Protein AF-A0A9W6WNA7-F1 (afdb_monomer)

Secondary structure (DSSP, 8-state):
--------------------------------------------------------------------------------------------------SPPPPBP-EEEE------S--------HHHHHHHTTSEEEEEEESS--S--EEEEESSSS---EEEE-SSPPB--EETTEEPPEEEEEEEPGGGS-TTB--EEE-S--S--TT-THHHHHHHHHHHHHHTTS-EEE---SGGG---SSTTSPTTHHHHHH------TT-TT--GGGSEEEEETTEEEEE--TTS--STTSHHHHHHHHHHTT--TTT--EEEEE-SS-SS--BSTT-SS-HHHHHHHHHHHHHHHTT--EEEE-SSSSEEEE-SEETTEE-TTSPEEEEE--S--TT-----B-SSPPTTEEEEE-S-EEEEEEE-SSSEEEEEEEE--TTSSPEEEEEEEEE----SS-HHHHTTTEEEEEEEETTEEEEEEEEESSS-HHHHHHHHHHHH---TTT-EEEESSSSSBPPTT--STT-TT--TTEEEEEE---------SS----TTTS-HHHHHHTS-S----B---SS-HHHHHHHHHHTT-HHHHHHHHTSPPS--SSHHHHHHHHHHHHHHHHHT-SSPB--HHHHHHHHHH-GGGG-B-TTTSSBPP--HHHHHHHHHHHHHHH--S--TT---SS--SSHHHHHH-EEEEEEEEESS-TTSPPEEEEEEES-------TT--SHHHHHHHHHEEEETTEEEEEEE---

Sequence (763 aa):
MKPLVAPVALATYGATIRPRANSIHNAHTRATNTARKTSKAPLLEAQASSTPPTRTKMAIVGVSVLLFASVFVLVNMMRVPVYDESITISAALSAPATGPAAPTQMHVAFAGEVAVKGYTAIRTSTAAAAELRLGMTVSWATAAKTATSTVRYGLSKDDLSTLQQATEPCEQYDFCSYTSPWLHHVTIPGDKLTPDTTAIVCAGDLSYADSEQYRWDRWGNLVEPLIARMPWMIAPGNHELERPCQPDVSKFVAYQTRFRMPYDPENQLQRRNLYYGFRVGLVHFIILTPYVDSTTTSLQHEWLQQEFQRVDRSVTPWLVVIMHGPWYNSNTAHQGMEPHMIMKKNMEDILYWNKVDVVVAGHVHAYERSHPVYKEKVVEDGPVYVVLGDAGNREGLAPTYFDPQPEWSAFRQADYGFSMLNVVNRTHASMQWFEDQAEGDAILRDTVVLTTSNESAGEELIDSMTANVSVKWGKQVFKDVLVDKAAPVAVLKAQLYALTNVPVERQKLMSKAWKGMLKDDADLAALDKLVDGTGVMLMGSAEVVHKPTEPVVFIEDMTTKDIAATGTVYPAGLVNLGNTCYMNATLQCLRPVKELREALMAQGGGVSADLANNFTTALKDMYGQLDGSVDSITPSMFVSVLRRAYPQFAQQSPRSGGYMQQDSEEFLSTLFSTLQQTLTQPAGGFKSLGPTSNVVDALFGLEMDEKLECTESDMEPVVTKKEKALKLVCNITIETNHLSDGIKIVSTGDIGSSKLVFELVSD

InterPro domains:
  IPR000626 Ubiquitin-like domain [SM00213] (467-541)
  IPR001394 Peptidase C19, ubiquitin carboxyl-terminal hydrolase [PF00443] (572-716)
  IPR004843 Calcineurin-like, phosphoesterase domain [PF00149] (196-367)
  IPR008963 Purple acid phosphatase-like, N-terminal [SSF49363] (133-198)
  IPR018200 Ubiquitin specific protease, conserved site [PS00972] (573-588)
  IPR025733 Purple acid phosphatase, C-terminal domain [PF14008] (382-437)
  IPR028889 Ubiquitin specific protease UPS, catalytic domain [PS50235] (572-763)
  IPR029052 Metallo-dependent phosphatase-like [G3DSA:3.60.21.10] (183-461)
  IPR029052 Metallo-dependent phosphatase-like [SSF56300] (196-434)
  IPR029071 Ubiquitin-like domain superfamily [SSF54236] (467-557)
  IPR038765 Papain-like cysteine peptidase superfamily [SSF54001] (570-740)
  IPR039331 Purple acid phosphatase-like [PTHR22953] (198-451)
  IPR041792 Purple acid phosphatase, metallophosphatase domain [cd00839] (177-437)

Mean predicted aligned error: 21.2 Å

Structure (mmCIF, N/CA/C/O backbone):
data_AF-A0A9W6WNA7-F1
#
_entry.id   AF-A0A9W6WNA7-F1
#
loop_
_atom_site.group_PDB
_atom_site.id
_atom_site.type_symbol
_atom_site.label_atom_id
_atom_site.label_alt_id
_atom_site.label_comp_id
_atom_site.label_asym_id
_atom_site.label_entity_id
_atom_site.label_seq_id
_atom_site.pdbx_PDB_ins_code
_atom_site.Cartn_x
_atom_site.Cartn_y
_atom_site.Cartn_z
_atom_site.occupancy
_atom_site.B_iso_or_equiv
_atom_site.auth_seq_id
_atom_site.auth_comp_id
_atom_site.auth_asym_id
_atom_site.auth_atom_id
_atom_site.pdbx_PDB_model_num
ATOM 1 N N . MET A 1 1 ? 22.061 41.258 28.907 1.00 28.77 1 MET A N 1
ATOM 2 C CA . MET A 1 1 ? 23.153 41.035 27.929 1.00 28.77 1 MET A CA 1
ATOM 3 C C . MET A 1 1 ? 23.699 39.618 28.115 1.00 28.77 1 MET A C 1
ATOM 5 O O . MET A 1 1 ? 23.618 39.109 29.223 1.00 28.77 1 MET A O 1
ATOM 9 N N . LYS A 1 2 ? 24.210 38.992 27.047 1.00 25.78 2 LYS A N 1
ATOM 10 C CA . LYS A 1 2 ? 25.122 37.816 27.049 1.00 25.78 2 LYS A CA 1
ATOM 11 C C . LYS A 1 2 ? 26.593 38.326 27.114 1.00 25.78 2 LYS A C 1
ATOM 13 O O . LYS A 1 2 ? 26.733 39.549 27.047 1.00 25.78 2 LYS A O 1
ATOM 18 N N . PRO A 1 3 ? 27.672 37.498 27.107 1.00 47.75 3 PRO A N 1
ATOM 19 C CA . PRO A 1 3 ? 27.821 36.032 27.283 1.00 47.75 3 PRO A CA 1
ATOM 20 C C . PRO A 1 3 ? 28.949 35.623 28.288 1.00 47.75 3 PRO A C 1
ATOM 22 O O . PRO A 1 3 ? 29.560 36.495 28.892 1.00 47.75 3 PRO A O 1
ATOM 25 N N . LEU A 1 4 ? 29.238 34.306 28.405 1.00 23.28 4 LEU A N 1
ATOM 26 C CA . LEU A 1 4 ? 30.560 33.596 28.461 1.00 23.28 4 LEU A CA 1
ATOM 27 C C . LEU A 1 4 ? 30.380 32.236 29.210 1.00 23.28 4 LEU A C 1
ATOM 29 O O . LEU A 1 4 ? 29.754 32.254 30.262 1.00 23.28 4 LEU A O 1
ATOM 33 N N . VAL A 1 5 ? 30.736 31.007 28.769 1.00 25.48 5 VAL A N 1
ATOM 34 C CA . VAL A 1 5 ? 31.651 30.427 27.733 1.00 25.48 5 VAL A CA 1
ATOM 35 C C . VAL A 1 5 ? 33.131 30.476 28.174 1.00 25.48 5 VAL A C 1
ATOM 37 O O . VAL A 1 5 ? 33.590 31.567 28.483 1.00 25.48 5 VAL A O 1
ATOM 40 N N . ALA A 1 6 ? 33.954 29.407 28.258 1.00 24.05 6 ALA A N 1
ATOM 41 C CA . ALA A 1 6 ? 33.918 27.960 27.882 1.00 24.05 6 ALA A CA 1
ATOM 42 C C . ALA A 1 6 ? 34.771 27.132 28.919 1.00 24.05 6 ALA A C 1
ATOM 44 O O . ALA A 1 6 ? 34.886 27.637 30.037 1.00 24.05 6 ALA A O 1
ATOM 45 N N . PRO A 1 7 ? 35.465 25.981 28.648 1.00 31.36 7 PRO A N 1
ATOM 46 C CA . PRO A 1 7 ? 35.414 24.969 27.566 1.00 31.36 7 PRO A CA 1
ATOM 47 C C . PRO A 1 7 ? 35.437 23.479 28.047 1.00 31.36 7 PRO A C 1
ATOM 49 O O . PRO A 1 7 ? 35.407 23.185 29.238 1.00 31.36 7 PRO A O 1
ATOM 52 N N . VAL A 1 8 ? 35.560 22.534 27.099 1.00 22.44 8 VAL A N 1
ATOM 53 C CA . VAL A 1 8 ? 35.897 21.098 27.294 1.00 22.44 8 VAL A CA 1
ATOM 54 C C . VAL A 1 8 ? 37.211 20.780 26.551 1.00 22.44 8 VAL A C 1
ATOM 56 O O . VAL A 1 8 ? 37.525 21.461 25.576 1.00 22.44 8 VAL A O 1
ATOM 59 N N . ALA A 1 9 ? 37.972 19.759 26.973 1.00 21.69 9 ALA A N 1
ATOM 60 C CA . ALA A 1 9 ? 39.203 19.305 26.303 1.00 21.69 9 ALA A CA 1
ATOM 61 C C . ALA A 1 9 ? 39.295 17.765 26.184 1.00 21.69 9 ALA A C 1
ATOM 63 O O . ALA A 1 9 ? 38.783 17.042 27.037 1.00 21.69 9 ALA A O 1
ATOM 64 N N . LEU A 1 10 ? 39.958 17.278 25.126 1.00 21.06 10 LEU A N 1
ATOM 65 C CA . LEU A 1 10 ? 40.202 15.854 24.834 1.00 21.06 10 LEU A CA 1
ATOM 66 C C . LEU A 1 10 ? 41.558 15.364 25.378 1.00 21.06 10 LEU A C 1
ATOM 68 O O . LEU A 1 10 ? 42.502 16.141 25.503 1.00 21.06 10 LEU A O 1
ATOM 72 N N . ALA A 1 11 ? 41.690 14.042 25.539 1.00 21.75 11 ALA A N 1
ATOM 73 C CA . ALA A 1 11 ? 42.965 13.315 25.503 1.00 21.75 11 ALA A CA 1
ATOM 74 C C . ALA A 1 11 ? 42.771 11.948 24.807 1.00 21.75 11 ALA A C 1
ATOM 76 O O . ALA A 1 11 ? 41.672 11.397 24.832 1.00 21.75 11 ALA A O 1
ATOM 77 N N . THR A 1 12 ? 43.806 11.419 24.142 1.00 21.31 12 THR A N 1
ATOM 78 C CA . THR A 1 12 ? 43.730 10.235 23.251 1.00 21.31 12 THR A CA 1
ATOM 79 C C . THR A 1 12 ? 45.017 9.381 23.279 1.00 21.31 12 THR A C 1
ATOM 81 O O . THR A 1 12 ? 46.010 9.792 23.874 1.00 21.31 12 THR A O 1
ATOM 84 N N . TYR A 1 13 ? 44.988 8.238 22.568 1.00 20.48 13 TYR A N 1
ATOM 85 C CA . TYR A 1 13 ? 46.084 7.308 22.198 1.00 20.48 13 TYR A CA 1
ATOM 86 C C . TYR A 1 13 ? 46.538 6.194 23.166 1.00 20.48 13 TYR A C 1
ATOM 88 O O . TYR A 1 13 ? 46.684 6.384 24.368 1.00 20.48 13 TYR A O 1
ATOM 96 N N . GLY A 1 14 ? 46.869 5.035 22.565 1.00 20.59 14 GLY A N 1
ATOM 97 C CA . GLY A 1 14 ? 47.692 3.961 23.150 1.00 20.59 14 GLY A CA 1
ATOM 98 C C . GLY A 1 14 ? 47.155 2.537 22.918 1.00 20.59 14 GLY A C 1
ATOM 99 O O . GLY A 1 14 ? 46.075 2.206 23.393 1.00 20.59 14 GLY A O 1
ATOM 100 N N . ALA A 1 15 ? 47.909 1.664 22.233 1.00 21.42 15 ALA A N 1
ATOM 101 C CA . ALA A 1 15 ? 47.562 0.242 22.063 1.00 21.42 15 ALA A CA 1
ATOM 102 C C . ALA A 1 15 ? 48.806 -0.652 21.879 1.00 21.42 15 ALA A C 1
ATOM 104 O O . ALA A 1 15 ? 49.713 -0.243 21.158 1.00 21.42 15 ALA A O 1
ATOM 105 N N . THR A 1 16 ? 48.832 -1.868 22.464 1.00 20.55 16 THR A N 1
ATOM 106 C CA . THR A 1 16 ? 49.399 -3.128 21.887 1.00 20.55 16 THR A CA 1
ATOM 107 C C . THR A 1 16 ? 49.348 -4.357 22.841 1.00 20.55 16 THR A C 1
ATOM 109 O O . THR A 1 16 ? 49.746 -4.280 23.992 1.00 20.55 16 THR A O 1
ATOM 112 N N . ILE A 1 17 ? 48.908 -5.512 22.301 1.00 21.52 17 ILE A N 1
ATOM 113 C CA . ILE A 1 17 ? 49.434 -6.903 22.469 1.00 21.52 17 ILE A CA 1
ATOM 114 C C . ILE A 1 17 ? 49.533 -7.575 23.883 1.00 21.52 17 ILE A C 1
ATOM 116 O O . ILE A 1 17 ? 50.456 -7.313 24.637 1.00 21.52 17 ILE A O 1
ATOM 120 N N . ARG A 1 18 ? 48.629 -8.561 24.134 1.00 19.77 18 ARG A N 1
ATOM 121 C CA . ARG A 1 18 ? 48.790 -10.018 24.520 1.00 19.77 18 ARG A CA 1
ATOM 122 C C . ARG A 1 18 ? 50.024 -10.534 25.338 1.00 19.77 18 ARG A C 1
ATOM 124 O O . ARG A 1 18 ? 51.096 -9.964 25.212 1.00 19.77 18 ARG A O 1
ATOM 131 N N . PRO A 1 19 ? 50.020 -11.790 25.889 1.00 33.75 19 PRO A N 1
ATOM 132 C CA . PRO A 1 19 ? 48.941 -12.644 26.467 1.00 33.75 19 PRO A CA 1
ATOM 133 C C . PRO A 1 19 ? 49.353 -13.494 27.724 1.00 33.75 19 PRO A C 1
ATOM 135 O O . PRO A 1 19 ? 50.540 -13.717 27.948 1.00 33.75 19 PRO A O 1
ATOM 138 N N . ARG A 1 20 ? 48.400 -14.138 28.441 1.00 21.69 20 ARG A N 1
ATOM 139 C CA . ARG A 1 20 ? 48.515 -15.533 28.987 1.00 21.69 20 ARG A CA 1
ATOM 140 C C . ARG A 1 20 ? 47.211 -16.046 29.640 1.00 21.69 20 ARG A C 1
ATOM 142 O O . ARG A 1 20 ? 46.235 -15.309 29.696 1.00 21.69 20 ARG A O 1
ATOM 149 N N . ALA A 1 21 ? 47.187 -17.317 30.066 1.00 23.80 21 ALA A N 1
ATOM 150 C CA . ALA A 1 21 ? 46.014 -18.039 30.588 1.00 23.80 21 ALA A CA 1
ATOM 151 C C . ALA A 1 21 ? 46.352 -18.935 31.802 1.00 23.80 21 ALA A C 1
ATOM 153 O O . ALA A 1 21 ? 47.525 -19.260 31.982 1.00 23.80 21 ALA A O 1
ATOM 154 N N . ASN A 1 22 ? 45.320 -19.312 32.581 1.00 24.34 22 ASN A N 1
ATOM 155 C CA . ASN A 1 22 ? 45.146 -20.496 33.466 1.00 24.34 22 ASN A CA 1
ATOM 156 C C . ASN A 1 22 ? 43.915 -20.213 34.375 1.00 24.34 22 ASN A C 1
ATOM 158 O O . ASN A 1 22 ? 43.812 -19.092 34.853 1.00 24.34 22 ASN A O 1
ATOM 162 N N . SER A 1 23 ? 42.877 -21.030 34.625 1.00 23.66 23 SER A N 1
ATOM 163 C CA . SER A 1 23 ? 42.638 -22.486 34.780 1.00 23.66 23 SER A CA 1
ATOM 164 C C . SER A 1 23 ? 42.055 -22.759 36.186 1.00 23.66 23 SER A C 1
ATOM 166 O O . SER A 1 23 ? 42.627 -22.230 37.135 1.00 23.66 23 SER A O 1
ATOM 168 N N . ILE A 1 24 ? 41.023 -23.625 36.289 1.00 24.14 24 ILE A N 1
ATOM 169 C CA . ILE A 1 24 ? 40.601 -24.567 37.384 1.00 24.14 24 ILE A CA 1
ATOM 170 C C . ILE A 1 24 ? 39.047 -24.676 37.353 1.00 24.14 24 ILE A C 1
ATOM 172 O O . ILE A 1 24 ? 38.379 -23.660 37.477 1.00 24.14 24 ILE A O 1
ATOM 176 N N . HIS A 1 25 ? 38.437 -25.777 36.862 1.00 26.20 25 HIS A N 1
ATOM 177 C CA . HIS A 1 25 ? 38.003 -27.013 37.584 1.00 26.20 25 HIS A CA 1
ATOM 178 C C . HIS A 1 25 ? 36.855 -26.777 38.603 1.00 26.20 25 HIS A C 1
ATOM 180 O O . HIS A 1 25 ? 36.900 -25.784 39.313 1.00 26.20 25 HIS A O 1
ATOM 186 N N . ASN A 1 26 ? 35.795 -27.596 38.763 1.00 24.02 26 ASN A N 1
ATOM 187 C CA . ASN A 1 26 ? 35.401 -28.959 38.305 1.00 24.02 26 ASN A CA 1
ATOM 188 C C . ASN A 1 26 ? 33.923 -28.947 37.797 1.00 24.02 26 ASN A C 1
ATOM 190 O O . ASN A 1 26 ? 33.220 -27.995 38.108 1.00 24.02 26 ASN A O 1
ATOM 194 N N . ALA A 1 27 ? 33.329 -29.860 37.003 1.00 25.84 27 ALA A N 1
ATOM 195 C CA . ALA A 1 27 ? 33.547 -31.268 36.597 1.00 25.84 27 ALA A CA 1
ATOM 196 C C . ALA A 1 27 ? 32.754 -32.353 37.386 1.00 25.84 27 ALA A C 1
ATOM 198 O O . ALA A 1 27 ? 33.172 -32.727 38.472 1.00 25.84 27 ALA A O 1
ATOM 199 N N . HIS A 1 28 ? 31.661 -32.879 36.790 1.00 26.17 28 HIS A N 1
ATOM 200 C CA . HIS A 1 28 ? 30.924 -34.152 37.046 1.00 26.17 28 HIS A CA 1
ATOM 201 C C . HIS A 1 28 ? 29.705 -34.215 36.071 1.00 26.17 28 HIS A C 1
ATOM 203 O O . HIS A 1 28 ? 29.170 -33.157 35.758 1.00 26.17 28 HIS A O 1
ATOM 209 N N . THR A 1 29 ? 29.206 -35.330 35.503 1.00 25.62 29 THR A N 1
ATOM 210 C CA . THR A 1 29 ? 29.629 -36.755 35.493 1.00 25.62 29 THR A CA 1
ATOM 211 C C . THR A 1 29 ? 29.380 -37.399 34.097 1.00 25.62 29 THR A C 1
ATOM 213 O O . THR A 1 29 ? 29.179 -36.692 33.116 1.00 25.62 29 THR A O 1
ATOM 216 N N . ARG A 1 30 ? 29.466 -38.736 33.963 1.00 23.83 30 ARG A N 1
ATOM 217 C CA . ARG A 1 30 ? 29.771 -39.468 32.712 1.00 23.83 30 ARG A CA 1
ATOM 218 C C . ARG A 1 30 ? 28.813 -40.642 32.448 1.00 23.83 30 ARG A C 1
ATOM 220 O O . ARG A 1 30 ? 28.579 -41.430 33.357 1.00 23.83 30 ARG A O 1
ATOM 227 N N . ALA A 1 31 ? 28.408 -40.841 31.191 1.00 25.47 31 ALA A N 1
ATOM 228 C CA . ALA A 1 31 ? 27.848 -42.095 30.659 1.00 25.47 31 ALA A CA 1
ATOM 229 C C . ALA A 1 31 ? 28.354 -42.332 29.216 1.00 25.47 31 ALA A C 1
ATOM 231 O O . ALA A 1 31 ? 28.803 -41.387 28.567 1.00 25.47 31 ALA A O 1
ATOM 232 N N . THR A 1 32 ? 28.375 -43.580 28.728 1.00 26.28 32 THR A N 1
ATOM 233 C CA . THR A 1 32 ? 29.142 -43.967 27.518 1.00 26.28 32 THR A CA 1
ATOM 234 C C . THR A 1 32 ? 28.553 -45.152 26.748 1.00 26.28 32 THR A C 1
ATOM 236 O O . THR A 1 32 ? 28.167 -46.121 27.391 1.00 26.28 32 THR A O 1
ATOM 239 N N . ASN A 1 33 ? 28.639 -45.132 25.407 1.00 24.66 33 ASN A N 1
ATOM 240 C CA . ASN A 1 33 ? 29.009 -46.256 24.509 1.00 24.66 33 ASN A CA 1
ATOM 241 C C . ASN A 1 33 ? 29.166 -45.700 23.065 1.00 24.66 33 ASN A C 1
ATOM 243 O O . ASN A 1 33 ? 28.300 -44.942 22.651 1.00 24.66 33 ASN A O 1
ATOM 247 N N . THR A 1 34 ? 30.248 -45.810 22.271 1.00 27.14 34 THR A N 1
ATOM 248 C CA . THR A 1 34 ? 31.254 -46.852 21.911 1.00 27.14 34 THR A CA 1
ATOM 249 C C . THR A 1 34 ? 30.937 -47.663 20.634 1.00 27.14 34 THR A C 1
ATOM 251 O O . THR A 1 34 ? 30.301 -48.704 20.714 1.00 27.14 34 THR A O 1
ATOM 254 N N . ALA A 1 35 ? 31.465 -47.228 19.467 1.00 25.59 35 ALA A N 1
ATOM 255 C CA . ALA A 1 35 ? 32.007 -48.033 18.333 1.00 25.59 35 ALA A CA 1
ATOM 256 C C . ALA A 1 35 ? 31.976 -47.261 16.982 1.00 25.59 35 ALA A C 1
ATOM 258 O O . ALA A 1 35 ? 31.069 -46.470 16.778 1.00 25.59 35 ALA A O 1
ATOM 259 N N . ARG A 1 36 ? 32.852 -47.479 15.976 1.00 27.14 36 ARG A N 1
ATOM 260 C CA . ARG A 1 36 ? 34.277 -47.911 15.921 1.00 27.14 36 ARG A CA 1
ATOM 261 C C . ARG A 1 36 ? 34.820 -47.703 14.478 1.00 27.14 36 ARG A C 1
ATOM 263 O O . ARG A 1 36 ? 34.062 -47.885 13.537 1.00 27.14 36 ARG A O 1
ATOM 270 N N . LYS A 1 37 ? 36.148 -47.518 14.327 1.00 25.03 37 LYS A N 1
ATOM 271 C CA . LYS A 1 37 ? 36.960 -47.426 13.072 1.00 25.03 37 LYS A CA 1
ATOM 272 C C . LYS A 1 37 ? 36.829 -46.078 12.320 1.00 25.03 37 LYS A C 1
ATOM 274 O O . LYS A 1 37 ? 35.711 -45.674 12.061 1.00 25.03 37 LYS A O 1
ATOM 279 N N . THR A 1 38 ? 37.839 -45.250 11.993 1.00 26.64 38 THR A N 1
ATOM 280 C CA . THR A 1 38 ? 39.311 -45.300 11.725 1.00 26.64 38 THR A CA 1
ATOM 281 C C . THR A 1 38 ? 39.735 -45.490 10.258 1.00 26.64 38 THR A C 1
ATOM 283 O O . THR A 1 38 ? 39.650 -46.615 9.773 1.00 26.64 38 THR A O 1
ATOM 286 N N . SER A 1 39 ? 40.418 -44.489 9.668 1.00 25.05 39 SER A N 1
ATOM 287 C CA . SER A 1 39 ? 41.876 -44.581 9.392 1.00 25.05 39 SER A CA 1
ATOM 288 C C . SER A 1 39 ? 42.545 -43.298 8.836 1.00 25.05 39 SER A C 1
ATOM 290 O O . SER A 1 39 ? 42.165 -42.828 7.775 1.00 25.05 39 SER A O 1
ATOM 292 N N . LYS A 1 40 ? 43.636 -42.876 9.502 1.00 24.56 40 LYS A N 1
ATOM 293 C CA . LYS A 1 40 ? 44.907 -42.309 8.970 1.00 24.56 40 LYS A CA 1
ATOM 294 C C . LYS A 1 40 ? 44.930 -41.064 8.046 1.00 24.56 40 LYS A C 1
ATOM 296 O O . LYS A 1 40 ? 44.560 -41.131 6.882 1.00 24.56 40 LYS A O 1
ATOM 301 N N . ALA A 1 41 ? 45.617 -40.020 8.528 1.00 24.89 41 ALA A N 1
ATOM 302 C CA . ALA A 1 41 ? 46.485 -39.140 7.721 1.00 24.89 41 ALA A CA 1
ATOM 303 C C . ALA A 1 41 ? 47.917 -39.741 7.605 1.00 24.89 41 ALA A C 1
ATOM 305 O O . ALA A 1 41 ? 48.155 -40.817 8.174 1.00 24.89 41 ALA A O 1
ATOM 306 N N . PRO A 1 42 ? 48.870 -39.095 6.896 1.00 31.12 42 PRO A N 1
ATOM 307 C CA . PRO A 1 42 ? 49.755 -38.134 7.588 1.00 31.12 42 PRO A CA 1
ATOM 308 C C . PRO A 1 42 ? 50.134 -36.871 6.771 1.00 31.12 42 PRO A C 1
ATOM 310 O O . PRO A 1 42 ? 49.837 -36.772 5.585 1.00 31.12 42 PRO A O 1
ATOM 313 N N . LEU A 1 43 ? 50.817 -35.917 7.424 1.00 23.19 43 LEU A N 1
ATOM 314 C CA . LEU A 1 43 ? 51.445 -34.733 6.806 1.00 23.19 43 LEU A CA 1
ATOM 315 C C . LEU A 1 43 ? 52.900 -35.003 6.368 1.00 23.19 43 LEU A C 1
ATOM 317 O O . LEU A 1 43 ? 53.525 -35.947 6.850 1.00 23.19 43 LEU A O 1
ATOM 321 N N . LEU A 1 44 ? 53.453 -34.093 5.556 1.00 24.50 44 LEU A N 1
ATOM 322 C CA . LEU A 1 44 ? 54.888 -33.783 5.456 1.00 24.50 44 LEU A CA 1
ATOM 323 C C . LEU A 1 44 ? 55.078 -32.283 5.122 1.00 24.50 44 LEU A C 1
ATOM 325 O O . LEU A 1 44 ? 54.165 -31.653 4.591 1.00 24.50 44 LEU A O 1
ATOM 329 N N . GLU A 1 45 ? 56.233 -31.709 5.471 1.00 23.02 45 GLU A N 1
ATOM 330 C CA . GLU A 1 45 ? 56.500 -30.255 5.512 1.00 23.02 45 GLU A CA 1
ATOM 331 C C . GLU A 1 45 ? 57.618 -29.824 4.535 1.00 23.02 45 GLU A C 1
ATOM 333 O O . GLU A 1 45 ? 58.538 -30.607 4.313 1.00 23.02 45 GLU A O 1
ATOM 338 N N . ALA A 1 46 ? 57.608 -28.569 4.043 1.00 24.34 46 ALA A N 1
ATOM 339 C CA . ALA A 1 46 ? 58.819 -27.776 3.719 1.00 24.34 46 ALA A CA 1
ATOM 340 C C . ALA A 1 46 ? 58.512 -26.284 3.407 1.00 24.34 46 ALA A C 1
ATOM 342 O O . ALA A 1 46 ? 57.473 -25.948 2.854 1.00 24.34 46 ALA A O 1
ATOM 343 N N . GLN A 1 47 ? 59.434 -25.393 3.779 1.00 22.75 47 GLN A N 1
ATOM 344 C CA . GLN A 1 47 ? 59.292 -23.939 3.986 1.00 22.75 47 GLN A CA 1
ATOM 345 C C . GLN A 1 47 ? 59.479 -23.007 2.754 1.00 22.75 47 GLN A C 1
ATOM 347 O O . GLN A 1 47 ? 60.306 -23.293 1.900 1.00 22.75 47 GLN A O 1
ATOM 352 N N . ALA A 1 48 ? 58.855 -21.810 2.831 1.00 23.28 48 ALA A N 1
ATOM 353 C CA . ALA A 1 48 ? 59.299 -20.469 2.349 1.00 23.28 48 ALA A CA 1
ATOM 354 C C . ALA A 1 48 ? 59.510 -20.209 0.820 1.00 23.28 48 ALA A C 1
ATOM 356 O O . ALA A 1 48 ? 59.950 -21.075 0.084 1.00 23.28 48 ALA A O 1
ATOM 357 N N . SER A 1 49 ? 59.260 -19.015 0.244 1.00 21.84 49 SER A N 1
ATOM 358 C CA . SER A 1 49 ? 59.294 -17.635 0.788 1.00 21.84 49 SER A CA 1
ATOM 359 C C . SER A 1 49 ? 58.536 -16.582 -0.079 1.00 21.84 49 SER A C 1
ATOM 361 O O . SER A 1 49 ? 58.113 -16.886 -1.191 1.00 21.84 49 SER A O 1
ATOM 363 N N . SER A 1 50 ? 58.472 -15.321 0.395 1.00 23.27 50 SER A N 1
ATOM 364 C CA . SER A 1 50 ? 57.964 -14.084 -0.270 1.00 23.27 50 SER A CA 1
ATOM 365 C C . SER A 1 50 ? 56.428 -13.889 -0.384 1.00 23.27 50 SER A C 1
ATOM 367 O O . SER A 1 50 ? 55.657 -14.777 -0.030 1.00 23.27 50 SER A O 1
ATOM 369 N N . THR A 1 51 ? 55.984 -12.657 -0.696 1.00 25.55 51 THR A N 1
ATOM 370 C CA . THR A 1 51 ? 54.656 -12.085 -0.334 1.00 25.55 51 THR A CA 1
ATOM 371 C C . THR A 1 51 ? 53.922 -11.403 -1.536 1.00 25.55 51 THR A C 1
ATOM 373 O O . THR A 1 51 ? 54.260 -11.721 -2.671 1.00 25.55 51 THR A O 1
ATOM 376 N N . PRO A 1 52 ? 52.858 -10.575 -1.360 1.00 33.28 52 PRO A N 1
ATOM 377 C CA . PRO A 1 52 ? 51.422 -10.909 -1.510 1.00 33.28 52 PRO A CA 1
ATOM 378 C C . PRO A 1 52 ? 50.767 -10.115 -2.703 1.00 33.28 52 PRO A C 1
ATOM 380 O O . PRO A 1 52 ? 51.536 -9.695 -3.565 1.00 33.28 52 PRO A O 1
ATOM 383 N N . PRO A 1 53 ? 49.436 -9.813 -2.821 1.00 32.31 53 PRO A N 1
ATOM 384 C CA . PRO A 1 53 ? 48.248 -10.197 -2.032 1.00 32.31 53 PRO A CA 1
ATOM 385 C C . PRO A 1 53 ? 46.951 -10.603 -2.816 1.00 32.31 53 PRO A C 1
ATOM 387 O O . PRO A 1 53 ? 46.779 -10.342 -3.999 1.00 32.31 53 PRO A O 1
ATOM 390 N N . THR A 1 54 ? 45.992 -11.180 -2.074 1.00 25.16 54 THR A N 1
ATOM 391 C CA . THR A 1 54 ? 44.504 -11.111 -2.204 1.00 25.16 54 THR A CA 1
ATOM 392 C C . THR A 1 54 ? 43.775 -10.989 -3.566 1.00 25.16 54 THR A C 1
ATOM 394 O O . THR A 1 54 ? 43.763 -9.922 -4.176 1.00 25.16 54 THR A O 1
ATOM 397 N N . ARG A 1 55 ? 42.873 -11.953 -3.845 1.00 23.11 55 ARG A N 1
ATOM 398 C CA . ARG A 1 55 ? 41.430 -11.699 -4.123 1.00 23.11 55 ARG A CA 1
ATOM 399 C C . ARG A 1 55 ? 40.591 -12.988 -4.002 1.00 23.11 55 ARG A C 1
ATOM 401 O O . ARG A 1 55 ? 41.065 -14.058 -4.369 1.00 23.11 5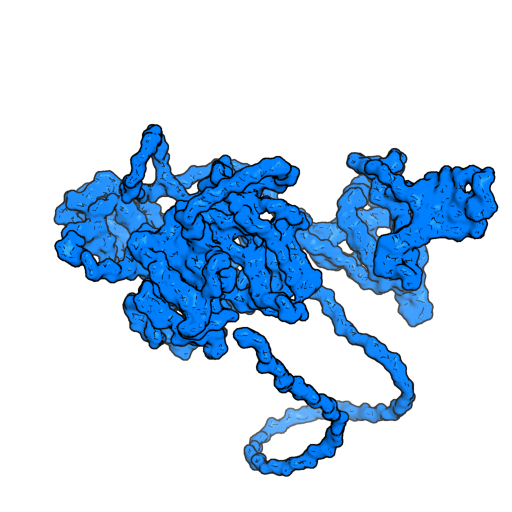5 ARG A O 1
ATOM 408 N N . THR A 1 56 ? 39.345 -12.876 -3.529 1.00 21.88 56 THR A N 1
ATOM 409 C CA . THR A 1 56 ? 38.391 -14.000 -3.366 1.00 21.88 56 THR A CA 1
ATOM 410 C C . THR A 1 56 ? 37.082 -13.714 -4.116 1.00 21.88 56 THR A C 1
ATOM 412 O O . THR A 1 56 ? 36.764 -12.562 -4.396 1.00 21.88 56 THR A O 1
ATOM 415 N N . LYS A 1 57 ? 36.361 -14.776 -4.497 1.00 24.44 57 LYS A N 1
ATOM 416 C CA . LYS A 1 57 ? 35.186 -14.775 -5.387 1.00 24.44 57 LYS A CA 1
ATOM 417 C C . LYS A 1 57 ? 33.879 -14.409 -4.669 1.00 24.44 57 LYS A C 1
ATOM 419 O O . LYS A 1 57 ? 33.674 -14.891 -3.562 1.00 24.44 57 LYS A O 1
ATOM 424 N N . MET A 1 58 ? 32.969 -13.741 -5.381 1.00 21.59 58 MET A N 1
ATOM 425 C CA . MET A 1 58 ? 31.571 -14.138 -5.688 1.00 21.59 58 MET A CA 1
ATOM 426 C C . MET A 1 58 ? 31.008 -13.054 -6.641 1.00 21.59 58 MET A C 1
ATOM 428 O O . MET A 1 58 ? 31.382 -11.897 -6.503 1.00 21.59 58 MET A O 1
ATOM 432 N N . ALA A 1 59 ? 30.320 -13.325 -7.755 1.00 21.92 59 ALA A N 1
ATOM 433 C CA . ALA A 1 59 ? 29.242 -14.274 -8.069 1.00 21.92 59 ALA A CA 1
ATOM 434 C C . ALA A 1 59 ? 27.873 -13.800 -7.545 1.00 21.92 59 ALA A C 1
ATOM 436 O O . ALA A 1 59 ? 27.518 -14.047 -6.399 1.00 21.92 59 ALA A O 1
ATOM 437 N N . ILE A 1 60 ? 27.130 -13.135 -8.434 1.00 21.67 60 ILE A N 1
ATOM 438 C CA . ILE A 1 60 ? 25.710 -12.787 -8.310 1.00 21.67 60 ILE A CA 1
ATOM 439 C C . ILE A 1 60 ? 24.976 -13.562 -9.405 1.00 21.67 60 ILE A C 1
ATOM 441 O O . ILE A 1 60 ? 25.436 -13.569 -10.547 1.00 21.67 60 ILE A O 1
ATOM 445 N N . VAL A 1 61 ? 23.829 -14.154 -9.077 1.00 22.16 61 VAL A N 1
ATOM 446 C CA . VAL A 1 61 ? 22.763 -14.444 -10.043 1.00 22.16 61 VAL A CA 1
ATOM 447 C C . VAL A 1 61 ? 21.455 -14.028 -9.384 1.00 22.16 61 VAL A C 1
ATOM 449 O O . VAL A 1 61 ? 21.097 -14.559 -8.337 1.00 22.16 61 VAL A O 1
ATOM 452 N N . GLY A 1 62 ? 20.768 -13.068 -9.993 1.00 23.30 62 GLY A N 1
ATOM 453 C CA . GLY A 1 62 ? 19.334 -12.874 -9.811 1.00 23.30 62 GLY A CA 1
ATOM 454 C C . GLY A 1 62 ? 18.614 -13.320 -11.083 1.00 23.30 62 GLY A C 1
ATOM 455 O O . GLY A 1 62 ? 19.231 -13.396 -12.146 1.00 23.30 62 GLY A O 1
ATOM 456 N N . VAL A 1 63 ? 17.315 -13.578 -10.976 1.00 22.31 63 VAL A N 1
ATOM 457 C CA . VAL A 1 63 ? 16.394 -13.764 -12.112 1.00 22.31 63 VAL A CA 1
ATOM 458 C C . VAL A 1 63 ? 15.206 -12.809 -11.900 1.00 22.31 63 VAL A C 1
ATOM 460 O O . VAL A 1 63 ? 15.082 -12.194 -10.838 1.00 22.31 63 VAL A O 1
ATOM 463 N N . SER A 1 64 ? 14.371 -12.569 -12.908 1.00 23.62 64 SER A N 1
ATOM 464 C CA . SER A 1 64 ? 13.199 -11.688 -12.801 1.00 23.62 64 SER A CA 1
ATOM 465 C C . SER A 1 64 ? 12.055 -12.166 -13.707 1.00 23.62 64 SER A C 1
ATOM 467 O O . SER A 1 64 ? 12.343 -12.453 -14.858 1.00 23.62 64 SER A O 1
ATOM 469 N N . VAL A 1 65 ? 10.828 -12.192 -13.149 1.00 31.97 65 VAL A N 1
ATOM 470 C CA . VAL A 1 65 ? 9.447 -11.896 -13.657 1.00 31.97 65 VAL A CA 1
ATOM 471 C C . VAL A 1 65 ? 9.144 -12.110 -15.185 1.00 31.97 65 VAL A C 1
ATOM 473 O O . VAL A 1 65 ? 9.683 -13.067 -15.720 1.00 31.97 65 VAL A O 1
ATOM 476 N N . LEU A 1 66 ? 8.339 -11.386 -16.003 1.00 25.81 66 LEU A N 1
ATOM 477 C CA . LEU A 1 66 ? 7.447 -10.201 -15.893 1.00 25.81 66 LEU A CA 1
ATOM 478 C C . LEU A 1 66 ? 6.167 -10.357 -16.793 1.00 25.81 66 LEU A C 1
ATOM 480 O O . LEU A 1 66 ? 5.517 -11.388 -16.708 1.00 25.81 66 LEU A O 1
ATOM 484 N N . LEU A 1 67 ? 5.710 -9.349 -17.559 1.00 28.12 67 LEU A N 1
ATOM 485 C CA . LEU A 1 67 ? 4.277 -9.126 -17.906 1.00 28.12 67 LEU A CA 1
ATOM 486 C C . LEU A 1 67 ? 3.923 -9.153 -19.414 1.00 28.12 67 LEU A C 1
ATOM 488 O O . LEU A 1 67 ? 4.757 -8.687 -20.193 1.00 28.12 67 LEU A O 1
ATOM 492 N N . PHE A 1 68 ? 2.683 -9.587 -19.772 1.00 28.31 68 PHE A N 1
ATOM 493 C CA . PHE A 1 68 ? 1.690 -8.979 -20.732 1.00 28.31 68 PHE A CA 1
ATOM 494 C C . PHE A 1 68 ? 0.909 -9.840 -21.780 1.00 28.31 68 PHE A C 1
ATOM 496 O O . PHE A 1 68 ? 1.480 -10.667 -22.481 1.00 28.31 68 PHE A O 1
ATOM 503 N N . ALA A 1 69 ? -0.355 -9.403 -22.016 1.00 30.14 69 ALA A N 1
ATOM 504 C CA . ALA A 1 69 ? -1.060 -9.160 -23.312 1.00 30.14 69 ALA A CA 1
ATOM 505 C C . ALA A 1 69 ? -2.279 -10.049 -23.718 1.00 30.14 69 ALA A C 1
ATOM 507 O O . ALA A 1 69 ? -2.242 -11.251 -23.503 1.00 30.14 69 ALA A O 1
ATOM 508 N N . SER A 1 70 ? -3.318 -9.598 -24.470 1.00 31.75 70 SER A N 1
ATOM 509 C CA . SER A 1 70 ? -4.146 -8.343 -24.486 1.00 31.75 70 SER A CA 1
ATOM 510 C C . SER A 1 70 ? -5.074 -8.242 -25.738 1.00 31.75 70 SER A C 1
ATOM 512 O O . SER A 1 70 ? -4.545 -8.016 -26.825 1.00 31.75 70 SER A O 1
ATOM 514 N N . VAL A 1 71 ? -6.425 -8.264 -25.626 1.00 24.00 71 VAL A N 1
ATOM 515 C CA . VAL A 1 71 ? -7.400 -7.834 -26.689 1.00 24.00 71 VAL A CA 1
ATOM 516 C C . VAL A 1 71 ? -8.723 -7.263 -26.086 1.00 24.00 71 VAL A C 1
ATOM 518 O O . VAL A 1 71 ? -9.083 -7.594 -24.963 1.00 24.00 71 VAL A O 1
ATOM 521 N N . PHE A 1 72 ? -9.429 -6.383 -26.823 1.00 22.09 72 PHE A N 1
ATOM 522 C CA . PHE A 1 72 ? -10.744 -5.743 -26.525 1.00 22.09 72 PHE A CA 1
ATOM 523 C C . PHE A 1 72 ? -11.957 -6.712 -26.773 1.00 22.09 72 PHE A C 1
ATOM 525 O O . PHE A 1 72 ? -11.731 -7.822 -27.240 1.00 22.09 72 PHE A O 1
ATOM 532 N N . VAL A 1 73 ? -13.266 -6.434 -26.555 1.00 20.56 73 VAL A N 1
ATOM 533 C CA . VAL A 1 73 ? -14.089 -5.189 -26.575 1.00 20.56 73 VAL A CA 1
ATOM 534 C C . VAL A 1 73 ? -15.397 -5.330 -25.741 1.00 20.56 73 VAL A C 1
ATOM 536 O O . VAL A 1 73 ? -15.936 -6.425 -25.628 1.00 20.56 73 VAL A O 1
ATOM 539 N N . LEU A 1 74 ? -15.991 -4.178 -25.376 1.00 19.30 74 LEU A N 1
ATOM 540 C CA . LEU A 1 74 ? -17.432 -3.888 -25.144 1.00 19.30 74 LEU A CA 1
ATOM 541 C C . LEU A 1 74 ? -18.040 -4.043 -23.728 1.00 19.30 74 LEU A C 1
ATOM 543 O O . LEU A 1 74 ? -17.629 -4.845 -22.901 1.00 19.30 74 LEU A O 1
ATOM 547 N N . VAL A 1 75 ? -19.029 -3.178 -23.470 1.00 29.72 75 VAL A N 1
ATOM 548 C CA . VAL A 1 75 ? -19.628 -2.835 -22.167 1.00 29.72 75 VAL A CA 1
ATOM 549 C C . VAL A 1 75 ? -20.886 -3.658 -21.883 1.00 29.72 75 VAL A C 1
ATOM 551 O O . VAL A 1 75 ? -21.729 -3.808 -22.763 1.00 29.72 75 VAL A O 1
ATOM 554 N N . ASN A 1 76 ? -21.084 -4.050 -20.621 1.00 19.33 76 ASN A N 1
ATOM 555 C CA . ASN A 1 76 ? -22.413 -4.240 -20.031 1.00 19.33 76 ASN A CA 1
ATOM 556 C C . ASN A 1 76 ? -22.428 -3.710 -18.588 1.00 19.33 76 ASN A C 1
ATOM 558 O O . ASN A 1 76 ? -21.614 -4.122 -17.768 1.00 19.33 76 ASN A O 1
ATOM 562 N N . MET A 1 77 ? -23.360 -2.803 -18.281 1.00 28.56 77 MET A N 1
ATOM 563 C CA . MET A 1 77 ? -23.620 -2.298 -16.924 1.00 28.56 77 MET A CA 1
ATOM 564 C C . MET A 1 77 ? -24.826 -3.029 -16.323 1.00 28.56 77 MET A C 1
ATOM 566 O O . MET A 1 77 ? -25.817 -3.218 -17.028 1.00 28.56 77 MET A O 1
ATOM 570 N N . MET A 1 78 ? -24.819 -3.327 -15.019 1.00 20.78 78 MET A N 1
ATOM 571 C CA . MET A 1 78 ? -26.044 -3.618 -14.254 1.00 20.78 78 MET A CA 1
ATOM 572 C C . MET A 1 78 ? -26.023 -2.957 -12.862 1.00 20.78 78 MET A C 1
ATOM 574 O O . MET A 1 78 ? -24.972 -2.549 -12.378 1.00 20.78 78 MET A O 1
ATOM 578 N N . ARG A 1 79 ? -27.219 -2.763 -12.281 1.00 22.92 79 ARG A N 1
ATOM 579 C CA . ARG A 1 79 ? -27.523 -1.918 -11.102 1.00 22.92 79 ARG A CA 1
ATOM 580 C C . ARG A 1 79 ? -27.853 -2.742 -9.848 1.00 22.92 79 ARG A C 1
ATOM 582 O O . ARG A 1 79 ? -28.400 -3.831 -9.994 1.00 22.92 79 ARG A O 1
ATOM 589 N N . VAL A 1 80 ? -27.727 -2.133 -8.659 1.00 20.64 80 VAL A N 1
ATOM 590 C CA . VAL A 1 80 ? -28.367 -2.552 -7.381 1.00 20.64 80 VAL A CA 1
ATOM 591 C C . VAL A 1 80 ? -28.872 -1.296 -6.596 1.00 20.64 80 VAL A C 1
ATOM 593 O O . VAL A 1 80 ? -28.358 -0.214 -6.879 1.00 20.64 80 VAL A O 1
ATOM 596 N N . PRO A 1 81 ? -29.894 -1.362 -5.693 1.00 24.77 81 PRO A N 1
ATOM 597 C CA . PRO A 1 81 ? -30.537 -0.187 -5.043 1.00 24.77 81 PRO A CA 1
ATOM 598 C C . PRO A 1 81 ? -30.502 -0.204 -3.465 1.00 24.77 81 PRO A C 1
ATOM 600 O O . PRO A 1 81 ? -30.067 -1.211 -2.920 1.00 24.77 81 PRO A O 1
ATOM 603 N N . VAL A 1 82 ? -30.946 0.777 -2.632 1.00 28.19 82 VAL A N 1
ATOM 604 C CA . VAL A 1 82 ? -31.714 2.051 -2.794 1.00 28.19 82 VAL A CA 1
ATOM 605 C C . VAL A 1 82 ? -31.568 3.047 -1.593 1.00 28.19 82 VAL A C 1
ATOM 607 O O . VAL A 1 82 ? -31.546 2.565 -0.469 1.00 28.19 82 VAL A O 1
ATOM 610 N N . TYR A 1 83 ? -31.593 4.383 -1.844 1.00 24.86 83 TYR A N 1
ATOM 611 C CA . TYR A 1 83 ? -31.894 5.543 -0.929 1.00 24.86 83 TYR A CA 1
ATOM 612 C C . TYR A 1 83 ? -31.101 5.685 0.416 1.00 24.86 83 TYR A C 1
ATOM 614 O O . TYR A 1 83 ? -30.396 4.769 0.810 1.00 24.86 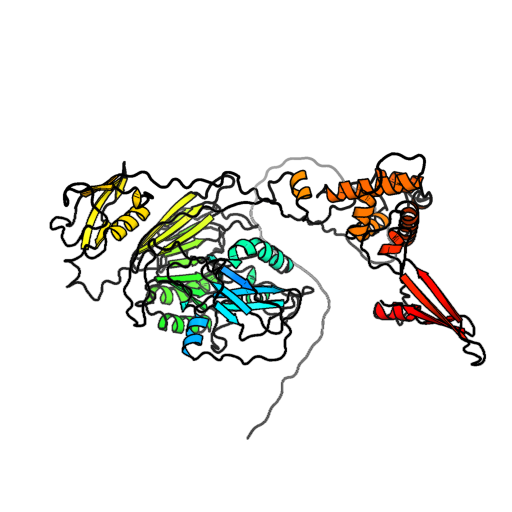83 TYR A O 1
ATOM 622 N N . ASP A 1 84 ? -31.010 6.840 1.108 1.00 25.36 84 ASP A N 1
ATOM 623 C CA . ASP A 1 84 ? -32.053 7.833 1.470 1.00 25.36 84 ASP A CA 1
ATOM 624 C C . ASP A 1 84 ? -31.585 9.311 1.619 1.00 25.36 84 ASP A C 1
ATOM 626 O O . ASP A 1 84 ? -30.391 9.608 1.672 1.00 25.36 84 ASP A O 1
ATOM 630 N N . GLU A 1 85 ? -32.544 10.248 1.656 1.00 32.44 85 GLU A N 1
ATOM 631 C CA . GLU A 1 85 ? -32.367 11.712 1.603 1.00 32.44 85 GLU A CA 1
ATOM 632 C C . GLU A 1 85 ? -32.638 12.409 2.959 1.00 32.44 85 GLU A C 1
ATOM 634 O O . GLU A 1 85 ? -33.792 12.564 3.357 1.00 32.44 85 GLU A O 1
ATOM 639 N N . SER A 1 86 ? -31.618 12.941 3.658 1.00 28.80 86 SER A N 1
ATOM 640 C CA . SER A 1 86 ? -31.876 13.723 4.893 1.00 28.80 86 SER A CA 1
ATOM 641 C C . SER A 1 86 ? -30.868 14.834 5.263 1.00 28.80 86 SER A C 1
ATOM 643 O O . SER A 1 86 ? -30.595 15.044 6.447 1.00 28.80 86 SER A O 1
ATOM 645 N N . ILE A 1 87 ? -30.324 15.594 4.299 1.00 28.00 87 ILE A N 1
ATOM 646 C CA . ILE A 1 87 ? -29.575 16.841 4.595 1.00 28.00 87 ILE A CA 1
ATOM 647 C C . ILE A 1 87 ? -30.098 18.004 3.741 1.00 28.00 87 ILE A C 1
ATOM 649 O O . ILE A 1 87 ? -29.883 18.071 2.533 1.00 28.00 87 ILE A O 1
ATOM 653 N N . THR A 1 88 ? -30.779 18.957 4.381 1.00 29.11 88 THR A N 1
ATOM 654 C CA . THR A 1 88 ? -31.411 20.107 3.718 1.00 29.11 88 THR A CA 1
ATOM 655 C C . THR A 1 88 ? -30.448 21.280 3.500 1.00 29.11 88 THR A C 1
ATOM 657 O O . THR A 1 88 ? -30.180 22.036 4.435 1.00 29.11 88 THR A O 1
ATOM 660 N N . ILE A 1 89 ? -30.028 21.522 2.253 1.00 28.00 89 ILE A N 1
ATOM 661 C CA . ILE A 1 89 ? -29.531 22.833 1.791 1.00 28.00 89 ILE A CA 1
ATOM 662 C C . ILE A 1 89 ? -30.207 23.177 0.453 1.00 28.00 89 ILE A C 1
ATOM 664 O O . ILE A 1 89 ? -30.351 22.333 -0.425 1.00 28.00 89 ILE A O 1
ATOM 668 N N . SER A 1 90 ? -30.669 24.421 0.305 1.00 28.45 90 SER A N 1
ATOM 669 C CA . SER A 1 90 ? -31.545 24.855 -0.795 1.00 28.45 90 SER A CA 1
ATOM 670 C C . SER A 1 90 ? -30.790 25.505 -1.965 1.00 28.45 90 SER A C 1
ATOM 672 O O . SER A 1 90 ? -30.315 26.630 -1.801 1.00 28.45 90 SER A O 1
ATOM 674 N N . ALA A 1 91 ? -30.837 24.903 -3.166 1.00 26.31 91 ALA A N 1
ATOM 675 C CA . ALA A 1 91 ? -30.850 25.636 -4.448 1.00 26.31 91 ALA A CA 1
ATOM 676 C C . ALA A 1 91 ? -31.292 24.787 -5.675 1.00 26.31 91 ALA A C 1
ATOM 678 O O . ALA A 1 91 ? -30.644 23.816 -6.035 1.00 26.31 91 ALA A O 1
ATOM 679 N N . ALA A 1 92 ? -32.340 25.247 -6.372 1.00 25.81 92 ALA A N 1
ATOM 680 C CA . ALA A 1 92 ? -32.555 25.151 -7.832 1.00 25.81 92 ALA A CA 1
ATOM 681 C C . ALA A 1 92 ? -32.432 23.794 -8.594 1.00 25.81 92 ALA A C 1
ATOM 683 O O . ALA A 1 92 ? -31.533 23.600 -9.405 1.00 25.81 92 ALA A O 1
ATOM 684 N N . LEU A 1 93 ? -33.470 22.955 -8.475 1.00 26.22 93 LEU A N 1
ATOM 685 C CA . LEU A 1 93 ? -34.191 22.279 -9.582 1.00 26.22 93 LEU A CA 1
ATOM 686 C C . LEU A 1 93 ? -33.437 21.859 -10.877 1.00 26.22 93 LEU A C 1
ATOM 688 O O . LEU A 1 93 ? -33.345 22.634 -11.828 1.00 26.22 93 LEU A O 1
ATOM 692 N N . SER A 1 94 ? -33.199 20.551 -11.034 1.00 24.38 94 SER A N 1
ATOM 693 C CA . SER A 1 94 ? -33.776 19.767 -12.152 1.00 24.38 94 SER A CA 1
ATOM 694 C C . SER A 1 94 ? -33.829 18.271 -11.790 1.00 24.38 94 SER A C 1
ATOM 696 O O . SER A 1 94 ? -33.056 17.824 -10.948 1.00 24.38 94 SER A 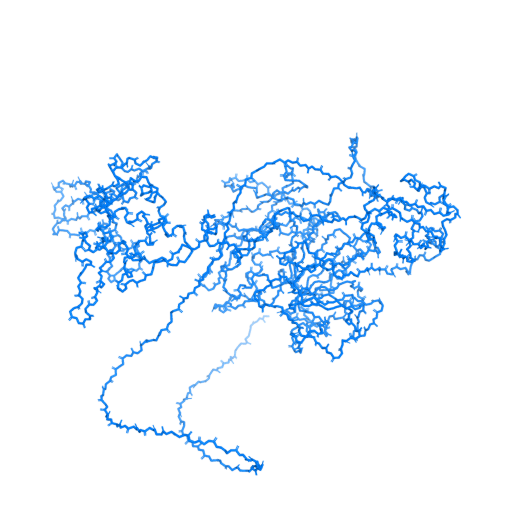O 1
ATOM 698 N N . ALA A 1 95 ? -34.775 17.509 -12.353 1.00 25.94 95 ALA A N 1
ATOM 699 C CA . ALA A 1 95 ? -35.030 16.106 -11.993 1.00 25.94 95 ALA A CA 1
ATOM 700 C C . ALA A 1 95 ? -35.876 15.388 -13.074 1.00 25.94 95 ALA A C 1
ATOM 702 O O . ALA A 1 95 ? -36.502 16.084 -13.879 1.00 25.94 95 ALA A O 1
ATOM 703 N N . PRO A 1 96 ? -36.020 14.042 -13.056 1.00 37.12 96 PRO A N 1
ATOM 704 C CA . PRO A 1 96 ? -35.245 13.030 -12.323 1.00 37.12 96 PRO A CA 1
ATOM 705 C C . PRO A 1 96 ? -34.580 11.986 -13.255 1.00 37.12 96 PRO A C 1
ATOM 707 O O . PRO A 1 96 ? -34.972 11.823 -14.410 1.00 37.12 96 PRO A O 1
ATOM 710 N N . ALA A 1 97 ? -33.652 11.184 -12.722 1.00 26.34 97 ALA A N 1
ATOM 711 C CA . ALA A 1 97 ? -33.193 9.943 -13.356 1.00 26.34 97 ALA A CA 1
ATOM 712 C C . ALA A 1 97 ? -33.345 8.766 -12.378 1.00 26.34 97 ALA A C 1
ATOM 714 O O . ALA A 1 97 ? -32.865 8.813 -11.251 1.00 26.34 97 ALA A O 1
ATOM 715 N N . THR A 1 98 ? -34.054 7.714 -12.793 1.00 30.48 98 THR A N 1
ATOM 716 C CA . THR A 1 98 ? -34.364 6.553 -11.942 1.00 30.48 98 THR A CA 1
ATOM 717 C C . THR A 1 98 ? -33.196 5.572 -11.847 1.00 30.48 98 THR A C 1
ATOM 719 O O . THR A 1 98 ? -32.613 5.218 -12.876 1.00 30.48 98 THR A O 1
ATOM 722 N N . GLY A 1 99 ? -32.970 5.003 -10.663 1.00 28.50 99 GLY A N 1
ATOM 723 C CA . GLY A 1 99 ? -31.973 3.952 -10.435 1.00 28.50 99 GLY A CA 1
ATOM 724 C C . GLY A 1 99 ? -30.825 4.445 -9.546 1.00 28.50 99 GLY A C 1
ATOM 725 O O . GLY A 1 99 ? -30.198 5.432 -9.917 1.00 28.50 99 GLY A O 1
ATOM 726 N N . PRO A 1 100 ? -30.542 3.791 -8.407 1.00 37.97 100 PRO A N 1
ATOM 727 C CA . PRO A 1 100 ? -29.488 4.224 -7.487 1.00 37.97 100 PRO A CA 1
ATOM 728 C C . PRO A 1 100 ? -28.081 3.870 -7.979 1.00 37.97 100 PRO A C 1
ATOM 730 O O . PRO A 1 100 ? -27.913 3.050 -8.887 1.00 37.97 100 PRO A O 1
ATOM 733 N N . ALA A 1 101 ? -27.084 4.514 -7.374 1.00 38.84 101 ALA A N 1
ATOM 734 C CA . ALA A 1 101 ? -25.678 4.352 -7.716 1.00 38.84 101 ALA A CA 1
ATOM 735 C C . ALA A 1 101 ? -25.088 3.037 -7.177 1.00 38.84 101 ALA A C 1
ATOM 737 O O . ALA A 1 101 ? -25.471 2.551 -6.114 1.00 38.84 101 ALA A O 1
ATOM 738 N N . ALA A 1 102 ? -24.120 2.491 -7.916 1.00 36.56 102 ALA A N 1
ATOM 739 C CA . ALA A 1 102 ? -23.159 1.534 -7.375 1.00 36.56 102 ALA A CA 1
ATOM 740 C C . ALA A 1 102 ? -22.116 2.276 -6.506 1.00 36.56 102 ALA A C 1
ATOM 742 O O . ALA A 1 102 ? -21.982 3.490 -6.674 1.00 36.56 102 ALA A O 1
ATOM 743 N N . PRO A 1 103 ? -21.359 1.584 -5.630 1.00 44.81 103 PRO A N 1
ATOM 744 C CA . PRO A 1 103 ? -20.264 2.192 -4.874 1.00 44.81 103 PRO A CA 1
ATOM 745 C C . PRO A 1 103 ? -19.288 2.930 -5.795 1.00 44.81 103 PRO A C 1
ATOM 747 O O . PRO A 1 103 ? -18.814 2.367 -6.789 1.00 44.81 103 PRO A O 1
ATOM 750 N N . THR A 1 104 ? -19.009 4.195 -5.492 1.00 52.19 104 THR A N 1
ATOM 751 C CA . THR A 1 104 ? -18.273 5.063 -6.408 1.00 52.19 104 THR A CA 1
ATOM 752 C C . THR A 1 104 ? -16.770 4.803 -6.343 1.00 52.19 104 THR A C 1
ATOM 754 O O . THR A 1 104 ? -16.133 4.911 -5.293 1.00 52.19 104 THR A O 1
ATOM 757 N N . GLN A 1 105 ? -16.181 4.510 -7.505 1.00 59.66 105 GLN A N 1
ATOM 758 C CA . GLN A 1 105 ? -14.733 4.512 -7.695 1.00 59.66 105 GLN A CA 1
ATOM 759 C C . GLN A 1 105 ? -14.263 5.930 -8.021 1.00 59.66 105 GLN A C 1
ATOM 761 O O . GLN A 1 105 ? -14.772 6.574 -8.941 1.00 59.66 105 GLN A O 1
ATOM 766 N N . MET A 1 106 ? -13.270 6.418 -7.277 1.00 64.75 106 MET A N 1
ATOM 767 C CA . MET A 1 106 ? -12.663 7.718 -7.540 1.00 64.75 106 MET A CA 1
ATOM 768 C C . MET A 1 106 ? -11.617 7.568 -8.644 1.00 64.75 106 MET A C 1
ATOM 770 O O . MET A 1 106 ? -10.446 7.282 -8.396 1.00 64.75 106 MET A O 1
ATOM 774 N N . HIS A 1 107 ? -12.056 7.748 -9.886 1.00 65.19 107 HIS A N 1
ATOM 775 C CA . HIS A 1 107 ? -11.167 7.727 -11.037 1.00 65.19 107 HIS A CA 1
ATOM 776 C C . HIS A 1 107 ? -10.278 8.969 -11.042 1.00 65.19 107 HIS A C 1
ATOM 778 O O . HIS A 1 107 ? -10.750 10.079 -10.794 1.00 65.19 107 HIS A O 1
ATOM 784 N N . VAL A 1 108 ? -8.996 8.781 -11.363 1.00 64.12 108 VAL A N 1
ATOM 785 C CA . VAL A 1 108 ? -8.005 9.858 -11.426 1.00 64.12 108 VAL A CA 1
ATOM 786 C C . VAL A 1 108 ? -7.271 9.831 -12.769 1.00 64.12 108 VAL A C 1
ATOM 788 O O . VAL A 1 108 ? -6.970 8.765 -13.304 1.00 64.12 108 VAL A O 1
ATOM 791 N N . ALA A 1 109 ? -6.954 11.009 -13.311 1.00 59.47 109 ALA A N 1
ATOM 792 C CA . ALA A 1 109 ? -6.018 11.170 -14.422 1.00 59.47 109 ALA A CA 1
ATOM 793 C C . ALA A 1 109 ? -5.067 12.352 -14.182 1.00 59.47 109 ALA A C 1
ATOM 795 O O . ALA A 1 109 ? -5.477 13.424 -13.727 1.00 59.47 109 ALA A O 1
ATOM 796 N N . PHE A 1 110 ? -3.793 12.177 -14.530 1.00 69.19 110 PHE A N 1
ATOM 797 C CA . PHE A 1 110 ? -2.773 13.221 -14.415 1.00 69.19 110 PHE A CA 1
ATOM 798 C C . PHE A 1 110 ? -2.996 14.297 -15.485 1.00 69.19 110 PHE A C 1
ATOM 800 O O . PHE A 1 110 ? -3.054 14.004 -16.681 1.00 69.19 110 PHE A O 1
ATOM 807 N N . ALA A 1 111 ? -3.149 15.556 -15.071 1.00 48.19 111 ALA A N 1
ATOM 808 C CA . ALA A 1 111 ? -3.612 16.615 -15.962 1.00 48.19 111 ALA A CA 1
ATOM 809 C C . ALA A 1 111 ? -2.466 17.482 -16.509 1.00 48.19 111 ALA A C 1
ATOM 811 O O . ALA A 1 111 ? -2.307 18.637 -16.131 1.00 48.19 111 ALA A O 1
ATOM 812 N N . GLY A 1 112 ? -1.732 16.916 -17.473 1.00 45.81 112 GLY A N 1
ATOM 813 C CA . GLY A 1 112 ? -0.902 17.645 -18.439 1.00 45.81 112 GLY A CA 1
ATOM 814 C C . GLY A 1 112 ? 0.418 18.226 -17.918 1.00 45.81 112 GLY A C 1
ATOM 815 O O . GLY A 1 112 ? 0.446 19.221 -17.197 1.00 45.81 112 GLY A O 1
ATOM 816 N N . GLU A 1 113 ? 1.535 17.695 -18.416 1.00 38.81 113 GLU A N 1
ATOM 817 C CA . GLU A 1 113 ? 2.856 18.326 -18.301 1.00 38.81 113 GLU A CA 1
ATOM 818 C C . GLU A 1 113 ? 2.927 19.592 -19.178 1.00 38.81 113 GLU A C 1
ATOM 820 O O . GLU A 1 113 ? 3.326 19.553 -20.340 1.00 38.81 113 GLU A O 1
ATOM 825 N N . VAL A 1 114 ? 2.495 20.738 -18.640 1.00 33.25 114 VAL A N 1
ATOM 826 C CA . VAL A 1 114 ? 2.381 21.995 -19.401 1.00 33.25 114 VAL A CA 1
ATOM 827 C C . VAL A 1 114 ? 3.318 23.073 -18.850 1.00 33.25 114 VAL A C 1
ATOM 829 O O . VAL A 1 114 ? 3.019 23.763 -17.876 1.00 33.25 114 VAL A O 1
ATOM 832 N N . ALA A 1 115 ? 4.449 23.276 -19.527 1.00 38.41 115 ALA A N 1
ATOM 833 C CA . ALA A 1 115 ? 5.389 24.361 -19.246 1.00 38.41 115 ALA A CA 1
ATOM 834 C C . ALA A 1 115 ? 4.909 25.703 -19.849 1.00 38.41 115 ALA A C 1
ATOM 836 O O . ALA A 1 115 ? 5.417 26.155 -20.875 1.00 38.41 115 ALA A O 1
ATOM 837 N N . VAL A 1 116 ? 3.920 26.353 -19.221 1.00 30.88 116 VAL A N 1
ATOM 838 C CA . VAL A 1 116 ? 3.353 27.640 -19.683 1.00 30.88 116 VAL A CA 1
ATOM 839 C C . VAL A 1 116 ? 3.508 28.757 -18.647 1.00 30.88 116 VAL A C 1
ATOM 841 O O . VAL A 1 116 ? 3.417 28.558 -17.438 1.00 30.88 116 VAL A O 1
ATOM 844 N N . LYS A 1 117 ? 3.757 29.974 -19.146 1.00 29.50 117 LYS A N 1
ATOM 845 C CA . LYS A 1 117 ? 3.951 31.185 -18.342 1.00 29.50 117 LYS A CA 1
ATOM 846 C C . LYS A 1 117 ? 2.629 31.707 -17.770 1.00 29.50 117 LYS A C 1
ATOM 848 O O . LYS A 1 117 ? 1.854 32.321 -18.495 1.00 29.50 117 LYS A O 1
ATOM 853 N N . GLY A 1 118 ? 2.479 31.596 -16.452 1.00 32.75 118 GLY A N 1
ATOM 854 C CA . GLY A 1 118 ? 1.583 32.432 -15.651 1.00 32.75 118 GLY A CA 1
ATOM 855 C C . GLY A 1 118 ? 0.155 31.908 -15.493 1.00 32.75 118 GLY A C 1
ATOM 856 O O . GLY A 1 118 ? -0.640 31.931 -16.426 1.00 32.75 118 GLY A O 1
ATOM 857 N N . TYR A 1 119 ? -0.196 31.553 -14.257 1.00 30.38 119 TYR A N 1
ATOM 858 C CA . TYR A 1 119 ? -1.583 31.480 -13.802 1.00 30.38 119 TYR A CA 1
ATOM 859 C C . TYR A 1 119 ? -1.684 31.929 -12.339 1.00 30.38 119 TYR A C 1
ATOM 861 O O . TYR A 1 119 ? -0.698 31.893 -11.600 1.00 30.38 119 TYR A O 1
ATOM 869 N N . THR A 1 120 ? -2.856 32.405 -11.920 1.00 27.39 120 THR A N 1
ATOM 870 C CA . THR A 1 120 ? -3.074 32.950 -10.573 1.00 27.39 120 THR A CA 1
ATOM 871 C C . THR A 1 120 ? -3.537 31.848 -9.621 1.00 27.39 120 THR A C 1
ATOM 873 O O . THR A 1 120 ? -4.531 31.179 -9.888 1.00 27.39 120 THR A O 1
ATOM 876 N N . ALA A 1 121 ? -2.835 31.657 -8.501 1.00 28.59 121 ALA A N 1
ATOM 877 C CA . ALA A 1 121 ? -3.180 30.620 -7.530 1.00 28.59 121 ALA A CA 1
ATOM 878 C C . ALA A 1 121 ? -4.529 30.904 -6.843 1.00 28.59 121 ALA A C 1
ATOM 880 O O . ALA A 1 121 ? -4.688 31.928 -6.172 1.00 28.59 121 ALA A O 1
ATOM 881 N N . ILE A 1 122 ? -5.477 29.971 -6.960 1.00 30.28 122 ILE A N 1
ATOM 882 C CA . ILE A 1 122 ? -6.727 29.993 -6.194 1.00 30.28 122 ILE A CA 1
ATOM 883 C C . ILE A 1 122 ? -6.398 29.598 -4.750 1.00 30.28 122 ILE A C 1
ATOM 885 O O . ILE A 1 122 ? -6.089 28.444 -4.467 1.00 30.28 122 ILE A O 1
ATOM 889 N N . ARG A 1 123 ? -6.454 30.562 -3.826 1.00 31.73 123 ARG A N 1
ATOM 890 C CA . ARG A 1 123 ? -6.350 30.298 -2.384 1.00 31.73 123 ARG A CA 1
ATOM 891 C C . ARG A 1 123 ? -7.729 29.950 -1.828 1.00 31.73 123 ARG A C 1
ATOM 893 O O . ARG A 1 123 ? -8.569 30.837 -1.690 1.00 31.73 123 ARG A O 1
ATOM 900 N N . THR A 1 124 ? -7.954 28.686 -1.489 1.00 31.92 124 THR A N 1
ATOM 901 C CA . THR A 1 124 ? -9.142 28.253 -0.739 1.00 31.92 124 THR A CA 1
ATOM 902 C C . THR A 1 124 ? -9.034 28.619 0.745 1.00 31.92 124 THR A C 1
ATOM 904 O O . THR A 1 124 ? -7.941 28.720 1.301 1.00 31.92 124 THR A O 1
ATOM 907 N N . SER A 1 125 ? -10.180 28.869 1.378 1.00 33.78 125 SER A N 1
ATOM 908 C CA . SER A 1 125 ? -10.294 29.343 2.762 1.00 33.78 125 SER A CA 1
ATOM 909 C C . SER A 1 125 ? -10.057 28.241 3.807 1.00 33.78 125 SER A C 1
ATOM 911 O O . SER A 1 125 ? -10.007 27.054 3.489 1.00 33.78 125 SER A O 1
ATOM 913 N N . THR A 1 126 ? -9.929 28.644 5.075 1.00 42.41 126 THR A N 1
ATOM 914 C CA . THR A 1 126 ? -9.535 27.803 6.226 1.00 42.41 126 THR A CA 1
ATOM 915 C C . THR A 1 126 ? -10.300 26.486 6.379 1.00 42.41 126 THR A C 1
ATOM 917 O O . THR A 1 126 ? -9.694 25.498 6.778 1.00 42.41 126 THR A O 1
ATOM 920 N N . ALA A 1 127 ? -11.587 26.426 6.023 1.00 42.00 127 ALA A N 1
ATOM 921 C CA . ALA A 1 127 ? -12.365 25.184 6.071 1.00 42.00 127 ALA A CA 1
ATOM 922 C C . ALA A 1 127 ? -11.798 24.088 5.143 1.00 42.00 127 ALA A C 1
ATOM 924 O O . ALA A 1 127 ? -11.733 22.926 5.531 1.00 42.00 127 ALA A O 1
ATOM 925 N N . ALA A 1 128 ? -11.299 24.456 3.957 1.00 52.06 128 ALA A N 1
ATOM 926 C CA . ALA A 1 128 ? -10.705 23.499 3.022 1.00 52.06 128 ALA A CA 1
ATOM 927 C C . ALA A 1 128 ? -9.397 22.884 3.556 1.00 52.06 128 ALA A C 1
ATOM 929 O O . ALA A 1 128 ? -9.058 21.762 3.194 1.00 52.06 128 ALA A O 1
ATOM 930 N N . ALA A 1 129 ? -8.673 23.586 4.436 1.00 53.28 129 ALA A N 1
ATOM 931 C CA . ALA A 1 129 ? -7.461 23.054 5.057 1.00 53.28 129 ALA A CA 1
ATOM 932 C C . ALA A 1 129 ? -7.761 21.936 6.073 1.00 53.28 129 ALA A C 1
ATOM 934 O O . ALA A 1 129 ? -6.929 21.051 6.245 1.00 53.28 129 ALA A O 1
ATOM 935 N N . ALA A 1 130 ? -8.938 21.942 6.712 1.00 58.09 130 ALA A N 1
ATOM 936 C CA . ALA A 1 130 ? -9.367 20.850 7.586 1.00 58.09 130 ALA A CA 1
ATOM 937 C C . ALA A 1 130 ? -9.690 19.586 6.772 1.00 58.09 130 ALA A C 1
ATOM 939 O O . ALA A 1 130 ? -9.138 18.525 7.047 1.00 58.09 130 ALA A O 1
ATOM 940 N N . GLU A 1 131 ? -10.489 19.714 5.710 1.00 67.00 131 GLU A N 1
ATOM 941 C CA . GLU A 1 131 ? -10.867 18.571 4.866 1.00 67.00 131 GLU A CA 1
ATOM 942 C C . GLU A 1 131 ? -9.687 18.000 4.066 1.00 67.00 131 GLU A C 1
ATOM 944 O O . GLU A 1 131 ? -9.597 16.789 3.880 1.00 67.00 131 GLU A O 1
ATOM 949 N N . LEU A 1 132 ? -8.718 18.826 3.651 1.00 63.56 132 LEU A N 1
ATOM 950 C CA . LEU A 1 132 ? -7.465 18.335 3.058 1.00 63.56 132 LEU A CA 1
ATOM 951 C C . LEU A 1 132 ? -6.640 17.479 4.036 1.00 63.56 132 LEU A C 1
ATOM 953 O O . LEU A 1 132 ? -5.986 16.535 3.605 1.00 63.56 132 LEU A O 1
ATOM 957 N N . ARG A 1 133 ? -6.691 17.759 5.346 1.00 66.25 133 ARG A N 1
ATOM 958 C CA . ARG A 1 133 ? -6.004 16.965 6.384 1.00 66.25 133 ARG A CA 1
ATOM 959 C C . ARG A 1 133 ? -6.717 15.646 6.712 1.00 66.25 133 ARG A C 1
ATOM 961 O O . ARG A 1 133 ? -6.153 14.854 7.454 1.00 66.25 133 ARG A O 1
ATOM 968 N N . LEU A 1 134 ? -7.916 15.412 6.171 1.00 70.00 134 LEU A N 1
ATOM 969 C CA . LEU A 1 134 ? -8.721 14.201 6.390 1.00 70.00 134 LEU A CA 1
ATOM 970 C C . LEU A 1 134 ? -9.009 13.413 5.097 1.00 70.00 134 LEU A C 1
ATOM 972 O O . LEU A 1 134 ? -9.736 12.421 5.142 1.00 70.00 134 LEU A O 1
ATOM 976 N N . GLY A 1 135 ? -8.466 13.868 3.962 1.00 74.25 135 GLY A N 1
ATOM 977 C CA . GLY A 1 135 ? -8.678 13.299 2.630 1.00 74.25 135 GLY A CA 1
ATOM 978 C C . GLY A 1 135 ? -7.608 12.301 2.177 1.00 74.25 135 GLY A C 1
ATOM 979 O O . GLY A 1 135 ? -6.868 11.748 2.983 1.00 74.25 135 GLY A O 1
ATOM 980 N N . MET A 1 136 ? -7.508 12.072 0.866 1.00 79.81 136 MET A N 1
ATOM 981 C CA . MET A 1 136 ? -6.603 11.076 0.271 1.00 79.81 136 MET A CA 1
ATOM 982 C C . MET A 1 136 ? -5.593 11.725 -0.676 1.00 79.81 136 MET A C 1
ATOM 984 O O . MET A 1 136 ? -5.961 12.524 -1.537 1.00 79.81 136 MET A O 1
ATOM 988 N N . THR A 1 137 ? -4.312 11.374 -0.537 1.00 82.50 137 THR A N 1
ATOM 989 C CA . THR A 1 137 ? -3.244 11.880 -1.411 1.00 82.50 137 THR A CA 1
ATOM 990 C C . THR A 1 137 ? -2.924 10.910 -2.537 1.00 82.50 137 THR A C 1
ATOM 992 O O . THR A 1 137 ? -2.209 9.926 -2.342 1.00 82.50 137 THR A O 1
ATOM 995 N N . VAL A 1 138 ? -3.347 11.265 -3.750 1.00 83.75 138 VAL A N 1
ATOM 996 C CA . VAL A 1 138 ? -2.867 10.618 -4.974 1.00 83.75 138 VAL A CA 1
ATOM 997 C C . VAL A 1 138 ? -1.369 10.877 -5.089 1.00 83.75 138 VAL A C 1
ATOM 999 O O . VAL A 1 138 ? -0.939 12.033 -5.052 1.00 83.75 138 VAL A O 1
ATOM 1002 N N . SER A 1 139 ? -0.580 9.812 -5.236 1.00 86.06 139 SER A N 1
ATOM 1003 C CA . SER A 1 139 ? 0.872 9.898 -5.407 1.00 86.06 139 SER A CA 1
ATOM 1004 C C . SER A 1 139 ? 1.325 9.151 -6.662 1.00 86.06 139 SER A C 1
ATOM 1006 O O . SER A 1 139 ? 0.855 8.043 -6.908 1.00 86.06 139 SER A O 1
ATOM 1008 N N . TRP A 1 140 ? 2.216 9.745 -7.460 1.00 86.94 140 TRP A N 1
ATOM 1009 C CA . TRP A 1 140 ? 2.755 9.126 -8.683 1.00 86.94 140 TRP A CA 1
ATOM 1010 C C . TRP A 1 140 ? 4.209 9.530 -8.954 1.00 86.94 140 TRP A C 1
ATOM 1012 O O . TRP A 1 140 ? 4.739 10.445 -8.323 1.00 86.94 140 TRP A O 1
ATOM 1022 N N . ALA A 1 141 ? 4.853 8.838 -9.896 1.00 87.62 141 ALA A N 1
ATOM 1023 C CA . ALA A 1 141 ? 6.255 9.021 -10.262 1.00 87.62 141 ALA A CA 1
ATOM 1024 C C . ALA A 1 141 ? 6.411 9.518 -11.711 1.00 87.62 141 ALA A C 1
ATOM 1026 O O . ALA A 1 141 ? 5.661 9.099 -12.591 1.00 87.62 141 ALA A O 1
ATOM 1027 N N . THR A 1 142 ? 7.412 10.361 -11.982 1.00 83.50 142 THR A N 1
ATOM 1028 C CA . THR A 1 142 ? 7.835 10.731 -13.347 1.00 83.50 142 THR A CA 1
ATOM 1029 C C . THR A 1 142 ? 9.361 10.795 -13.474 1.00 83.50 142 THR A C 1
ATOM 1031 O O . THR A 1 142 ? 10.094 10.895 -12.488 1.00 83.50 142 THR A O 1
ATOM 1034 N N . ALA A 1 143 ? 9.870 10.753 -14.708 1.00 79.50 143 ALA A N 1
ATOM 1035 C CA . ALA A 1 143 ? 11.306 10.850 -14.980 1.00 79.50 143 ALA A CA 1
ATOM 1036 C C . ALA A 1 143 ? 11.858 12.292 -14.923 1.00 79.50 143 ALA A C 1
ATOM 1038 O O . ALA A 1 143 ? 13.074 12.473 -14.851 1.00 79.50 143 ALA A O 1
ATOM 1039 N N . ALA A 1 144 ? 11.002 13.322 -14.960 1.00 77.94 144 ALA A N 1
ATOM 1040 C CA . ALA A 1 144 ? 11.410 14.715 -15.141 1.00 77.94 144 ALA A CA 1
ATOM 1041 C C . ALA A 1 144 ? 10.687 15.670 -14.181 1.00 77.94 144 ALA A C 1
ATOM 1043 O O . ALA A 1 144 ? 9.495 15.547 -13.919 1.00 77.94 144 ALA A O 1
ATOM 1044 N N . LYS A 1 145 ? 11.405 16.676 -13.669 1.00 81.00 145 LYS A N 1
ATOM 1045 C CA . LYS A 1 145 ? 10.858 17.591 -12.664 1.00 81.00 145 LYS A CA 1
ATOM 1046 C C . LYS A 1 145 ? 9.781 18.514 -13.246 1.00 81.00 145 LYS A C 1
ATOM 1048 O O . LYS A 1 145 ? 10.098 19.452 -13.976 1.00 81.00 145 LYS A O 1
ATOM 1053 N N . THR A 1 146 ? 8.522 18.326 -12.851 1.00 72.56 146 THR A N 1
ATOM 1054 C CA . THR A 1 146 ? 7.438 19.266 -13.189 1.00 72.56 146 THR A CA 1
ATOM 1055 C C . THR A 1 146 ? 7.453 20.500 -12.284 1.00 72.56 146 THR A C 1
ATOM 1057 O O . THR A 1 146 ? 7.762 20.402 -11.097 1.00 72.56 146 THR A O 1
ATOM 1060 N N . ALA A 1 147 ? 7.017 21.652 -12.799 1.00 69.38 147 ALA A N 1
ATOM 1061 C CA . ALA A 1 147 ? 6.824 22.856 -11.985 1.00 69.38 147 ALA A CA 1
ATOM 1062 C C . ALA A 1 147 ? 5.573 22.803 -11.082 1.00 69.38 147 ALA A C 1
ATOM 1064 O O . ALA A 1 147 ? 5.465 23.576 -10.132 1.00 69.38 147 ALA A O 1
ATOM 1065 N N . THR A 1 148 ? 4.593 21.948 -11.392 1.00 75.81 148 THR A N 1
ATOM 1066 C CA . THR A 1 148 ? 3.316 21.848 -10.669 1.00 75.81 148 THR A CA 1
ATOM 1067 C C . THR A 1 148 ? 2.690 20.478 -10.915 1.00 75.81 148 THR A C 1
ATOM 1069 O O . THR A 1 148 ? 2.522 20.080 -12.064 1.00 75.81 148 THR A O 1
ATOM 1072 N N . SER A 1 149 ? 2.301 19.789 -9.844 1.00 82.50 149 SER A N 1
ATOM 1073 C CA . SER A 1 149 ? 1.575 18.516 -9.906 1.00 82.50 149 SER A CA 1
ATOM 1074 C C . SER A 1 149 ? 0.065 18.781 -9.880 1.00 82.50 149 SER A C 1
ATOM 1076 O O . SER A 1 149 ? -0.414 19.479 -8.984 1.00 82.50 149 SER A O 1
ATOM 1078 N N . THR A 1 150 ? -0.701 18.236 -10.832 1.00 80.94 150 THR A N 1
ATOM 1079 C CA . THR A 1 150 ? -2.175 18.334 -10.832 1.00 80.94 150 THR A CA 1
ATOM 1080 C C . THR A 1 150 ? -2.834 17.015 -11.228 1.00 80.94 150 THR A C 1
ATOM 1082 O O . THR A 1 150 ? -2.316 16.273 -12.067 1.00 80.94 150 THR A O 1
ATOM 1085 N N . VAL A 1 151 ? -3.994 16.736 -10.634 1.00 79.44 151 VAL A N 1
ATOM 1086 C CA . VAL A 1 151 ? -4.843 15.592 -10.982 1.00 79.44 151 VAL A CA 1
ATOM 1087 C C . VAL A 1 151 ? -6.249 16.070 -11.299 1.00 79.44 151 VAL A C 1
ATOM 1089 O O . VAL A 1 151 ? -6.778 16.963 -10.634 1.00 79.44 151 VAL A O 1
ATOM 1092 N N . ARG A 1 152 ? -6.877 15.456 -12.298 1.00 75.94 152 ARG A N 1
ATOM 1093 C CA . ARG A 1 152 ? -8.331 15.486 -12.441 1.00 75.94 152 ARG A CA 1
ATOM 1094 C C . ARG A 1 152 ? -8.916 14.234 -11.821 1.00 75.94 152 ARG A C 1
ATOM 1096 O O . ARG A 1 152 ? -8.346 13.157 -11.981 1.00 75.94 152 ARG A O 1
ATOM 1103 N N . TYR A 1 153 ? -10.040 14.386 -11.143 1.00 75.56 153 TYR A N 1
ATOM 1104 C CA . TYR A 1 153 ? -10.753 13.298 -10.498 1.00 75.56 153 TYR A CA 1
ATOM 1105 C C . TYR A 1 153 ? -12.262 13.434 -10.691 1.00 75.56 153 TYR A C 1
ATOM 1107 O O . TYR A 1 153 ? -12.783 14.522 -10.965 1.00 75.56 153 TYR A O 1
ATOM 1115 N N . GLY A 1 154 ? -12.953 12.308 -10.568 1.00 69.00 154 GLY A N 1
ATOM 1116 C CA . GLY A 1 154 ? -14.397 12.233 -10.716 1.00 69.00 154 GLY A CA 1
ATOM 1117 C C . GLY A 1 154 ? -14.934 10.829 -10.471 1.00 69.00 154 GLY A C 1
ATOM 1118 O O . GLY A 1 154 ? -14.184 9.888 -10.207 1.00 69.00 154 GLY A O 1
ATOM 1119 N N . LEU A 1 155 ? -16.258 10.712 -10.541 1.00 71.62 155 LEU A N 1
ATOM 1120 C CA . LEU A 1 155 ? -17.004 9.506 -10.162 1.00 71.62 155 LEU A CA 1
ATOM 1121 C C . LEU A 1 155 ? -17.105 8.483 -11.312 1.00 71.62 155 LEU A C 1
ATOM 1123 O O . LEU A 1 155 ? -17.678 7.409 -11.157 1.00 71.62 155 LEU A O 1
ATOM 1127 N N . SER A 1 156 ? -16.565 8.817 -12.488 1.00 67.44 156 SER A N 1
ATOM 1128 C CA . SER A 1 156 ? -16.425 7.908 -13.625 1.00 67.44 156 SER A CA 1
ATOM 1129 C C . SER A 1 156 ? -15.154 8.232 -14.410 1.00 67.44 156 SER A C 1
ATOM 1131 O O . SER A 1 156 ? -14.648 9.352 -14.361 1.00 67.44 156 SER A O 1
ATOM 1133 N N . LYS A 1 157 ? -14.648 7.263 -15.176 1.00 66.69 157 LYS A N 1
ATOM 1134 C CA . LYS A 1 157 ? -13.474 7.446 -16.044 1.00 66.69 157 LYS A CA 1
ATOM 1135 C C . LYS A 1 157 ? -13.671 8.542 -17.108 1.00 66.69 157 LYS A C 1
ATOM 1137 O O . LYS A 1 157 ? -12.696 9.170 -17.515 1.00 66.69 157 LYS A O 1
ATOM 1142 N N . ASP A 1 158 ? -14.910 8.744 -17.553 1.00 69.62 158 ASP A N 1
ATOM 1143 C CA . ASP A 1 158 ? -15.250 9.627 -18.674 1.00 69.62 158 ASP A CA 1
ATOM 1144 C C . ASP A 1 158 ? -15.692 11.037 -18.217 1.00 69.62 158 ASP A C 1
ATOM 1146 O O . ASP A 1 158 ? -15.680 11.973 -19.016 1.00 69.62 158 ASP A O 1
ATOM 1150 N N . ASP A 1 159 ? -16.006 11.215 -16.926 1.00 67.25 159 ASP A N 1
ATOM 1151 C CA . ASP A 1 159 ? -16.274 12.508 -16.277 1.00 67.25 159 ASP A CA 1
ATOM 1152 C C . ASP A 1 159 ? -15.267 12.770 -15.146 1.00 67.25 159 ASP A C 1
ATOM 1154 O O . ASP A 1 159 ? -15.498 12.464 -13.976 1.00 67.25 159 ASP A O 1
ATOM 1158 N N . LEU A 1 160 ? -14.135 13.369 -15.527 1.00 72.44 160 LEU A N 1
ATOM 1159 C CA . LEU A 1 160 ? -13.089 13.863 -14.626 1.00 72.44 160 LEU A CA 1
ATOM 1160 C C . LEU A 1 160 ? -13.153 15.398 -14.534 1.00 72.44 160 LEU A C 1
ATOM 1162 O O . LEU A 1 160 ? -12.184 16.107 -14.826 1.00 72.44 160 LEU A O 1
ATOM 1166 N N . SER A 1 161 ? -14.340 15.912 -14.207 1.00 71.81 161 SER A N 1
ATOM 1167 C CA . SER A 1 161 ? -14.668 17.344 -14.167 1.00 71.81 161 SER A CA 1
ATOM 1168 C C . SER A 1 161 ? -13.958 18.140 -13.068 1.00 71.81 161 SER A C 1
ATOM 1170 O O . SER A 1 161 ? -13.788 19.352 -13.223 1.00 71.81 161 SER A O 1
ATOM 1172 N N . THR A 1 162 ? -13.506 17.502 -11.984 1.00 74.81 162 THR A N 1
ATOM 1173 C CA . THR A 1 162 ? -12.885 18.208 -10.852 1.00 74.81 162 THR A CA 1
ATOM 1174 C C . THR A 1 162 ? -11.362 18.199 -10.968 1.00 74.81 162 THR A C 1
ATOM 1176 O O . THR A 1 162 ? -10.758 17.150 -11.165 1.00 74.81 162 THR A O 1
ATOM 1179 N N . LEU A 1 163 ? -10.717 19.363 -10.837 1.00 76.12 163 LEU A N 1
ATOM 1180 C CA . LEU A 1 163 ? -9.257 19.520 -10.875 1.00 76.12 163 LEU A CA 1
ATOM 1181 C C . LEU A 1 163 ? -8.725 19.861 -9.477 1.00 76.12 163 LEU A C 1
ATOM 1183 O O . LEU A 1 163 ? -9.173 20.836 -8.878 1.00 76.12 163 LEU A O 1
ATOM 1187 N N . GLN A 1 164 ? -7.726 19.116 -9.004 1.00 78.75 164 GLN A N 1
ATOM 1188 C CA . GLN A 1 164 ? -6.954 19.433 -7.802 1.00 78.75 164 GLN A CA 1
ATOM 1189 C C . GLN A 1 164 ? -5.482 19.672 -8.167 1.00 78.75 164 GLN A C 1
ATOM 1191 O O . GLN A 1 164 ? -4.916 19.008 -9.038 1.00 78.75 164 GLN A O 1
ATOM 1196 N N . GLN A 1 165 ? -4.848 20.619 -7.480 1.00 79.88 165 GLN A N 1
ATOM 1197 C CA . GLN A 1 165 ? -3.450 21.002 -7.674 1.00 79.88 165 GLN A CA 1
ATOM 1198 C C . GLN A 1 165 ? -2.678 20.856 -6.357 1.00 79.88 165 GLN A C 1
ATOM 1200 O O . GLN A 1 165 ? -3.205 21.158 -5.287 1.00 79.88 165 GLN A O 1
ATOM 1205 N N . ALA A 1 166 ? -1.417 20.430 -6.438 1.00 78.12 166 ALA A N 1
ATOM 1206 C CA . ALA A 1 166 ? -0.509 20.435 -5.299 1.00 78.12 166 ALA A CA 1
ATOM 1207 C C . ALA A 1 166 ? -0.178 21.868 -4.858 1.00 78.12 166 ALA A C 1
ATOM 1209 O O . ALA A 1 166 ? 0.186 22.720 -5.672 1.00 78.12 166 ALA A O 1
ATOM 1210 N N . THR A 1 167 ? -0.216 22.112 -3.549 1.00 70.75 167 THR A N 1
ATOM 1211 C CA . THR A 1 167 ? 0.365 23.313 -2.924 1.00 70.75 167 THR A CA 1
ATOM 1212 C C . THR A 1 167 ? 1.894 23.251 -2.832 1.00 70.75 167 THR A C 1
ATOM 1214 O O . THR A 1 167 ? 2.523 24.230 -2.443 1.00 70.75 167 THR A O 1
ATOM 1217 N N . GLU A 1 168 ? 2.477 22.100 -3.164 1.00 74.56 168 GLU A N 1
ATOM 1218 C CA . GLU A 1 168 ? 3.853 21.694 -2.876 1.00 74.56 168 GLU A CA 1
ATOM 1219 C C . GLU A 1 168 ? 4.535 21.187 -4.161 1.00 74.56 168 GLU A C 1
ATOM 1221 O O . GLU A 1 168 ? 3.859 20.630 -5.035 1.00 74.56 168 GLU A O 1
ATOM 1226 N N . PRO A 1 169 ? 5.858 21.367 -4.319 1.00 79.31 169 PRO A N 1
ATOM 1227 C CA . PRO A 1 169 ? 6.592 20.848 -5.471 1.00 79.31 169 PRO A CA 1
ATOM 1228 C C . PRO A 1 169 ? 6.716 19.318 -5.419 1.00 79.31 169 PRO A C 1
ATOM 1230 O O . PRO A 1 169 ? 6.605 18.709 -4.357 1.00 79.31 169 PRO A O 1
ATOM 1233 N N . CYS A 1 170 ? 7.018 18.694 -6.560 1.00 85.25 170 CYS A N 1
ATOM 1234 C CA . CYS A 1 170 ? 7.405 17.284 -6.584 1.00 85.25 170 CYS A CA 1
ATOM 1235 C C . CYS A 1 170 ? 8.739 17.057 -5.847 1.00 85.25 170 CYS A C 1
ATOM 1237 O O . CYS A 1 170 ? 9.708 17.811 -6.023 1.00 85.25 170 CYS A O 1
ATOM 1239 N N . GLU A 1 171 ? 8.769 16.011 -5.027 1.00 90.00 171 GLU A N 1
ATOM 1240 C CA . GLU A 1 171 ? 9.890 15.613 -4.180 1.00 90.00 171 GLU A CA 1
ATOM 1241 C C . GLU A 1 171 ? 10.792 14.597 -4.902 1.00 90.00 171 GLU A C 1
ATOM 1243 O O . GLU A 1 171 ? 10.433 14.032 -5.934 1.00 90.00 171 GLU A O 1
ATOM 1248 N N . GLN A 1 172 ? 11.992 14.384 -4.369 1.00 91.69 172 GLN A N 1
ATOM 1249 C CA . GLN A 1 172 ? 12.928 13.342 -4.788 1.00 91.69 172 GLN A CA 1
ATOM 1250 C C . GLN A 1 172 ? 13.803 13.005 -3.578 1.00 91.69 172 GLN A C 1
ATOM 1252 O O . GLN A 1 172 ? 14.141 13.895 -2.795 1.00 91.69 172 GLN A O 1
ATOM 1257 N N . TYR A 1 173 ? 14.157 11.733 -3.417 1.00 91.38 173 TYR A N 1
ATOM 1258 C CA . TYR A 1 173 ? 15.078 11.258 -2.386 1.00 91.38 173 TYR A CA 1
ATOM 1259 C C . TYR A 1 173 ? 16.232 10.440 -2.976 1.00 91.38 173 TYR A C 1
ATOM 1261 O O . TYR A 1 173 ? 16.039 9.639 -3.900 1.00 91.38 173 TYR A O 1
ATOM 1269 N N . ASP A 1 174 ? 17.413 10.620 -2.388 1.00 90.00 174 ASP A N 1
ATOM 1270 C CA . ASP A 1 174 ? 18.585 9.772 -2.587 1.00 90.00 174 ASP A CA 1
ATOM 1271 C C . ASP A 1 174 ? 18.673 8.721 -1.477 1.00 90.00 174 ASP A C 1
ATOM 1273 O O . ASP A 1 174 ? 18.362 8.980 -0.311 1.00 90.00 174 ASP A O 1
ATOM 1277 N N . PHE A 1 175 ? 19.134 7.528 -1.835 1.00 89.25 175 PHE A N 1
ATOM 1278 C CA . PHE A 1 175 ? 19.328 6.411 -0.922 1.00 89.25 175 PHE A CA 1
ATOM 1279 C C . PHE A 1 175 ? 20.484 5.544 -1.433 1.00 89.25 175 PHE A C 1
ATOM 1281 O O . PHE A 1 175 ? 20.374 4.855 -2.447 1.00 89.25 175 PHE A O 1
ATOM 1288 N N . CYS A 1 176 ? 21.623 5.560 -0.742 1.00 87.12 176 CYS A N 1
ATOM 1289 C CA . CYS A 1 176 ? 22.871 4.975 -1.238 1.00 87.12 176 CYS A CA 1
ATOM 1290 C C . CYS A 1 176 ? 23.224 5.477 -2.651 1.00 87.12 176 CYS A C 1
ATOM 1292 O O . CYS A 1 176 ? 23.360 6.682 -2.834 1.00 87.12 176 CYS A O 1
ATOM 1294 N N . SER A 1 177 ? 23.398 4.579 -3.625 1.00 88.12 177 SER A N 1
ATOM 1295 C CA . SER A 1 177 ? 23.666 4.896 -5.036 1.00 88.12 177 SER A CA 1
ATOM 1296 C C . SER A 1 177 ? 22.398 4.935 -5.901 1.00 88.12 177 SER A C 1
ATOM 1298 O O . SER A 1 177 ? 22.496 4.868 -7.124 1.00 88.12 177 SER A O 1
ATOM 1300 N N . TYR A 1 178 ? 21.219 4.948 -5.279 1.00 90.75 178 TYR A N 1
ATOM 1301 C CA . TYR A 1 178 ? 19.929 5.062 -5.943 1.00 90.75 178 TYR A CA 1
ATOM 1302 C C . TYR A 1 178 ? 19.365 6.469 -5.721 1.00 90.75 178 TYR A C 1
ATOM 1304 O O . TYR A 1 178 ? 19.315 6.951 -4.590 1.00 90.75 178 TYR A O 1
ATOM 1312 N N . THR A 1 179 ? 18.890 7.082 -6.799 1.00 91.69 179 THR A N 1
ATOM 1313 C CA . THR A 1 179 ? 18.107 8.319 -6.788 1.00 91.69 179 THR A CA 1
ATOM 1314 C C . THR A 1 179 ? 16.724 7.978 -7.323 1.00 91.69 179 THR A C 1
ATOM 1316 O O . THR A 1 179 ? 16.605 7.317 -8.355 1.00 91.69 179 THR A O 1
ATOM 1319 N N . SER A 1 180 ? 15.678 8.401 -6.620 1.00 92.56 180 SER A N 1
ATOM 1320 C CA . SER A 1 180 ? 14.294 8.123 -7.021 1.00 92.56 180 SER A CA 1
ATOM 1321 C C . SER A 1 180 ? 13.843 8.905 -8.263 1.00 92.56 180 SER A C 1
ATOM 1323 O O . SER A 1 180 ? 14.423 9.946 -8.586 1.00 92.56 180 SER A O 1
ATOM 1325 N N . PRO A 1 181 ? 12.775 8.454 -8.950 1.00 90.19 181 PRO A N 1
ATOM 1326 C CA . PRO A 1 181 ? 11.980 9.314 -9.825 1.00 90.19 181 PRO A CA 1
ATOM 1327 C C . PRO A 1 181 ? 11.506 10.587 -9.104 1.00 90.19 181 PRO A C 1
ATOM 1329 O O . PRO A 1 181 ? 11.514 10.661 -7.874 1.00 90.19 181 PRO A O 1
ATOM 1332 N N . TRP A 1 182 ? 11.026 11.574 -9.859 1.00 88.38 182 TRP A N 1
ATOM 1333 C CA . TRP A 1 182 ? 10.304 12.701 -9.269 1.00 88.38 182 TRP A CA 1
ATOM 1334 C C . TRP A 1 182 ? 8.948 12.217 -8.766 1.00 88.38 182 TRP A C 1
ATOM 1336 O O . TRP A 1 182 ? 8.196 11.589 -9.510 1.00 88.38 182 TRP A O 1
ATOM 1346 N N . LEU A 1 183 ? 8.661 12.476 -7.493 1.00 90.44 183 LEU A N 1
ATOM 1347 C CA . LEU A 1 183 ? 7.487 11.982 -6.784 1.00 90.44 183 LEU A CA 1
ATOM 1348 C C . LEU A 1 183 ? 6.505 13.134 -6.560 1.00 90.44 183 LEU A C 1
ATOM 1350 O O . LEU A 1 183 ? 6.848 14.205 -6.057 1.00 90.44 183 LEU A O 1
ATOM 1354 N N . HIS A 1 184 ? 5.280 12.931 -7.022 1.00 88.44 184 HIS A N 1
ATOM 1355 C CA . HIS A 1 184 ? 4.232 13.938 -7.112 1.00 88.44 184 HIS A CA 1
ATOM 1356 C C . HIS A 1 184 ? 3.105 13.565 -6.165 1.00 88.44 184 HIS A C 1
ATOM 1358 O O . HIS A 1 184 ? 2.737 12.397 -6.093 1.00 88.44 184 HIS A O 1
ATOM 1364 N N . HIS A 1 185 ? 2.529 14.556 -5.485 1.00 86.38 185 HIS A N 1
ATOM 1365 C CA . HIS A 1 185 ? 1.492 14.345 -4.479 1.00 86.38 185 HIS A CA 1
ATOM 1366 C C . HIS A 1 185 ? 0.379 15.374 -4.654 1.00 86.38 185 HIS A C 1
ATOM 1368 O O . HIS A 1 185 ? 0.659 16.573 -4.687 1.00 86.38 185 HIS A O 1
ATOM 1374 N N . VAL A 1 186 ? -0.875 14.932 -4.746 1.00 82.56 186 VAL A N 1
ATOM 1375 C CA . VAL A 1 186 ? -2.045 15.821 -4.757 1.00 82.56 186 VAL A CA 1
ATOM 1376 C C . VAL A 1 186 ? -3.134 15.254 -3.850 1.00 82.56 186 VAL A C 1
ATOM 1378 O O . VAL A 1 186 ? -3.657 14.170 -4.095 1.00 82.56 186 VAL A O 1
ATOM 1381 N N . THR A 1 187 ? -3.479 15.999 -2.800 1.00 82.31 187 THR A N 1
ATOM 1382 C CA . THR A 1 187 ? -4.492 15.598 -1.816 1.00 82.31 187 THR A CA 1
ATOM 1383 C C . THR A 1 187 ? -5.885 16.042 -2.243 1.00 82.31 187 THR A C 1
ATOM 1385 O O . THR A 1 187 ? -6.142 17.236 -2.399 1.00 82.31 187 THR A O 1
ATOM 1388 N N . ILE A 1 188 ? -6.777 15.071 -2.427 1.00 78.81 188 ILE A N 1
ATOM 1389 C CA . ILE A 1 188 ? -8.211 15.261 -2.646 1.00 78.81 188 ILE A CA 1
ATOM 1390 C C . ILE A 1 188 ? -8.885 15.386 -1.264 1.00 78.81 188 ILE A C 1
ATOM 1392 O O . ILE A 1 188 ? -8.622 14.537 -0.410 1.00 78.81 188 ILE A O 1
ATOM 1396 N N . PRO A 1 189 ? -9.713 16.420 -1.006 1.00 75.38 189 PRO A N 1
ATOM 1397 C CA . PRO A 1 189 ? -10.346 16.640 0.300 1.00 75.38 189 PRO A CA 1
ATOM 1398 C C . PRO A 1 189 ? -11.235 15.488 0.801 1.00 75.38 189 PRO A C 1
ATOM 1400 O O . PRO A 1 189 ? -11.894 14.809 0.014 1.00 75.38 189 PRO A O 1
ATOM 1403 N N . GLY A 1 190 ? -11.300 15.317 2.127 1.00 67.38 190 GLY A N 1
ATOM 1404 C CA . GLY A 1 190 ? -12.101 14.291 2.807 1.00 67.38 190 GLY A CA 1
ATOM 1405 C C . GLY A 1 190 ? -13.608 14.406 2.566 1.00 67.38 190 GLY A C 1
ATOM 1406 O O . GLY A 1 190 ? -14.279 13.387 2.439 1.00 67.38 190 GLY A O 1
ATOM 1407 N N . ASP A 1 191 ? -14.131 15.618 2.358 1.00 68.12 191 ASP A N 1
ATOM 1408 C CA . ASP A 1 191 ? -15.536 15.850 1.987 1.00 68.12 191 ASP A CA 1
ATOM 1409 C C . ASP A 1 191 ? -15.929 15.297 0.597 1.00 68.12 191 ASP A C 1
ATOM 1411 O O . ASP A 1 191 ? -17.096 15.369 0.210 1.00 68.12 191 ASP A O 1
ATOM 1415 N N . LYS A 1 192 ? -14.970 14.734 -0.157 1.00 69.62 192 LYS A N 1
ATOM 1416 C CA . LYS A 1 192 ? -15.189 13.993 -1.414 1.00 69.62 192 LYS A CA 1
ATOM 1417 C C . LYS A 1 192 ? -15.110 12.471 -1.256 1.00 69.62 192 LYS A C 1
ATOM 1419 O O . LYS A 1 192 ? -15.347 11.764 -2.229 1.00 69.62 192 LYS A O 1
ATOM 1424 N N . LEU A 1 193 ? -14.795 11.967 -0.060 1.00 67.25 193 LEU A N 1
ATOM 1425 C CA . LEU A 1 193 ? -14.762 10.540 0.285 1.00 67.25 193 LEU A CA 1
ATOM 1426 C C . LEU A 1 193 ? -16.105 10.137 0.923 1.00 67.25 193 LEU A C 1
ATOM 1428 O O . LEU A 1 193 ? -16.202 9.817 2.112 1.00 67.25 193 LEU A O 1
ATOM 1432 N N . THR A 1 194 ? -17.165 10.232 0.116 1.00 65.75 194 THR A N 1
ATOM 1433 C CA . THR A 1 194 ? -18.563 9.971 0.496 1.00 65.75 194 THR A CA 1
ATOM 1434 C C . THR A 1 194 ? -18.786 8.519 0.957 1.00 65.75 194 THR A C 1
ATOM 1436 O O . THR A 1 194 ? -17.955 7.660 0.663 1.00 65.75 194 THR A O 1
ATOM 1439 N N . PRO A 1 195 ? -19.882 8.198 1.681 1.00 55.88 195 PRO A N 1
ATOM 1440 C CA . PRO A 1 195 ? -20.090 6.869 2.281 1.00 55.88 195 PRO A CA 1
ATOM 1441 C C . PRO A 1 195 ? -20.110 5.672 1.318 1.00 55.88 195 PRO A C 1
ATOM 1443 O O . PRO A 1 195 ? -19.946 4.541 1.757 1.00 55.88 195 PRO A O 1
ATOM 1446 N N . ASP A 1 196 ? -20.294 5.915 0.025 1.00 62.41 196 ASP A N 1
ATOM 1447 C CA . ASP A 1 196 ? -20.239 4.942 -1.065 1.00 62.41 196 ASP A CA 1
ATOM 1448 C C . ASP A 1 196 ? -18.826 4.755 -1.667 1.00 62.41 196 ASP A C 1
ATOM 1450 O O . ASP A 1 196 ? -18.641 3.933 -2.564 1.00 62.41 196 ASP A O 1
ATOM 1454 N N . THR A 1 197 ? -17.821 5.493 -1.181 1.00 67.69 197 THR A N 1
ATOM 1455 C CA . THR A 1 197 ? -16.424 5.405 -1.633 1.00 67.69 197 THR A CA 1
ATOM 1456 C C . THR A 1 197 ? -15.767 4.117 -1.137 1.00 67.69 197 THR A C 1
ATOM 1458 O O . THR A 1 197 ? -15.579 3.921 0.063 1.00 67.69 197 THR A O 1
ATOM 1461 N N . THR A 1 198 ? -15.330 3.262 -2.063 1.00 76.81 198 THR A N 1
ATOM 1462 C CA . THR A 1 198 ? -14.504 2.086 -1.730 1.00 76.81 198 THR A CA 1
ATOM 1463 C C . THR A 1 198 ? -13.037 2.497 -1.590 1.00 76.81 198 THR A C 1
ATOM 1465 O O . THR A 1 198 ? -12.479 3.081 -2.516 1.00 76.81 198 THR A O 1
ATOM 1468 N N . ALA A 1 199 ? -12.401 2.175 -0.461 1.00 82.81 199 ALA A N 1
ATOM 1469 C CA . ALA A 1 199 ? -11.004 2.502 -0.164 1.00 82.81 199 ALA A CA 1
ATOM 1470 C C . ALA A 1 199 ? -10.226 1.267 0.317 1.00 82.81 199 ALA A C 1
ATOM 1472 O O . ALA A 1 199 ? -10.782 0.405 0.997 1.00 82.81 199 ALA A O 1
ATOM 1473 N N . ILE A 1 200 ? -8.928 1.206 0.010 1.00 87.94 200 ILE A N 1
ATOM 1474 C CA . ILE A 1 200 ? -7.999 0.211 0.558 1.00 87.94 200 ILE A CA 1
ATOM 1475 C C . ILE A 1 200 ? -7.234 0.848 1.719 1.00 87.94 200 ILE A C 1
ATOM 1477 O O . ILE A 1 200 ? -6.738 1.971 1.607 1.00 87.94 200 ILE A O 1
AT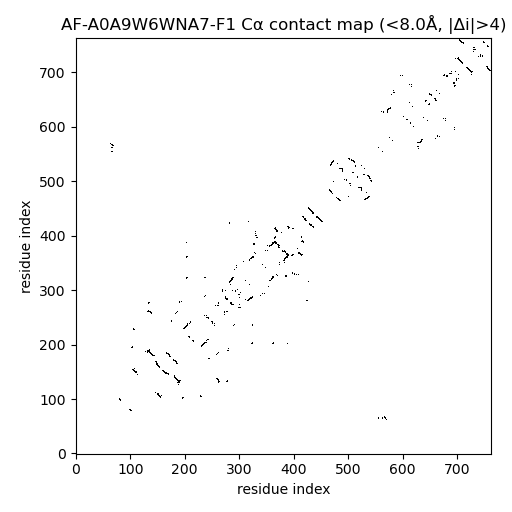OM 1481 N N . VAL A 1 201 ? -7.075 0.106 2.815 1.00 90.69 201 VAL A N 1
ATOM 1482 C CA . VAL A 1 201 ? -6.235 0.506 3.948 1.00 90.69 201 VAL A CA 1
ATOM 1483 C C . VAL A 1 201 ? -5.214 -0.597 4.226 1.00 90.69 201 VAL A C 1
ATOM 1485 O O . VAL A 1 201 ? -5.593 -1.746 4.429 1.00 90.69 201 VAL A O 1
ATOM 1488 N N . CYS A 1 202 ? -3.922 -0.266 4.196 1.00 93.19 202 CYS A N 1
ATOM 1489 C CA . CYS A 1 202 ? -2.819 -1.220 4.328 1.00 93.19 202 CYS A CA 1
ATOM 1490 C C . CYS A 1 202 ? -2.069 -1.031 5.652 1.00 93.19 202 CYS A C 1
ATOM 1492 O O . CYS A 1 202 ? -1.688 0.089 6.000 1.00 93.19 202 CYS A O 1
ATOM 1494 N N . ALA A 1 203 ? -1.803 -2.126 6.367 1.00 95.44 203 ALA A N 1
ATOM 1495 C CA . ALA A 1 203 ? -1.170 -2.116 7.689 1.00 95.44 203 ALA A CA 1
ATOM 1496 C C . ALA A 1 203 ? 0.376 -2.010 7.666 1.00 95.44 203 ALA A C 1
ATOM 1498 O O . ALA A 1 203 ? 1.015 -2.154 8.705 1.00 95.44 203 ALA A O 1
ATOM 1499 N N . GLY A 1 204 ? 0.989 -1.732 6.513 1.00 94.44 204 GLY A N 1
ATOM 1500 C CA . GLY A 1 204 ? 2.448 -1.645 6.333 1.00 94.44 204 GLY A CA 1
ATOM 1501 C C . GLY A 1 204 ? 3.125 -2.974 5.997 1.00 94.44 204 GLY A C 1
ATOM 1502 O O . GLY A 1 204 ? 2.455 -3.995 5.901 1.00 94.44 204 GLY A O 1
ATOM 1503 N N . ASP A 1 205 ? 4.447 -2.924 5.825 1.00 96.94 205 ASP A N 1
ATOM 1504 C CA . ASP A 1 205 ? 5.277 -3.903 5.108 1.00 96.94 205 ASP A CA 1
ATOM 1505 C C . ASP A 1 205 ? 4.797 -4.075 3.661 1.00 96.94 205 ASP A C 1
ATOM 1507 O O . ASP A 1 205 ? 4.171 -5.053 3.267 1.00 96.94 205 ASP A O 1
ATOM 1511 N N . LEU A 1 206 ? 5.057 -3.041 2.860 1.00 94.00 206 LEU A N 1
ATOM 1512 C CA . LEU A 1 206 ? 4.498 -2.875 1.523 1.00 94.00 206 LEU A CA 1
ATOM 1513 C C . LEU A 1 206 ? 5.233 -3.699 0.462 1.00 94.00 206 LEU A C 1
ATOM 1515 O O . LEU A 1 206 ? 4.688 -4.619 -0.140 1.00 94.00 206 LEU A O 1
ATOM 1519 N N . SER A 1 207 ? 6.476 -3.306 0.185 1.00 94.25 207 SER A N 1
ATOM 1520 C CA . SER A 1 207 ? 7.226 -3.730 -1.003 1.00 94.25 207 SER A CA 1
ATOM 1521 C C . SER A 1 207 ? 8.325 -4.744 -0.699 1.00 94.25 207 SER A C 1
ATOM 1523 O O . SER A 1 207 ? 8.961 -5.249 -1.626 1.00 94.25 207 SER A O 1
ATOM 1525 N N . TYR A 1 208 ? 8.587 -4.996 0.592 1.00 94.69 208 TYR A N 1
ATOM 1526 C CA . TYR A 1 208 ? 9.738 -5.755 1.091 1.00 94.69 208 TYR A CA 1
ATOM 1527 C C . TYR A 1 208 ? 11.035 -5.326 0.375 1.00 94.69 208 TYR A C 1
ATOM 1529 O O . TYR A 1 208 ? 11.819 -6.143 -0.126 1.00 94.69 208 TYR A O 1
ATOM 1537 N N . ALA A 1 209 ? 11.212 -4.002 0.250 1.00 92.06 209 ALA A N 1
ATOM 1538 C CA . ALA A 1 209 ? 12.356 -3.391 -0.412 1.00 92.06 209 ALA A CA 1
ATOM 1539 C C . ALA A 1 209 ? 13.659 -3.651 0.345 1.00 92.06 209 ALA A C 1
ATOM 1541 O O . ALA A 1 209 ? 14.655 -4.003 -0.274 1.00 92.06 209 ALA A O 1
ATOM 1542 N N . ASP A 1 210 ? 13.654 -3.538 1.673 1.00 88.75 210 ASP A N 1
ATOM 1543 C CA . ASP A 1 210 ? 14.779 -3.898 2.546 1.00 88.75 210 ASP A CA 1
ATOM 1544 C C . ASP A 1 210 ? 16.086 -3.177 2.173 1.00 88.75 210 ASP A C 1
ATOM 1546 O O . ASP A 1 210 ? 17.158 -3.780 2.111 1.00 88.75 210 ASP A O 1
ATOM 1550 N N . SER A 1 211 ? 15.983 -1.871 1.895 1.00 91.19 211 SER A N 1
ATOM 1551 C CA . SER A 1 211 ? 17.027 -1.022 1.294 1.00 91.19 211 SER A CA 1
ATOM 1552 C C . SER A 1 211 ? 17.331 -1.273 -0.201 1.00 91.19 211 SER A C 1
ATOM 1554 O O . SER A 1 211 ? 18.023 -0.453 -0.808 1.00 91.19 211 SER A O 1
ATOM 1556 N N . GLU A 1 212 ? 16.807 -2.322 -0.848 1.00 90.56 212 GLU A N 1
ATOM 1557 C CA . GLU A 1 212 ? 16.882 -2.536 -2.307 1.00 90.56 212 GLU A CA 1
ATOM 1558 C C . GLU A 1 212 ? 15.824 -1.705 -3.060 1.00 90.56 212 GLU A C 1
ATOM 1560 O O . GLU A 1 212 ? 14.828 -2.209 -3.580 1.00 90.56 212 GLU A O 1
ATOM 1565 N N . GLN A 1 213 ? 16.071 -0.397 -3.138 1.00 91.12 213 GLN A N 1
ATOM 1566 C CA . GLN A 1 213 ? 15.110 0.628 -3.571 1.00 91.12 213 GLN A CA 1
ATOM 1567 C C . GLN A 1 213 ? 14.348 0.363 -4.879 1.00 91.12 213 GLN A C 1
ATOM 1569 O O . GLN A 1 213 ? 13.178 0.722 -4.968 1.00 91.12 213 GLN A O 1
ATOM 1574 N N . TYR A 1 214 ? 14.961 -0.297 -5.869 1.00 89.50 214 TYR A N 1
ATOM 1575 C CA . TYR A 1 214 ? 14.314 -0.606 -7.154 1.00 89.50 214 TYR A CA 1
ATOM 1576 C C . TYR A 1 214 ? 13.065 -1.502 -7.007 1.00 89.50 214 TYR A C 1
ATOM 1578 O O . TYR A 1 214 ? 12.237 -1.579 -7.919 1.00 89.50 214 TYR A O 1
ATOM 1586 N N . ARG A 1 215 ? 12.915 -2.206 -5.873 1.00 90.00 215 ARG A N 1
ATOM 1587 C CA . ARG A 1 215 ? 11.713 -2.989 -5.559 1.00 90.00 215 ARG A CA 1
ATOM 1588 C C . ARG A 1 215 ? 10.498 -2.097 -5.320 1.00 90.00 215 ARG A C 1
ATOM 1590 O O . ARG A 1 215 ? 9.413 -2.478 -5.740 1.00 90.00 215 ARG A O 1
ATOM 1597 N N . TRP A 1 216 ? 10.673 -0.897 -4.757 1.00 92.19 216 TRP A N 1
ATOM 1598 C CA . TRP A 1 216 ? 9.586 0.077 -4.619 1.00 92.19 216 TRP A CA 1
ATOM 1599 C C . TRP A 1 216 ? 8.997 0.488 -5.971 1.00 92.19 216 TRP A C 1
ATOM 1601 O O . TRP A 1 216 ? 7.784 0.640 -6.081 1.00 92.19 216 TRP A O 1
ATOM 1611 N N . ASP A 1 217 ? 9.832 0.651 -7.002 1.00 88.06 217 ASP A N 1
ATOM 1612 C CA . ASP A 1 217 ? 9.368 1.029 -8.343 1.00 88.06 217 ASP A CA 1
ATOM 1613 C C . ASP A 1 217 ? 8.633 -0.133 -9.021 1.00 88.06 217 ASP A C 1
ATOM 1615 O O . ASP A 1 217 ? 7.551 0.049 -9.574 1.00 88.06 217 ASP A O 1
ATOM 1619 N N . ARG A 1 218 ? 9.172 -1.359 -8.913 1.00 87.06 218 ARG A N 1
ATOM 1620 C CA . ARG A 1 218 ? 8.491 -2.571 -9.403 1.00 87.06 218 ARG A CA 1
ATOM 1621 C C . ARG A 1 218 ? 7.143 -2.789 -8.713 1.00 87.06 218 ARG A C 1
ATOM 1623 O O . ARG A 1 218 ? 6.172 -3.120 -9.383 1.00 87.06 218 ARG A O 1
ATOM 1630 N N . TRP A 1 219 ? 7.092 -2.602 -7.396 1.00 89.81 219 TRP A N 1
ATOM 1631 C CA . TRP A 1 219 ? 5.880 -2.750 -6.597 1.00 89.81 219 TRP A CA 1
ATOM 1632 C C . TRP A 1 219 ? 4.852 -1.663 -6.927 1.00 89.81 219 TRP A C 1
ATOM 1634 O O . TRP A 1 219 ? 3.689 -1.984 -7.136 1.00 89.81 219 TRP A O 1
ATOM 1644 N N . GLY A 1 220 ? 5.282 -0.407 -7.100 1.00 86.25 220 GLY A N 1
ATOM 1645 C CA . GLY A 1 220 ? 4.427 0.680 -7.589 1.00 86.25 220 GLY A CA 1
ATOM 1646 C C . GLY A 1 220 ? 3.772 0.358 -8.937 1.00 86.25 220 GLY A C 1
ATOM 1647 O O . GLY A 1 220 ? 2.560 0.499 -9.076 1.00 86.25 220 GLY A O 1
ATOM 1648 N N . ASN A 1 221 ? 4.544 -0.166 -9.894 1.00 84.44 221 ASN A N 1
ATOM 1649 C CA . ASN A 1 221 ? 4.026 -0.586 -11.202 1.00 84.44 221 ASN A CA 1
ATOM 1650 C C . ASN A 1 221 ? 3.076 -1.800 -11.114 1.00 84.44 221 ASN A C 1
ATOM 1652 O O . ASN A 1 221 ? 2.158 -1.917 -11.921 1.00 84.44 221 ASN A O 1
ATOM 1656 N N . LEU A 1 222 ? 3.288 -2.709 -10.154 1.00 86.19 222 LEU A N 1
ATOM 1657 C CA . LEU A 1 222 ? 2.418 -3.869 -9.923 1.00 86.19 222 LEU A CA 1
ATOM 1658 C C . LEU A 1 222 ? 1.034 -3.448 -9.403 1.00 86.19 222 LEU A C 1
ATOM 1660 O O . LEU A 1 222 ? 0.021 -3.994 -9.835 1.00 86.19 222 LEU A O 1
ATOM 1664 N N . VAL A 1 223 ? 0.987 -2.473 -8.489 1.00 84.06 223 VAL A N 1
ATOM 1665 C CA . VAL A 1 223 ? -0.254 -2.038 -7.820 1.00 84.06 223 VAL A CA 1
ATOM 1666 C C . VAL A 1 223 ? -0.983 -0.896 -8.540 1.00 84.06 223 VAL A C 1
ATOM 1668 O O . VAL A 1 223 ? -2.172 -0.688 -8.286 1.00 84.06 223 VAL A O 1
ATOM 1671 N N . GLU A 1 224 ? -0.324 -0.185 -9.469 1.00 82.31 224 GLU A N 1
ATOM 1672 C CA . GLU A 1 224 ? -0.889 0.926 -10.263 1.00 82.31 224 GLU A CA 1
ATOM 1673 C C . GLU A 1 224 ? -2.327 0.682 -10.778 1.00 82.31 224 GLU A C 1
ATOM 1675 O O . GLU A 1 224 ? -3.173 1.563 -10.577 1.00 82.31 224 GLU A O 1
ATOM 1680 N N . PRO A 1 225 ? -2.680 -0.483 -11.374 1.00 81.81 225 PRO A N 1
ATOM 1681 C CA . PRO A 1 225 ? -4.018 -0.705 -11.935 1.00 81.81 225 PRO A CA 1
ATOM 1682 C C . PRO A 1 225 ? -5.157 -0.632 -10.906 1.00 81.81 225 PRO A C 1
ATOM 1684 O O . PRO A 1 225 ? -6.316 -0.427 -11.283 1.00 81.81 225 PRO A O 1
ATOM 1687 N N . LEU A 1 226 ? -4.833 -0.814 -9.626 1.00 76.81 226 LEU A N 1
ATOM 1688 C CA . LEU A 1 226 ? -5.750 -0.761 -8.493 1.00 76.81 226 LEU A CA 1
ATOM 1689 C C . LEU A 1 226 ? -5.763 0.648 -7.876 1.00 76.81 226 LEU A C 1
ATOM 1691 O O . LEU A 1 226 ? -6.820 1.259 -7.709 1.00 76.81 226 LEU A O 1
ATOM 1695 N N . ILE A 1 227 ? -4.576 1.196 -7.604 1.00 78.44 227 ILE A N 1
ATOM 1696 C CA . ILE A 1 227 ? -4.399 2.412 -6.792 1.00 78.44 227 ILE A CA 1
ATOM 1697 C C . ILE A 1 227 ? -4.658 3.710 -7.568 1.00 78.44 227 ILE A C 1
ATOM 1699 O O . ILE A 1 227 ? -4.923 4.748 -6.970 1.00 78.44 227 ILE A O 1
ATOM 1703 N N . ALA A 1 228 ? -4.664 3.658 -8.904 1.00 73.44 228 ALA A N 1
ATOM 1704 C CA . ALA A 1 228 ? -5.086 4.772 -9.758 1.00 73.44 228 ALA A CA 1
ATOM 1705 C C . ALA A 1 228 ? -6.624 4.963 -9.815 1.00 73.44 228 ALA A C 1
ATOM 1707 O O . ALA A 1 228 ? -7.118 5.794 -10.582 1.00 73.44 228 ALA A O 1
ATOM 1708 N N . ARG A 1 229 ? -7.398 4.146 -9.077 1.00 72.06 229 ARG A N 1
ATOM 1709 C CA . ARG A 1 229 ? -8.874 4.071 -9.163 1.00 72.06 229 ARG A CA 1
ATOM 1710 C C . ARG A 1 229 ? -9.596 3.991 -7.817 1.00 72.06 229 ARG A C 1
ATOM 1712 O O . ARG A 1 229 ? -10.810 4.181 -7.775 1.00 72.06 229 ARG A O 1
ATOM 1719 N N . MET A 1 230 ? -8.882 3.679 -6.737 1.00 76.12 230 MET A N 1
ATOM 1720 C CA . MET A 1 230 ? -9.434 3.593 -5.386 1.00 76.12 230 MET A CA 1
ATOM 1721 C C . MET A 1 230 ? -8.479 4.270 -4.393 1.00 76.12 230 MET A C 1
ATOM 1723 O O . MET A 1 230 ? -7.274 4.019 -4.466 1.00 76.12 230 MET A O 1
ATOM 1727 N N . PRO A 1 231 ? -8.988 5.107 -3.466 1.00 77.88 231 PRO A N 1
ATOM 1728 C CA . PRO A 1 231 ? -8.220 5.663 -2.355 1.00 77.88 231 PRO A CA 1
ATOM 1729 C C . PRO A 1 231 ? -7.379 4.600 -1.637 1.00 77.88 231 PRO A C 1
ATOM 1731 O O . PRO A 1 231 ? -7.912 3.563 -1.238 1.00 77.88 231 PRO A O 1
ATOM 1734 N N . TRP A 1 232 ? -6.084 4.868 -1.446 1.00 84.62 232 TRP A N 1
ATOM 1735 C CA . TRP A 1 232 ? -5.176 3.969 -0.732 1.00 84.62 232 TRP A CA 1
ATOM 1736 C C . TRP A 1 232 ? -4.522 4.674 0.449 1.00 84.62 232 TRP A C 1
ATOM 1738 O O . TRP A 1 232 ? -3.812 5.663 0.269 1.00 84.62 232 TRP A O 1
ATOM 1748 N N . MET A 1 233 ? -4.764 4.150 1.648 1.00 87.50 233 MET A N 1
ATOM 1749 C CA . MET A 1 233 ? -4.277 4.705 2.911 1.00 87.50 233 MET A CA 1
ATOM 1750 C C . MET A 1 233 ? -3.362 3.684 3.593 1.00 87.50 233 MET A C 1
ATOM 1752 O O . MET A 1 233 ? -3.618 2.483 3.535 1.00 87.50 233 MET A O 1
ATOM 1756 N N . ILE A 1 234 ? -2.258 4.131 4.190 1.00 90.69 234 ILE A N 1
ATOM 1757 C CA . ILE A 1 234 ? -1.130 3.250 4.533 1.00 90.69 234 ILE A CA 1
ATOM 1758 C C . ILE A 1 234 ? -0.545 3.566 5.917 1.00 90.69 234 ILE A C 1
ATOM 1760 O O . ILE A 1 234 ? -0.219 4.719 6.204 1.00 90.69 234 ILE A O 1
ATOM 1764 N N . ALA A 1 235 ? -0.339 2.535 6.740 1.00 94.12 235 ALA A N 1
ATOM 1765 C CA . ALA A 1 235 ? 0.522 2.572 7.924 1.00 94.12 235 ALA A CA 1
ATOM 1766 C C . ALA A 1 235 ? 1.964 2.121 7.582 1.00 94.12 235 ALA A C 1
ATOM 1768 O O . ALA A 1 235 ? 2.129 1.255 6.727 1.00 94.12 235 ALA A O 1
ATOM 1769 N N . PRO A 1 236 ? 3.017 2.653 8.232 1.00 95.06 236 PRO A N 1
ATOM 1770 C CA . PRO A 1 236 ? 4.393 2.201 8.009 1.00 95.06 236 PRO A CA 1
ATOM 1771 C C . PRO A 1 236 ? 4.767 0.982 8.874 1.00 95.06 236 PRO A C 1
ATOM 1773 O O . PRO A 1 236 ? 4.638 1.028 10.105 1.00 95.06 236 PRO A O 1
ATOM 1776 N N . GLY A 1 237 ? 5.282 -0.069 8.229 1.00 96.06 237 GLY A N 1
ATOM 1777 C CA . GLY A 1 237 ? 5.773 -1.309 8.838 1.00 96.06 237 GLY A CA 1
ATOM 1778 C C . GLY A 1 237 ? 7.266 -1.314 9.188 1.00 96.06 237 GLY A C 1
ATOM 1779 O O . GLY A 1 237 ? 7.927 -0.270 9.182 1.00 96.06 237 GLY A O 1
ATOM 1780 N N . ASN A 1 238 ? 7.818 -2.487 9.523 1.00 95.44 238 ASN A N 1
ATOM 1781 C CA . ASN A 1 238 ? 9.252 -2.627 9.814 1.00 95.44 238 ASN A CA 1
ATOM 1782 C C . ASN A 1 238 ? 10.131 -2.618 8.562 1.00 95.44 238 ASN A C 1
ATOM 1784 O O . ASN A 1 238 ? 11.251 -2.103 8.625 1.00 95.44 238 ASN A O 1
ATOM 1788 N N . HIS A 1 239 ? 9.647 -3.145 7.440 1.00 96.25 239 HIS A N 1
ATOM 1789 C CA . HIS A 1 239 ? 10.385 -3.146 6.177 1.00 96.25 239 HIS A CA 1
ATOM 1790 C C . HIS A 1 239 ? 10.500 -1.714 5.621 1.00 96.25 239 HIS A C 1
ATOM 1792 O O . HIS A 1 239 ? 11.522 -1.365 5.030 1.00 96.25 239 HIS A O 1
ATOM 1798 N N . GLU A 1 240 ? 9.554 -0.825 5.957 1.00 95.38 240 GLU A N 1
ATOM 1799 C CA . GLU A 1 240 ? 9.641 0.612 5.664 1.00 95.38 240 GLU A CA 1
ATOM 1800 C C . GLU A 1 240 ? 10.661 1.398 6.511 1.00 95.38 240 GLU A C 1
ATOM 1802 O O . GLU A 1 240 ? 10.977 2.527 6.130 1.00 95.38 240 GLU A O 1
ATOM 1807 N N . LEU A 1 241 ? 11.214 0.876 7.625 1.00 91.69 241 LEU A N 1
ATOM 1808 C CA . LEU A 1 241 ? 12.277 1.607 8.351 1.00 91.69 241 LEU A CA 1
ATOM 1809 C C . LEU A 1 241 ? 13.456 1.897 7.420 1.00 91.69 241 LEU A C 1
ATOM 1811 O O . LEU A 1 241 ? 13.996 3.006 7.429 1.00 91.69 241 LEU A O 1
ATOM 1815 N N . GLU A 1 242 ? 13.852 0.848 6.696 1.00 91.81 242 GLU A N 1
ATOM 1816 C CA . GLU A 1 242 ? 15.067 0.718 5.899 1.00 91.81 242 GLU A CA 1
ATOM 1817 C C . GLU A 1 242 ? 16.364 1.089 6.654 1.00 91.81 242 GLU A C 1
ATOM 1819 O O . GLU A 1 242 ? 16.387 1.497 7.824 1.00 91.81 242 GLU A O 1
ATOM 1824 N N . ARG A 1 243 ? 17.508 0.859 6.005 1.00 86.44 243 ARG A N 1
ATOM 1825 C CA . ARG A 1 243 ? 18.830 1.260 6.507 1.00 86.44 243 ARG A CA 1
ATOM 1826 C C . ARG A 1 243 ? 19.619 1.911 5.371 1.00 86.44 243 ARG A C 1
ATOM 1828 O O . ARG A 1 243 ? 20.244 1.177 4.599 1.00 86.44 243 ARG A O 1
ATOM 1835 N N . PRO A 1 244 ? 19.575 3.248 5.230 1.00 79.19 244 PRO A N 1
ATOM 1836 C CA . PRO A 1 244 ? 20.447 3.950 4.298 1.00 79.19 244 PRO A CA 1
ATOM 1837 C C . PRO A 1 244 ? 21.908 3.817 4.741 1.00 79.19 244 PRO A C 1
ATOM 1839 O O . PRO A 1 244 ? 22.209 3.666 5.926 1.00 79.19 244 PRO A O 1
ATOM 1842 N N . CYS A 1 245 ? 22.828 3.866 3.779 1.00 80.31 245 CYS A N 1
ATOM 1843 C CA . CYS A 1 245 ? 24.265 3.820 4.045 1.00 80.31 245 CYS A CA 1
ATOM 1844 C C . CYS A 1 245 ? 24.878 5.212 4.285 1.00 80.31 245 CYS A C 1
ATOM 1846 O O . CYS A 1 245 ? 25.970 5.303 4.844 1.00 80.31 245 CYS A O 1
ATOM 1848 N N . GLN A 1 246 ? 24.181 6.293 3.914 1.00 78.69 246 GLN A N 1
ATOM 1849 C CA . GLN A 1 246 ? 24.474 7.645 4.388 1.00 78.69 246 GLN A CA 1
ATOM 1850 C C . GLN A 1 246 ? 23.945 7.827 5.826 1.00 78.69 246 GLN A C 1
ATOM 1852 O O . GLN A 1 246 ? 22.786 7.493 6.076 1.00 78.69 246 GLN A O 1
ATOM 1857 N N . PRO A 1 247 ? 24.729 8.398 6.762 1.00 74.06 247 PRO A N 1
ATOM 1858 C CA . PRO A 1 247 ? 24.286 8.615 8.142 1.00 74.06 247 PRO A CA 1
ATOM 1859 C C . PRO A 1 247 ? 23.236 9.730 8.282 1.00 74.06 247 PRO A C 1
ATOM 1861 O O . PRO A 1 247 ? 22.489 9.736 9.256 1.00 74.06 247 PRO A O 1
ATOM 1864 N N . ASP A 1 248 ? 23.177 10.657 7.320 1.00 76.12 248 ASP A N 1
ATOM 1865 C CA . ASP A 1 248 ? 22.297 11.834 7.352 1.00 76.12 248 ASP A CA 1
ATOM 1866 C C . ASP A 1 248 ? 20.904 11.576 6.743 1.00 76.12 248 ASP A C 1
ATOM 1868 O O . ASP A 1 248 ? 20.003 12.409 6.860 1.00 76.12 248 ASP A O 1
ATOM 1872 N N . VAL A 1 249 ? 20.701 10.422 6.095 1.00 77.88 249 VAL A N 1
ATOM 1873 C CA . VAL A 1 249 ? 19.407 10.036 5.515 1.00 77.88 249 VAL A CA 1
ATOM 1874 C C . VAL A 1 249 ? 18.538 9.396 6.598 1.00 77.88 249 VAL A C 1
ATOM 1876 O O . VAL A 1 249 ? 18.952 8.476 7.303 1.00 77.88 249 VAL A O 1
ATOM 1879 N N . SER A 1 250 ? 17.308 9.890 6.737 1.00 84.06 250 SER A N 1
ATOM 1880 C CA . SER A 1 250 ? 16.369 9.393 7.745 1.00 84.06 250 SER A CA 1
ATOM 1881 C C . SER A 1 250 ? 15.802 8.015 7.393 1.00 84.06 250 SER A C 1
ATOM 1883 O O . SER A 1 250 ? 15.602 7.679 6.226 1.00 84.06 250 SER A O 1
ATOM 1885 N N . LYS A 1 251 ? 15.459 7.241 8.430 1.00 89.88 251 LYS A N 1
ATOM 1886 C CA . LYS A 1 251 ? 14.564 6.080 8.301 1.00 89.88 251 LYS A CA 1
ATOM 1887 C C . LYS A 1 251 ? 13.229 6.499 7.683 1.00 89.88 251 LYS A C 1
ATOM 1889 O O . LYS A 1 251 ? 12.818 7.647 7.857 1.00 89.88 251 LYS A O 1
ATOM 1894 N N . PHE A 1 252 ? 12.536 5.562 7.041 1.00 92.88 252 PHE A N 1
ATOM 1895 C CA . PHE A 1 252 ? 11.257 5.793 6.358 1.00 92.88 252 PHE A CA 1
ATOM 1896 C C . PHE A 1 252 ? 11.306 6.765 5.171 1.00 92.88 252 PHE A C 1
ATOM 1898 O O . PHE A 1 252 ? 10.246 7.170 4.702 1.00 92.88 252 PHE A O 1
ATOM 1905 N N . VAL A 1 253 ? 12.482 7.144 4.650 1.00 91.94 253 VAL A N 1
ATOM 1906 C CA . VAL A 1 253 ? 12.564 8.115 3.541 1.00 91.94 253 VAL A CA 1
ATOM 1907 C C . VAL A 1 253 ? 11.814 7.640 2.288 1.00 91.94 253 VAL A C 1
ATOM 1909 O O . VAL A 1 253 ? 11.032 8.406 1.733 1.00 91.94 253 VAL A O 1
ATOM 1912 N N . ALA A 1 254 ? 11.943 6.365 1.900 1.00 93.00 254 ALA A N 1
ATOM 1913 C CA . ALA A 1 254 ? 11.223 5.823 0.748 1.00 93.00 254 ALA A CA 1
ATOM 1914 C C . ALA A 1 254 ? 9.699 5.859 0.955 1.00 93.00 254 ALA A C 1
ATOM 1916 O O . ALA A 1 254 ? 8.973 6.355 0.097 1.00 93.00 254 ALA A O 1
ATOM 1917 N N . TYR A 1 255 ? 9.220 5.418 2.123 1.00 93.75 255 TYR A N 1
ATOM 1918 C CA . TYR A 1 255 ? 7.805 5.482 2.501 1.00 93.75 255 TYR A CA 1
ATOM 1919 C C . TYR A 1 255 ? 7.263 6.924 2.517 1.00 93.75 255 TYR A C 1
ATOM 1921 O O . TYR A 1 255 ? 6.258 7.216 1.870 1.00 93.75 255 TYR A O 1
ATOM 1929 N N . GLN A 1 256 ? 7.938 7.848 3.211 1.00 91.50 256 GLN A N 1
ATOM 1930 C CA . GLN A 1 256 ? 7.474 9.230 3.384 1.00 91.50 256 GLN A CA 1
ATOM 1931 C C . GLN A 1 256 ? 7.483 10.041 2.086 1.00 91.50 256 GLN A C 1
ATOM 1933 O O . GLN A 1 256 ? 6.624 10.903 1.912 1.00 91.50 256 GLN A O 1
ATOM 1938 N N . THR A 1 257 ? 8.427 9.775 1.180 1.00 91.00 257 THR A N 1
ATOM 1939 C CA . THR A 1 257 ? 8.526 10.493 -0.098 1.00 91.00 257 THR A CA 1
ATOM 1940 C C . THR A 1 257 ? 7.712 9.831 -1.214 1.00 91.00 257 THR A C 1
ATOM 1942 O O . THR A 1 257 ? 7.337 10.513 -2.158 1.00 91.00 257 THR A O 1
ATOM 1945 N N . ARG A 1 258 ? 7.381 8.533 -1.140 1.00 91.94 258 ARG A N 1
ATOM 1946 C CA . ARG A 1 258 ? 6.493 7.885 -2.131 1.00 91.94 258 ARG A CA 1
ATOM 1947 C C . ARG A 1 258 ? 5.013 8.015 -1.789 1.00 91.94 258 ARG A C 1
ATOM 1949 O O . ARG A 1 258 ? 4.207 8.224 -2.690 1.00 91.94 258 ARG A O 1
ATOM 1956 N N . PHE A 1 259 ? 4.655 7.924 -0.510 1.00 87.81 259 PHE A N 1
ATOM 1957 C CA . PHE A 1 259 ? 3.269 7.801 -0.054 1.00 87.81 259 PHE A CA 1
ATOM 1958 C C . PHE A 1 259 ? 2.911 8.929 0.913 1.00 87.81 259 PHE A C 1
ATOM 1960 O O . PHE A 1 259 ? 2.781 8.715 2.116 1.00 87.81 259 PHE A O 1
ATOM 1967 N N . ARG A 1 260 ? 2.752 10.154 0.392 1.00 84.12 260 ARG A N 1
ATOM 1968 C CA . ARG A 1 260 ? 2.494 11.367 1.192 1.00 84.12 260 ARG A CA 1
ATOM 1969 C C . ARG A 1 260 ? 1.044 11.435 1.707 1.00 84.12 260 ARG A C 1
ATOM 1971 O O . ARG A 1 260 ? 0.282 12.324 1.334 1.00 84.12 260 ARG A O 1
ATOM 1978 N N . MET A 1 261 ? 0.660 10.485 2.560 1.00 86.94 261 MET A N 1
ATOM 1979 C CA . MET A 1 261 ? -0.640 10.434 3.254 1.00 86.94 261 MET A CA 1
ATOM 1980 C C . MET A 1 261 ? -0.949 11.768 3.963 1.00 86.94 261 MET A C 1
ATOM 1982 O O . MET A 1 261 ? -0.003 12.494 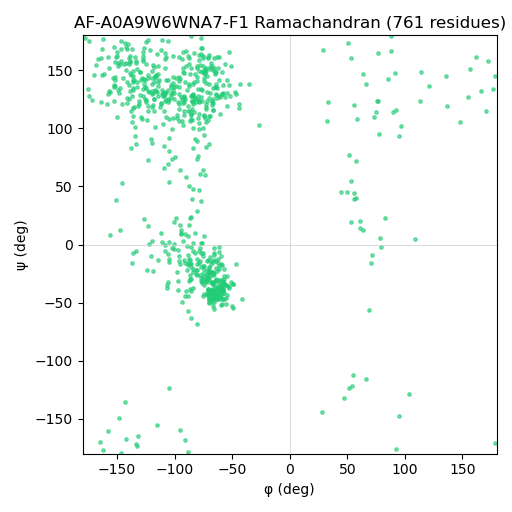4.290 1.00 86.94 261 MET A O 1
ATOM 1986 N N . PRO A 1 262 ? -2.228 12.129 4.188 1.00 79.25 262 PRO A N 1
ATOM 1987 C CA . PRO A 1 262 ? -2.590 13.414 4.786 1.00 79.25 262 PRO A CA 1
ATOM 1988 C C . PRO A 1 262 ? -1.875 13.638 6.126 1.00 79.25 262 PRO A C 1
ATOM 1990 O O . PRO A 1 262 ? -1.882 12.788 7.010 1.00 79.25 262 PRO A O 1
ATOM 1993 N N . TYR A 1 263 ? -1.260 14.805 6.285 1.00 82.19 263 TYR A N 1
ATOM 1994 C CA . TYR A 1 263 ? -0.735 15.285 7.560 1.00 82.19 263 TYR A CA 1
ATOM 1995 C C . TYR A 1 263 ? -0.819 16.809 7.599 1.00 82.19 263 TYR A C 1
ATOM 1997 O O . TYR A 1 263 ? -0.842 17.462 6.553 1.00 82.19 263 TYR A O 1
ATOM 2005 N N . ASP A 1 264 ? -0.849 17.389 8.795 1.00 80.81 264 ASP A N 1
ATOM 2006 C CA . ASP A 1 264 ? -0.754 18.833 8.955 1.00 80.81 264 ASP A CA 1
ATOM 2007 C C . ASP A 1 264 ? 0.724 19.276 8.993 1.00 80.81 264 ASP A C 1
ATOM 2009 O O . ASP A 1 264 ? 1.415 18.976 9.970 1.00 80.81 264 ASP A O 1
ATOM 2013 N N . PRO A 1 265 ? 1.242 19.998 7.977 1.00 75.88 265 PRO A N 1
ATOM 2014 C CA . PRO A 1 265 ? 2.617 20.498 7.988 1.00 75.88 265 PRO A CA 1
ATOM 2015 C C . PRO A 1 265 ? 2.860 21.602 9.031 1.00 75.88 265 PRO A C 1
ATOM 2017 O O . PRO A 1 265 ? 4.014 21.913 9.319 1.00 75.88 265 PRO A O 1
ATOM 2020 N N . GLU A 1 266 ? 1.807 22.192 9.604 1.00 81.62 266 GLU A N 1
ATOM 2021 C CA . GLU A 1 266 ? 1.900 23.176 10.689 1.00 81.62 266 GLU A CA 1
ATOM 2022 C C . GLU A 1 266 ? 1.910 22.507 12.078 1.00 81.62 266 GLU A C 1
ATOM 2024 O O . GLU A 1 266 ? 2.332 23.123 13.063 1.00 81.62 266 GLU A O 1
ATOM 2029 N N . ASN A 1 267 ? 1.492 21.237 12.179 1.00 81.62 267 ASN A N 1
ATOM 2030 C CA . ASN A 1 267 ? 1.407 20.516 13.445 1.00 81.62 267 ASN A CA 1
ATOM 2031 C C . ASN A 1 267 ? 2.756 19.901 13.834 1.00 81.62 267 ASN A C 1
ATOM 2033 O O . ASN A 1 267 ? 3.125 18.813 13.396 1.00 81.62 267 ASN A O 1
ATOM 2037 N N . GLN A 1 268 ? 3.459 20.571 14.747 1.00 85.50 268 GLN A N 1
ATOM 2038 C CA . GLN A 1 268 ? 4.769 20.150 15.259 1.00 85.50 268 GLN A CA 1
ATOM 2039 C C . GLN A 1 268 ? 4.757 18.797 16.001 1.00 85.50 268 GLN A C 1
ATOM 2041 O O . GLN A 1 268 ? 5.825 18.234 16.246 1.00 85.50 268 GLN A O 1
ATOM 2046 N N . LEU A 1 269 ? 3.580 18.255 16.343 1.00 84.19 269 LEU A N 1
ATOM 2047 C CA . LEU A 1 269 ? 3.452 16.909 16.904 1.00 84.19 269 LEU A CA 1
ATOM 2048 C C . LEU A 1 269 ? 3.482 15.806 15.831 1.00 84.19 269 LEU A C 1
ATOM 2050 O O . LEU A 1 269 ? 3.814 14.666 16.158 1.00 84.19 269 LEU A O 1
ATOM 2054 N N . GLN A 1 270 ? 3.171 16.099 14.562 1.00 82.06 270 GLN A N 1
ATOM 2055 C CA . GLN A 1 270 ? 3.191 15.104 13.482 1.00 82.06 270 GLN A CA 1
ATOM 2056 C C . GLN A 1 270 ? 4.571 14.982 12.826 1.00 82.06 270 GLN A C 1
ATOM 2058 O O . GLN A 1 270 ? 5.233 15.964 12.494 1.00 82.06 270 GLN A O 1
ATOM 2063 N N . ARG A 1 271 ? 5.003 13.741 12.577 1.00 84.31 271 ARG A N 1
ATOM 2064 C CA . ARG A 1 271 ? 6.237 13.430 11.836 1.00 84.31 271 ARG A CA 1
ATOM 2065 C C . ARG A 1 271 ? 5.895 13.017 10.408 1.00 84.31 271 ARG A C 1
ATOM 2067 O O . ARG A 1 271 ? 5.940 11.834 10.073 1.00 84.31 271 ARG A O 1
ATOM 2074 N N . ARG A 1 272 ? 5.513 14.010 9.594 1.00 85.31 272 ARG A N 1
ATOM 2075 C CA . ARG A 1 272 ? 4.889 13.810 8.272 1.00 85.31 272 ARG A CA 1
ATOM 2076 C C . ARG A 1 272 ? 3.762 12.763 8.385 1.00 85.31 272 ARG A C 1
ATOM 2078 O O . ARG A 1 272 ? 2.971 12.803 9.322 1.00 85.31 272 ARG A O 1
ATOM 2085 N N . ASN A 1 273 ? 3.744 11.799 7.476 1.00 88.44 273 ASN A N 1
ATOM 2086 C CA . ASN A 1 273 ? 2.788 10.707 7.337 1.00 88.44 273 ASN A CA 1
ATOM 2087 C C . ASN A 1 273 ? 3.105 9.437 8.167 1.00 88.44 273 ASN A C 1
ATOM 2089 O O . ASN A 1 273 ? 2.665 8.348 7.802 1.00 88.44 273 ASN A O 1
ATOM 2093 N N . LEU A 1 274 ? 3.879 9.520 9.259 1.00 92.31 274 LEU A N 1
ATOM 2094 C CA . LEU A 1 274 ? 4.120 8.352 10.131 1.00 92.31 274 LEU A CA 1
ATOM 2095 C C . LEU A 1 274 ? 2.922 7.986 11.025 1.00 92.31 274 LEU A C 1
ATOM 2097 O O . LEU A 1 274 ? 2.790 6.827 11.409 1.00 92.31 274 LEU A O 1
ATOM 2101 N N . TYR A 1 275 ? 2.080 8.964 11.364 1.00 94.06 275 TYR A N 1
ATOM 2102 C CA . TYR A 1 275 ? 0.828 8.795 12.108 1.00 94.06 275 TYR A CA 1
ATOM 2103 C C . TYR A 1 275 ? -0.103 9.975 11.805 1.00 94.06 275 TYR A C 1
ATOM 2105 O O . TYR A 1 275 ? 0.334 11.133 11.778 1.00 94.06 275 TYR A O 1
ATOM 2113 N N . TYR A 1 276 ? -1.363 9.677 11.495 1.00 93.06 276 TYR A N 1
ATOM 2114 C CA . TYR A 1 276 ? -2.327 10.637 10.951 1.00 93.06 276 TYR A CA 1
ATOM 2115 C C . TYR A 1 276 ? -3.770 10.126 11.064 1.00 93.06 276 TYR A C 1
ATOM 2117 O O . TYR A 1 276 ? -3.998 8.931 11.236 1.00 93.06 276 TYR A O 1
ATOM 2125 N N . GLY A 1 277 ? -4.741 11.037 10.978 1.00 89.25 277 GLY A N 1
ATOM 2126 C CA . GLY A 1 277 ? -6.170 10.723 10.934 1.00 89.25 277 GLY A CA 1
ATOM 2127 C C . GLY A 1 277 ? -6.747 10.983 9.543 1.00 89.25 277 GLY A C 1
ATOM 2128 O O . GLY A 1 277 ? -6.239 11.836 8.817 1.00 89.25 277 GLY A O 1
ATOM 2129 N N . PHE A 1 278 ? -7.794 10.256 9.157 1.00 87.19 278 PHE A N 1
ATOM 2130 C CA . PHE A 1 278 ? -8.573 10.526 7.943 1.00 87.19 278 PHE A CA 1
ATOM 2131 C C . PHE A 1 278 ? -10.013 10.021 8.087 1.00 87.19 278 PHE A C 1
ATOM 2133 O O . PHE A 1 278 ? -10.349 9.331 9.054 1.00 87.19 278 PHE A O 1
ATOM 2140 N N . ARG A 1 279 ? -10.890 10.376 7.141 1.00 81.62 279 ARG A N 1
ATOM 2141 C CA . ARG A 1 279 ? -12.300 9.954 7.154 1.00 81.62 279 ARG A CA 1
ATOM 2142 C C . ARG A 1 279 ? -12.714 9.347 5.819 1.00 81.62 279 ARG A C 1
ATOM 2144 O O . ARG A 1 279 ? -12.323 9.841 4.767 1.00 81.62 279 ARG A O 1
ATOM 2151 N N . VAL A 1 280 ? -13.532 8.298 5.876 1.00 78.56 280 VAL A N 1
ATOM 2152 C CA . VAL A 1 280 ? -14.254 7.744 4.720 1.00 78.56 280 VAL A CA 1
ATOM 2153 C C . VAL A 1 280 ? -15.669 7.424 5.188 1.00 78.56 280 VAL A C 1
ATOM 2155 O O . VAL A 1 280 ? -15.860 6.590 6.077 1.00 78.56 280 VAL A O 1
ATOM 2158 N N . GLY A 1 281 ? -16.665 8.121 4.640 1.00 77.62 281 GLY A N 1
ATOM 2159 C CA . GLY A 1 281 ? -18.057 7.964 5.058 1.00 77.62 281 GLY A CA 1
ATOM 2160 C C . GLY A 1 281 ? -18.278 8.138 6.567 1.00 77.62 281 GLY A C 1
ATOM 2161 O O . GLY A 1 281 ? -17.980 9.182 7.142 1.00 77.62 281 GLY A O 1
ATOM 2162 N N . LEU A 1 282 ? -18.819 7.096 7.207 1.00 80.06 282 LEU A N 1
ATOM 2163 C CA . LEU A 1 282 ? -19.131 7.062 8.644 1.00 80.06 282 LEU A CA 1
ATOM 2164 C C . LEU A 1 282 ? -17.933 6.689 9.543 1.00 80.06 282 LEU A C 1
ATOM 2166 O O . LEU A 1 282 ? -18.103 6.592 10.761 1.00 80.06 282 LEU A O 1
ATOM 2170 N N . VAL A 1 283 ? -16.744 6.465 8.972 1.00 84.62 283 VAL A N 1
ATOM 2171 C CA . VAL A 1 283 ? -15.562 5.977 9.697 1.00 84.62 283 VAL A CA 1
ATOM 2172 C C . VAL A 1 283 ? -14.504 7.064 9.835 1.00 84.62 283 VAL A C 1
ATOM 2174 O O . VAL A 1 283 ? -14.066 7.656 8.847 1.00 84.62 283 VAL A O 1
ATOM 2177 N N . HIS A 1 284 ? -14.049 7.279 11.068 1.00 88.81 284 HIS A N 1
ATOM 2178 C CA . HIS A 1 284 ? -12.790 7.950 11.361 1.00 88.81 284 HIS A CA 1
ATOM 2179 C C . HIS A 1 284 ? -11.694 6.889 11.500 1.00 88.81 284 HIS A C 1
ATOM 2181 O O . HIS A 1 284 ? -11.786 5.998 12.345 1.00 88.81 284 HIS A O 1
ATOM 2187 N N . PHE A 1 285 ? -10.650 6.995 10.686 1.00 93.75 285 PHE A N 1
ATOM 2188 C CA . PHE A 1 285 ? -9.474 6.135 10.757 1.00 93.75 285 PHE A CA 1
ATOM 2189 C C . PHE A 1 285 ? -8.316 6.871 11.427 1.00 93.75 285 PHE A C 1
ATOM 2191 O O . PHE A 1 285 ? -8.034 8.018 11.085 1.00 93.75 285 PHE A O 1
ATOM 2198 N N . ILE A 1 286 ? -7.620 6.200 12.343 1.00 96.19 286 ILE A N 1
ATOM 2199 C CA . ILE A 1 286 ? -6.397 6.698 12.981 1.00 96.19 286 ILE A CA 1
ATOM 2200 C C . ILE A 1 286 ? -5.255 5.733 12.662 1.00 96.19 286 ILE A C 1
ATOM 2202 O O . ILE A 1 286 ? -5.284 4.566 13.050 1.00 96.19 286 ILE A O 1
ATOM 2206 N N . ILE A 1 287 ? -4.230 6.233 11.979 1.00 96.94 287 ILE A N 1
ATOM 2207 C CA . ILE A 1 287 ? -3.000 5.508 11.668 1.00 96.94 287 ILE A CA 1
ATOM 2208 C C . ILE A 1 287 ? -1.951 5.808 12.736 1.00 96.94 287 ILE A C 1
ATOM 2210 O O . ILE A 1 287 ? -1.632 6.971 12.990 1.00 96.94 287 ILE A O 1
ATOM 2214 N N . LEU A 1 288 ? -1.387 4.757 13.329 1.00 97.44 288 LEU A N 1
ATOM 2215 C CA . LEU A 1 288 ? -0.319 4.823 14.327 1.00 97.44 288 LEU A CA 1
ATOM 2216 C C . LEU A 1 288 ? 0.857 3.921 13.935 1.00 97.44 288 LEU A C 1
ATOM 2218 O O . LEU A 1 288 ? 0.704 2.965 13.175 1.00 97.44 288 LEU A O 1
ATOM 2222 N N . THR A 1 289 ? 2.040 4.179 14.497 1.00 95.94 289 THR A N 1
ATOM 2223 C CA . THR A 1 289 ? 3.225 3.346 14.263 1.00 95.94 289 THR A CA 1
ATOM 2224 C C . THR A 1 289 ? 4.025 3.054 15.541 1.00 95.94 289 THR A C 1
ATOM 2226 O O . THR A 1 289 ? 4.339 3.972 16.308 1.00 95.94 289 THR A O 1
ATOM 2229 N N . PRO A 1 290 ? 4.422 1.788 15.780 1.00 94.69 290 PRO A N 1
ATOM 2230 C CA . PRO A 1 290 ? 5.226 1.415 16.942 1.00 94.69 290 PRO A CA 1
ATOM 2231 C C . PRO A 1 290 ? 6.722 1.746 16.780 1.00 94.69 290 PRO A C 1
ATOM 2233 O O . PRO A 1 290 ? 7.491 1.563 17.720 1.00 94.69 290 PRO A O 1
ATOM 2236 N N . TYR A 1 291 ? 7.158 2.217 15.604 1.00 94.62 291 TYR A N 1
ATOM 2237 C CA . TYR A 1 291 ? 8.578 2.421 15.267 1.00 94.62 291 TYR A CA 1
ATOM 2238 C C . TYR A 1 291 ? 9.117 3.828 15.561 1.00 94.62 291 TYR A C 1
ATOM 2240 O O . TYR A 1 291 ? 10.285 4.126 15.287 1.00 94.62 291 TYR A O 1
ATOM 2248 N N . VAL A 1 292 ? 8.282 4.692 16.136 1.00 92.69 292 VAL A N 1
ATOM 2249 C CA . VAL A 1 292 ? 8.690 5.947 16.779 1.00 92.69 292 VAL A CA 1
ATOM 2250 C C . VAL A 1 292 ? 8.473 5.844 18.289 1.00 92.69 292 VAL A C 1
ATOM 2252 O O . VAL A 1 292 ? 7.949 4.852 18.789 1.00 92.69 292 VAL A O 1
ATOM 2255 N N . ASP A 1 293 ? 8.879 6.873 19.032 1.00 89.69 293 ASP A N 1
ATOM 2256 C CA . ASP A 1 293 ? 8.553 6.966 20.454 1.00 89.69 293 ASP A CA 1
ATOM 2257 C C . ASP A 1 293 ? 7.027 6.901 20.663 1.00 89.69 293 ASP A C 1
ATOM 2259 O O . ASP A 1 293 ? 6.265 7.640 20.038 1.00 89.69 293 ASP A O 1
ATOM 2263 N N . SER A 1 294 ? 6.611 5.982 21.531 1.00 90.44 294 SER A N 1
ATOM 2264 C CA . SER A 1 294 ? 5.227 5.693 21.905 1.00 90.44 294 SER A CA 1
ATOM 2265 C C . SER A 1 294 ? 4.999 5.825 23.415 1.00 90.44 294 SER A C 1
ATOM 2267 O O . SER A 1 294 ? 4.001 5.335 23.940 1.00 90.44 294 SER A O 1
ATOM 2269 N N . THR A 1 295 ? 5.917 6.468 24.148 1.00 85.38 295 THR A N 1
ATOM 2270 C CA . THR A 1 295 ? 5.720 6.823 25.563 1.00 85.38 295 THR A CA 1
ATOM 2271 C C . THR A 1 295 ? 4.555 7.797 25.750 1.00 85.38 295 THR A C 1
ATOM 2273 O O . THR A 1 295 ? 4.160 8.505 24.823 1.00 85.38 295 THR A O 1
ATOM 2276 N N . THR A 1 296 ? 4.026 7.897 26.971 1.00 80.50 296 THR A N 1
ATOM 2277 C CA . THR A 1 296 ? 2.939 8.835 27.322 1.00 80.50 296 THR A CA 1
ATOM 2278 C C . THR A 1 296 ? 3.336 10.316 27.222 1.00 80.50 296 THR A C 1
ATOM 2280 O O . THR A 1 296 ? 2.494 11.194 27.376 1.00 80.50 296 THR A O 1
ATOM 2283 N N . THR A 1 297 ? 4.620 10.598 26.982 1.00 83.12 297 THR A N 1
ATOM 2284 C CA . THR A 1 297 ? 5.206 11.926 26.729 1.00 83.12 297 THR A CA 1
ATOM 2285 C C . THR A 1 297 ? 5.705 12.087 25.287 1.00 83.12 297 THR A C 1
ATOM 2287 O O . THR A 1 297 ? 6.421 13.039 24.985 1.00 83.12 297 THR A O 1
ATOM 2290 N N . SER A 1 298 ? 5.389 11.139 24.402 1.00 90.81 298 SER A N 1
ATOM 2291 C CA . SER A 1 298 ? 5.796 11.174 22.997 1.00 90.81 298 SER A CA 1
ATOM 2292 C C . SER A 1 298 ? 4.896 12.086 22.162 1.00 90.81 298 SER A C 1
ATOM 2294 O O . SER A 1 298 ? 3.699 12.209 22.422 1.00 90.81 298 SER A O 1
ATOM 2296 N N . LEU A 1 299 ? 5.457 12.654 21.089 1.00 92.12 299 LEU A N 1
ATOM 2297 C CA . LEU A 1 299 ? 4.707 13.482 20.134 1.00 92.12 299 LEU A CA 1
ATOM 2298 C C . LEU A 1 299 ? 3.520 12.725 19.510 1.00 92.12 299 LEU A C 1
ATOM 2300 O O . LEU A 1 299 ? 2.471 13.317 19.283 1.00 92.12 299 LEU A O 1
ATOM 2304 N N . GLN A 1 300 ? 3.662 11.414 19.275 1.00 93.81 300 GLN A N 1
ATOM 2305 C CA . GLN A 1 300 ? 2.581 10.563 18.769 1.00 93.81 300 GLN A CA 1
ATOM 2306 C C . GLN A 1 300 ? 1.451 10.398 19.798 1.00 93.81 300 GLN A C 1
ATOM 2308 O O . GLN A 1 300 ? 0.284 10.434 19.425 1.00 93.81 300 GLN A O 1
ATOM 2313 N N . HIS A 1 301 ? 1.776 10.246 21.086 1.00 90.25 301 HIS A N 1
ATOM 2314 C CA . HIS A 1 301 ? 0.775 10.133 22.150 1.00 90.25 301 HIS A CA 1
ATOM 2315 C C . HIS A 1 301 ? 0.030 11.457 22.387 1.00 90.25 301 HIS A C 1
ATOM 2317 O O . HIS A 1 301 ? -1.193 11.455 22.513 1.00 90.25 301 HIS A O 1
ATOM 2323 N N . GLU A 1 302 ? 0.740 12.589 22.399 1.00 87.44 302 GLU A N 1
ATOM 2324 C CA . GLU A 1 302 ? 0.115 13.915 22.507 1.00 87.44 302 GLU A CA 1
ATOM 2325 C C . GLU A 1 302 ? -0.748 14.231 21.272 1.00 87.44 302 GLU A C 1
ATOM 2327 O O . GLU A 1 302 ? -1.875 14.709 21.405 1.00 87.44 302 GLU A O 1
ATOM 2332 N N . TRP A 1 303 ? -0.270 13.894 20.067 1.00 93.44 303 TRP A N 1
ATOM 2333 C CA . TRP A 1 303 ? -1.059 14.016 18.840 1.00 93.44 303 TRP A CA 1
ATOM 2334 C C . TRP A 1 303 ? -2.340 13.171 18.899 1.00 93.44 303 TRP A C 1
ATOM 2336 O O . TRP A 1 303 ? -3.419 13.688 18.618 1.00 93.44 303 TRP A O 1
ATOM 2346 N N . LEU A 1 304 ? -2.242 11.909 19.328 1.00 92.00 304 LEU A N 1
ATOM 2347 C CA . LEU A 1 304 ? -3.380 10.995 19.456 1.00 92.00 304 LEU A CA 1
ATOM 2348 C C . LEU A 1 304 ? -4.425 11.507 20.463 1.00 92.00 304 LEU A C 1
ATOM 2350 O O . LEU A 1 304 ? -5.625 11.431 20.202 1.00 92.00 304 LEU A O 1
ATOM 2354 N N . GLN A 1 305 ? -3.985 12.097 21.580 1.00 84.25 305 GLN A N 1
ATOM 2355 C CA . GLN A 1 305 ? -4.875 12.769 22.535 1.00 84.25 305 GLN A CA 1
ATOM 2356 C C . GLN A 1 305 ? -5.640 13.941 21.905 1.00 84.25 305 GLN A C 1
ATOM 2358 O O . GLN A 1 305 ? -6.815 14.133 22.220 1.00 84.25 305 GLN A O 1
ATOM 2363 N N . GLN A 1 306 ? -5.007 14.710 21.015 1.00 84.81 306 GLN A N 1
ATOM 2364 C CA . GLN A 1 306 ? -5.691 15.772 20.276 1.00 84.81 306 GLN A CA 1
ATOM 2365 C C . GLN A 1 306 ? -6.606 15.233 19.172 1.00 84.81 306 GLN A C 1
ATOM 2367 O O . GLN A 1 306 ? -7.647 15.832 18.920 1.00 84.81 306 GLN A O 1
ATOM 2372 N N . GLU A 1 307 ? -6.247 14.134 18.504 1.00 87.56 307 GLU A N 1
ATOM 2373 C CA . GLU A 1 307 ? -7.065 13.593 17.415 1.00 87.56 307 GLU A CA 1
ATOM 2374 C C . GLU A 1 307 ? -8.357 12.962 17.940 1.00 87.56 307 GLU A C 1
ATOM 2376 O O . GLU A 1 307 ? -9.419 13.237 17.392 1.00 87.56 307 GLU A O 1
ATOM 2381 N N . PHE A 1 308 ? -8.326 12.256 19.078 1.00 84.75 308 PHE A N 1
ATOM 2382 C CA . PHE A 1 308 ? -9.561 11.804 19.734 1.00 84.75 308 PHE A CA 1
ATOM 2383 C C . PHE A 1 308 ? -10.506 12.965 20.097 1.00 84.75 308 PHE A C 1
ATOM 2385 O O . PHE A 1 308 ? -11.717 12.832 19.949 1.00 84.75 308 PHE A O 1
ATOM 2392 N N . GLN A 1 309 ? -9.978 14.140 20.464 1.00 81.38 309 GLN A N 1
ATOM 2393 C CA . GLN A 1 309 ? -10.790 15.349 20.695 1.00 81.38 309 GLN A CA 1
ATOM 2394 C C . GLN A 1 309 ? -11.408 15.936 19.406 1.00 81.38 309 GLN A C 1
ATOM 2396 O O . GLN A 1 309 ? -12.273 16.806 19.490 1.00 81.38 309 GLN A O 1
ATOM 2401 N N . ARG A 1 310 ? -10.992 15.467 18.218 1.00 79.25 310 ARG A N 1
ATOM 2402 C CA . ARG A 1 310 ? -11.563 15.799 16.896 1.00 79.25 310 ARG A CA 1
ATOM 2403 C C . ARG A 1 310 ? -12.509 14.712 16.359 1.00 79.25 310 ARG A C 1
ATOM 2405 O O . ARG A 1 310 ? -13.111 14.908 15.297 1.00 79.25 310 ARG A O 1
ATOM 2412 N N . VAL A 1 311 ? -12.661 13.578 17.053 1.00 78.62 311 VAL A N 1
ATOM 2413 C CA . VAL A 1 311 ? -13.605 12.512 16.675 1.00 78.62 311 VAL A CA 1
ATOM 2414 C C . VAL A 1 311 ? -15.011 12.885 17.142 1.00 78.62 311 VAL A C 1
ATOM 2416 O O . VAL A 1 311 ? -15.460 12.522 18.228 1.00 78.62 311 VAL A O 1
ATOM 2419 N N . ASP A 1 312 ? -15.741 13.593 16.286 1.00 76.56 312 ASP A N 1
ATOM 2420 C CA . ASP A 1 312 ? -17.175 13.783 16.474 1.00 76.56 312 ASP A CA 1
ATOM 2421 C C . ASP A 1 312 ? -17.923 12.490 16.104 1.00 76.56 312 ASP A C 1
ATOM 2423 O O . ASP A 1 312 ? -18.172 12.213 14.928 1.00 76.56 312 ASP A O 1
ATOM 2427 N N . ARG A 1 313 ? -18.301 11.696 17.115 1.00 78.00 313 ARG A N 1
ATOM 2428 C CA . ARG A 1 313 ? -19.089 10.459 16.948 1.00 78.00 313 ARG A CA 1
ATOM 2429 C C . ARG A 1 313 ? -20.501 10.718 16.385 1.00 78.00 313 ARG A C 1
ATOM 2431 O O . ARG A 1 313 ? -21.144 9.784 15.901 1.00 78.00 313 ARG A O 1
ATOM 2438 N N . SER A 1 314 ? -20.997 11.962 16.375 1.00 73.81 314 SER A N 1
ATOM 2439 C CA . SER A 1 314 ? -22.224 12.316 15.646 1.00 73.81 314 SER A CA 1
ATOM 2440 C C . SER A 1 314 ? -22.006 12.321 14.127 1.00 73.81 314 SER A C 1
ATOM 2442 O O . SER A 1 314 ? -22.890 11.881 13.395 1.00 73.81 314 SER A O 1
ATOM 2444 N N . VAL A 1 315 ? -20.808 12.674 13.646 1.00 74.75 315 VAL A N 1
ATOM 2445 C CA . VAL A 1 315 ? -20.440 12.620 12.219 1.00 74.75 315 VAL A CA 1
ATOM 2446 C C . VAL A 1 315 ? -19.881 11.248 11.841 1.00 74.75 315 VAL A C 1
ATOM 2448 O O . VAL A 1 315 ? -20.438 10.574 10.978 1.00 74.75 315 VAL A O 1
ATOM 2451 N N . THR A 1 316 ? -18.822 10.808 12.521 1.00 80.31 316 THR A N 1
ATOM 2452 C CA . THR A 1 316 ? -18.152 9.516 12.309 1.00 80.31 316 THR A CA 1
ATOM 2453 C C . THR A 1 316 ? -18.430 8.581 13.489 1.00 80.31 316 THR A C 1
ATOM 2455 O O . THR A 1 316 ? -17.641 8.548 14.439 1.00 80.31 316 THR A O 1
ATOM 2458 N N . PRO A 1 317 ? -19.561 7.847 13.491 1.00 81.19 317 PRO A N 1
ATOM 2459 C CA . PRO A 1 317 ? -19.911 6.931 14.574 1.00 81.19 317 PRO A CA 1
ATOM 2460 C C . PRO A 1 317 ? -18.976 5.728 14.688 1.00 81.19 317 PRO A C 1
ATOM 2462 O O . PRO A 1 317 ? -18.995 5.104 15.739 1.00 81.19 317 PRO A O 1
ATOM 2465 N N . TRP A 1 318 ? -18.149 5.431 13.679 1.00 85.06 318 TRP A N 1
ATOM 2466 C CA . TRP A 1 318 ? -17.124 4.384 13.723 1.00 85.06 318 TRP A CA 1
ATOM 2467 C C . TRP A 1 318 ? -15.720 4.975 13.851 1.00 85.06 318 TRP A C 1
ATOM 2469 O O . TRP A 1 318 ? -15.405 5.996 13.237 1.00 85.06 318 TRP A O 1
ATOM 2479 N N . LEU A 1 319 ? -14.877 4.313 14.637 1.00 93.38 319 LEU A N 1
ATOM 2480 C CA . LEU A 1 319 ? -13.526 4.723 14.989 1.00 93.38 319 LEU A CA 1
ATOM 2481 C C . LEU A 1 319 ? -12.603 3.505 14.905 1.00 93.38 319 LEU A C 1
ATOM 2483 O O . LEU A 1 319 ? -12.635 2.620 15.762 1.00 93.38 319 LEU A O 1
ATOM 2487 N N . VAL A 1 320 ? -11.790 3.468 13.851 1.00 96.56 320 VAL A N 1
ATOM 2488 C CA . VAL A 1 320 ? -10.912 2.341 13.523 1.00 96.56 320 VAL A CA 1
ATOM 2489 C C . VAL A 1 320 ? -9.458 2.778 13.645 1.00 96.56 320 VAL A C 1
ATOM 2491 O O . VAL A 1 320 ? -9.046 3.776 13.055 1.00 96.56 320 VAL A O 1
ATOM 2494 N N . VAL A 1 321 ? -8.660 2.023 14.395 1.00 98.19 321 VAL A N 1
ATOM 2495 C CA . VAL A 1 321 ? -7.210 2.239 14.490 1.00 98.19 321 VAL A CA 1
ATOM 2496 C C . VAL A 1 321 ? -6.495 1.235 13.598 1.00 98.19 321 VAL A C 1
ATOM 2498 O O . VAL A 1 321 ? -6.805 0.048 13.633 1.00 98.19 321 VAL A O 1
ATOM 2501 N N . ILE A 1 322 ? -5.508 1.697 12.835 1.00 98.12 322 ILE A N 1
ATOM 2502 C CA . ILE A 1 322 ? -4.591 0.835 12.087 1.00 98.12 322 ILE A CA 1
ATOM 2503 C C . ILE A 1 322 ? -3.172 1.099 12.581 1.00 98.12 322 ILE A C 1
ATOM 2505 O O . ILE A 1 322 ? -2.757 2.245 12.766 1.00 98.12 322 ILE A O 1
ATOM 2509 N N . MET A 1 323 ? -2.405 0.035 12.752 1.00 96.75 323 MET A N 1
ATOM 2510 C CA . MET A 1 323 ? -0.964 0.088 12.979 1.00 96.75 323 MET A CA 1
ATOM 2511 C C . MET A 1 323 ? -0.313 -1.136 12.341 1.00 96.75 323 MET A C 1
ATOM 2513 O O . MET A 1 323 ? -1.002 -1.967 11.761 1.00 96.75 323 MET A O 1
ATOM 2517 N N . HIS A 1 324 ? 1.006 -1.268 12.450 1.00 97.94 324 HIS A N 1
ATOM 2518 C CA . HIS A 1 324 ? 1.674 -2.458 11.937 1.00 97.94 324 HIS A CA 1
ATOM 2519 C C . HIS A 1 324 ? 1.696 -3.617 12.945 1.00 97.94 324 HIS A C 1
ATOM 2521 O O . HIS A 1 324 ? 1.102 -4.658 12.699 1.00 97.94 324 HIS A O 1
ATOM 2527 N N . GLY A 1 325 ? 2.360 -3.452 14.092 1.00 96.31 325 GLY A N 1
ATOM 2528 C CA . GLY A 1 325 ? 2.546 -4.544 15.055 1.00 96.31 325 GLY A CA 1
ATOM 2529 C C . GLY A 1 325 ? 1.313 -4.816 15.943 1.00 96.31 325 GLY A C 1
ATOM 2530 O O . GLY A 1 325 ? 0.837 -3.879 16.590 1.00 96.31 325 GLY A O 1
ATOM 2531 N N . PRO A 1 326 ? 0.810 -6.063 16.032 1.00 97.19 326 PRO A N 1
ATOM 2532 C CA . PRO A 1 326 ? -0.393 -6.406 16.794 1.00 97.19 326 PRO A CA 1
ATOM 2533 C C . PRO A 1 326 ? -0.169 -6.422 18.311 1.00 97.19 326 PRO A C 1
ATOM 2535 O O . PRO A 1 326 ? 0.827 -6.926 18.812 1.00 97.19 326 PRO A O 1
ATOM 2538 N N . TRP A 1 327 ? -1.145 -5.928 19.076 1.00 97.19 327 TRP A N 1
ATOM 2539 C CA . TRP A 1 327 ? -1.129 -5.983 20.551 1.00 97.19 327 TRP A CA 1
ATOM 2540 C C . TRP A 1 327 ? -1.703 -7.281 21.136 1.00 97.19 327 TRP A C 1
ATOM 2542 O O . TRP A 1 327 ? -1.523 -7.571 22.324 1.00 97.19 327 TRP A O 1
ATOM 2552 N N . TYR A 1 328 ? -2.428 -8.024 20.305 1.00 97.19 328 TYR A N 1
ATOM 2553 C CA . TYR A 1 328 ? -3.116 -9.265 20.621 1.00 97.19 328 TYR A CA 1
ATOM 2554 C C . TYR A 1 328 ? -2.806 -10.248 19.495 1.00 97.19 328 TYR A C 1
ATOM 2556 O O . TYR A 1 328 ? -3.316 -10.120 18.389 1.00 97.19 328 TYR A O 1
ATOM 2564 N N . ASN A 1 329 ? -1.874 -11.152 19.781 1.00 95.25 329 ASN A N 1
ATOM 2565 C CA . ASN A 1 329 ? -1.268 -12.101 18.856 1.00 95.25 329 ASN A CA 1
ATOM 2566 C C . ASN A 1 329 ? -0.980 -13.386 19.645 1.00 95.25 329 ASN A C 1
ATOM 2568 O O . ASN A 1 329 ? -0.280 -13.334 20.660 1.00 95.25 329 ASN A O 1
ATOM 2572 N N . SER A 1 330 ? -1.553 -14.516 19.230 1.00 97.19 330 SER A N 1
ATOM 2573 C CA . SER A 1 330 ? -1.291 -15.840 19.805 1.00 97.19 330 SER A CA 1
ATOM 2574 C C . SER A 1 330 ? -0.408 -16.700 18.904 1.00 97.19 330 SER A C 1
ATOM 2576 O O . SER A 1 330 ? -0.108 -17.844 19.248 1.00 97.19 330 SER A O 1
ATOM 2578 N N . ASN A 1 331 ? 0.039 -16.164 17.768 1.00 97.38 331 ASN A N 1
ATOM 2579 C CA . ASN A 1 331 ? 1.091 -16.756 16.961 1.00 97.38 331 ASN A CA 1
ATOM 2580 C C . ASN A 1 331 ? 2.416 -16.747 17.734 1.00 97.38 331 ASN A C 1
ATOM 2582 O O . ASN A 1 331 ? 2.697 -15.834 18.507 1.00 97.38 331 ASN A O 1
ATOM 2586 N N . THR A 1 332 ? 3.257 -17.754 17.524 1.00 96.06 332 THR A N 1
ATOM 2587 C CA . THR A 1 332 ? 4.589 -17.826 18.145 1.00 96.06 332 THR A CA 1
ATOM 2588 C C . THR A 1 332 ? 5.597 -16.865 17.509 1.00 96.06 332 THR A C 1
ATOM 2590 O O . THR A 1 332 ? 6.607 -16.545 18.138 1.00 96.06 332 THR A O 1
ATOM 2593 N N . ALA A 1 333 ? 5.321 -16.372 16.299 1.00 93.19 333 ALA A N 1
ATOM 2594 C CA . ALA A 1 333 ? 6.077 -15.299 15.667 1.00 93.19 333 ALA A CA 1
ATOM 2595 C C . ALA A 1 333 ? 5.772 -13.929 16.313 1.00 93.19 333 ALA A C 1
ATOM 2597 O O . ALA A 1 333 ? 4.661 -13.683 16.785 1.00 93.19 333 ALA A O 1
ATOM 2598 N N . HIS A 1 334 ? 6.761 -13.027 16.305 1.00 92.69 334 HIS A N 1
ATOM 2599 C CA . HIS A 1 334 ? 6.654 -11.641 16.803 1.00 92.69 334 HIS A CA 1
ATOM 2600 C C . HIS A 1 334 ? 6.228 -11.531 18.281 1.00 92.69 334 HIS A C 1
ATOM 2602 O O . HIS A 1 334 ? 5.439 -10.672 18.666 1.00 92.69 334 HIS A O 1
ATOM 2608 N N . GLN A 1 335 ? 6.757 -12.429 19.118 1.00 90.12 335 GLN A N 1
ATOM 2609 C CA . GLN A 1 335 ? 6.476 -12.501 20.553 1.00 90.12 335 GLN A CA 1
ATOM 2610 C C . GLN A 1 335 ? 7.594 -11.887 21.407 1.00 90.12 335 GLN A C 1
ATOM 2612 O O . GLN A 1 335 ? 8.783 -12.065 21.140 1.00 90.12 335 GLN A O 1
ATOM 2617 N N . GLY A 1 336 ? 7.212 -11.239 22.512 1.00 84.38 336 GLY A N 1
ATOM 2618 C CA . GLY A 1 336 ? 8.139 -10.724 23.523 1.00 84.38 336 GLY A CA 1
ATOM 2619 C C . GLY A 1 336 ? 8.363 -9.210 23.457 1.00 84.38 336 GLY A C 1
ATOM 2620 O O . GLY A 1 336 ? 7.417 -8.430 23.525 1.00 84.38 336 GLY A O 1
ATOM 2621 N N . MET A 1 337 ? 9.628 -8.780 23.421 1.00 83.56 337 MET A N 1
ATOM 2622 C CA . MET A 1 337 ? 10.028 -7.372 23.595 1.00 83.56 337 MET A CA 1
ATOM 2623 C C . MET A 1 337 ? 10.023 -6.565 22.286 1.00 83.56 337 MET A C 1
ATOM 2625 O O . MET A 1 337 ? 10.992 -5.878 21.964 1.00 83.56 337 MET A O 1
ATOM 2629 N N . GLU A 1 338 ? 8.920 -6.637 21.544 1.00 92.69 338 GLU A N 1
ATOM 2630 C CA . GLU A 1 338 ? 8.720 -5.878 20.307 1.00 92.69 338 GLU A CA 1
ATOM 2631 C C . GLU A 1 338 ? 8.275 -4.419 20.566 1.00 92.69 338 GLU A C 1
ATOM 2633 O O . GLU A 1 338 ? 7.623 -4.137 21.582 1.00 92.69 338 GLU A O 1
ATOM 2638 N N . PRO A 1 339 ? 8.550 -3.462 19.651 1.00 92.81 339 PRO A N 1
ATOM 2639 C CA . PRO A 1 339 ? 8.156 -2.059 19.817 1.00 92.81 339 PRO A CA 1
ATOM 2640 C C . PRO A 1 339 ? 6.644 -1.861 20.000 1.00 92.81 339 PRO A C 1
ATOM 2642 O O . PRO A 1 339 ? 6.212 -0.983 20.751 1.00 92.81 339 PRO A O 1
ATOM 2645 N N . HIS A 1 340 ? 5.823 -2.714 19.378 1.00 94.88 340 HIS A N 1
ATOM 2646 C CA . HIS A 1 340 ? 4.368 -2.660 19.513 1.00 94.88 340 HIS A CA 1
ATOM 2647 C C . HIS A 1 340 ? 3.876 -3.063 20.914 1.00 94.88 340 HIS A C 1
ATOM 2649 O O . HIS A 1 340 ? 2.841 -2.568 21.351 1.00 94.88 340 HIS A O 1
ATOM 2655 N N . MET A 1 341 ? 4.640 -3.848 21.682 1.00 94.38 341 MET A N 1
ATOM 2656 C CA . MET A 1 341 ? 4.298 -4.171 23.075 1.00 94.38 341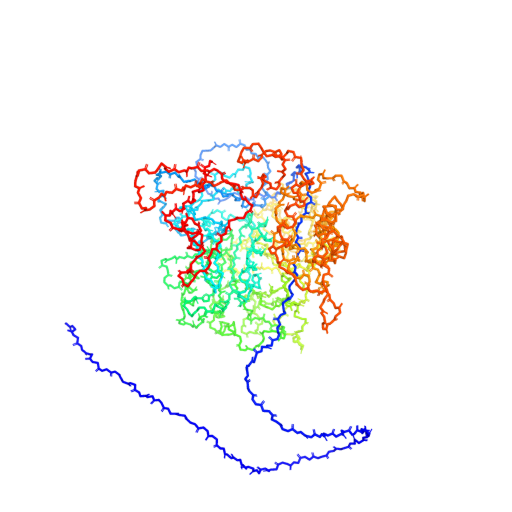 MET A CA 1
ATOM 2657 C C . MET A 1 341 ? 4.609 -3.016 24.039 1.00 94.38 341 MET A C 1
ATOM 2659 O O . MET A 1 341 ? 3.896 -2.819 25.026 1.00 94.38 341 MET A O 1
ATOM 2663 N N . ILE A 1 342 ? 5.613 -2.187 23.724 1.00 90.88 342 ILE A N 1
ATOM 2664 C CA . ILE A 1 342 ? 5.831 -0.900 24.410 1.00 90.88 342 ILE A CA 1
ATOM 2665 C C . ILE A 1 342 ? 4.653 0.039 24.119 1.00 90.88 342 ILE A C 1
ATOM 2667 O O . ILE A 1 342 ? 4.120 0.664 25.035 1.00 90.88 342 ILE A O 1
ATOM 2671 N N . MET A 1 343 ? 4.207 0.083 22.863 1.00 95.25 343 MET A N 1
ATOM 2672 C CA . MET A 1 343 ? 3.058 0.877 22.439 1.00 95.25 343 MET A CA 1
ATOM 2673 C C . MET A 1 343 ? 1.755 0.421 23.125 1.00 95.25 343 MET A C 1
ATOM 2675 O O . MET A 1 343 ? 1.084 1.265 23.715 1.00 95.25 343 MET A O 1
ATOM 2679 N N . LYS A 1 344 ? 1.452 -0.891 23.172 1.00 95.94 344 LYS A N 1
ATOM 2680 C CA . LYS A 1 344 ? 0.320 -1.474 23.931 1.00 95.94 344 LYS A CA 1
ATOM 2681 C C . LYS A 1 344 ? 0.296 -0.953 25.363 1.00 95.94 344 LYS A C 1
ATOM 2683 O O . LYS A 1 344 ? -0.689 -0.365 25.800 1.00 95.94 344 LYS A O 1
ATOM 2688 N N . LYS A 1 345 ? 1.417 -1.096 26.077 1.00 91.25 345 LYS A N 1
ATOM 2689 C CA . LYS A 1 345 ? 1.547 -0.678 27.480 1.00 91.25 345 LYS A CA 1
ATOM 2690 C C . LYS A 1 345 ? 1.186 0.796 27.712 1.00 91.25 345 LYS A C 1
ATOM 2692 O O . LYS A 1 345 ? 0.664 1.115 28.777 1.00 91.25 345 LYS A O 1
ATOM 2697 N N . ASN A 1 346 ? 1.479 1.673 26.753 1.00 89.69 346 ASN A N 1
ATOM 2698 C CA . ASN A 1 346 ? 1.308 3.119 26.900 1.00 89.69 346 ASN A CA 1
ATOM 2699 C C . ASN A 1 346 ? 0.004 3.651 26.279 1.00 89.69 346 ASN A C 1
ATOM 2701 O O . ASN A 1 346 ? -0.447 4.720 26.679 1.00 89.69 346 ASN A O 1
ATOM 2705 N N . MET A 1 347 ? -0.579 2.949 25.298 1.00 94.44 347 MET A N 1
ATOM 2706 C CA . MET A 1 347 ? -1.697 3.444 24.478 1.00 94.44 347 MET A CA 1
ATOM 2707 C C . MET A 1 347 ? -2.976 2.589 24.545 1.00 94.44 347 MET A C 1
ATOM 2709 O O . MET A 1 347 ? -4.021 3.041 24.086 1.00 94.44 347 MET A O 1
ATOM 2713 N N . GLU A 1 348 ? -2.955 1.393 25.138 1.00 95.44 348 GLU A N 1
ATOM 2714 C CA . GLU A 1 348 ? -4.159 0.549 25.250 1.00 95.44 348 GLU A CA 1
ATOM 2715 C C . GLU A 1 348 ? -5.296 1.232 26.016 1.00 95.44 348 GLU A C 1
ATOM 2717 O O . GLU A 1 348 ? -6.448 1.185 25.588 1.00 95.44 348 GLU A O 1
ATOM 2722 N N . ASP A 1 349 ? -4.968 1.938 27.099 1.00 88.69 349 ASP A N 1
ATOM 2723 C CA . ASP A 1 349 ? -5.964 2.631 27.918 1.00 88.69 349 ASP A CA 1
ATOM 2724 C C . ASP A 1 349 ? -6.647 3.755 27.132 1.00 88.69 349 ASP A C 1
ATOM 2726 O O . ASP A 1 349 ? -7.862 3.909 27.216 1.00 88.69 349 ASP A O 1
ATOM 2730 N N . ILE A 1 350 ? -5.901 4.523 26.327 1.00 88.19 350 ILE A N 1
ATOM 2731 C CA . ILE A 1 350 ? -6.494 5.624 25.559 1.00 88.19 350 ILE A CA 1
ATOM 2732 C C . ILE A 1 350 ? -7.353 5.117 24.389 1.00 88.19 350 ILE A C 1
ATOM 2734 O O . ILE A 1 350 ? -8.374 5.744 24.110 1.00 88.19 350 ILE A O 1
ATOM 2738 N N . LEU A 1 351 ? -7.034 3.973 23.762 1.00 93.62 351 LEU A N 1
ATOM 2739 C CA . LEU A 1 351 ? -7.937 3.376 22.762 1.00 93.62 351 LEU A CA 1
ATOM 2740 C C . LEU A 1 351 ? -9.243 2.889 23.414 1.00 93.62 351 LEU A C 1
ATOM 2742 O O . LEU A 1 351 ? -10.330 3.165 22.907 1.00 93.62 351 LEU A O 1
ATOM 2746 N N . TYR A 1 352 ? -9.141 2.205 24.558 1.00 90.56 352 TYR A N 1
ATOM 2747 C CA . TYR A 1 352 ? -10.294 1.679 25.291 1.00 90.56 352 TYR A CA 1
ATOM 2748 C C . TYR A 1 352 ? -11.215 2.795 25.813 1.00 90.56 352 TYR A C 1
ATOM 2750 O O . TYR A 1 352 ? -12.427 2.746 25.604 1.00 90.56 352 TYR A O 1
ATOM 2758 N N . TRP A 1 353 ? -10.664 3.839 26.444 1.00 85.31 353 TRP A N 1
ATOM 2759 C CA . TRP A 1 353 ? -11.472 4.928 27.008 1.00 85.31 353 TRP A CA 1
ATOM 2760 C C . TRP A 1 353 ? -12.103 5.846 25.952 1.00 85.31 353 TRP A C 1
ATOM 2762 O O . TRP A 1 353 ? -13.157 6.413 26.222 1.00 85.31 353 TRP A O 1
ATOM 2772 N N . ASN A 1 354 ? -11.526 5.952 24.748 1.00 87.00 354 ASN A N 1
ATOM 2773 C CA . ASN A 1 354 ? -12.157 6.653 23.617 1.00 87.00 354 ASN A CA 1
ATOM 2774 C C . ASN A 1 354 ? -13.067 5.745 22.769 1.00 87.00 354 ASN A C 1
ATOM 2776 O O . ASN A 1 354 ? -13.567 6.182 21.733 1.00 87.00 354 ASN A O 1
ATOM 2780 N N . LYS A 1 355 ? -13.304 4.499 23.210 1.00 88.88 355 LYS A N 1
ATOM 2781 C CA . LYS A 1 355 ? -14.160 3.518 22.531 1.00 88.88 355 LYS A CA 1
ATOM 2782 C C . LYS A 1 355 ? -13.775 3.320 21.066 1.00 88.88 355 LYS A C 1
ATOM 2784 O O . LYS A 1 355 ? -14.605 3.482 20.185 1.00 88.88 355 LYS A O 1
ATOM 2789 N N . VAL A 1 356 ? -12.514 2.990 20.801 1.00 94.75 356 VAL A N 1
ATOM 2790 C CA . VAL A 1 356 ? -12.109 2.464 19.486 1.00 94.75 356 VAL A CA 1
ATOM 2791 C C . VAL A 1 356 ? -12.854 1.150 19.235 1.00 94.75 356 VAL A C 1
ATOM 2793 O O . VAL A 1 356 ? -12.813 0.261 20.081 1.00 94.75 356 VAL A O 1
ATOM 2796 N N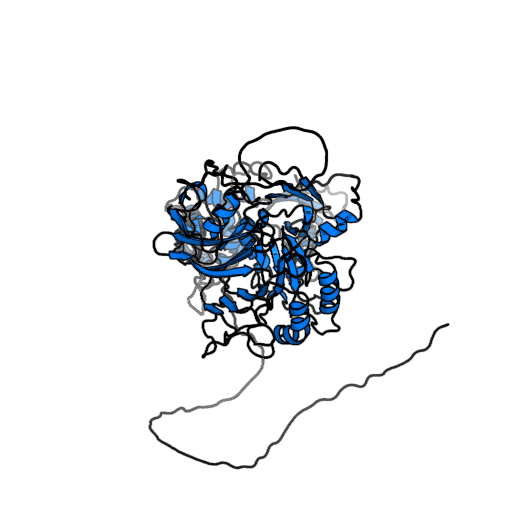 . ASP A 1 357 ? -13.531 1.026 18.094 1.00 93.12 357 ASP A N 1
ATOM 2797 C CA . ASP A 1 357 ? -14.409 -0.120 17.826 1.00 93.12 357 ASP A CA 1
ATOM 2798 C C . ASP A 1 357 ? -13.611 -1.309 17.251 1.00 93.12 357 ASP A C 1
ATOM 2800 O O . ASP A 1 357 ? -13.813 -2.461 17.640 1.00 93.12 357 ASP A O 1
ATOM 2804 N N . VAL A 1 358 ? -12.656 -1.023 16.354 1.00 96.25 358 VAL A N 1
ATOM 2805 C CA . VAL A 1 358 ? -11.776 -2.019 15.716 1.00 96.25 358 VAL A CA 1
ATOM 2806 C C . VAL A 1 358 ? -10.331 -1.527 15.689 1.00 96.25 358 VAL A C 1
ATOM 2808 O O . VAL A 1 358 ? -10.061 -0.355 15.420 1.00 96.25 358 VAL A O 1
ATOM 2811 N N . VAL A 1 359 ? -9.393 -2.445 15.915 1.00 98.31 359 VAL A N 1
ATOM 2812 C CA . VAL A 1 359 ? -7.953 -2.224 15.776 1.00 98.31 359 VAL A CA 1
ATOM 2813 C C . VAL A 1 359 ? -7.379 -3.245 14.792 1.00 98.31 359 VAL A C 1
ATOM 2815 O O . VAL A 1 359 ? -7.376 -4.437 15.087 1.00 98.31 359 VAL A O 1
ATOM 2818 N N . VAL A 1 360 ? -6.869 -2.795 13.645 1.00 98.25 360 VAL A N 1
ATOM 2819 C CA . VAL A 1 360 ? -6.238 -3.664 12.636 1.00 98.25 360 VAL A CA 1
ATOM 2820 C C . VAL A 1 360 ? -4.714 -3.536 12.696 1.00 98.25 360 VAL A C 1
ATOM 2822 O O . VAL A 1 360 ? -4.168 -2.436 12.814 1.00 98.25 360 VAL A O 1
ATOM 2825 N N . ALA A 1 361 ? -4.031 -4.671 12.608 1.00 97.75 361 ALA A N 1
ATOM 2826 C CA . ALA A 1 361 ? -2.583 -4.803 12.581 1.00 97.75 361 ALA A CA 1
ATOM 2827 C C . ALA A 1 361 ? -2.140 -5.762 11.464 1.00 97.75 361 ALA A C 1
ATOM 2829 O O . ALA A 1 361 ? -2.915 -6.614 11.047 1.00 97.75 361 ALA A O 1
ATOM 2830 N N . GLY A 1 362 ? -0.902 -5.631 10.991 1.00 96.00 362 GLY A N 1
ATOM 2831 C CA . GLY A 1 362 ? -0.251 -6.557 10.059 1.00 96.00 362 GLY A CA 1
ATOM 2832 C C . GLY A 1 362 ? 0.783 -7.419 10.787 1.00 96.00 362 GLY A C 1
ATOM 2833 O O . GLY A 1 362 ? 0.472 -8.051 11.798 1.00 96.00 362 GLY A O 1
ATOM 2834 N N . HIS A 1 363 ? 2.033 -7.369 10.314 1.00 97.44 363 HIS A N 1
ATOM 2835 C CA . HIS A 1 363 ? 3.249 -7.926 10.933 1.00 97.44 363 HIS A CA 1
ATOM 2836 C C . HIS A 1 363 ? 3.360 -9.448 10.991 1.00 97.44 363 HIS A C 1
ATOM 2838 O O . HIS A 1 363 ? 4.332 -10.021 10.516 1.00 97.44 363 HIS A O 1
ATOM 2844 N N . VAL A 1 364 ? 2.382 -10.114 11.592 1.00 97.75 364 VAL A N 1
ATOM 2845 C CA . VAL A 1 364 ? 2.350 -11.571 11.700 1.00 97.75 364 VAL A CA 1
ATOM 2846 C C . VAL A 1 364 ? 1.740 -12.105 10.415 1.00 97.75 364 VAL A C 1
ATOM 2848 O O . VAL A 1 364 ? 0.626 -11.728 10.064 1.00 97.75 364 VAL A O 1
ATOM 2851 N N . HIS A 1 365 ? 2.451 -12.987 9.715 1.00 97.56 365 HIS A N 1
ATOM 2852 C CA . HIS A 1 365 ? 2.014 -13.530 8.424 1.00 97.56 365 HIS A CA 1
ATOM 2853 C C . HIS A 1 365 ? 0.946 -14.626 8.595 1.00 97.56 365 HIS A C 1
ATOM 2855 O O . HIS A 1 365 ? 1.171 -15.793 8.277 1.00 97.56 365 HIS A O 1
ATOM 2861 N N . ALA A 1 366 ? -0.185 -14.258 9.191 1.00 96.88 366 ALA A N 1
ATOM 2862 C CA . ALA A 1 366 ? -1.362 -15.084 9.420 1.00 96.88 366 ALA A CA 1
ATOM 2863 C C . ALA A 1 366 ? -2.553 -14.194 9.819 1.00 96.88 366 ALA A C 1
ATOM 2865 O O . ALA A 1 366 ? -2.358 -13.093 10.342 1.00 96.88 366 ALA A O 1
ATOM 2866 N N . TYR A 1 367 ? -3.771 -14.708 9.660 1.00 98.19 367 TYR A N 1
ATOM 2867 C CA . TYR A 1 367 ? -4.977 -14.087 10.190 1.00 98.19 367 TYR A CA 1
ATOM 2868 C C . TYR A 1 367 ? -5.206 -14.472 11.661 1.00 98.19 367 TYR A C 1
ATOM 2870 O O . TYR A 1 367 ? -5.066 -15.636 12.062 1.00 98.19 367 TYR A O 1
ATOM 2878 N N . GLU A 1 368 ? -5.604 -13.503 12.484 1.00 98.38 368 GLU A N 1
ATOM 2879 C CA . GLU A 1 368 ? -6.134 -13.738 13.831 1.00 98.38 368 GLU A CA 1
ATOM 2880 C C . GLU A 1 368 ? -7.092 -12.615 14.240 1.00 98.38 368 GLU A C 1
ATOM 2882 O O . GLU A 1 368 ? -6.793 -11.439 14.078 1.00 98.38 368 GLU A O 1
ATOM 2887 N N . ARG A 1 369 ? -8.239 -12.962 14.822 1.00 97.56 369 ARG A N 1
ATOM 2888 C CA . ARG A 1 369 ? -9.220 -12.014 15.351 1.00 97.56 369 ARG A CA 1
ATOM 2889 C C . ARG A 1 369 ? -9.525 -12.319 16.810 1.00 97.56 369 ARG A C 1
ATOM 2891 O O . ARG A 1 369 ? -9.803 -13.461 17.181 1.00 97.56 369 ARG A O 1
ATOM 2898 N N . SER A 1 370 ? -9.547 -11.277 17.634 1.00 97.81 370 SER A N 1
ATOM 2899 C CA . SER A 1 370 ? -9.936 -11.371 19.036 1.00 97.81 370 SER A CA 1
ATOM 2900 C C . SER A 1 370 ? -11.460 -11.318 19.238 1.00 97.81 370 SER A C 1
ATOM 2902 O O . SER A 1 370 ? -12.235 -10.902 18.373 1.00 97.81 370 SER A O 1
ATOM 2904 N N . HIS A 1 371 ? -11.902 -11.702 20.431 1.00 96.06 371 HIS A N 1
ATOM 2905 C CA . HIS A 1 371 ? -13.111 -11.139 21.031 1.00 96.06 371 HIS A CA 1
ATOM 2906 C C . HIS A 1 371 ? -12.855 -9.670 21.439 1.00 96.06 371 HIS A C 1
ATOM 2908 O O . HIS A 1 371 ? -11.690 -9.279 21.549 1.00 96.06 371 HIS A O 1
ATOM 2914 N N . PRO A 1 372 ? -13.894 -8.853 21.697 1.00 95.19 372 PRO A N 1
ATOM 2915 C CA . PRO A 1 372 ? -13.755 -7.585 22.420 1.00 95.19 372 PRO A CA 1
ATOM 2916 C C . PRO A 1 372 ? -12.852 -7.750 23.655 1.00 95.19 372 PRO A C 1
ATOM 2918 O O . PRO A 1 372 ? -13.135 -8.590 24.513 1.00 95.19 372 PRO A O 1
ATOM 2921 N N . VAL A 1 373 ? -11.711 -7.050 23.711 1.00 95.94 373 VAL A N 1
ATOM 2922 C CA . VAL A 1 373 ? -10.627 -7.358 24.671 1.00 95.94 373 VAL A CA 1
ATOM 2923 C C . VAL A 1 373 ? -9.961 -6.106 25.243 1.00 95.94 373 VAL A C 1
ATOM 2925 O O . VAL A 1 373 ? -9.683 -5.136 24.540 1.00 95.94 373 VAL A O 1
ATOM 2928 N N . TYR A 1 374 ? -9.658 -6.149 26.542 1.00 96.06 374 TYR A N 1
ATOM 2929 C CA . TYR A 1 374 ? -8.879 -5.133 27.253 1.00 96.06 374 TYR A CA 1
ATOM 2930 C C . TYR A 1 374 ? -8.089 -5.781 28.401 1.00 96.06 374 TYR A C 1
ATOM 2932 O O . TYR A 1 374 ? -8.633 -6.590 29.156 1.00 96.06 374 TYR A O 1
ATOM 2940 N N . LYS A 1 375 ? -6.793 -5.458 28.539 1.00 94.81 375 LYS A N 1
ATOM 2941 C CA . LYS A 1 375 ? -5.880 -6.056 29.542 1.00 94.81 375 LYS A CA 1
ATOM 2942 C C . LYS A 1 375 ? -5.922 -7.590 29.572 1.00 94.81 375 LYS A C 1
ATOM 2944 O O . LYS A 1 375 ? -5.984 -8.196 30.642 1.00 94.81 375 LYS A O 1
ATOM 2949 N N . GLU A 1 376 ? -5.896 -8.203 28.388 1.00 93.69 376 GLU A N 1
ATOM 2950 C CA . GLU A 1 376 ? -5.879 -9.662 28.176 1.00 93.69 376 GLU A CA 1
ATOM 2951 C C . GLU A 1 376 ? -7.104 -10.408 28.729 1.00 93.69 376 GLU A C 1
ATOM 2953 O O . GLU A 1 376 ? -7.085 -11.630 28.872 1.00 93.69 376 GLU A O 1
ATOM 2958 N N . LYS A 1 377 ? -8.205 -9.682 28.957 1.00 94.50 377 LYS A N 1
ATOM 2959 C CA . LYS A 1 377 ? -9.522 -10.216 29.313 1.00 94.50 377 LYS A CA 1
ATOM 2960 C C . LYS A 1 377 ? -10.536 -9.871 28.237 1.00 94.50 377 LYS A C 1
ATOM 2962 O O . LYS A 1 377 ? -10.490 -8.773 27.686 1.00 94.50 377 LYS A O 1
ATOM 2967 N N . VAL A 1 378 ? -11.477 -10.778 27.992 1.00 95.50 378 VAL A N 1
ATOM 2968 C CA . VAL A 1 378 ? -12.662 -10.474 27.184 1.00 95.50 378 VAL A CA 1
ATOM 2969 C C . VAL A 1 378 ? -13.523 -9.463 27.946 1.00 95.50 378 VAL A C 1
ATOM 2971 O O . VAL A 1 378 ? -13.851 -9.688 29.112 1.00 95.50 378 VAL A O 1
ATOM 2974 N N . VAL A 1 379 ? -13.848 -8.339 27.307 1.00 91.00 379 VAL A N 1
ATOM 2975 C CA . VAL A 1 379 ? -14.682 -7.263 27.863 1.00 91.00 379 VAL A CA 1
ATOM 2976 C C . VAL A 1 379 ? -15.581 -6.734 26.750 1.00 91.00 379 VAL A C 1
ATOM 2978 O O . VAL A 1 379 ? -15.083 -6.287 25.722 1.00 91.00 379 VAL A O 1
ATOM 2981 N N . GLU A 1 380 ? -16.895 -6.799 26.961 1.00 85.19 380 GLU A N 1
ATOM 2982 C CA . GLU A 1 380 ? -17.943 -6.551 25.957 1.00 85.19 380 GLU A CA 1
ATOM 2983 C C . GLU A 1 380 ? -17.853 -5.177 25.269 1.00 85.19 380 GLU A C 1
ATOM 2985 O O . GLU A 1 380 ? -18.123 -5.073 24.077 1.00 85.19 380 GLU A O 1
ATOM 2990 N N . ASP A 1 381 ? -17.404 -4.144 25.988 1.00 82.12 381 ASP A N 1
ATOM 2991 C CA . ASP A 1 381 ? -17.252 -2.766 25.507 1.00 82.12 381 ASP A CA 1
ATOM 2992 C C . ASP A 1 381 ? -15.797 -2.391 25.135 1.00 82.12 381 ASP A C 1
ATOM 2994 O O . ASP A 1 381 ? -15.452 -1.201 25.093 1.00 82.12 381 ASP A O 1
ATOM 2998 N N . GLY A 1 382 ? -14.936 -3.391 24.902 1.00 88.62 382 GLY A N 1
ATOM 2999 C CA . GLY A 1 382 ? -13.552 -3.240 24.441 1.00 88.62 382 GLY A CA 1
ATOM 3000 C C . GLY A 1 382 ? -13.378 -3.390 22.916 1.00 88.62 382 GLY A C 1
ATOM 3001 O O . GLY A 1 382 ? -14.240 -3.967 22.254 1.00 88.62 382 GLY A O 1
ATOM 3002 N N . PRO A 1 383 ? -12.259 -2.915 22.331 1.00 95.06 383 PRO A N 1
ATOM 3003 C CA . PRO A 1 383 ? -12.028 -3.018 20.890 1.00 95.06 383 PRO A CA 1
ATOM 3004 C C . PRO A 1 383 ? -11.901 -4.471 20.411 1.00 95.06 383 PRO A C 1
ATOM 3006 O O . PRO A 1 383 ? -11.340 -5.323 21.109 1.00 95.06 383 PRO A O 1
ATOM 3009 N N . VAL A 1 384 ? -12.334 -4.739 19.176 1.00 96.44 384 VAL A N 1
ATOM 3010 C CA . VAL A 1 384 ? -11.977 -5.972 18.454 1.00 96.44 384 VAL A CA 1
ATOM 3011 C C . VAL A 1 384 ? -10.622 -5.772 17.777 1.00 96.44 384 VAL A C 1
ATOM 3013 O O . VAL A 1 384 ? -10.462 -4.866 16.960 1.00 96.44 384 VAL A O 1
ATOM 3016 N N . TYR A 1 385 ? -9.648 -6.624 18.089 1.00 98.25 385 TYR A N 1
ATOM 3017 C CA . TYR A 1 385 ? -8.333 -6.620 17.453 1.00 98.25 385 TYR A CA 1
ATOM 3018 C C . TYR A 1 385 ? -8.294 -7.645 16.319 1.00 98.25 385 TYR A C 1
ATOM 3020 O O . TYR A 1 385 ? -8.749 -8.779 16.480 1.00 98.25 385 TYR A O 1
ATOM 3028 N N . VAL A 1 386 ? -7.732 -7.248 15.179 1.00 98.12 386 VAL A N 1
ATOM 3029 C CA . VAL A 1 386 ? -7.549 -8.094 13.996 1.00 98.12 386 VAL A CA 1
ATOM 3030 C C . VAL A 1 386 ? -6.105 -8.002 13.520 1.00 98.12 386 VAL A C 1
ATOM 3032 O O . VAL A 1 386 ? -5.570 -6.914 13.323 1.00 98.12 386 VAL A O 1
ATOM 3035 N N . VAL A 1 387 ? -5.492 -9.160 13.328 1.00 98.25 387 VAL A N 1
ATOM 3036 C CA . VAL A 1 387 ? -4.184 -9.379 12.724 1.00 98.25 387 VAL A CA 1
ATOM 3037 C C . VAL A 1 387 ? -4.422 -9.830 11.286 1.00 98.25 387 VAL A C 1
ATOM 3039 O O . VAL A 1 387 ? -5.195 -10.756 11.051 1.00 98.25 387 VAL A O 1
ATOM 3042 N N . LEU A 1 388 ? -3.808 -9.117 10.347 1.00 96.62 388 LEU A N 1
ATOM 3043 C CA . LEU A 1 388 ? -4.037 -9.194 8.907 1.00 96.62 388 LEU A CA 1
ATOM 3044 C C . LEU A 1 388 ? -2.709 -8.945 8.155 1.00 96.62 388 LEU A C 1
ATOM 3046 O O . LEU A 1 388 ? -2.581 -8.009 7.362 1.00 96.62 388 LEU A O 1
ATOM 3050 N N . GLY A 1 389 ? -1.661 -9.702 8.503 1.00 95.94 389 GLY A N 1
ATOM 3051 C CA . GLY A 1 389 ? -0.343 -9.663 7.838 1.00 95.94 389 GLY A CA 1
ATOM 3052 C C . GLY A 1 389 ? -0.179 -10.723 6.738 1.00 95.94 389 GLY A C 1
ATOM 3053 O O . GLY A 1 389 ? 0.920 -10.953 6.236 1.00 95.94 389 GLY A O 1
ATOM 3054 N N . ASP A 1 390 ? -1.273 -11.383 6.376 1.00 95.50 390 ASP A N 1
ATOM 3055 C CA . ASP A 1 390 ? -1.430 -12.533 5.483 1.00 95.50 390 ASP A CA 1
ATOM 3056 C C . ASP A 1 390 ? -1.554 -12.169 3.986 1.00 95.50 390 ASP A C 1
ATOM 3058 O O . ASP A 1 390 ? -2.046 -12.953 3.181 1.00 95.50 390 ASP A O 1
ATOM 3062 N N . ALA A 1 391 ? -1.054 -11.006 3.567 1.00 90.88 391 ALA A N 1
ATOM 3063 C CA . ALA A 1 391 ? -1.226 -10.477 2.207 1.00 90.88 391 ALA A CA 1
ATOM 3064 C C . ALA A 1 391 ? -0.264 -11.056 1.131 1.00 90.88 391 ALA A C 1
ATOM 3066 O O . ALA A 1 391 ? 0.076 -10.363 0.174 1.00 90.88 391 ALA A O 1
ATOM 3067 N N . GLY A 1 392 ? 0.217 -12.299 1.276 1.00 90.50 392 GLY A N 1
ATOM 3068 C CA . GLY A 1 392 ? 0.995 -12.985 0.224 1.00 90.50 392 GLY A CA 1
ATOM 3069 C C . GLY A 1 392 ? 2.497 -12.662 0.137 1.00 90.50 392 GLY A C 1
ATOM 3070 O O . GLY A 1 392 ? 3.094 -12.822 -0.926 1.00 90.50 392 GLY A O 1
ATOM 3071 N N . ASN A 1 393 ? 3.143 -12.182 1.207 1.00 90.25 393 ASN A N 1
ATOM 3072 C CA . ASN A 1 393 ? 4.548 -11.758 1.124 1.00 90.25 393 ASN A CA 1
ATOM 3073 C C . ASN A 1 393 ? 5.579 -12.914 1.059 1.00 90.25 393 ASN A C 1
ATOM 3075 O O . ASN A 1 393 ? 5.336 -14.048 1.483 1.00 90.25 393 ASN A O 1
ATOM 3079 N N . ARG A 1 394 ? 6.782 -12.561 0.577 1.00 88.31 394 ARG A N 1
ATOM 3080 C CA . ARG A 1 394 ? 7.907 -13.458 0.243 1.00 88.31 394 ARG A CA 1
ATOM 3081 C C . ARG A 1 394 ? 8.556 -14.214 1.409 1.00 88.31 394 ARG A C 1
ATOM 3083 O O . ARG A 1 394 ? 9.382 -15.088 1.154 1.00 88.31 394 ARG A O 1
ATOM 3090 N N . GLU A 1 395 ? 8.275 -13.850 2.657 1.00 87.38 395 GLU A N 1
ATOM 3091 C CA . GLU A 1 395 ? 8.855 -14.514 3.834 1.00 87.38 395 GLU A CA 1
ATOM 3092 C C . GLU A 1 395 ? 8.035 -15.734 4.285 1.00 87.38 395 GLU A C 1
ATOM 3094 O O . GLU A 1 395 ? 8.538 -16.568 5.039 1.00 87.38 395 GLU A O 1
ATOM 3099 N N . GLY A 1 396 ? 6.815 -15.884 3.758 1.00 92.38 396 GLY A N 1
ATOM 3100 C CA . GLY A 1 396 ? 5.937 -17.021 4.018 1.00 92.38 396 GLY A CA 1
ATOM 3101 C C . GLY A 1 396 ? 5.039 -16.850 5.245 1.00 92.38 396 GLY A C 1
ATOM 3102 O O . GLY A 1 396 ? 5.228 -15.958 6.074 1.00 92.38 396 GLY A O 1
ATOM 3103 N N . LEU A 1 397 ? 4.043 -17.732 5.337 1.00 95.06 397 LEU A N 1
ATOM 3104 C CA . LEU A 1 397 ? 3.071 -17.789 6.430 1.00 95.06 397 LEU A CA 1
ATOM 3105 C C . LEU A 1 397 ? 3.709 -18.218 7.762 1.00 95.06 397 LEU A C 1
ATOM 3107 O O . LEU A 1 397 ? 4.685 -18.970 7.796 1.00 95.06 397 LEU A O 1
ATOM 3111 N N . ALA A 1 398 ? 3.099 -17.796 8.868 1.00 95.50 398 ALA A N 1
ATOM 3112 C CA . ALA A 1 398 ? 3.469 -18.163 10.232 1.00 95.50 398 ALA A CA 1
ATOM 3113 C C . ALA A 1 398 ? 2.457 -19.185 10.808 1.00 95.50 398 ALA A C 1
ATOM 3115 O O . ALA A 1 398 ? 1.458 -18.783 11.398 1.00 95.50 398 ALA A O 1
ATOM 3116 N N . PRO A 1 399 ? 2.668 -20.510 10.677 1.00 95.31 399 PRO A N 1
ATOM 3117 C CA . PRO A 1 399 ? 1.632 -21.515 10.966 1.00 95.31 399 PRO A CA 1
ATOM 3118 C C . PRO A 1 399 ? 1.462 -21.897 12.446 1.00 95.31 399 PRO A C 1
ATOM 3120 O O . PRO A 1 399 ? 0.568 -22.673 12.782 1.00 95.31 399 PRO A O 1
ATOM 3123 N N . THR A 1 400 ? 2.333 -21.423 13.340 1.00 97.12 400 THR A N 1
ATOM 3124 C CA . THR A 1 400 ? 2.466 -21.981 14.695 1.00 97.12 400 THR A CA 1
ATOM 3125 C C . THR A 1 400 ? 1.926 -21.025 15.751 1.00 97.12 400 THR A C 1
ATOM 3127 O O . THR A 1 400 ? 2.530 -19.985 16.007 1.00 97.12 400 THR A O 1
ATOM 3130 N N . TYR A 1 401 ? 0.853 -21.418 16.436 1.00 97.44 401 TYR A N 1
ATOM 3131 C CA . TYR A 1 401 ? 0.223 -20.646 17.512 1.00 97.44 401 TYR A CA 1
ATOM 3132 C C . TYR A 1 401 ? 0.391 -21.293 18.896 1.00 97.44 401 TYR A C 1
ATOM 3134 O O . TYR A 1 401 ? 0.759 -22.461 19.017 1.00 97.44 401 TYR A O 1
ATOM 3142 N N . PHE A 1 402 ? 0.085 -20.537 19.952 1.00 97.00 402 PHE A N 1
ATOM 3143 C CA . PHE A 1 402 ? -0.008 -21.034 21.323 1.00 97.00 402 PHE A CA 1
ATOM 3144 C C . PHE A 1 402 ? -1.141 -22.058 21.488 1.00 97.00 402 PHE A C 1
ATOM 3146 O O . PHE A 1 402 ? -2.255 -21.859 20.991 1.00 97.00 402 PHE A O 1
ATOM 3153 N N . ASP A 1 403 ? -0.853 -23.119 22.240 1.00 93.94 403 ASP A N 1
ATOM 3154 C CA . ASP A 1 403 ? -1.794 -24.154 22.667 1.00 93.94 403 ASP A CA 1
ATOM 3155 C C . ASP A 1 403 ? -1.739 -24.268 24.208 1.00 93.94 403 ASP A C 1
ATOM 3157 O O . ASP A 1 403 ? -0.640 -24.437 24.751 1.00 93.94 403 ASP A O 1
ATOM 3161 N N . PRO A 1 404 ? -2.864 -24.136 24.942 1.00 95.88 404 PRO A N 1
ATOM 3162 C CA . PRO A 1 404 ? -4.217 -23.846 24.455 1.00 95.88 404 PRO A CA 1
ATOM 3163 C C . PRO A 1 404 ? -4.359 -22.453 23.822 1.00 95.88 404 PRO A C 1
ATOM 3165 O O . PRO A 1 404 ? -3.563 -21.546 24.070 1.00 95.88 404 PRO A O 1
ATOM 3168 N N . GLN A 1 405 ? -5.415 -22.278 23.024 1.00 97.06 405 GLN A N 1
ATOM 3169 C CA . GLN A 1 405 ? -5.830 -20.972 22.506 1.00 97.06 405 GLN A CA 1
ATOM 3170 C C . GLN A 1 405 ? -6.139 -20.007 23.669 1.00 97.06 405 GLN A C 1
ATOM 3172 O O . GLN A 1 405 ? -6.901 -20.383 24.565 1.00 97.06 405 GLN A O 1
ATOM 3177 N N . PRO A 1 406 ? -5.579 -18.781 23.689 1.00 97.19 406 PRO A N 1
ATOM 3178 C CA . PRO A 1 406 ? -5.944 -17.774 24.684 1.00 97.19 406 PRO A CA 1
ATOM 3179 C C . PRO A 1 406 ? -7.429 -17.405 24.591 1.00 97.19 406 PRO A C 1
ATOM 3181 O O . PRO A 1 406 ? -7.949 -17.251 23.492 1.00 97.19 406 PRO A O 1
ATOM 3184 N N . GLU A 1 407 ? -8.094 -17.197 25.730 1.00 96.81 407 GLU A N 1
ATOM 3185 C CA . GLU A 1 407 ? -9.545 -16.923 25.811 1.00 96.81 407 GLU A CA 1
ATOM 3186 C C . GLU A 1 407 ? -9.993 -15.691 25.003 1.00 96.81 407 GLU A C 1
ATOM 3188 O O . GLU A 1 407 ? -11.108 -15.649 24.492 1.00 96.81 407 GLU A O 1
ATOM 3193 N N . TRP A 1 408 ? -9.117 -14.696 24.842 1.00 96.62 408 TRP A N 1
ATOM 3194 C CA . TRP A 1 408 ? -9.398 -13.514 24.026 1.00 96.62 408 TRP A CA 1
ATOM 3195 C C . TRP A 1 408 ? -9.263 -13.753 22.513 1.00 96.62 408 TRP A C 1
ATOM 3197 O O . TRP A 1 408 ? -9.719 -12.911 21.746 1.00 96.62 408 TRP A O 1
ATOM 3207 N N . SER A 1 409 ? -8.654 -14.853 22.060 1.00 97.81 409 SER A N 1
ATOM 3208 C CA . SER A 1 409 ? -8.498 -15.191 20.639 1.00 97.81 409 SER A CA 1
ATOM 3209 C C . SER A 1 409 ? -9.741 -15.940 20.153 1.00 97.81 409 SER A C 1
ATOM 3211 O O . SER A 1 409 ? -10.021 -17.046 20.618 1.00 97.81 409 SER A O 1
ATOM 3213 N N . ALA A 1 410 ? -10.505 -15.341 19.235 1.00 94.81 410 ALA A N 1
ATOM 3214 C CA . ALA A 1 410 ? -11.783 -15.879 18.764 1.00 94.81 410 ALA A CA 1
ATOM 3215 C C . ALA A 1 410 ? -11.619 -16.784 17.534 1.00 94.81 410 ALA A C 1
ATOM 3217 O O . ALA A 1 410 ? -12.213 -17.859 17.463 1.00 94.81 410 ALA A O 1
ATOM 3218 N N . PHE A 1 411 ? -10.808 -16.351 16.569 1.00 96.50 411 PHE A N 1
ATOM 3219 C CA . PHE A 1 411 ? -10.514 -17.075 15.334 1.00 96.50 411 PHE A CA 1
ATOM 3220 C C . PHE A 1 411 ? -9.059 -16.826 14.938 1.00 96.50 411 PHE A C 1
ATOM 3222 O O . PHE A 1 411 ? -8.552 -15.724 15.129 1.00 96.50 411 PHE A O 1
ATOM 3229 N N . ARG A 1 412 ? -8.376 -17.834 14.392 1.00 97.12 412 ARG A N 1
ATOM 3230 C CA . ARG A 1 412 ? -6.985 -17.723 13.935 1.00 97.12 412 ARG A CA 1
ATOM 3231 C C . ARG A 1 412 ? -6.691 -18.770 12.866 1.00 97.12 412 ARG A C 1
ATOM 3233 O O . ARG A 1 412 ? -7.020 -19.940 13.060 1.00 97.12 412 ARG A O 1
ATOM 3240 N N . GLN A 1 413 ? -6.103 -18.347 11.752 1.00 95.12 413 GLN A N 1
ATOM 3241 C CA . GLN A 1 413 ? -5.792 -19.204 10.612 1.00 95.12 413 GLN A CA 1
ATOM 3242 C C . GLN A 1 413 ? -4.569 -18.668 9.852 1.00 95.12 413 GLN A C 1
ATOM 3244 O O . GLN A 1 413 ? -4.446 -17.468 9.626 1.00 95.12 413 GLN A O 1
ATOM 3249 N N . ALA A 1 414 ? -3.653 -19.558 9.471 1.00 95.94 414 ALA A N 1
ATOM 3250 C CA . ALA A 1 414 ? -2.393 -19.206 8.823 1.00 95.94 414 ALA A CA 1
ATOM 3251 C C . ALA A 1 414 ? -2.404 -19.616 7.347 1.00 95.94 414 ALA A C 1
ATOM 3253 O O . ALA A 1 414 ? -1.637 -20.479 6.927 1.00 95.94 414 ALA A O 1
ATOM 3254 N N . ASP A 1 415 ? -3.283 -18.961 6.598 1.00 94.56 415 ASP A N 1
ATOM 3255 C CA . ASP A 1 415 ? -3.391 -18.992 5.141 1.00 94.56 415 ASP A CA 1
ATOM 3256 C C . ASP A 1 415 ? -3.384 -17.539 4.638 1.00 94.56 415 ASP A C 1
ATOM 3258 O O . ASP A 1 415 ? -3.585 -16.620 5.434 1.00 94.56 415 ASP A O 1
ATOM 3262 N N . TYR A 1 416 ? -3.109 -17.314 3.351 1.00 94.88 416 TYR A N 1
ATOM 3263 C CA . TYR A 1 416 ? -3.115 -15.961 2.782 1.00 94.88 416 TYR A CA 1
ATOM 3264 C C . TYR A 1 416 ? -4.548 -15.440 2.585 1.00 94.88 416 TYR A C 1
ATOM 3266 O O . TYR A 1 416 ? -5.474 -16.230 2.392 1.00 94.88 416 TYR A O 1
ATOM 3274 N N . GLY A 1 417 ? -4.746 -14.121 2.605 1.00 91.44 417 GLY A N 1
ATOM 3275 C CA . GLY A 1 417 ? -6.086 -13.545 2.518 1.00 91.44 417 GLY A CA 1
ATOM 3276 C C . GLY A 1 417 ? -6.164 -12.020 2.593 1.00 91.44 417 GLY A C 1
ATOM 3277 O O . GLY A 1 417 ? -5.170 -11.296 2.517 1.00 91.44 417 GLY A O 1
ATOM 3278 N N . PHE A 1 418 ? -7.398 -11.526 2.704 1.00 93.69 418 PHE A N 1
ATOM 3279 C CA . PHE A 1 418 ? -7.718 -10.109 2.901 1.00 93.69 418 PHE A CA 1
ATOM 3280 C C . PHE A 1 418 ? -9.016 -9.939 3.700 1.00 93.69 418 PHE A C 1
ATOM 3282 O O . PHE A 1 418 ? -9.829 -10.857 3.801 1.00 93.69 418 PHE A O 1
ATOM 3289 N N . SER A 1 419 ? -9.240 -8.746 4.261 1.00 91.12 419 SER A N 1
ATOM 3290 C CA . SER A 1 419 ? -10.495 -8.413 4.952 1.00 91.12 419 SER A CA 1
ATOM 3291 C C . SER A 1 419 ? -11.276 -7.292 4.273 1.00 91.12 419 SER A C 1
ATOM 3293 O O . SER A 1 419 ? -10.694 -6.324 3.790 1.00 91.12 419 SER A O 1
ATOM 3295 N N . MET A 1 420 ? -12.606 -7.379 4.330 1.00 88.94 420 MET A N 1
ATOM 3296 C CA . MET A 1 420 ? -13.530 -6.292 3.999 1.00 88.94 420 MET A CA 1
ATOM 3297 C C . MET A 1 420 ? -14.233 -5.795 5.265 1.00 88.94 420 MET A C 1
ATOM 3299 O O . MET A 1 420 ? -14.796 -6.593 6.016 1.00 88.94 420 MET A O 1
ATOM 3303 N N . LEU A 1 421 ? -14.227 -4.478 5.490 1.00 85.94 421 LEU A N 1
ATOM 3304 C CA . LEU A 1 421 ? -15.011 -3.817 6.536 1.00 85.94 421 LEU A CA 1
ATOM 3305 C C . LEU A 1 421 ? -16.240 -3.157 5.898 1.00 85.94 421 LEU A C 1
ATOM 3307 O O . LEU A 1 421 ? -16.156 -2.061 5.347 1.00 85.94 421 LEU A O 1
ATOM 3311 N N . ASN A 1 422 ? -17.386 -3.825 5.988 1.00 81.69 422 ASN A N 1
ATOM 3312 C CA . ASN A 1 422 ? -18.652 -3.341 5.447 1.00 81.69 422 ASN A CA 1
ATOM 3313 C C . ASN A 1 422 ? -19.403 -2.567 6.540 1.00 81.69 422 ASN A C 1
ATOM 3315 O O . ASN A 1 422 ? -19.985 -3.167 7.446 1.00 81.69 422 ASN A O 1
ATOM 3319 N N . VAL A 1 423 ? -19.388 -1.236 6.475 1.00 75.75 423 VAL A N 1
ATOM 3320 C CA . VAL A 1 423 ? -20.151 -0.376 7.393 1.00 75.75 423 VAL A CA 1
ATOM 3321 C C . VAL A 1 423 ? -21.546 -0.147 6.823 1.00 75.75 423 VAL A C 1
ATOM 3323 O O . VAL A 1 423 ? -21.691 0.464 5.770 1.00 75.75 423 VAL A O 1
ATOM 3326 N N . VAL A 1 424 ? -22.573 -0.653 7.510 1.00 74.56 424 VAL A N 1
ATOM 3327 C CA . VAL A 1 424 ? -23.961 -0.630 7.015 1.00 74.56 424 VAL A CA 1
ATOM 3328 C C . VAL A 1 424 ? -24.666 0.658 7.429 1.00 74.56 424 VAL A C 1
ATOM 3330 O O . VAL A 1 424 ? -25.367 1.270 6.630 1.00 74.56 424 VAL A O 1
ATOM 3333 N N . ASN A 1 425 ? -24.505 1.069 8.688 1.00 71.94 425 ASN A N 1
ATOM 3334 C CA . ASN A 1 425 ? -25.098 2.291 9.227 1.00 71.94 425 ASN A CA 1
ATOM 3335 C C . ASN A 1 425 ? -24.320 2.772 10.470 1.00 71.94 425 ASN A C 1
ATOM 3337 O O . ASN A 1 425 ? -23.161 2.414 10.678 1.00 71.94 425 ASN A O 1
ATOM 3341 N N . ARG A 1 426 ? -24.945 3.616 11.299 1.00 82.50 426 ARG A N 1
ATOM 3342 C CA . ARG A 1 426 ? -24.329 4.208 12.497 1.00 82.50 426 ARG A CA 1
ATOM 3343 C C . ARG A 1 426 ? -24.080 3.225 13.647 1.00 82.50 426 ARG A C 1
ATOM 3345 O O . ARG A 1 426 ? -23.251 3.526 14.498 1.00 82.50 426 ARG A O 1
ATOM 3352 N N . THR A 1 427 ? -24.804 2.107 13.693 1.00 71.25 427 THR A N 1
ATOM 3353 C CA . THR A 1 427 ? -24.739 1.124 14.788 1.00 71.25 427 THR A CA 1
ATOM 3354 C C . THR A 1 427 ? -24.282 -0.255 14.343 1.00 71.25 427 THR A C 1
ATOM 3356 O O . THR A 1 427 ? -23.758 -0.982 15.173 1.00 71.25 427 THR A O 1
ATOM 3359 N N . HIS A 1 428 ? -24.423 -0.609 13.060 1.00 78.12 428 HIS A N 1
ATOM 3360 C CA . HIS A 1 428 ? -24.070 -1.921 12.512 1.00 78.12 428 HIS A CA 1
ATOM 3361 C C . HIS A 1 428 ? -22.976 -1.847 11.436 1.00 78.12 428 HIS A C 1
ATOM 3363 O O . HIS A 1 428 ? -23.086 -1.106 10.452 1.00 78.12 428 HIS A O 1
ATOM 3369 N N . ALA A 1 429 ? -21.956 -2.687 11.595 1.00 80.00 429 ALA A N 1
ATOM 3370 C CA . ALA A 1 429 ? -20.939 -2.988 10.593 1.00 80.00 429 ALA A CA 1
ATOM 3371 C C . ALA A 1 429 ? -20.575 -4.482 10.646 1.00 80.00 429 ALA A C 1
ATOM 3373 O O . ALA A 1 429 ? -20.936 -5.189 11.587 1.00 80.00 429 ALA A O 1
ATOM 3374 N N . SER A 1 430 ? -19.841 -4.980 9.656 1.00 79.94 430 SER A N 1
ATOM 3375 C CA . SER A 1 430 ? -19.258 -6.324 9.693 1.00 79.94 430 SER A CA 1
ATOM 3376 C C . SER A 1 430 ? -17.848 -6.324 9.126 1.00 79.94 430 SER A C 1
ATOM 3378 O O . SER A 1 430 ? -17.633 -5.750 8.058 1.00 79.94 430 SER A O 1
ATOM 3380 N N . MET A 1 431 ? -16.922 -7.024 9.778 1.00 85.00 431 MET A N 1
ATOM 3381 C CA . MET A 1 431 ? -15.610 -7.324 9.208 1.00 85.00 431 MET A CA 1
ATOM 3382 C C . MET A 1 431 ? -15.562 -8.796 8.794 1.00 85.00 431 MET A C 1
ATOM 3384 O O . MET A 1 431 ? -15.870 -9.684 9.589 1.00 85.00 431 MET A O 1
ATOM 3388 N N . GLN A 1 432 ? -15.223 -9.033 7.531 1.00 87.50 432 GLN A N 1
ATOM 3389 C CA . GLN A 1 432 ? -15.229 -10.333 6.861 1.00 87.50 432 GLN A CA 1
ATOM 3390 C C . GLN A 1 432 ? -13.816 -10.653 6.378 1.00 87.50 432 GLN A C 1
ATOM 3392 O O . GLN A 1 432 ? -13.232 -9.804 5.708 1.00 87.50 432 GLN A O 1
ATOM 3397 N N . TRP A 1 433 ? -13.288 -11.844 6.677 1.00 91.56 433 TRP A N 1
ATOM 3398 C CA . TRP A 1 433 ? -11.986 -12.300 6.168 1.00 91.56 433 TRP A CA 1
ATOM 3399 C C . TRP A 1 433 ? -12.152 -13.411 5.131 1.00 91.56 433 TRP A C 1
ATOM 3401 O O . TRP A 1 433 ? -12.875 -14.394 5.344 1.00 91.56 433 TRP A O 1
ATOM 3411 N N . PHE A 1 434 ? -11.471 -13.220 4.005 1.00 91.12 434 PHE A N 1
ATOM 3412 C CA . PHE A 1 434 ? -11.489 -14.086 2.839 1.00 91.12 434 PHE A CA 1
ATOM 3413 C C . PHE A 1 434 ? -10.113 -14.736 2.675 1.00 91.12 434 PHE A C 1
ATOM 3415 O O . PHE A 1 434 ? -9.122 -14.042 2.455 1.00 91.12 434 PHE A O 1
ATOM 3422 N N . GLU A 1 435 ? -10.080 -16.064 2.760 1.00 90.00 435 GLU A N 1
ATOM 3423 C CA . GLU A 1 435 ? -8.914 -16.894 2.454 1.00 90.00 435 GLU A CA 1
ATOM 3424 C C . GLU A 1 435 ? -8.704 -16.911 0.936 1.00 90.00 435 GLU A C 1
ATOM 3426 O O . GLU A 1 435 ? -9.594 -17.327 0.186 1.00 90.00 435 GLU A O 1
ATOM 3431 N N . ASP A 1 436 ? -7.540 -16.463 0.477 1.00 87.56 436 ASP A N 1
ATOM 3432 C CA . ASP A 1 436 ? -7.163 -16.512 -0.933 1.00 87.56 436 ASP A CA 1
ATOM 3433 C C . ASP A 1 436 ? -6.915 -17.961 -1.387 1.00 87.56 436 ASP A C 1
ATOM 3435 O O . ASP A 1 436 ? -6.592 -18.836 -0.584 1.00 87.56 436 ASP A O 1
ATOM 3439 N N . GLN A 1 437 ? -7.108 -18.249 -2.673 1.00 77.69 437 GLN A N 1
ATOM 3440 C CA . GLN A 1 437 ? -7.051 -19.605 -3.225 1.00 77.69 437 GLN A CA 1
ATOM 3441 C C . GLN A 1 437 ? -6.158 -19.651 -4.463 1.00 77.69 437 GLN A C 1
ATOM 3443 O O . GLN A 1 437 ? -6.477 -19.026 -5.473 1.00 77.69 437 GLN A O 1
ATOM 3448 N N . ALA A 1 438 ? -5.136 -20.516 -4.440 1.00 69.31 438 ALA A N 1
ATOM 3449 C CA . ALA A 1 438 ? -4.268 -20.776 -5.596 1.00 69.31 438 ALA A CA 1
ATOM 3450 C C . ALA A 1 438 ? -5.055 -21.098 -6.888 1.00 69.31 438 ALA A C 1
ATOM 3452 O O . ALA A 1 438 ? -4.652 -20.712 -7.979 1.00 69.31 438 ALA A O 1
ATOM 3453 N N . GLU A 1 439 ? -6.224 -21.742 -6.763 1.00 61.88 439 GLU A N 1
ATOM 3454 C CA . GLU A 1 439 ? -7.204 -21.869 -7.845 1.00 61.88 439 GLU A CA 1
ATOM 3455 C C . GLU A 1 439 ? -8.644 -21.646 -7.340 1.00 61.88 439 GLU A C 1
ATOM 3457 O O . GLU A 1 439 ? -9.389 -22.597 -7.112 1.00 61.88 439 GLU A O 1
ATOM 3462 N N . GLY A 1 440 ? -9.112 -20.398 -7.220 1.00 58.06 440 GLY A N 1
ATOM 3463 C CA . GLY A 1 440 ? -10.495 -20.162 -6.767 1.00 58.06 440 GLY A CA 1
ATOM 3464 C C . GLY A 1 440 ? -11.050 -18.762 -7.008 1.00 58.06 440 GLY A C 1
ATOM 3465 O O . GLY A 1 440 ? -10.467 -17.983 -7.755 1.00 58.06 440 GLY A O 1
ATOM 3466 N N . ASP A 1 441 ? -12.208 -18.514 -6.401 1.00 75.12 441 ASP A N 1
ATOM 3467 C CA . ASP A 1 441 ? -12.549 -17.219 -5.808 1.00 75.12 441 ASP A CA 1
ATOM 3468 C C . ASP A 1 441 ? -12.138 -17.288 -4.325 1.00 75.12 441 ASP A C 1
ATOM 3470 O O . ASP A 1 441 ? -12.154 -18.379 -3.744 1.00 75.12 441 ASP A O 1
ATOM 3474 N N . ALA A 1 442 ? -11.801 -16.158 -3.698 1.00 78.88 442 ALA A N 1
ATOM 3475 C CA . ALA A 1 442 ? -11.433 -16.137 -2.281 1.00 78.88 442 ALA A CA 1
ATOM 3476 C C . ALA A 1 442 ? -12.617 -16.553 -1.381 1.00 78.88 442 ALA A C 1
ATOM 3478 O O . ALA A 1 442 ? -13.760 -16.124 -1.576 1.00 78.88 442 ALA A O 1
ATOM 3479 N N . ILE A 1 443 ? -12.355 -17.403 -0.387 1.00 81.69 443 ILE A N 1
ATOM 3480 C CA . ILE A 1 443 ? -13.386 -18.061 0.422 1.00 81.69 443 ILE A CA 1
ATOM 3481 C C . ILE A 1 443 ? -13.606 -17.284 1.717 1.00 81.69 443 ILE A C 1
ATOM 3483 O O . ILE A 1 443 ? -12.705 -17.183 2.544 1.00 81.69 443 ILE A O 1
ATOM 3487 N N . LEU A 1 444 ? -14.833 -16.813 1.952 1.00 85.62 444 LEU A N 1
ATOM 3488 C CA . LEU A 1 444 ? -15.231 -16.260 3.249 1.00 85.62 444 LEU A CA 1
ATOM 3489 C C . LEU A 1 444 ? -15.089 -17.333 4.344 1.00 85.62 444 LEU A C 1
ATOM 3491 O O . LEU A 1 444 ? -15.837 -18.316 4.349 1.00 85.62 444 LEU A O 1
ATOM 3495 N N . ARG A 1 445 ? -14.141 -17.147 5.269 1.00 87.81 445 ARG A N 1
ATOM 3496 C CA . ARG A 1 445 ? -13.890 -18.077 6.386 1.00 87.81 445 ARG A CA 1
ATOM 3497 C C . ARG A 1 445 ? -14.367 -17.549 7.725 1.00 87.81 445 ARG A C 1
ATOM 3499 O O . ARG A 1 445 ? -14.882 -18.329 8.522 1.00 87.81 445 ARG A O 1
ATOM 3506 N N . ASP A 1 446 ? -14.216 -16.248 7.954 1.00 86.88 446 ASP A N 1
ATOM 3507 C CA . ASP A 1 446 ? -14.580 -15.615 9.217 1.00 86.88 446 ASP A CA 1
ATOM 3508 C C . ASP A 1 446 ? -15.402 -14.340 9.002 1.00 86.88 446 ASP A C 1
ATOM 3510 O O . ASP A 1 446 ? -15.315 -13.660 7.976 1.00 86.88 446 ASP A O 1
ATOM 3514 N N . THR A 1 447 ? -16.261 -14.028 9.967 1.00 84.50 447 THR A N 1
ATOM 3515 C CA . THR A 1 447 ? -17.113 -12.838 9.970 1.00 84.50 447 THR A CA 1
ATOM 3516 C C . THR A 1 447 ? -17.430 -12.443 11.403 1.00 84.50 447 THR A C 1
ATOM 3518 O O . THR A 1 447 ? -18.034 -13.212 12.150 1.00 84.50 447 THR A O 1
ATOM 3521 N N . VAL A 1 448 ? -17.102 -11.204 11.762 1.00 81.81 448 VAL A N 1
ATOM 3522 C CA . VAL A 1 448 ? -17.602 -10.551 12.974 1.00 81.81 448 VAL A CA 1
ATOM 3523 C C . VAL A 1 448 ? -18.625 -9.488 12.588 1.00 81.81 448 VAL A C 1
ATOM 3525 O O . VAL A 1 448 ? -18.373 -8.657 11.716 1.00 81.81 448 VAL A O 1
ATOM 3528 N N . VAL A 1 449 ? -19.786 -9.511 13.242 1.00 80.50 449 VAL A N 1
ATOM 3529 C CA . VAL A 1 449 ? -20.728 -8.386 13.238 1.00 80.50 449 VAL A CA 1
ATOM 3530 C C . VAL A 1 449 ? -20.360 -7.480 14.407 1.00 80.50 449 VAL A C 1
ATOM 3532 O O . VAL A 1 449 ? -20.125 -7.956 15.515 1.00 80.50 449 VAL A O 1
ATOM 3535 N N . LEU A 1 450 ? -20.280 -6.185 14.136 1.00 78.06 450 LEU A N 1
ATOM 3536 C CA . LEU A 1 450 ? -19.903 -5.139 15.074 1.00 78.06 450 LEU A CA 1
ATOM 3537 C C . LEU A 1 450 ? -21.147 -4.296 15.363 1.00 78.06 450 LEU A C 1
ATOM 3539 O O . LEU A 1 450 ? -21.819 -3.848 14.430 1.00 78.06 450 LEU A O 1
ATOM 3543 N N . THR A 1 451 ? -21.434 -4.070 16.644 1.00 75.44 451 THR A N 1
ATOM 3544 C CA . THR A 1 451 ? -22.603 -3.312 17.112 1.00 75.44 451 THR A CA 1
ATOM 3545 C C . THR A 1 451 ? -22.191 -2.262 18.139 1.00 75.44 451 THR A C 1
ATOM 3547 O O . THR A 1 451 ? -21.642 -2.626 19.178 1.00 75.44 451 THR A O 1
ATOM 3550 N N . THR A 1 452 ? -22.458 -0.974 17.895 1.00 65.81 452 THR A N 1
ATOM 3551 C CA . THR A 1 452 ? -22.145 0.093 18.867 1.00 65.81 452 THR A CA 1
ATOM 3552 C C . THR A 1 452 ? -23.329 0.374 19.798 1.00 65.81 452 THR A C 1
ATOM 3554 O O . THR A 1 452 ? -24.374 0.873 19.386 1.00 65.81 452 THR A O 1
ATOM 3557 N N . SER A 1 453 ? -23.155 0.088 21.089 1.00 49.72 453 SER A N 1
ATOM 3558 C CA . SER A 1 453 ? -24.171 0.243 22.141 1.00 49.72 453 SER A CA 1
ATOM 3559 C C . SER A 1 453 ? -24.248 1.676 22.699 1.00 49.72 453 SER A C 1
ATOM 3561 O O . SER A 1 453 ? -24.236 1.885 23.913 1.00 49.72 453 SER A O 1
ATOM 3563 N N . ASN A 1 454 ? -24.294 2.690 21.827 1.00 41.94 454 ASN A N 1
ATOM 3564 C CA . ASN A 1 454 ? -24.375 4.110 22.217 1.00 41.94 454 ASN A CA 1
ATOM 3565 C C . ASN A 1 454 ? -25.803 4.537 22.635 1.00 41.94 454 ASN A C 1
ATOM 3567 O O . ASN A 1 454 ? -26.306 5.585 22.230 1.00 41.94 454 ASN A O 1
ATOM 3571 N N . GLU A 1 455 ? -26.447 3.732 23.481 1.00 39.34 455 GLU A N 1
ATOM 3572 C CA . GLU A 1 455 ? -27.786 3.958 24.034 1.00 39.34 455 GLU A CA 1
ATOM 3573 C C . GLU A 1 455 ? -27.702 4.379 25.510 1.00 39.34 455 GLU A C 1
ATOM 3575 O O . GLU A 1 455 ? -28.067 3.646 26.419 1.00 39.34 455 GLU A O 1
ATOM 3580 N N . SER A 1 456 ? -27.195 5.588 25.764 1.00 30.33 456 SER A N 1
ATOM 3581 C CA . SER A 1 456 ? -27.162 6.196 27.110 1.00 30.33 456 SER A CA 1
ATOM 3582 C C . SER A 1 456 ? -27.799 7.593 27.161 1.00 30.33 456 SER A C 1
ATOM 3584 O O . SER A 1 456 ? -27.515 8.392 28.054 1.00 30.33 456 SER A O 1
ATOM 3586 N N . ALA A 1 457 ? -28.667 7.899 26.185 1.00 33.56 457 ALA A N 1
ATOM 3587 C CA . ALA A 1 457 ? -29.278 9.221 26.014 1.00 33.56 457 ALA A CA 1
ATOM 3588 C C . ALA A 1 457 ? -30.717 9.226 25.437 1.00 33.56 457 ALA A C 1
ATOM 3590 O O . ALA A 1 457 ? -31.182 10.291 25.032 1.00 33.56 457 ALA A O 1
ATOM 3591 N N . GLY A 1 458 ? -31.427 8.085 25.358 1.00 32.66 458 GLY A N 1
ATOM 3592 C CA . GLY A 1 458 ? -32.696 8.015 24.601 1.00 32.66 458 GLY A CA 1
ATOM 3593 C C . GLY A 1 458 ? -33.734 6.938 24.961 1.00 32.66 458 GLY A C 1
ATOM 3594 O O . GLY A 1 458 ? -34.711 6.810 24.226 1.00 32.66 458 GLY A O 1
ATOM 3595 N N . GLU A 1 459 ? -33.572 6.181 26.053 1.00 33.66 459 GLU A N 1
ATOM 3596 C CA . GLU A 1 459 ? -34.395 4.982 26.336 1.00 33.66 459 GLU A CA 1
ATOM 3597 C C . GLU A 1 459 ? -35.921 5.227 26.411 1.00 33.66 459 GLU A C 1
ATOM 3599 O O . GLU A 1 459 ? -36.691 4.360 26.008 1.00 33.66 459 GLU A O 1
ATOM 3604 N N . GLU A 1 460 ? -36.399 6.402 26.845 1.00 36.25 460 GLU A N 1
ATOM 3605 C CA . GLU A 1 460 ? -37.847 6.659 27.025 1.00 36.25 460 GLU A CA 1
ATOM 3606 C C . GLU A 1 460 ? -38.650 6.921 25.725 1.00 36.25 460 GLU A C 1
ATOM 3608 O O . GLU A 1 460 ? -39.855 7.170 25.797 1.00 36.25 460 GLU A O 1
ATOM 3613 N N . LEU A 1 461 ? -38.033 6.879 24.533 1.00 40.09 461 LEU A N 1
ATOM 3614 C CA . LEU A 1 461 ? -38.725 7.154 23.255 1.00 40.09 461 LEU A CA 1
ATOM 3615 C C . LEU A 1 461 ? -38.643 6.035 22.199 1.00 40.09 461 LEU A C 1
ATOM 3617 O O . LEU A 1 461 ? -39.501 5.981 21.314 1.00 40.09 461 LEU A O 1
ATOM 3621 N N . ILE A 1 462 ? -37.650 5.143 22.271 1.00 43.72 462 ILE A N 1
ATOM 3622 C CA . ILE A 1 462 ? -37.309 4.231 21.159 1.00 43.72 462 ILE A CA 1
ATOM 3623 C C . ILE A 1 462 ? -38.132 2.927 21.179 1.00 43.72 462 ILE A C 1
ATOM 3625 O O . ILE A 1 462 ? -38.480 2.417 20.114 1.00 43.72 462 ILE A O 1
ATOM 3629 N N . ASP A 1 463 ? -38.546 2.448 22.359 1.00 44.62 463 ASP A N 1
ATOM 3630 C CA . ASP A 1 463 ? -39.253 1.164 22.591 1.00 44.62 463 ASP A CA 1
ATOM 3631 C C . ASP A 1 463 ? -40.606 1.017 21.846 1.00 44.62 463 ASP A C 1
ATOM 3633 O O . ASP A 1 463 ? -41.192 -0.059 21.751 1.00 44.62 463 ASP A O 1
ATOM 3637 N N . SER A 1 464 ? -41.114 2.098 21.243 1.00 50.72 464 SER A N 1
ATOM 3638 C CA . SER A 1 464 ? -42.294 2.053 20.368 1.00 50.72 464 SER A CA 1
ATOM 3639 C C . SER A 1 464 ? -41.974 1.720 18.897 1.00 50.72 464 SER A C 1
ATOM 3641 O O . SER A 1 464 ? -42.820 1.154 18.192 1.00 50.72 464 SER A O 1
ATOM 3643 N N . MET A 1 465 ? -40.760 2.018 18.418 1.00 57.25 465 MET A N 1
ATOM 3644 C CA . MET A 1 465 ? -40.417 2.054 16.987 1.00 57.25 465 MET A CA 1
ATOM 3645 C C . MET A 1 465 ? -39.586 0.870 16.478 1.00 57.25 465 MET A C 1
ATOM 3647 O O . MET A 1 465 ? -39.543 0.662 15.270 1.00 57.25 465 MET A O 1
ATOM 3651 N N . THR A 1 466 ? -39.008 0.034 17.341 1.00 62.88 466 THR A N 1
ATOM 3652 C CA . THR A 1 466 ? -38.269 -1.180 16.936 1.00 62.88 466 THR A CA 1
ATOM 3653 C C . THR A 1 466 ? -39.035 -2.472 17.264 1.00 62.88 466 THR A C 1
ATOM 3655 O O . THR A 1 466 ? -40.039 -2.451 17.982 1.00 62.88 466 THR A O 1
ATOM 3658 N N . ALA A 1 467 ? -38.635 -3.604 16.677 1.00 74.75 467 ALA A N 1
ATOM 3659 C CA . ALA A 1 467 ? -39.089 -4.944 17.067 1.00 74.75 467 ALA A CA 1
ATOM 3660 C C . ALA A 1 467 ? -38.048 -6.029 16.742 1.00 74.75 467 ALA A C 1
ATOM 3662 O O . ALA A 1 467 ? -37.506 -6.065 15.638 1.00 74.75 467 ALA A O 1
ATOM 3663 N N . ASN A 1 468 ? -37.824 -6.968 17.658 1.00 77.94 468 ASN A N 1
ATOM 3664 C CA . ASN A 1 468 ? -36.934 -8.115 17.465 1.00 77.94 468 ASN A CA 1
ATOM 3665 C C . ASN A 1 468 ? -37.654 -9.280 16.771 1.00 77.94 468 ASN A C 1
ATOM 3667 O O . ASN A 1 468 ? -38.586 -9.871 17.323 1.00 77.94 468 ASN A O 1
ATOM 3671 N N . VAL A 1 469 ? -37.211 -9.665 15.571 1.00 82.56 469 VAL A N 1
ATOM 3672 C CA . VAL A 1 469 ? -37.828 -10.751 14.790 1.00 82.56 469 VAL A CA 1
ATOM 3673 C C . VAL A 1 469 ? -36.901 -11.955 14.625 1.00 82.56 469 VAL A C 1
ATOM 3675 O O . VAL A 1 469 ? -35.678 -11.850 14.631 1.00 82.56 469 VAL A O 1
ATOM 3678 N N . SER A 1 470 ? -37.492 -13.133 14.436 1.00 80.06 470 SER A N 1
ATOM 3679 C CA . SER A 1 470 ? -36.765 -14.353 14.069 1.00 80.06 470 SER A CA 1
ATOM 3680 C C . SER A 1 470 ? -36.965 -14.644 12.586 1.00 80.06 470 SER A C 1
ATOM 3682 O O . SER A 1 470 ? -38.094 -14.659 12.094 1.00 80.06 470 SER A O 1
ATOM 3684 N N . VAL A 1 471 ? -35.875 -14.873 11.853 1.00 83.75 471 VAL A N 1
ATOM 3685 C CA . VAL A 1 471 ? -35.888 -14.998 10.393 1.00 83.75 471 VAL A CA 1
ATOM 3686 C C . VAL A 1 471 ? -35.403 -16.379 9.986 1.00 83.75 471 VAL A C 1
ATOM 3688 O O . VAL A 1 471 ? -34.276 -16.781 10.269 1.00 83.75 471 VAL A O 1
ATOM 3691 N N . LYS A 1 472 ? -36.259 -17.125 9.289 1.00 82.38 472 LYS A N 1
ATOM 3692 C CA . LYS A 1 472 ? -35.929 -18.448 8.759 1.00 82.38 472 LYS A CA 1
ATOM 3693 C C . LYS A 1 472 ? -35.651 -18.386 7.262 1.00 82.38 472 LYS A C 1
ATOM 3695 O O . LYS A 1 472 ? -36.522 -17.977 6.495 1.00 82.38 472 LYS A O 1
ATOM 3700 N N . TRP A 1 473 ? -34.494 -18.902 6.855 1.00 84.62 473 TRP A N 1
ATOM 3701 C CA . TRP A 1 473 ? -34.106 -19.083 5.457 1.00 84.62 473 TRP A CA 1
ATOM 3702 C C . TRP A 1 473 ? -33.569 -20.504 5.244 1.00 84.62 473 TRP A C 1
ATOM 3704 O O . TRP A 1 473 ? -32.617 -20.939 5.891 1.00 84.62 473 TRP A O 1
ATOM 3714 N N . GLY A 1 474 ? -34.223 -21.277 4.372 1.00 80.31 474 GLY A N 1
ATOM 3715 C CA . GLY A 1 474 ? -33.873 -22.680 4.125 1.00 80.31 474 GLY A CA 1
ATOM 3716 C C . GLY A 1 474 ? -33.850 -23.531 5.407 1.00 80.31 474 GLY A C 1
ATOM 3717 O O . GLY A 1 474 ? -34.893 -23.793 6.017 1.00 80.31 474 GLY A O 1
ATOM 3718 N N . LYS A 1 475 ? -32.650 -23.982 5.800 1.00 76.50 475 LYS A N 1
ATOM 3719 C CA . LYS A 1 475 ? -32.393 -24.722 7.053 1.00 76.50 475 LYS A CA 1
ATOM 3720 C C . LYS A 1 475 ? -31.919 -23.831 8.213 1.00 76.50 475 LYS A C 1
ATOM 3722 O O . LYS A 1 475 ? -31.966 -24.289 9.351 1.00 76.50 475 LYS A O 1
ATOM 3727 N N . GLN A 1 476 ? -31.468 -22.608 7.942 1.00 72.00 476 GLN A N 1
ATOM 3728 C CA . GLN A 1 476 ? -30.937 -21.676 8.938 1.00 72.00 476 GLN A CA 1
ATOM 3729 C C . GLN A 1 476 ? -32.062 -20.868 9.602 1.00 72.00 476 GLN A C 1
ATOM 3731 O O . GLN A 1 476 ? -33.123 -20.633 9.014 1.00 72.00 476 GLN A O 1
ATOM 3736 N N . VAL A 1 477 ? -31.827 -20.460 10.849 1.00 76.56 477 VAL A N 1
ATOM 3737 C CA . VAL A 1 477 ? -32.721 -19.594 11.626 1.00 76.56 477 VAL A CA 1
ATOM 3738 C C . VAL A 1 477 ? -31.866 -18.550 12.329 1.00 76.56 477 VAL A C 1
ATOM 3740 O O . VAL A 1 477 ? -31.131 -18.876 13.258 1.00 76.56 477 VAL A O 1
ATOM 3743 N N . PHE A 1 478 ? -31.997 -17.309 11.886 1.00 76.75 478 PHE A N 1
ATOM 3744 C CA . PHE A 1 478 ? -31.452 -16.132 12.543 1.00 76.75 478 PHE A CA 1
ATOM 3745 C C . PHE A 1 478 ? -32.453 -15.723 13.622 1.00 76.75 478 PHE A C 1
ATOM 3747 O O . PHE A 1 478 ? -33.660 -15.662 13.369 1.00 76.75 478 PHE A O 1
ATOM 3754 N N . LYS A 1 479 ? -31.976 -15.520 14.844 1.00 68.81 479 LYS A N 1
ATOM 3755 C CA . LYS A 1 479 ? -32.790 -14.999 15.943 1.00 68.81 479 LYS A CA 1
ATOM 3756 C C . LYS A 1 479 ? -32.471 -13.525 16.133 1.00 68.81 479 LYS A C 1
ATOM 3758 O O . LYS A 1 479 ? -31.425 -13.079 15.672 1.00 68.81 479 LYS A O 1
ATOM 3763 N N . ASP A 1 480 ? -33.372 -12.830 16.816 1.00 72.69 480 ASP A N 1
ATOM 3764 C CA . ASP A 1 480 ? -33.095 -11.529 17.426 1.00 72.69 480 ASP A CA 1
ATOM 3765 C C . ASP A 1 480 ? -32.574 -10.494 16.403 1.00 72.69 480 ASP A C 1
ATOM 3767 O O . ASP A 1 480 ? -31.672 -9.702 16.654 1.00 72.69 480 ASP A O 1
ATOM 3771 N N . VAL A 1 481 ? -33.163 -10.533 15.199 1.00 69.50 481 VAL A N 1
ATOM 3772 C CA . VAL A 1 481 ? -32.931 -9.559 14.129 1.00 69.50 481 VAL A CA 1
ATOM 3773 C C . VAL A 1 481 ? -33.754 -8.320 14.464 1.00 69.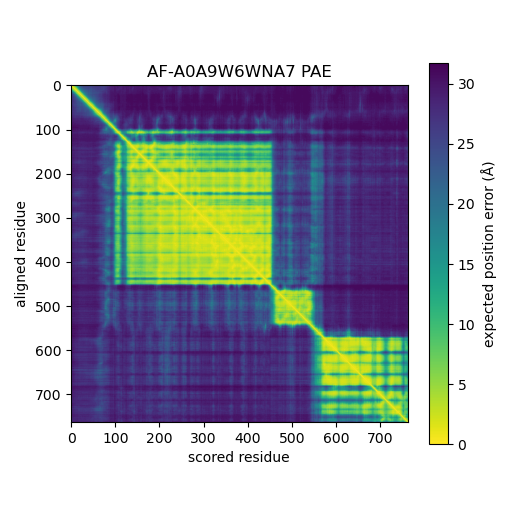50 481 VAL A C 1
ATOM 3775 O O . VAL A 1 481 ? -34.978 -8.331 14.321 1.00 69.50 481 VAL A O 1
ATOM 3778 N N . LEU A 1 482 ? -33.090 -7.266 14.933 1.00 69.94 482 LEU A N 1
ATOM 3779 C CA . LEU A 1 482 ? -33.730 -5.993 15.250 1.00 69.94 482 LEU A CA 1
ATOM 3780 C C . LEU A 1 482 ? -34.239 -5.317 13.968 1.00 69.94 482 LEU A C 1
ATOM 3782 O O . LEU A 1 482 ? -33.459 -5.050 13.053 1.00 69.94 482 LEU A O 1
ATOM 3786 N N . VAL A 1 483 ? -35.539 -5.029 13.911 1.00 72.31 483 VAL A N 1
ATOM 3787 C CA . VAL A 1 483 ? -36.207 -4.337 12.801 1.00 72.31 483 VAL A CA 1
ATOM 3788 C C . VAL A 1 483 ? -36.660 -2.963 13.269 1.00 72.31 483 VAL A C 1
ATOM 3790 O O . VAL A 1 483 ? -37.456 -2.851 14.199 1.00 72.31 483 VAL A O 1
ATOM 3793 N N . ASP A 1 484 ? -36.190 -1.922 12.594 1.00 72.81 484 ASP A N 1
ATOM 3794 C CA . ASP A 1 484 ? -36.748 -0.576 12.702 1.00 72.81 484 ASP A CA 1
ATOM 3795 C C . ASP A 1 484 ? -38.060 -0.501 11.896 1.00 72.81 484 ASP A C 1
ATOM 3797 O O . ASP A 1 484 ? -38.097 -0.878 10.722 1.00 72.81 484 ASP A O 1
ATOM 3801 N N . LYS A 1 485 ? -39.151 -0.055 12.532 1.00 71.44 485 LYS A N 1
ATOM 3802 C CA . LYS A 1 485 ? -40.471 0.116 11.902 1.00 71.44 485 LYS A CA 1
ATOM 3803 C C . LYS A 1 485 ? -40.621 1.472 11.207 1.00 71.44 485 LYS A C 1
ATOM 3805 O O . LYS A 1 485 ? -41.515 1.615 10.380 1.00 71.44 485 LYS A O 1
ATOM 3810 N N . ALA A 1 486 ? -39.795 2.462 11.544 1.00 62.44 486 ALA A N 1
ATOM 3811 C CA . ALA A 1 486 ? -39.748 3.747 10.850 1.00 62.44 486 ALA A CA 1
ATOM 3812 C C . ALA A 1 486 ? -38.922 3.666 9.550 1.00 62.44 486 ALA A C 1
ATOM 3814 O O . ALA A 1 486 ? -39.122 4.472 8.642 1.00 62.44 486 ALA A O 1
ATOM 3815 N N . ALA A 1 487 ? -38.027 2.679 9.439 1.00 60.38 487 ALA A N 1
ATOM 3816 C CA . ALA A 1 487 ? -37.219 2.445 8.248 1.00 60.38 487 ALA A CA 1
ATOM 3817 C C . ALA A 1 487 ? -38.020 1.826 7.074 1.00 60.38 487 ALA A C 1
ATOM 3819 O O . ALA A 1 487 ? -38.909 0.995 7.285 1.00 60.38 487 ALA A O 1
ATOM 3820 N N . PRO A 1 488 ? -37.672 2.137 5.808 1.00 67.88 488 PRO A N 1
ATOM 3821 C CA . PRO A 1 488 ? -38.245 1.467 4.639 1.00 67.88 488 PRO A CA 1
ATOM 3822 C C . PRO A 1 488 ? -37.943 -0.040 4.587 1.00 67.88 488 PRO A C 1
ATOM 3824 O O . PRO A 1 488 ? -36.865 -0.491 4.977 1.00 67.88 488 PRO A O 1
ATOM 3827 N N . VAL A 1 489 ? -38.830 -0.826 3.959 1.00 70.31 489 VAL A N 1
ATOM 3828 C CA . VAL A 1 489 ? -38.657 -2.285 3.742 1.00 70.31 489 VAL A CA 1
ATOM 3829 C C . VAL A 1 489 ? -37.340 -2.644 3.041 1.00 70.31 489 VAL A C 1
ATOM 3831 O O . VAL A 1 489 ? -36.801 -3.732 3.254 1.00 70.31 489 VAL A O 1
ATOM 3834 N N . ALA A 1 490 ? -36.784 -1.730 2.241 1.00 63.16 490 ALA A N 1
ATOM 3835 C CA . ALA A 1 490 ? -35.469 -1.891 1.630 1.00 63.16 490 ALA A CA 1
ATOM 3836 C C . ALA A 1 490 ? -34.341 -2.087 2.664 1.00 63.16 490 ALA A C 1
ATOM 3838 O O . ALA A 1 490 ? -33.455 -2.905 2.429 1.00 63.16 490 ALA A O 1
ATOM 3839 N N . VAL A 1 491 ? -34.402 -1.416 3.822 1.00 61.72 491 VAL A N 1
ATOM 3840 C CA . VAL A 1 491 ? -33.404 -1.533 4.902 1.00 61.72 491 VAL A CA 1
ATOM 3841 C C . VAL A 1 491 ? -33.459 -2.926 5.530 1.00 61.72 491 VAL A C 1
ATOM 3843 O O . VAL A 1 491 ? -32.433 -3.599 5.627 1.00 61.72 491 VAL A O 1
ATOM 3846 N N . LEU A 1 492 ? -34.665 -3.414 5.846 1.00 69.56 492 LEU A N 1
ATOM 3847 C CA . LEU A 1 492 ? -34.882 -4.786 6.318 1.00 69.56 492 LEU A CA 1
ATOM 3848 C C . LEU A 1 492 ? -34.375 -5.818 5.297 1.00 69.56 492 LEU A C 1
ATOM 3850 O O . LEU A 1 492 ? -33.728 -6.797 5.663 1.00 69.56 492 LEU A O 1
ATOM 3854 N N . LYS A 1 493 ? -34.611 -5.602 3.998 1.00 68.00 493 LYS A N 1
ATOM 3855 C CA . LYS A 1 493 ? -34.067 -6.486 2.957 1.00 68.00 493 LYS A CA 1
ATOM 3856 C C . LYS A 1 493 ? -32.540 -6.412 2.848 1.00 68.00 493 LYS A C 1
ATOM 3858 O O . LYS A 1 493 ? -31.909 -7.448 2.660 1.00 68.00 493 LYS A O 1
ATOM 3863 N N . ALA A 1 494 ? -31.922 -5.240 2.990 1.00 54.16 494 ALA A N 1
ATOM 3864 C CA . ALA A 1 494 ? -30.464 -5.098 2.974 1.00 54.16 494 ALA A CA 1
ATOM 3865 C C . ALA A 1 494 ? -29.804 -5.809 4.173 1.00 54.16 494 ALA A C 1
ATOM 3867 O O . ALA A 1 494 ? -28.850 -6.568 3.999 1.00 54.16 494 ALA A O 1
ATOM 3868 N N . GLN A 1 495 ? -30.380 -5.666 5.370 1.00 57.38 495 GLN A N 1
ATOM 3869 C CA . GLN A 1 495 ? -29.988 -6.402 6.577 1.00 57.38 495 GLN A CA 1
ATOM 3870 C C . GLN A 1 495 ? -30.076 -7.926 6.365 1.00 57.38 495 GLN A C 1
ATOM 3872 O O . GLN A 1 495 ? -29.173 -8.674 6.738 1.00 57.38 495 GLN A O 1
ATOM 3877 N N . LEU A 1 496 ? -31.129 -8.401 5.692 1.00 68.62 496 LEU A N 1
ATOM 3878 C CA . LEU A 1 496 ? -31.292 -9.817 5.356 1.00 68.62 496 LEU A CA 1
ATOM 3879 C C . LEU A 1 496 ? -30.402 -10.296 4.205 1.00 68.62 496 LEU A C 1
ATOM 3881 O O . LEU A 1 496 ? -30.063 -11.480 4.171 1.00 68.62 496 LEU A O 1
ATOM 3885 N N . TYR A 1 497 ? -29.970 -9.409 3.306 1.00 62.81 497 TYR A N 1
ATOM 3886 C CA . TYR A 1 497 ? -28.949 -9.729 2.308 1.00 62.81 497 TYR A CA 1
ATOM 3887 C C . TYR A 1 497 ? -27.615 -10.010 3.005 1.00 62.81 497 TYR A C 1
ATOM 3889 O O . TYR A 1 497 ? -27.058 -11.084 2.804 1.00 62.81 497 TYR A O 1
ATOM 3897 N N . ALA A 1 498 ? -27.179 -9.135 3.917 1.00 49.84 498 ALA A N 1
ATOM 3898 C CA . ALA A 1 498 ? -25.953 -9.332 4.696 1.00 49.84 498 ALA A CA 1
ATOM 3899 C C . ALA A 1 498 ? -25.951 -10.639 5.521 1.00 49.84 498 ALA A C 1
ATOM 3901 O O . ALA A 1 498 ? -24.906 -11.262 5.683 1.00 49.84 498 ALA A O 1
ATOM 3902 N N . LEU A 1 499 ? -27.118 -11.088 6.005 1.00 63.50 499 LEU A N 1
ATOM 3903 C CA . LEU A 1 499 ? -27.252 -12.330 6.782 1.00 63.50 499 LEU A CA 1
ATOM 3904 C C . LEU A 1 499 ? -27.392 -13.614 5.941 1.00 63.50 499 LEU A C 1
ATOM 3906 O O . LEU A 1 499 ? -27.169 -14.701 6.469 1.00 63.50 499 LEU A O 1
ATOM 3910 N N . THR A 1 500 ? -27.800 -13.536 4.667 1.00 67.56 500 THR A N 1
ATOM 3911 C CA . THR A 1 500 ? -28.180 -14.732 3.870 1.00 67.56 500 THR A CA 1
ATOM 3912 C C . THR A 1 500 ? -27.596 -14.795 2.459 1.00 67.56 500 THR A C 1
ATOM 3914 O O . THR A 1 500 ? -27.791 -15.781 1.750 1.00 67.56 500 THR A O 1
ATOM 3917 N N . ASN A 1 501 ? -26.911 -13.739 2.026 1.00 58.25 501 ASN A N 1
ATOM 3918 C CA . ASN A 1 501 ? -26.440 -13.516 0.662 1.00 58.25 501 ASN A CA 1
ATOM 3919 C C . ASN A 1 501 ? -27.538 -13.629 -0.421 1.00 58.25 501 ASN A C 1
ATOM 3921 O O . ASN A 1 501 ? -27.224 -13.832 -1.587 1.00 58.25 501 ASN A O 1
ATOM 3925 N N . VAL A 1 502 ? -28.831 -13.517 -0.074 1.00 69.56 502 VAL A N 1
ATOM 3926 C CA . VAL A 1 502 ? -29.962 -13.512 -1.027 1.00 69.56 502 VAL A CA 1
ATOM 3927 C C . VAL A 1 502 ? -30.200 -12.090 -1.553 1.00 69.56 502 VAL A C 1
ATOM 3929 O O . VAL A 1 502 ? -30.654 -11.251 -0.768 1.00 69.56 502 VAL A O 1
ATOM 3932 N N . PRO A 1 503 ? -29.957 -11.799 -2.848 1.00 60.69 503 PRO A N 1
ATOM 3933 C CA . PRO A 1 503 ? -30.129 -10.459 -3.412 1.00 60.69 503 PRO A CA 1
ATOM 3934 C C . PRO A 1 503 ? -31.524 -9.878 -3.163 1.00 60.69 503 PRO A C 1
ATOM 3936 O O . PRO A 1 503 ? -32.526 -10.598 -3.214 1.00 60.69 503 PRO A O 1
ATOM 3939 N N . VAL A 1 504 ? -31.592 -8.575 -2.882 1.00 65.62 504 VAL A N 1
ATOM 3940 C CA . VAL A 1 504 ? -32.786 -7.839 -2.411 1.00 65.62 504 VAL A CA 1
ATOM 3941 C C . VAL A 1 504 ? -34.016 -8.044 -3.312 1.00 65.62 504 VAL A C 1
ATOM 3943 O O . VAL A 1 504 ? -35.142 -8.175 -2.819 1.00 65.62 504 VAL A O 1
ATOM 3946 N N . GLU A 1 505 ? -33.818 -8.150 -4.626 1.00 64.88 505 GLU A N 1
ATOM 3947 C CA . GLU A 1 505 ? -34.860 -8.398 -5.628 1.00 64.88 505 GLU A CA 1
ATOM 3948 C C . GLU A 1 505 ? -35.332 -9.865 -5.686 1.00 64.88 505 GLU A C 1
ATOM 3950 O O . GLU A 1 505 ? -36.437 -10.154 -6.153 1.00 64.88 505 GLU A O 1
ATOM 3955 N N . ARG A 1 506 ? -34.535 -10.803 -5.155 1.00 73.19 506 ARG A N 1
ATOM 3956 C CA . ARG A 1 506 ? -34.878 -12.232 -5.006 1.00 73.19 506 ARG A CA 1
ATOM 3957 C C . ARG A 1 506 ? -35.513 -12.544 -3.654 1.00 73.19 506 ARG A C 1
ATOM 3959 O O . ARG A 1 506 ? -36.097 -13.619 -3.507 1.00 73.19 506 ARG A O 1
ATOM 3966 N N . GLN A 1 507 ? -35.438 -11.628 -2.687 1.00 75.38 507 GLN A N 1
ATOM 3967 C CA . GLN A 1 507 ? -36.014 -11.807 -1.356 1.00 75.38 507 GLN A CA 1
ATOM 3968 C C . GLN A 1 507 ? -37.544 -11.706 -1.354 1.00 75.38 507 GLN A C 1
ATOM 3970 O O . GLN A 1 507 ? -38.131 -10.644 -1.583 1.00 75.38 507 GLN A O 1
ATOM 3975 N N . LYS A 1 508 ? -38.201 -12.810 -0.988 1.00 82.62 508 LYS A N 1
ATOM 3976 C CA . LYS A 1 508 ? -39.643 -12.868 -0.724 1.00 82.62 508 LYS A CA 1
ATOM 3977 C C . LYS A 1 508 ? -39.874 -13.074 0.768 1.00 82.62 508 LYS A C 1
ATOM 3979 O O . LYS A 1 508 ? -39.685 -14.178 1.277 1.00 82.62 508 LYS A O 1
ATOM 3984 N N . LEU A 1 509 ? -40.263 -11.998 1.451 1.00 82.81 509 LEU A N 1
ATOM 3985 C CA . LEU A 1 509 ? -40.510 -11.974 2.893 1.00 82.81 509 LEU A CA 1
ATOM 3986 C C . LEU A 1 509 ? -41.983 -12.269 3.194 1.00 82.81 509 LEU A C 1
ATOM 3988 O O . LEU A 1 509 ? -42.882 -11.561 2.733 1.00 82.81 509 LEU A O 1
ATOM 3992 N N . MET A 1 510 ? -42.236 -13.305 3.991 1.00 81.06 510 MET A N 1
ATOM 3993 C CA . MET A 1 510 ? -43.572 -13.690 4.455 1.00 81.06 510 MET A CA 1
ATOM 3994 C C . MET A 1 510 ? -43.589 -13.794 5.980 1.00 81.06 510 MET A C 1
ATOM 3996 O O . MET A 1 510 ? -42.674 -14.356 6.571 1.00 81.06 510 MET A O 1
ATOM 4000 N N . SER A 1 511 ? -44.644 -13.307 6.624 1.00 84.06 511 SER A N 1
ATOM 4001 C CA . SER A 1 511 ? -44.842 -13.413 8.074 1.00 84.06 511 SER A CA 1
ATOM 4002 C C . SER A 1 511 ? -46.313 -13.698 8.382 1.00 84.06 511 SER A C 1
ATOM 4004 O O . SER A 1 511 ? -47.166 -13.654 7.497 1.00 84.06 511 SER A O 1
ATOM 4006 N N . LYS A 1 512 ? -46.628 -13.982 9.649 1.00 78.75 512 LYS A N 1
ATOM 4007 C CA . LYS A 1 512 ? -48.009 -13.934 10.163 1.00 78.75 512 LYS A CA 1
ATOM 4008 C C . LYS A 1 512 ? -48.465 -12.505 10.496 1.00 78.75 512 LYS A C 1
ATOM 4010 O O . LYS A 1 512 ? -49.658 -12.300 10.716 1.00 78.75 512 LYS A O 1
ATOM 4015 N N . ALA A 1 513 ? -47.539 -11.543 10.542 1.00 76.38 513 ALA A N 1
ATOM 4016 C CA . ALA A 1 513 ? -47.826 -10.143 10.840 1.00 76.38 513 ALA A CA 1
ATOM 4017 C C . ALA A 1 513 ? -48.568 -9.431 9.690 1.00 76.38 513 ALA A C 1
ATOM 4019 O O . ALA A 1 513 ? -49.548 -8.729 9.933 1.00 76.38 513 ALA A O 1
ATOM 4020 N N . TRP A 1 514 ? -48.162 -9.677 8.439 1.00 80.44 514 TRP A N 1
ATOM 4021 C CA . TRP A 1 514 ? -48.763 -9.115 7.222 1.00 80.44 514 TRP A CA 1
ATOM 4022 C C . TRP A 1 514 ? -49.408 -10.195 6.336 1.00 80.44 514 TRP A C 1
ATOM 4024 O O . TRP A 1 514 ? -49.164 -11.390 6.496 1.00 80.44 514 TRP A O 1
ATOM 4034 N N . LYS A 1 515 ? -50.264 -9.793 5.386 1.00 70.75 515 LYS A N 1
ATOM 4035 C CA . LYS A 1 515 ? -50.933 -10.723 4.456 1.00 70.75 515 LYS A CA 1
ATOM 4036 C C . LYS A 1 515 ? -50.151 -10.878 3.150 1.00 70.75 515 LYS A C 1
ATOM 4038 O O . LYS A 1 515 ? -50.232 -10.021 2.279 1.00 70.75 515 LYS A O 1
ATOM 4043 N N . GLY A 1 516 ? -49.494 -12.026 2.984 1.00 73.94 516 GLY A N 1
ATOM 4044 C CA . GLY A 1 516 ? -48.820 -12.415 1.740 1.00 73.94 516 GLY A CA 1
ATOM 4045 C C . GLY A 1 516 ? -47.332 -12.062 1.726 1.00 73.94 516 GLY A C 1
ATOM 4046 O O . GLY A 1 516 ? -46.670 -12.105 2.761 1.00 73.94 516 GLY A O 1
ATOM 4047 N N . MET A 1 517 ? -46.805 -11.746 0.543 1.00 76.38 517 MET A N 1
ATOM 4048 C CA . MET A 1 517 ? -45.446 -11.225 0.393 1.00 76.38 517 MET A CA 1
ATOM 4049 C C . MET A 1 517 ? -45.416 -9.750 0.807 1.00 76.38 517 MET A C 1
ATOM 4051 O O . MET A 1 517 ? -46.277 -8.980 0.382 1.00 76.38 517 MET A O 1
ATOM 4055 N N . LEU A 1 518 ? -44.430 -9.366 1.620 1.00 81.12 518 LEU A N 1
ATOM 4056 C CA . LEU A 1 518 ? -44.166 -7.962 1.928 1.00 81.12 518 LEU A CA 1
ATOM 4057 C C . LEU A 1 518 ? -43.758 -7.245 0.637 1.00 81.12 518 LEU A C 1
ATOM 4059 O O . LEU A 1 518 ? -42.890 -7.734 -0.091 1.00 81.12 518 LEU A O 1
ATOM 4063 N N . LYS A 1 519 ? -44.408 -6.120 0.345 1.00 78.19 519 LYS A N 1
ATOM 4064 C CA . LYS A 1 519 ? -44.040 -5.270 -0.785 1.00 78.19 519 LYS A CA 1
ATOM 4065 C C . LYS A 1 519 ? -42.962 -4.264 -0.378 1.00 78.19 519 LYS A C 1
ATOM 4067 O O . LYS A 1 519 ? -42.838 -3.941 0.798 1.00 78.19 519 LYS A O 1
ATOM 4072 N N . ASP A 1 520 ? -42.262 -3.716 -1.363 1.00 70.75 520 ASP A N 1
ATOM 4073 C CA . ASP A 1 520 ? -41.210 -2.716 -1.153 1.00 70.75 520 ASP A CA 1
ATOM 4074 C C . ASP A 1 520 ? -41.758 -1.310 -0.808 1.00 70.75 520 ASP A C 1
ATOM 4076 O O . ASP A 1 520 ? -41.037 -0.503 -0.234 1.00 70.75 520 ASP A O 1
ATOM 4080 N N . ASP A 1 521 ? -43.039 -1.040 -1.106 1.00 74.06 521 ASP A N 1
ATOM 4081 C CA . ASP A 1 521 ? -43.805 0.178 -0.766 1.00 74.06 521 ASP A CA 1
ATOM 4082 C C . ASP A 1 521 ? -44.614 0.052 0.545 1.00 74.06 521 ASP A C 1
ATOM 4084 O O . ASP A 1 521 ? -45.465 0.895 0.828 1.00 74.06 521 ASP A O 1
ATOM 4088 N N . ALA A 1 522 ? -44.421 -1.017 1.328 1.00 72.81 522 ALA A N 1
ATOM 4089 C CA . ALA A 1 522 ? -45.179 -1.236 2.558 1.00 72.81 522 ALA A CA 1
ATOM 4090 C C . ALA A 1 522 ? -44.589 -0.456 3.745 1.00 72.81 522 ALA A C 1
ATOM 4092 O O . ALA A 1 522 ? -43.424 -0.624 4.089 1.00 72.81 522 ALA A O 1
ATOM 4093 N N . ASP A 1 523 ? -45.422 0.341 4.411 1.00 73.62 523 ASP A N 1
ATOM 4094 C CA . ASP A 1 523 ? -45.103 0.975 5.693 1.00 73.62 523 ASP A CA 1
ATOM 4095 C C . ASP A 1 523 ? -44.980 -0.095 6.800 1.00 73.62 523 ASP A C 1
ATOM 4097 O O . ASP A 1 523 ? -45.910 -0.882 7.006 1.00 73.62 523 ASP A O 1
ATOM 4101 N N . LEU A 1 524 ? -43.831 -0.146 7.488 1.00 71.56 524 LEU A N 1
ATOM 4102 C CA . LEU A 1 524 ? -43.577 -1.075 8.595 1.00 71.56 524 LEU A CA 1
ATOM 4103 C C . LEU A 1 524 ? -44.187 -0.599 9.926 1.00 71.56 524 LEU A C 1
ATOM 4105 O O . LEU A 1 524 ? -44.533 -1.441 10.758 1.00 71.56 524 LEU A O 1
ATOM 4109 N N . ALA A 1 525 ? -44.387 0.708 10.121 1.00 71.81 525 ALA A N 1
ATOM 4110 C CA . ALA A 1 525 ? -45.043 1.273 11.300 1.00 71.81 525 ALA A CA 1
ATOM 4111 C C . ALA A 1 525 ? -46.556 0.997 11.292 1.00 71.81 525 ALA A C 1
ATOM 4113 O O . ALA A 1 525 ? -47.156 0.802 12.347 1.00 71.81 525 ALA A O 1
ATOM 4114 N N . ALA A 1 526 ? -47.162 0.876 10.107 1.00 72.88 526 ALA A N 1
ATOM 4115 C CA . ALA A 1 526 ? -48.561 0.477 9.924 1.00 72.88 526 ALA A CA 1
ATOM 4116 C C . ALA A 1 526 ? -48.841 -1.031 10.150 1.00 72.88 526 ALA A C 1
ATOM 4118 O O . ALA A 1 526 ? -49.941 -1.511 9.856 1.00 72.88 526 ALA A O 1
ATOM 4119 N N . LEU A 1 527 ? -47.867 -1.811 10.635 1.00 77.06 527 LEU A N 1
ATOM 4120 C CA . LEU A 1 527 ? -48.008 -3.249 10.880 1.00 77.06 527 LEU A CA 1
ATOM 4121 C C . LEU A 1 527 ? -48.153 -3.559 12.378 1.00 77.06 527 LEU A C 1
ATOM 4123 O O . LEU A 1 527 ? -47.223 -4.071 12.992 1.00 77.06 527 LEU A O 1
ATOM 4127 N N . ASP A 1 528 ? -49.362 -3.387 12.932 1.00 69.06 528 ASP A N 1
ATOM 4128 C CA . ASP A 1 528 ? -49.743 -3.650 14.346 1.00 69.06 528 ASP A CA 1
ATOM 4129 C C . ASP A 1 528 ? -49.271 -4.997 14.948 1.00 69.06 528 ASP A C 1
ATOM 4131 O O . ASP A 1 528 ? -49.356 -5.230 16.153 1.00 69.06 528 ASP A O 1
ATOM 4135 N N . LYS A 1 529 ? -48.873 -5.947 14.096 1.00 74.88 529 LYS A N 1
ATOM 4136 C CA . LYS A 1 529 ? -48.483 -7.321 14.445 1.00 74.88 529 LYS A CA 1
ATOM 4137 C C . LYS A 1 529 ? -46.993 -7.599 14.259 1.00 74.88 529 LYS A C 1
ATOM 4139 O O . LYS A 1 529 ? -46.578 -8.740 14.446 1.00 74.88 529 LYS A O 1
ATOM 4144 N N . LEU A 1 530 ? -46.210 -6.599 13.860 1.00 74.25 530 LEU A N 1
ATOM 4145 C CA . LEU A 1 530 ? -44.754 -6.643 13.830 1.00 74.25 530 LEU A CA 1
ATOM 4146 C C . LEU A 1 530 ? -44.236 -6.282 15.228 1.00 74.25 530 LEU A C 1
ATOM 4148 O O . LEU A 1 530 ? -43.941 -5.131 15.534 1.00 74.25 530 LEU A O 1
ATOM 4152 N N . VAL A 1 531 ? -44.210 -7.294 16.092 1.00 78.62 531 VAL A N 1
ATOM 4153 C CA . VAL A 1 531 ? -43.816 -7.200 17.507 1.00 78.62 531 VAL A CA 1
ATOM 4154 C C . VAL A 1 531 ? -42.728 -8.221 17.833 1.00 78.62 531 VAL A C 1
ATOM 4156 O O . VAL A 1 531 ? -42.470 -9.132 17.039 1.00 78.62 531 VAL A O 1
ATOM 4159 N N . ASP A 1 532 ? -42.117 -8.101 19.005 1.00 75.00 532 ASP A N 1
ATOM 4160 C CA . ASP A 1 532 ? -41.048 -8.993 19.450 1.00 75.00 532 ASP A CA 1
ATOM 4161 C C . ASP A 1 532 ? -41.420 -10.482 19.379 1.00 75.00 532 ASP A C 1
ATOM 4163 O O . ASP A 1 532 ? -42.537 -10.907 19.689 1.00 75.00 532 ASP A O 1
ATOM 4167 N N . GLY A 1 533 ? -40.470 -11.288 18.905 1.00 72.69 533 GLY A N 1
ATOM 4168 C CA . GLY A 1 533 ? -40.656 -12.713 18.636 1.00 72.69 533 GLY A CA 1
ATOM 4169 C C . GLY A 1 533 ? -41.401 -13.029 17.331 1.00 72.69 533 GLY A C 1
ATOM 4170 O O . GLY A 1 533 ? -41.676 -14.202 17.061 1.00 72.69 533 GLY A O 1
ATOM 4171 N N . THR A 1 534 ? -41.724 -12.036 16.489 1.00 80.94 534 THR A N 1
ATOM 4172 C CA . THR A 1 534 ? -42.368 -12.278 15.184 1.00 80.94 534 THR A CA 1
ATOM 4173 C C . THR A 1 534 ? -41.519 -13.202 14.308 1.00 80.94 534 THR A C 1
ATOM 4175 O O . THR A 1 534 ? -40.325 -12.990 14.121 1.00 80.94 534 THR A O 1
ATOM 4178 N N . GLY A 1 535 ? -42.142 -14.240 13.744 1.00 81.56 535 GLY A N 1
ATOM 4179 C CA . GLY A 1 535 ? -41.489 -15.179 12.829 1.00 81.56 535 GLY A CA 1
ATOM 4180 C C . GLY A 1 535 ? -41.641 -14.766 11.365 1.00 81.56 535 GLY A C 1
ATOM 4181 O O . GLY A 1 535 ? -42.738 -14.864 10.809 1.00 81.56 535 GLY A O 1
ATOM 4182 N N . VAL A 1 536 ? -40.537 -14.364 10.737 1.00 84.75 536 VAL A N 1
ATOM 4183 C CA . VAL A 1 536 ? -40.427 -14.044 9.309 1.00 84.75 536 VAL A CA 1
ATOM 4184 C C . VAL A 1 536 ? -39.786 -15.221 8.567 1.00 84.75 536 VAL A C 1
ATOM 4186 O O . VAL A 1 536 ? -38.834 -15.846 9.031 1.00 84.75 536 VAL A O 1
ATOM 4189 N N . MET A 1 537 ? -40.301 -15.539 7.385 1.00 84.94 537 MET A N 1
ATOM 4190 C CA . MET A 1 537 ? -39.720 -16.507 6.463 1.00 84.94 537 MET A CA 1
ATOM 4191 C C . MET A 1 537 ? -39.203 -15.775 5.229 1.00 84.94 537 MET A C 1
ATOM 4193 O O . MET A 1 537 ? -39.977 -15.133 4.516 1.00 84.94 537 MET A O 1
ATOM 4197 N N . LEU A 1 538 ? -37.904 -15.909 4.974 1.00 83.19 538 LEU A N 1
ATOM 4198 C CA . LEU A 1 538 ? -37.266 -15.467 3.745 1.00 83.19 538 LEU A CA 1
ATOM 4199 C C . LEU A 1 538 ? -37.227 -16.632 2.749 1.00 83.19 538 LEU A C 1
ATOM 4201 O O . LEU A 1 538 ? -36.712 -17.711 3.048 1.00 83.19 538 LEU A O 1
ATOM 4205 N N . MET A 1 539 ? -37.734 -16.396 1.541 1.00 76.69 539 MET A N 1
ATOM 4206 C CA . MET A 1 539 ? -37.556 -17.290 0.399 1.00 76.69 539 MET A CA 1
ATOM 4207 C C . MET A 1 539 ? -36.799 -16.572 -0.717 1.00 76.69 539 MET A C 1
ATOM 4209 O O . MET A 1 539 ? -37.227 -15.519 -1.181 1.00 76.69 539 MET A O 1
ATOM 4213 N N . GLY A 1 540 ? -35.704 -17.178 -1.165 1.00 77.25 540 GLY A N 1
ATOM 4214 C CA . GLY A 1 540 ? -34.863 -16.715 -2.266 1.00 77.25 540 GLY A CA 1
ATOM 4215 C C . GLY A 1 540 ? -33.594 -17.565 -2.346 1.00 77.25 540 GLY A C 1
ATOM 4216 O O . GLY A 1 540 ? -33.237 -18.231 -1.371 1.00 77.25 540 GLY A O 1
ATOM 4217 N N . SER A 1 541 ? -32.953 -17.595 -3.514 1.00 72.88 541 SER A N 1
ATOM 4218 C CA . SER A 1 541 ? -31.644 -18.242 -3.702 1.00 72.88 541 SER A CA 1
ATOM 4219 C C . SER A 1 541 ? -30.534 -17.227 -3.461 1.00 72.88 541 SER A C 1
ATOM 4221 O O . SER A 1 541 ? -30.671 -16.079 -3.883 1.00 72.88 541 SER A O 1
ATOM 4223 N N . ALA A 1 542 ? -29.463 -17.652 -2.795 1.00 62.00 542 ALA A N 1
ATOM 4224 C CA . ALA A 1 542 ? -28.295 -16.812 -2.586 1.00 62.00 542 ALA A CA 1
ATOM 4225 C C . ALA A 1 542 ? -27.558 -16.502 -3.902 1.00 62.00 542 ALA A C 1
ATOM 4227 O O . ALA A 1 542 ? -27.528 -17.320 -4.822 1.00 62.00 542 ALA A O 1
ATOM 4228 N N . GLU A 1 543 ? -26.939 -15.326 -3.912 1.00 46.41 543 GLU A N 1
ATOM 4229 C CA . GLU A 1 543 ? -25.637 -15.018 -4.498 1.00 46.41 543 GLU A CA 1
ATOM 4230 C C . GLU A 1 543 ? -24.649 -16.182 -4.596 1.00 46.41 543 GLU A C 1
ATOM 4232 O O . GLU A 1 543 ? -24.041 -16.482 -3.569 1.00 46.41 543 GLU A O 1
ATOM 4237 N N . VAL A 1 544 ? -24.430 -16.805 -5.757 1.00 43.97 544 VAL A N 1
ATOM 4238 C CA . VAL A 1 544 ? -23.157 -17.506 -6.001 1.00 43.97 544 VAL A CA 1
ATOM 4239 C C . VAL A 1 544 ? -22.300 -16.547 -6.808 1.00 43.97 544 VAL A C 1
ATOM 4241 O O . VAL A 1 544 ? -22.630 -16.250 -7.955 1.00 43.97 544 VAL A O 1
ATOM 4244 N N . VAL A 1 545 ? -21.228 -16.037 -6.198 1.00 34.53 545 VAL A N 1
ATOM 4245 C CA . VAL A 1 545 ? -20.206 -15.285 -6.933 1.00 34.53 545 VAL A CA 1
ATOM 4246 C C . VAL A 1 545 ? -19.625 -16.230 -7.982 1.00 34.53 545 VAL A C 1
ATOM 4248 O O . VAL A 1 545 ? -19.272 -17.366 -7.671 1.00 34.53 545 VAL A O 1
ATOM 4251 N N . HIS A 1 546 ? -19.611 -15.793 -9.237 1.00 33.75 546 HIS A N 1
ATOM 4252 C CA . HIS A 1 546 ? -19.090 -16.585 -10.341 1.00 33.75 546 HIS A CA 1
ATOM 4253 C C . HIS A 1 546 ? -17.723 -16.051 -10.757 1.00 33.75 546 HIS A C 1
ATOM 4255 O O . HIS A 1 546 ? -17.642 -14.990 -11.380 1.00 33.75 546 HIS A O 1
ATOM 4261 N N . LYS A 1 547 ? -16.684 -16.830 -10.432 1.00 29.84 547 LYS A N 1
ATOM 4262 C CA . LYS A 1 547 ? -15.302 -16.675 -10.889 1.00 29.84 547 LYS A CA 1
ATOM 4263 C C . LYS A 1 547 ? -15.196 -16.167 -12.331 1.00 29.84 547 LYS A C 1
ATOM 4265 O O . LYS A 1 547 ? -15.904 -16.686 -13.204 1.00 29.84 547 LYS A O 1
ATOM 4270 N N . PRO A 1 548 ? -14.269 -15.234 -12.626 1.00 28.94 548 PRO A N 1
ATOM 4271 C CA . PRO A 1 548 ? -13.844 -14.960 -13.994 1.00 28.94 548 PRO A CA 1
ATOM 4272 C C . PRO A 1 548 ? -13.530 -16.268 -14.734 1.00 28.94 548 PRO A C 1
ATOM 4274 O O . PRO A 1 548 ? -12.824 -17.132 -14.215 1.00 28.94 548 PRO A O 1
ATOM 4277 N N . THR A 1 549 ? -14.064 -16.440 -15.946 1.00 39.97 549 THR A N 1
ATOM 4278 C CA . THR A 1 549 ? -13.976 -17.716 -16.686 1.00 39.97 549 THR A CA 1
ATOM 4279 C C . THR A 1 549 ? -12.564 -18.122 -17.111 1.00 39.97 549 THR A C 1
ATOM 4281 O O . THR A 1 549 ? -12.377 -19.255 -17.545 1.00 39.97 549 THR A O 1
ATOM 4284 N N . GLU A 1 550 ? -11.580 -17.236 -16.959 1.00 33.59 550 GLU A N 1
ATOM 4285 C CA . GLU A 1 550 ? -10.155 -17.543 -17.078 1.00 33.59 550 GLU A CA 1
ATOM 4286 C C . GLU A 1 550 ? -9.460 -17.145 -15.761 1.00 33.59 550 GLU A C 1
ATOM 4288 O O . GLU A 1 550 ? -9.728 -16.056 -15.242 1.00 33.59 550 GLU A O 1
ATOM 4293 N N . PRO A 1 551 ? -8.621 -18.019 -15.170 1.00 34.03 551 PRO A N 1
ATOM 4294 C CA . PRO A 1 551 ? -7.963 -17.740 -13.899 1.00 34.03 551 PRO A CA 1
ATOM 4295 C C . PRO A 1 551 ? -6.852 -16.696 -14.057 1.00 34.03 551 PRO A C 1
ATOM 4297 O O . PRO A 1 551 ? -6.161 -16.653 -15.075 1.00 34.03 551 PRO A O 1
ATOM 4300 N N . VAL A 1 552 ? -6.618 -15.910 -13.004 1.00 37.31 552 VAL A N 1
ATOM 4301 C CA . VAL A 1 552 ? -5.363 -15.163 -12.863 1.00 37.31 552 VAL A CA 1
ATOM 4302 C C . VAL A 1 552 ? -4.257 -16.183 -12.603 1.00 37.31 552 VAL A C 1
ATOM 4304 O O . VAL A 1 552 ? -4.240 -16.821 -11.556 1.00 37.31 552 VAL A O 1
ATOM 4307 N N . VAL A 1 553 ? -3.364 -16.358 -13.574 1.00 36.94 553 VAL A N 1
ATOM 4308 C CA . VAL A 1 553 ? -2.151 -17.172 -13.436 1.00 36.94 553 VAL A CA 1
ATOM 4309 C C . VAL A 1 553 ? -1.009 -16.224 -13.094 1.00 36.94 553 VAL A C 1
ATOM 4311 O O . VAL A 1 553 ? -0.757 -15.268 -13.833 1.00 36.94 553 VAL A O 1
ATOM 4314 N N . PHE A 1 554 ? -0.337 -16.457 -11.968 1.00 35.16 554 PHE A N 1
ATOM 4315 C CA . PHE A 1 554 ? 0.820 -15.659 -11.578 1.00 35.16 554 PHE A CA 1
ATOM 4316 C C . PHE A 1 554 ? 1.992 -15.920 -12.532 1.00 35.16 554 PHE A C 1
ATOM 4318 O O . PHE A 1 554 ? 2.092 -16.967 -13.171 1.00 35.16 554 PHE A O 1
ATOM 4325 N N . ILE A 1 555 ? 2.911 -14.961 -12.629 1.00 35.47 555 ILE A N 1
ATOM 4326 C CA . ILE A 1 555 ? 4.059 -15.037 -13.553 1.00 35.47 555 ILE A CA 1
ATOM 4327 C C . ILE A 1 555 ? 4.994 -16.209 -13.184 1.00 35.47 555 ILE A C 1
ATOM 4329 O O . ILE A 1 555 ? 5.743 -16.707 -14.022 1.00 35.47 555 ILE A O 1
ATOM 4333 N N . GLU A 1 556 ? 4.900 -16.678 -11.941 1.00 37.00 556 GLU A N 1
ATOM 4334 C CA . GLU A 1 556 ? 5.566 -17.863 -11.396 1.00 37.00 556 GLU A CA 1
ATOM 4335 C C . GLU A 1 556 ? 5.020 -19.201 -11.942 1.00 37.00 556 GLU A C 1
ATOM 4337 O O . GLU A 1 556 ? 5.772 -20.174 -11.986 1.00 37.00 556 GLU A O 1
ATOM 4342 N N . ASP A 1 557 ? 3.770 -19.238 -12.426 1.00 41.31 557 ASP A N 1
ATOM 4343 C CA . ASP A 1 557 ? 3.063 -20.452 -12.879 1.00 41.31 557 ASP A CA 1
ATOM 4344 C C . ASP A 1 557 ? 2.871 -20.537 -14.411 1.00 41.31 557 ASP A C 1
ATOM 4346 O O . ASP A 1 557 ? 2.388 -21.542 -14.941 1.00 41.31 557 ASP A O 1
ATOM 4350 N N . MET A 1 558 ? 3.244 -19.492 -15.159 1.00 41.53 558 MET A N 1
ATOM 4351 C CA . MET A 1 558 ? 3.152 -19.472 -16.626 1.00 41.53 558 MET A CA 1
ATOM 4352 C C . MET A 1 558 ? 4.216 -20.363 -17.295 1.00 41.53 558 MET A C 1
ATOM 4354 O O . MET A 1 558 ? 5.323 -20.540 -16.786 1.00 41.53 558 MET A O 1
ATOM 4358 N N . THR A 1 559 ? 3.936 -20.893 -18.496 1.00 54.31 559 THR A N 1
ATOM 4359 C CA . THR A 1 559 ? 4.952 -21.685 -19.212 1.00 54.31 559 THR A CA 1
ATOM 4360 C C . THR A 1 559 ? 6.057 -20.795 -19.785 1.00 54.31 559 THR A C 1
ATOM 4362 O O . THR A 1 559 ? 5.820 -19.675 -20.243 1.00 54.31 559 THR A O 1
ATOM 4365 N N . THR A 1 560 ? 7.286 -21.320 -19.827 1.00 46.28 560 THR A N 1
ATOM 4366 C CA . THR A 1 560 ? 8.512 -20.586 -20.204 1.00 46.28 560 THR A CA 1
ATOM 4367 C C . THR A 1 560 ? 8.457 -19.939 -21.593 1.00 46.28 560 THR A C 1
ATOM 4369 O O . THR A 1 560 ? 9.229 -19.029 -21.885 1.00 46.28 560 THR A O 1
ATOM 4372 N N . LYS A 1 561 ? 7.567 -20.424 -22.467 1.00 46.38 561 LYS A N 1
ATOM 4373 C CA . LYS A 1 561 ? 7.388 -19.924 -23.832 1.00 46.38 561 LYS A CA 1
ATOM 4374 C C . LYS A 1 561 ? 6.405 -18.755 -23.906 1.00 46.38 561 LYS A C 1
ATOM 4376 O O . LYS A 1 561 ? 6.576 -17.879 -24.750 1.00 46.38 561 LYS A O 1
ATOM 4381 N N . ASP A 1 562 ? 5.412 -18.739 -23.022 1.00 46.47 562 ASP A N 1
ATOM 4382 C CA . ASP A 1 562 ? 4.403 -17.685 -22.966 1.00 46.47 562 ASP A CA 1
ATOM 4383 C C . ASP A 1 562 ? 5.013 -16.431 -22.330 1.00 46.47 562 ASP A C 1
ATOM 4385 O O . ASP A 1 562 ? 4.927 -15.358 -22.920 1.00 46.47 562 ASP A O 1
ATOM 4389 N N . ILE A 1 563 ? 5.765 -16.595 -21.229 1.00 44.62 563 ILE A N 1
ATOM 4390 C CA . ILE A 1 563 ? 6.526 -15.525 -20.546 1.00 44.62 563 ILE A CA 1
ATOM 4391 C C . ILE A 1 563 ? 7.444 -14.757 -21.519 1.00 44.62 563 ILE A C 1
ATOM 4393 O O . ILE A 1 563 ? 7.580 -13.542 -21.420 1.00 44.62 563 ILE A O 1
ATOM 4397 N N . ALA A 1 564 ? 8.065 -15.434 -22.491 1.00 41.12 564 ALA A N 1
ATOM 4398 C CA . ALA A 1 564 ? 8.936 -14.776 -23.469 1.00 41.12 564 ALA A CA 1
ATOM 4399 C C . ALA A 1 564 ? 8.163 -13.948 -24.518 1.00 41.12 564 ALA A C 1
ATOM 4401 O O . ALA A 1 564 ? 8.659 -12.925 -24.993 1.00 41.12 564 ALA A O 1
ATOM 4402 N N . ALA A 1 565 ? 6.943 -14.361 -24.881 1.00 46.06 565 ALA A N 1
ATOM 4403 C CA . ALA A 1 565 ? 6.130 -13.676 -25.888 1.00 46.06 565 ALA A CA 1
ATOM 4404 C C . ALA A 1 565 ? 5.602 -12.313 -25.412 1.00 46.06 565 ALA A C 1
ATOM 4406 O O . ALA A 1 565 ? 5.250 -11.467 -26.235 1.00 46.06 565 ALA A O 1
ATOM 4407 N N . THR A 1 566 ? 5.561 -12.087 -24.097 1.00 43.31 566 THR A N 1
ATOM 4408 C CA . THR A 1 566 ? 4.928 -10.909 -23.499 1.00 43.31 566 THR A CA 1
ATOM 4409 C C . THR A 1 566 ? 5.741 -9.614 -23.643 1.00 43.31 566 THR A C 1
ATOM 4411 O O . THR A 1 566 ? 5.242 -8.524 -23.371 1.00 43.31 566 THR A O 1
ATOM 4414 N N . GLY A 1 567 ? 6.996 -9.696 -24.098 1.00 43.34 567 GLY A N 1
ATOM 4415 C CA . GLY A 1 567 ? 7.817 -8.528 -24.447 1.00 43.34 567 GLY A CA 1
ATOM 4416 C C . GLY A 1 567 ? 8.461 -7.801 -23.262 1.00 43.34 567 GLY A C 1
ATOM 4417 O O . GLY A 1 567 ? 9.259 -6.887 -23.473 1.00 43.34 567 GLY A O 1
ATOM 4418 N N . THR A 1 568 ? 8.197 -8.244 -22.032 1.00 39.66 568 THR A N 1
ATOM 4419 C CA . THR A 1 568 ? 8.899 -7.781 -20.833 1.00 39.66 568 THR A CA 1
ATOM 4420 C C . THR A 1 568 ? 9.421 -8.974 -20.045 1.00 39.66 568 THR A C 1
ATOM 4422 O O . THR A 1 568 ? 8.642 -9.629 -19.367 1.00 39.66 568 THR A O 1
ATOM 4425 N N . VAL A 1 569 ? 10.742 -9.193 -20.063 1.00 44.94 569 VAL A N 1
ATOM 4426 C CA . VAL A 1 569 ? 11.571 -9.231 -18.844 1.00 44.94 569 VAL A CA 1
ATOM 4427 C C . VAL A 1 569 ? 13.063 -9.066 -19.184 1.00 44.94 569 VAL A C 1
ATOM 4429 O O . VAL A 1 569 ? 13.425 -8.798 -20.329 1.00 44.94 569 VAL A O 1
ATOM 4432 N N . TYR A 1 570 ? 13.921 -9.159 -18.165 1.00 51.41 570 TYR A N 1
ATOM 4433 C CA . TYR A 1 570 ? 15.377 -9.156 -18.238 1.00 51.41 570 TYR A CA 1
ATOM 4434 C C . TYR A 1 570 ? 15.861 -10.055 -19.387 1.00 51.41 570 TYR A C 1
ATOM 4436 O O . TYR A 1 570 ? 15.567 -11.250 -19.379 1.00 51.41 570 TYR A O 1
ATOM 4444 N N . PRO A 1 571 ? 16.605 -9.506 -20.363 1.00 54.97 571 PRO A N 1
ATOM 4445 C CA . PRO A 1 571 ? 17.030 -10.259 -21.532 1.00 54.97 571 PRO A CA 1
ATOM 4446 C C . PRO A 1 571 ? 17.870 -11.474 -21.123 1.00 54.97 571 PRO A C 1
ATOM 4448 O O . PRO A 1 571 ? 18.855 -11.316 -20.400 1.00 54.97 571 PRO A O 1
ATOM 4451 N N . ALA A 1 572 ? 17.514 -12.660 -21.636 1.00 66.06 572 ALA A N 1
ATOM 4452 C CA . ALA A 1 572 ? 18.312 -13.877 -21.485 1.00 66.06 572 ALA A CA 1
ATOM 4453 C C . ALA A 1 572 ? 19.810 -13.622 -21.706 1.00 66.06 572 ALA A C 1
ATOM 4455 O O . ALA A 1 572 ? 20.207 -12.913 -22.637 1.00 66.06 572 ALA A O 1
ATOM 4456 N N . GLY A 1 573 ? 20.635 -14.227 -20.852 1.00 79.38 573 GLY A N 1
ATOM 4457 C CA . GLY A 1 573 ? 22.088 -14.133 -20.940 1.00 79.38 573 GLY A CA 1
ATOM 4458 C C . GLY A 1 573 ? 22.684 -15.002 -22.049 1.00 79.38 573 GLY A C 1
ATOM 4459 O O . GLY A 1 573 ? 22.037 -15.888 -22.608 1.00 79.38 573 GLY A O 1
ATOM 4460 N N . LEU A 1 574 ? 23.971 -14.791 -22.328 1.00 86.75 574 LEU A N 1
ATOM 4461 C CA . LEU A 1 574 ? 24.776 -15.685 -23.163 1.00 86.75 574 LEU A CA 1
ATOM 4462 C C . LEU A 1 574 ? 25.743 -16.502 -22.298 1.00 86.75 574 LEU A C 1
ATOM 4464 O O . LEU A 1 574 ? 26.603 -15.936 -21.614 1.00 86.75 574 LEU A O 1
ATOM 4468 N N . VAL A 1 575 ? 25.661 -17.834 -22.377 1.00 88.00 575 VAL A N 1
ATOM 4469 C CA . VAL A 1 575 ? 26.592 -18.752 -21.697 1.00 88.00 575 VAL A CA 1
ATOM 4470 C C . VAL A 1 575 ? 28.016 -18.565 -22.238 1.00 88.00 575 VAL A C 1
ATOM 4472 O O . VAL A 1 575 ? 28.243 -18.462 -23.445 1.00 88.00 575 VAL A O 1
ATOM 4475 N N . ASN A 1 576 ? 29.001 -18.504 -21.338 1.00 86.44 576 ASN A N 1
ATOM 4476 C CA . ASN A 1 576 ? 30.416 -18.342 -21.684 1.00 86.44 576 ASN A CA 1
ATOM 4477 C C . ASN A 1 576 ? 31.019 -19.686 -22.126 1.00 86.44 576 ASN A C 1
ATOM 4479 O O . ASN A 1 576 ? 31.260 -20.563 -21.297 1.00 86.44 576 ASN A O 1
ATOM 4483 N N . LEU A 1 577 ? 31.318 -19.834 -23.419 1.00 85.94 577 LEU A N 1
ATOM 4484 C CA . LEU A 1 577 ? 31.834 -21.072 -24.025 1.00 85.94 577 LEU A CA 1
ATOM 4485 C C . LEU A 1 577 ? 33.363 -21.212 -23.909 1.00 85.94 577 LEU A C 1
ATOM 4487 O O . LEU A 1 577 ? 34.043 -21.656 -24.836 1.00 85.94 577 LEU A O 1
ATOM 4491 N N . GLY A 1 578 ? 33.898 -20.812 -22.754 1.00 78.62 578 GLY A N 1
ATOM 4492 C CA . GLY A 1 578 ? 35.329 -20.690 -22.504 1.00 78.62 578 GLY A CA 1
ATOM 4493 C C . GLY A 1 578 ? 35.911 -19.480 -23.231 1.00 78.62 578 GLY A C 1
ATOM 4494 O O . GLY A 1 578 ? 36.047 -19.476 -24.453 1.00 78.62 578 GLY A O 1
ATOM 4495 N N . ASN A 1 579 ? 36.292 -18.456 -22.463 1.00 86.88 579 ASN A N 1
ATOM 4496 C CA . ASN A 1 579 ? 36.918 -17.232 -22.967 1.00 86.88 579 ASN A CA 1
ATOM 4497 C C . ASN A 1 579 ? 36.073 -16.399 -23.960 1.00 86.88 579 ASN A C 1
ATOM 4499 O O . ASN A 1 579 ? 36.612 -15.473 -24.554 1.00 86.88 579 ASN A O 1
ATOM 4503 N N . THR A 1 580 ? 34.760 -16.634 -24.103 1.00 90.12 580 THR A N 1
ATOM 4504 C CA . THR A 1 580 ? 33.892 -15.870 -25.032 1.00 90.12 580 THR A CA 1
ATOM 4505 C C . THR A 1 580 ? 33.235 -14.635 -24.406 1.00 90.12 580 THR A C 1
ATOM 4507 O O . THR A 1 580 ? 32.373 -14.020 -25.022 1.00 90.12 580 THR A O 1
ATOM 4510 N N . CYS A 1 581 ? 33.616 -14.238 -23.189 1.00 88.38 581 CYS A N 1
ATOM 4511 C CA . CYS A 1 581 ? 32.972 -13.133 -22.468 1.00 88.38 581 CYS A CA 1
ATOM 4512 C C . CYS A 1 581 ? 33.036 -11.774 -23.195 1.00 88.38 581 CYS A C 1
ATOM 4514 O O . CYS A 1 581 ? 32.059 -11.034 -23.124 1.00 88.38 581 CYS A O 1
ATOM 4516 N N . TYR A 1 582 ? 34.113 -11.475 -23.934 1.00 90.38 582 TYR A N 1
ATOM 4517 C CA . TYR A 1 582 ? 34.234 -10.262 -24.764 1.00 90.38 582 TYR A CA 1
ATOM 4518 C C . TYR A 1 582 ? 33.125 -10.187 -25.833 1.00 90.38 582 TYR A C 1
ATOM 4520 O O . TYR A 1 582 ? 32.432 -9.177 -25.984 1.00 90.38 582 TYR A O 1
ATOM 4528 N N . MET A 1 583 ? 32.908 -11.311 -26.519 1.00 91.88 583 MET A N 1
ATOM 4529 C CA . MET A 1 583 ? 31.894 -11.497 -27.551 1.00 91.88 583 MET A CA 1
ATOM 4530 C C . MET A 1 583 ? 30.490 -11.437 -26.939 1.00 91.88 583 MET A C 1
ATOM 4532 O O . MET A 1 583 ? 29.644 -10.674 -27.400 1.00 91.88 583 MET A O 1
ATOM 4536 N N . ASN A 1 584 ? 30.259 -12.186 -25.852 1.00 91.38 584 ASN A N 1
ATOM 4537 C CA . ASN A 1 584 ? 28.979 -12.205 -25.144 1.00 91.38 584 ASN A CA 1
ATOM 4538 C C . ASN A 1 584 ? 28.583 -10.798 -24.654 1.00 91.38 584 ASN A C 1
ATOM 4540 O O . ASN A 1 584 ? 27.407 -10.449 -24.729 1.00 91.38 584 ASN A O 1
ATOM 4544 N N . ALA A 1 585 ? 29.531 -9.987 -24.169 1.00 87.88 585 ALA A N 1
ATOM 4545 C CA . ALA A 1 585 ? 29.271 -8.609 -23.749 1.00 87.88 585 ALA A CA 1
ATOM 4546 C C . ALA A 1 585 ? 28.870 -7.725 -24.940 1.00 87.88 585 ALA A C 1
ATOM 4548 O O . ALA A 1 585 ? 27.774 -7.172 -24.943 1.00 87.88 585 ALA A O 1
ATOM 4549 N N . THR A 1 586 ? 29.698 -7.675 -25.988 1.00 90.44 586 THR A N 1
ATOM 4550 C CA . THR A 1 586 ? 29.459 -6.855 -27.193 1.00 90.44 586 THR A CA 1
ATOM 4551 C C . THR A 1 586 ? 28.094 -7.148 -27.833 1.00 90.44 586 THR A C 1
ATOM 4553 O O . THR A 1 586 ? 27.341 -6.232 -28.159 1.00 90.44 586 THR A O 1
ATOM 4556 N N . LEU A 1 587 ? 27.726 -8.429 -27.947 1.00 91.56 587 LEU A N 1
ATOM 4557 C CA . LEU A 1 587 ? 26.437 -8.856 -28.503 1.00 91.56 587 LEU A CA 1
ATOM 4558 C C . LEU A 1 587 ? 25.237 -8.450 -27.636 1.00 91.56 587 LEU A C 1
ATOM 4560 O O . LEU A 1 587 ? 24.175 -8.140 -28.176 1.00 91.56 587 LEU A O 1
ATOM 4564 N N . GLN A 1 588 ? 25.388 -8.435 -26.309 1.00 87.56 588 GLN A N 1
ATOM 4565 C CA . GLN A 1 588 ? 24.338 -7.979 -25.393 1.00 87.56 588 GLN A CA 1
ATOM 4566 C C . GLN A 1 588 ? 24.239 -6.446 -25.352 1.00 87.56 588 GLN A C 1
ATOM 4568 O O . GLN A 1 588 ? 23.130 -5.936 -25.244 1.00 87.56 588 GLN A O 1
ATOM 4573 N N . CYS A 1 589 ? 25.340 -5.709 -25.538 1.00 89.00 589 CYS A N 1
ATOM 4574 C CA . CYS A 1 589 ? 25.317 -4.247 -25.689 1.00 89.00 589 CYS A CA 1
ATOM 4575 C C . CYS A 1 589 ? 24.576 -3.785 -26.956 1.00 89.00 589 CYS A C 1
ATOM 4577 O O . CYS A 1 589 ? 23.951 -2.730 -26.936 1.00 89.00 589 CYS A O 1
ATOM 4579 N N . LEU A 1 590 ? 24.610 -4.573 -28.037 1.00 87.69 590 LEU A N 1
ATOM 4580 C CA . LEU A 1 590 ? 23.888 -4.279 -29.284 1.00 87.69 590 LEU A CA 1
ATOM 4581 C C . LEU A 1 590 ? 22.428 -4.780 -29.293 1.00 87.69 590 LEU A C 1
ATOM 4583 O O . LEU A 1 590 ? 21.629 -4.309 -30.099 1.00 87.69 590 LEU A O 1
ATOM 4587 N N . ARG A 1 591 ? 22.045 -5.693 -28.385 1.00 84.94 591 ARG A N 1
ATOM 4588 C CA . ARG A 1 591 ? 20.684 -6.268 -28.312 1.00 84.94 591 ARG A CA 1
ATOM 4589 C C . ARG A 1 591 ? 19.550 -5.231 -28.127 1.00 84.94 591 ARG A C 1
ATOM 4591 O O . ARG A 1 591 ? 18.478 -5.464 -28.687 1.00 84.94 591 ARG A O 1
ATOM 4598 N N . PRO A 1 592 ? 19.714 -4.110 -27.393 1.00 82.62 592 PRO A N 1
ATOM 4599 C CA . PRO A 1 592 ? 18.659 -3.102 -27.256 1.00 82.62 592 PRO A CA 1
ATOM 4600 C C . PRO A 1 592 ? 18.339 -2.326 -28.541 1.00 82.62 592 PRO A C 1
ATOM 4602 O O . PRO A 1 592 ? 17.277 -1.714 -28.607 1.00 82.62 592 PRO A O 1
ATOM 4605 N N . VAL A 1 593 ? 19.217 -2.345 -29.554 1.00 84.81 593 VAL A N 1
ATOM 4606 C CA . VAL A 1 593 ? 19.021 -1.608 -30.814 1.00 84.81 593 VAL A CA 1
ATOM 4607 C C . VAL A 1 593 ? 17.965 -2.328 -31.660 1.00 84.81 593 VAL A C 1
ATOM 4609 O O . VAL A 1 593 ? 18.244 -3.298 -32.373 1.00 84.81 593 VAL A O 1
ATOM 4612 N N . LYS A 1 594 ? 16.715 -1.877 -31.531 1.00 81.19 594 LYS A N 1
ATOM 4613 C CA . LYS A 1 594 ? 15.521 -2.476 -32.146 1.00 81.19 594 LYS A CA 1
ATOM 4614 C C . LYS A 1 594 ? 15.606 -2.462 -33.670 1.00 81.19 594 LYS A C 1
ATOM 4616 O O . LYS A 1 594 ? 15.275 -3.449 -34.315 1.00 81.19 594 LYS A O 1
ATOM 4621 N N . GLU A 1 595 ? 16.142 -1.384 -34.215 1.00 83.31 595 GLU A N 1
ATOM 4622 C CA . GLU A 1 595 ? 16.336 -1.093 -35.633 1.00 83.31 595 GLU A CA 1
ATOM 4623 C C . GLU A 1 595 ? 17.294 -2.109 -36.278 1.00 83.31 595 GLU A C 1
ATOM 4625 O O . GLU A 1 595 ? 17.036 -2.651 -37.355 1.00 83.31 595 GLU A O 1
ATOM 4630 N N . LEU A 1 596 ? 18.381 -2.434 -35.568 1.00 85.38 596 LEU A N 1
ATOM 4631 C CA . LEU A 1 596 ? 19.360 -3.440 -35.975 1.00 85.38 596 LEU A CA 1
ATOM 4632 C C . LEU A 1 596 ? 18.759 -4.854 -35.925 1.00 85.38 596 LEU A C 1
ATOM 4634 O O . LEU A 1 596 ? 18.992 -5.658 -36.829 1.00 85.38 596 LEU A O 1
ATOM 4638 N N . ARG A 1 597 ? 17.951 -5.157 -34.898 1.00 84.81 597 ARG A N 1
ATOM 4639 C CA . ARG A 1 597 ? 17.221 -6.432 -34.789 1.00 84.81 597 ARG A CA 1
ATOM 4640 C C . ARG A 1 597 ? 16.158 -6.585 -35.876 1.00 84.81 597 ARG A C 1
ATOM 4642 O O . ARG A 1 597 ? 16.062 -7.660 -36.458 1.00 84.81 597 ARG A O 1
ATOM 4649 N N . GLU A 1 598 ? 15.420 -5.533 -36.214 1.00 84.00 598 GLU A N 1
ATOM 4650 C CA . GLU A 1 598 ? 14.444 -5.541 -37.311 1.00 84.00 598 GLU A CA 1
ATOM 4651 C C . GLU A 1 598 ? 15.121 -5.782 -38.666 1.00 84.00 598 GLU A C 1
ATOM 4653 O O . GLU A 1 598 ? 14.676 -6.646 -39.424 1.00 84.00 598 GLU A O 1
ATOM 4658 N N . ALA A 1 599 ? 16.258 -5.132 -38.933 1.00 84.06 599 ALA A N 1
ATOM 4659 C CA . ALA A 1 599 ? 17.056 -5.386 -40.132 1.00 84.06 599 ALA A CA 1
ATOM 4660 C C . ALA A 1 599 ? 17.603 -6.826 -40.209 1.00 84.06 599 ALA A C 1
ATOM 4662 O O . ALA A 1 599 ? 17.582 -7.436 -41.280 1.00 84.06 599 ALA A O 1
ATOM 4663 N N . LEU A 1 600 ? 18.049 -7.400 -39.085 1.00 86.81 600 LEU A N 1
ATOM 4664 C CA . LEU A 1 600 ? 18.453 -8.811 -39.007 1.00 86.81 600 LEU A CA 1
ATOM 4665 C C . LEU A 1 600 ? 17.263 -9.757 -39.243 1.00 86.81 600 LEU A C 1
ATOM 4667 O O . LEU A 1 600 ? 17.384 -10.749 -39.965 1.00 86.81 600 LEU A O 1
ATOM 4671 N N . MET A 1 601 ? 16.085 -9.447 -38.698 1.00 82.50 601 MET A N 1
ATOM 4672 C CA . MET A 1 601 ? 14.879 -10.254 -38.906 1.00 82.50 601 MET A CA 1
ATOM 4673 C C . MET A 1 601 ? 14.338 -10.157 -40.340 1.00 82.50 601 MET A C 1
ATOM 4675 O O . MET A 1 601 ? 13.837 -11.159 -40.850 1.00 82.50 601 MET A O 1
ATOM 4679 N N . ALA A 1 602 ? 14.531 -9.032 -41.031 1.00 80.88 602 ALA A N 1
ATOM 4680 C CA . ALA A 1 602 ? 14.164 -8.848 -42.438 1.00 80.88 602 ALA A CA 1
ATOM 4681 C C . ALA A 1 602 ? 15.050 -9.624 -43.442 1.00 80.88 602 ALA A C 1
ATOM 4683 O O . ALA A 1 602 ? 14.676 -9.754 -44.608 1.00 80.88 602 ALA A O 1
ATOM 4684 N N . GLN A 1 603 ? 16.205 -10.157 -43.022 1.00 76.94 603 GLN A N 1
ATOM 4685 C CA . GLN A 1 603 ? 17.068 -10.965 -43.895 1.00 76.94 603 GLN A CA 1
ATOM 4686 C C . GLN A 1 603 ? 16.494 -12.351 -44.211 1.00 76.94 603 GLN A C 1
ATOM 4688 O O . GLN A 1 603 ? 15.889 -13.007 -43.358 1.00 76.94 603 GLN A O 1
ATOM 4693 N N . GLY A 1 604 ? 16.748 -12.837 -45.428 1.00 68.12 604 GLY A N 1
ATOM 4694 C CA . GLY A 1 604 ? 16.405 -14.203 -45.827 1.00 68.12 604 GLY A CA 1
ATOM 4695 C C . GLY A 1 604 ? 17.191 -15.236 -45.013 1.00 68.12 604 GLY A C 1
ATOM 4696 O O . GLY A 1 604 ? 18.407 -15.131 -44.892 1.00 68.12 604 GLY A O 1
ATOM 4697 N N . GLY A 1 605 ? 16.503 -16.227 -44.442 1.00 63.81 605 GLY A N 1
ATOM 4698 C CA . GLY A 1 605 ? 17.143 -17.300 -43.676 1.00 63.81 605 GLY A CA 1
ATOM 4699 C C . GLY A 1 605 ? 17.586 -18.468 -44.560 1.00 63.81 605 GLY A C 1
ATOM 4700 O O . GLY A 1 605 ? 16.840 -18.903 -45.436 1.00 63.81 605 GLY A O 1
ATOM 4701 N N . GLY A 1 606 ? 18.777 -19.010 -44.303 1.00 64.62 606 GLY A N 1
ATOM 4702 C CA . GLY A 1 606 ? 19.280 -20.220 -44.955 1.00 64.62 606 GLY A CA 1
ATOM 4703 C C . GLY A 1 606 ? 20.794 -20.382 -44.819 1.00 64.62 606 GLY A C 1
ATOM 4704 O O . GLY A 1 606 ? 21.508 -19.421 -44.547 1.00 64.62 606 GLY A O 1
ATOM 4705 N N . VAL A 1 607 ? 21.298 -21.600 -45.034 1.00 65.44 607 VAL A N 1
ATOM 4706 C CA . VAL A 1 607 ? 22.747 -21.839 -45.119 1.00 65.44 607 VAL A CA 1
ATOM 4707 C C . VAL A 1 607 ? 23.231 -21.411 -46.503 1.00 65.44 607 VAL A C 1
ATOM 4709 O O . VAL A 1 607 ? 22.881 -22.030 -47.508 1.00 65.44 607 VAL A O 1
ATOM 4712 N N . SER A 1 608 ? 24.037 -20.354 -46.551 1.00 74.50 608 SER A N 1
ATOM 4713 C CA . SER A 1 608 ? 24.635 -19.839 -47.784 1.00 74.50 608 SER A CA 1
ATOM 4714 C C . SER A 1 608 ? 25.976 -20.518 -48.085 1.00 74.50 608 SER A C 1
ATOM 4716 O O . SER A 1 608 ? 26.620 -21.090 -47.202 1.00 74.50 608 SER A O 1
ATOM 4718 N N . ALA A 1 609 ? 26.438 -20.421 -49.332 1.00 74.25 609 ALA A N 1
ATOM 4719 C CA . ALA A 1 609 ? 27.844 -20.669 -49.658 1.00 74.25 609 ALA A CA 1
ATOM 4720 C C . ALA A 1 609 ? 28.753 -19.538 -49.135 1.00 74.25 609 ALA A C 1
ATOM 4722 O O . ALA A 1 609 ? 29.923 -19.777 -48.842 1.00 74.25 609 ALA A O 1
ATOM 4723 N N . ASP A 1 610 ? 28.207 -18.326 -48.990 1.00 81.94 610 ASP A N 1
ATOM 4724 C CA . ASP A 1 610 ? 28.906 -17.190 -48.398 1.00 81.94 610 ASP A CA 1
ATOM 4725 C C . ASP A 1 610 ? 28.911 -17.262 -46.863 1.00 81.94 610 ASP A C 1
ATOM 4727 O O . ASP A 1 610 ? 27.904 -17.512 -46.197 1.00 81.94 610 ASP A O 1
ATOM 4731 N N . LEU A 1 611 ? 30.088 -17.023 -46.299 1.00 83.06 611 LEU A N 1
ATOM 4732 C CA . LEU A 1 611 ? 30.386 -17.164 -44.887 1.00 83.06 611 LEU A CA 1
ATOM 4733 C C . LEU A 1 611 ? 29.998 -15.911 -44.078 1.00 83.06 611 LEU A C 1
ATOM 4735 O O . LEU A 1 611 ? 29.675 -16.052 -42.899 1.00 83.06 611 LEU A O 1
ATOM 4739 N N . ALA A 1 612 ? 29.918 -14.734 -44.715 1.00 84.19 612 ALA A N 1
ATOM 4740 C CA . ALA A 1 612 ? 29.375 -13.516 -44.108 1.00 84.19 612 ALA A CA 1
ATOM 4741 C C . ALA A 1 612 ? 27.850 -13.620 -43.913 1.00 84.19 612 ALA A C 1
ATOM 4743 O O . ALA A 1 612 ? 27.352 -13.428 -42.806 1.00 84.19 612 ALA A O 1
ATOM 4744 N N . ASN A 1 613 ? 27.105 -14.045 -44.939 1.00 85.75 613 ASN A N 1
ATOM 4745 C CA . ASN A 1 613 ? 25.670 -14.329 -44.820 1.00 85.75 613 ASN A CA 1
ATOM 4746 C C . ASN A 1 613 ? 25.362 -15.416 -43.773 1.00 85.75 613 ASN A C 1
ATOM 4748 O O . ASN A 1 613 ? 24.405 -15.280 -43.009 1.00 85.75 613 ASN A O 1
ATOM 4752 N N . ASN A 1 614 ? 26.189 -16.464 -43.671 1.00 86.62 614 ASN A N 1
ATOM 4753 C CA . ASN A 1 614 ? 26.058 -17.460 -42.599 1.00 86.62 614 ASN A CA 1
ATOM 4754 C C . ASN A 1 614 ? 26.277 -16.853 -41.199 1.00 86.62 614 ASN A C 1
ATOM 4756 O O . ASN A 1 614 ? 25.584 -17.235 -40.257 1.00 86.62 614 ASN A O 1
ATOM 4760 N N . PHE A 1 615 ? 27.210 -15.909 -41.047 1.00 89.38 615 PHE A N 1
ATOM 4761 C CA . PHE A 1 615 ? 27.457 -15.204 -39.785 1.00 89.38 615 PHE A CA 1
ATOM 4762 C C . PHE A 1 615 ? 26.278 -14.301 -39.390 1.00 89.38 615 PHE A C 1
ATOM 4764 O O . PHE A 1 615 ? 25.797 -14.388 -38.260 1.00 89.38 615 PHE A O 1
ATOM 4771 N N . THR A 1 616 ? 25.743 -13.519 -40.331 1.00 89.62 616 THR A N 1
ATOM 4772 C CA . THR A 1 616 ? 24.542 -12.689 -40.122 1.00 89.62 616 THR A CA 1
ATOM 4773 C C . THR A 1 616 ? 23.304 -13.539 -39.811 1.00 89.62 616 THR A C 1
ATOM 4775 O O . THR A 1 616 ? 22.528 -13.190 -38.923 1.00 89.62 616 THR A O 1
ATOM 4778 N N . THR A 1 617 ? 23.150 -14.700 -40.458 1.00 89.62 617 THR A N 1
ATOM 4779 C CA . THR A 1 617 ? 22.071 -15.661 -40.156 1.00 89.62 617 THR A CA 1
ATOM 4780 C C . THR A 1 617 ? 22.232 -16.253 -38.754 1.00 89.62 617 THR A C 1
ATOM 4782 O O . THR A 1 617 ? 21.291 -16.234 -37.969 1.00 89.62 617 THR A O 1
ATOM 4785 N N . ALA A 1 618 ? 23.439 -16.684 -38.373 1.00 90.12 618 ALA A N 1
ATOM 4786 C CA . ALA A 1 618 ? 23.695 -17.191 -37.025 1.00 90.12 618 ALA A CA 1
ATOM 4787 C C . ALA A 1 618 ? 23.496 -16.119 -35.934 1.00 90.12 618 ALA A C 1
ATOM 4789 O O . ALA A 1 618 ? 23.106 -16.458 -34.818 1.00 90.12 618 ALA A O 1
ATOM 4790 N N . LEU A 1 619 ? 23.733 -14.836 -36.242 1.00 91.38 619 LEU A N 1
ATOM 4791 C CA . LEU A 1 619 ? 23.430 -13.711 -35.352 1.00 91.38 619 LEU A CA 1
ATOM 4792 C C . LEU A 1 619 ? 21.918 -13.492 -35.207 1.00 91.38 619 LEU A C 1
ATOM 4794 O O . LEU A 1 619 ? 21.430 -13.356 -34.087 1.00 91.38 619 LEU A O 1
ATOM 4798 N N . LYS A 1 620 ? 21.178 -13.499 -36.324 1.00 90.25 620 LYS A N 1
ATOM 4799 C CA . LYS A 1 620 ? 19.709 -13.438 -36.351 1.00 90.25 620 LYS A CA 1
ATOM 4800 C C . LYS A 1 620 ? 19.099 -14.562 -35.511 1.00 90.25 620 LYS A C 1
ATOM 4802 O O . LYS A 1 620 ? 18.291 -14.287 -34.630 1.00 90.25 620 LYS A O 1
ATOM 4807 N N . ASP A 1 621 ? 19.522 -15.802 -35.742 1.00 89.25 621 ASP A N 1
ATOM 4808 C CA . ASP A 1 621 ? 19.010 -16.981 -35.038 1.00 89.25 621 ASP A CA 1
ATOM 4809 C C . ASP A 1 621 ? 19.372 -16.957 -33.546 1.00 89.25 621 ASP A C 1
ATOM 4811 O O . ASP A 1 621 ? 18.581 -17.395 -32.710 1.00 89.25 621 ASP A O 1
ATOM 4815 N N . MET A 1 622 ? 20.550 -16.428 -33.191 1.00 89.88 622 MET A N 1
ATOM 4816 C CA . MET A 1 622 ? 20.960 -16.228 -31.800 1.00 89.88 622 MET A CA 1
ATOM 4817 C C . MET A 1 622 ? 20.131 -15.131 -31.118 1.00 89.88 622 MET A C 1
ATOM 4819 O O . MET A 1 622 ? 19.708 -15.337 -29.985 1.00 89.88 622 MET A O 1
ATOM 4823 N N . TYR A 1 623 ? 19.852 -13.999 -31.778 1.00 88.38 623 TYR A N 1
ATOM 4824 C CA . TYR A 1 623 ? 18.943 -12.991 -31.222 1.00 88.38 623 TYR A CA 1
ATOM 4825 C C . TYR A 1 623 ? 17.504 -13.512 -31.126 1.00 88.38 623 TYR A C 1
ATOM 4827 O O . TYR A 1 623 ? 16.876 -13.312 -30.096 1.00 88.38 623 TYR A O 1
ATOM 4835 N N . GLY A 1 624 ? 17.013 -14.277 -32.105 1.00 85.50 624 GLY A N 1
ATOM 4836 C CA . GLY A 1 624 ? 15.704 -14.937 -32.023 1.00 85.50 624 GLY A CA 1
ATOM 4837 C C . GLY A 1 624 ? 15.593 -15.915 -30.846 1.00 85.50 624 GLY A C 1
ATOM 4838 O O . GLY A 1 624 ? 14.582 -15.926 -30.151 1.00 85.50 624 GLY A O 1
ATOM 4839 N N . GLN A 1 625 ? 16.648 -16.686 -30.561 1.00 84.25 625 GLN A N 1
ATOM 4840 C CA . GLN A 1 625 ? 16.720 -17.541 -29.367 1.00 84.25 625 GLN A CA 1
ATOM 4841 C C . GLN A 1 625 ? 16.823 -16.734 -28.065 1.00 84.25 625 GLN A C 1
ATOM 4843 O O . GLN A 1 625 ? 16.202 -17.100 -27.076 1.00 84.25 625 GLN A O 1
ATOM 4848 N N . LEU A 1 626 ? 17.586 -15.638 -28.057 1.00 79.06 626 LEU A N 1
ATOM 4849 C CA . LEU A 1 626 ? 17.705 -14.728 -26.914 1.00 79.06 626 LEU A CA 1
ATOM 4850 C C . LEU A 1 626 ? 16.378 -14.025 -26.594 1.00 79.06 626 LEU A C 1
ATOM 4852 O O . LEU A 1 626 ? 16.087 -13.777 -25.426 1.00 79.06 626 LEU A O 1
ATOM 4856 N N . ASP A 1 627 ? 15.609 -13.661 -27.620 1.00 76.12 627 ASP A N 1
ATOM 4857 C CA . ASP A 1 627 ? 14.317 -12.974 -27.526 1.00 76.12 627 ASP A CA 1
ATOM 4858 C C . ASP A 1 627 ? 13.158 -13.940 -27.227 1.00 76.12 627 ASP A C 1
ATOM 4860 O O . ASP A 1 627 ? 12.178 -13.534 -26.616 1.00 76.12 627 ASP A O 1
ATOM 4864 N N . GLY A 1 628 ? 13.287 -15.220 -27.593 1.00 73.19 628 GLY A N 1
ATOM 4865 C CA . GLY A 1 628 ? 12.342 -16.293 -27.264 1.00 73.19 628 GLY A CA 1
ATOM 4866 C C . GLY A 1 628 ? 12.698 -17.116 -26.018 1.00 73.19 628 GLY A C 1
ATOM 4867 O O . GLY A 1 628 ? 12.186 -18.226 -25.878 1.00 73.19 628 GLY A O 1
ATOM 4868 N N . SER A 1 629 ? 13.593 -16.627 -25.151 1.00 68.62 629 SER A N 1
ATOM 4869 C CA . SER A 1 629 ? 14.065 -17.326 -23.946 1.00 68.62 629 SER A CA 1
ATOM 4870 C C . SER A 1 629 ? 14.185 -16.378 -22.754 1.00 68.62 629 SER A C 1
ATOM 4872 O O . SER A 1 629 ? 14.553 -15.214 -22.911 1.00 68.62 629 SER A O 1
ATOM 4874 N N . VAL A 1 630 ? 13.942 -16.911 -21.554 1.00 58.62 630 VAL A N 1
ATOM 4875 C CA . VAL A 1 630 ? 14.288 -16.278 -20.266 1.00 58.62 630 VAL A CA 1
ATOM 4876 C C . VAL A 1 630 ? 15.623 -16.833 -19.746 1.00 58.62 630 VAL A C 1
ATOM 4878 O O . VAL A 1 630 ? 16.474 -16.086 -19.261 1.00 58.62 630 VAL A O 1
ATOM 4881 N N . ASP A 1 631 ? 15.855 -18.138 -19.923 1.00 68.38 631 ASP A N 1
ATOM 4882 C CA . ASP A 1 631 ? 17.113 -18.804 -19.582 1.00 68.38 631 ASP A CA 1
ATOM 4883 C C . ASP A 1 631 ? 18.274 -18.391 -20.495 1.00 68.38 631 ASP A C 1
ATOM 4885 O O . ASP A 1 631 ? 18.098 -18.080 -21.677 1.00 68.38 631 ASP A O 1
ATOM 4889 N N . SER A 1 632 ? 19.494 -18.441 -19.949 1.00 78.62 632 SER A N 1
ATOM 4890 C CA . SER A 1 632 ? 20.713 -18.086 -20.686 1.00 78.62 632 SER A CA 1
ATOM 4891 C C . SER A 1 632 ? 21.002 -19.072 -21.819 1.00 78.62 632 SER A C 1
ATOM 4893 O O . SER A 1 632 ? 21.323 -20.238 -21.574 1.00 78.62 632 SER A O 1
ATOM 4895 N N . ILE A 1 633 ? 20.967 -18.600 -23.066 1.00 87.94 633 ILE A N 1
ATOM 4896 C CA . ILE A 1 633 ? 21.196 -19.459 -24.232 1.00 87.94 633 ILE A CA 1
ATOM 4897 C C . ILE A 1 633 ? 22.689 -19.746 -24.429 1.00 87.94 633 ILE A C 1
ATOM 4899 O O . ILE A 1 633 ? 23.565 -18.956 -24.062 1.00 87.94 633 ILE A O 1
ATOM 4903 N N . THR A 1 634 ? 22.997 -20.873 -25.070 1.00 90.31 634 THR A N 1
ATOM 4904 C CA . THR A 1 634 ? 24.380 -21.272 -25.366 1.00 90.31 634 THR A CA 1
ATOM 4905 C C . THR A 1 634 ? 24.720 -20.978 -26.835 1.00 90.31 634 THR A C 1
ATOM 4907 O O . THR A 1 634 ? 24.226 -21.689 -27.710 1.00 90.31 634 THR A O 1
ATOM 4910 N N . PRO A 1 635 ? 25.573 -19.978 -27.154 1.00 91.06 635 PRO A N 1
ATOM 4911 C CA . PRO A 1 635 ? 25.790 -19.497 -28.527 1.00 91.06 635 PRO A CA 1
ATOM 4912 C C . PRO A 1 635 ? 26.686 -20.413 -29.390 1.00 91.06 635 PRO A C 1
ATOM 4914 O O . PRO A 1 635 ? 27.483 -19.935 -30.197 1.00 91.06 635 PRO A O 1
ATOM 4917 N N . SER A 1 636 ? 26.581 -21.739 -29.248 1.00 88.75 636 SER A N 1
ATOM 4918 C CA . SER A 1 636 ? 27.479 -22.711 -29.895 1.00 88.75 636 SER A CA 1
ATOM 4919 C C . SER A 1 636 ? 27.499 -22.604 -31.419 1.00 88.75 636 SER A C 1
ATOM 4921 O O . SER A 1 636 ? 28.572 -22.716 -32.013 1.00 88.75 636 SER A O 1
ATOM 4923 N N . MET A 1 637 ? 26.350 -22.354 -32.060 1.00 88.75 637 MET A N 1
ATOM 4924 C CA . MET A 1 637 ? 26.287 -22.160 -33.514 1.00 88.75 637 MET A CA 1
ATOM 4925 C C . MET A 1 637 ? 27.010 -20.870 -33.926 1.00 88.75 637 MET A C 1
ATOM 4927 O O . MET A 1 637 ? 27.930 -20.923 -34.739 1.00 88.75 637 MET A O 1
ATOM 4931 N N . PHE A 1 638 ? 26.666 -19.734 -33.309 1.00 92.31 638 PHE A N 1
ATOM 4932 C CA . PHE A 1 638 ? 27.286 -18.439 -33.607 1.00 92.31 638 PHE A CA 1
ATOM 4933 C C . PHE A 1 638 ? 28.806 -18.458 -33.395 1.00 92.31 638 PHE A C 1
ATOM 4935 O O . PHE A 1 638 ? 29.553 -18.079 -34.291 1.00 92.31 638 PHE A O 1
ATOM 4942 N N . VAL A 1 639 ? 29.285 -18.993 -32.266 1.00 91.38 639 VAL A N 1
ATOM 4943 C CA . VAL A 1 639 ? 30.725 -19.125 -31.974 1.00 91.38 639 VAL A CA 1
ATOM 4944 C C . VAL A 1 639 ? 31.434 -20.032 -32.989 1.00 91.38 639 VAL A C 1
ATOM 4946 O O . VAL A 1 639 ? 32.578 -19.762 -33.359 1.00 91.38 639 VAL A O 1
ATOM 4949 N N . SER A 1 640 ? 30.773 -21.089 -33.471 1.00 90.06 640 SER A N 1
ATOM 4950 C CA . SER A 1 640 ? 31.340 -21.984 -34.491 1.00 90.06 640 SER A CA 1
ATOM 4951 C C . SER A 1 640 ? 31.421 -21.318 -35.867 1.00 90.06 640 SER A C 1
ATOM 4953 O O . SER A 1 640 ? 32.414 -21.496 -36.572 1.00 90.06 640 SER A O 1
ATOM 4955 N N . VAL A 1 641 ? 30.416 -20.517 -36.241 1.00 90.88 641 VAL A N 1
ATOM 4956 C CA . VAL A 1 641 ? 30.420 -19.747 -37.494 1.00 90.88 641 VAL A CA 1
ATOM 4957 C C . VAL A 1 641 ? 31.440 -18.607 -37.430 1.00 90.88 641 VAL A C 1
ATOM 4959 O O . VAL A 1 641 ? 32.261 -18.509 -38.336 1.00 90.88 641 VAL A O 1
ATOM 4962 N N . LEU A 1 642 ? 31.486 -17.835 -36.336 1.00 91.38 642 LEU A N 1
ATOM 4963 C CA . LEU A 1 642 ? 32.501 -16.805 -36.067 1.00 91.38 642 LEU A CA 1
ATOM 4964 C C . LEU A 1 642 ? 33.922 -17.354 -36.250 1.00 91.38 642 LEU A C 1
ATOM 4966 O O . LEU A 1 642 ? 34.701 -16.807 -37.024 1.00 91.38 642 LEU A O 1
ATOM 4970 N N . ARG A 1 643 ? 34.249 -18.474 -35.593 1.00 91.00 643 ARG A N 1
ATOM 4971 C CA . ARG A 1 643 ? 35.581 -19.104 -35.668 1.00 91.00 643 ARG A CA 1
ATOM 4972 C C . ARG A 1 643 ? 35.927 -19.667 -37.047 1.00 91.00 643 ARG A C 1
ATOM 4974 O O . ARG A 1 643 ? 37.106 -19.816 -37.354 1.00 91.00 643 ARG A O 1
ATOM 4981 N N . ARG A 1 644 ? 34.922 -19.991 -37.867 1.00 89.44 644 ARG A N 1
ATOM 4982 C CA . ARG A 1 644 ? 35.101 -20.457 -39.249 1.00 89.44 644 ARG A CA 1
ATOM 4983 C C . ARG A 1 644 ? 35.250 -19.295 -40.234 1.00 89.44 644 ARG A C 1
ATOM 4985 O O . ARG A 1 644 ? 36.031 -19.417 -41.171 1.00 89.44 644 ARG A O 1
ATOM 4992 N N . ALA A 1 645 ? 34.511 -18.207 -40.026 1.00 87.38 645 ALA A N 1
ATOM 4993 C CA . ALA A 1 645 ? 34.568 -16.983 -40.821 1.00 87.38 645 ALA A CA 1
ATOM 4994 C C . ALA A 1 645 ? 35.861 -16.195 -40.581 1.00 87.38 645 ALA A C 1
ATOM 4996 O O . ALA A 1 645 ? 36.490 -15.723 -41.525 1.00 87.38 645 ALA A O 1
ATOM 4997 N N . TYR A 1 646 ? 36.268 -16.103 -39.315 1.00 91.38 646 TYR A N 1
ATOM 4998 C CA . TYR A 1 646 ? 37.300 -15.193 -38.835 1.00 91.38 646 TYR A CA 1
ATOM 4999 C C . TYR A 1 646 ? 38.282 -15.959 -37.922 1.00 91.38 646 TYR A C 1
ATOM 5001 O O . TYR A 1 646 ? 38.095 -16.024 -36.700 1.00 91.38 646 TYR A O 1
ATOM 5009 N N . PRO A 1 647 ? 39.327 -16.594 -38.503 1.00 88.50 647 PRO A N 1
ATOM 5010 C CA . PRO A 1 647 ? 40.237 -17.492 -37.785 1.00 88.50 647 PRO A CA 1
ATOM 5011 C C . PRO A 1 647 ? 41.003 -16.866 -36.610 1.00 88.50 647 PRO A C 1
ATOM 5013 O O . PRO A 1 647 ? 41.496 -17.601 -35.754 1.00 88.50 647 PRO A O 1
ATOM 5016 N N . GLN A 1 648 ? 41.081 -15.535 -36.507 1.00 89.56 648 GLN A N 1
ATOM 5017 C CA . GLN A 1 648 ? 41.655 -14.861 -35.341 1.00 89.56 648 GLN A CA 1
ATOM 5018 C C . GLN A 1 648 ? 40.910 -15.221 -34.040 1.00 89.56 648 GLN A C 1
ATOM 5020 O O . GLN A 1 648 ? 41.541 -15.524 -33.027 1.00 89.56 648 GLN A O 1
ATOM 5025 N N . PHE A 1 649 ? 39.581 -15.370 -34.074 1.00 90.94 649 PHE A N 1
ATOM 5026 C CA . PHE A 1 649 ? 38.787 -15.792 -32.907 1.00 90.94 649 PHE A CA 1
ATOM 5027 C C . PHE A 1 649 ? 38.861 -17.311 -32.635 1.00 90.94 649 PHE A C 1
ATOM 5029 O O . PHE A 1 649 ? 38.298 -17.808 -31.651 1.00 90.94 649 PHE A O 1
ATOM 5036 N N . ALA A 1 650 ? 39.569 -18.058 -33.493 1.00 89.06 650 ALA A N 1
ATOM 5037 C CA . ALA A 1 650 ? 39.843 -19.489 -33.367 1.00 89.06 650 ALA A CA 1
ATOM 5038 C C . ALA A 1 650 ? 41.251 -19.808 -32.817 1.00 89.06 650 ALA A C 1
ATOM 5040 O O . ALA A 1 650 ? 41.580 -20.984 -32.655 1.00 89.06 650 ALA A O 1
ATOM 5041 N N . GLN A 1 651 ? 42.072 -18.799 -32.499 1.00 89.25 651 GLN A N 1
ATOM 5042 C CA . GLN A 1 651 ? 43.399 -18.997 -31.902 1.00 89.25 651 GLN A CA 1
ATOM 5043 C C . GLN A 1 651 ? 43.325 -19.766 -30.569 1.00 89.25 651 GLN A C 1
ATOM 5045 O O . GLN A 1 651 ? 42.462 -19.513 -29.721 1.00 89.25 651 GLN A O 1
ATOM 5050 N N . GLN A 1 652 ? 44.252 -20.708 -30.378 1.00 86.94 652 GLN A N 1
ATOM 5051 C CA . GLN A 1 652 ? 44.334 -21.570 -29.197 1.00 86.94 652 GLN A CA 1
ATOM 5052 C C . GLN A 1 652 ? 45.509 -21.184 -28.297 1.00 86.94 652 GLN A C 1
ATOM 5054 O O . GLN A 1 652 ? 46.603 -20.877 -28.763 1.00 86.94 652 GLN A O 1
ATOM 5059 N N . SER A 1 653 ? 45.287 -21.255 -26.985 1.00 80.88 653 SER A N 1
ATOM 5060 C CA . SER A 1 653 ? 46.285 -20.962 -25.961 1.00 80.88 653 SER A CA 1
ATOM 5061 C C . SER A 1 653 ? 47.403 -22.018 -25.964 1.00 80.88 653 SER A C 1
ATOM 5063 O O . SER A 1 653 ? 47.124 -23.177 -25.629 1.00 80.88 653 SER A O 1
ATOM 5065 N N . PRO A 1 654 ? 48.681 -21.641 -26.192 1.00 72.81 654 PRO A N 1
ATOM 5066 C CA . PRO A 1 654 ? 49.810 -22.583 -26.220 1.00 72.81 654 PRO A CA 1
ATOM 5067 C C . PRO A 1 654 ? 50.075 -23.342 -24.908 1.00 72.81 654 PRO A C 1
ATOM 5069 O O . PRO A 1 654 ? 50.946 -24.205 -24.868 1.00 72.81 654 PRO A O 1
ATOM 5072 N N . ARG A 1 655 ? 49.373 -23.003 -23.816 1.00 71.06 655 ARG A N 1
ATOM 5073 C CA . ARG A 1 655 ? 49.533 -23.620 -22.487 1.00 71.06 655 ARG A CA 1
ATOM 5074 C C . ARG A 1 655 ? 48.321 -24.414 -21.999 1.00 71.06 655 ARG A C 1
ATOM 5076 O O . ARG A 1 655 ? 48.445 -25.107 -20.997 1.00 71.06 655 ARG A O 1
ATOM 5083 N N . SER A 1 656 ? 47.158 -24.283 -22.643 1.00 70.38 656 SER A N 1
ATOM 5084 C CA . SER A 1 656 ? 45.907 -24.886 -22.149 1.00 70.38 656 SER A CA 1
ATOM 5085 C C . SER A 1 656 ? 45.048 -25.574 -23.213 1.00 70.38 656 SER A C 1
ATOM 5087 O O . SER A 1 656 ? 44.065 -26.213 -22.853 1.00 70.38 656 SER A O 1
ATOM 5089 N N . GLY A 1 657 ? 45.380 -25.463 -24.507 1.00 75.19 657 GLY A N 1
ATOM 5090 C CA . GLY A 1 657 ? 44.651 -26.119 -25.607 1.00 75.19 657 GLY A CA 1
ATOM 5091 C C . GLY A 1 657 ? 43.250 -25.557 -25.900 1.00 75.19 657 GLY A C 1
ATOM 5092 O O . GLY A 1 657 ? 42.706 -25.799 -26.973 1.00 75.19 657 GLY A O 1
ATOM 5093 N N . GLY A 1 658 ? 42.675 -24.775 -24.983 1.00 80.81 658 GLY A N 1
ATOM 5094 C CA . GLY A 1 658 ? 41.442 -24.022 -25.197 1.00 80.81 658 GLY A CA 1
ATOM 5095 C C . GLY A 1 658 ? 41.661 -22.735 -25.997 1.00 80.81 658 GLY A C 1
ATOM 5096 O O . GLY A 1 658 ? 42.779 -22.226 -26.109 1.00 80.81 658 GLY A O 1
ATOM 5097 N N . TYR A 1 659 ? 40.571 -22.187 -26.531 1.00 87.69 659 TYR A N 1
ATOM 5098 C CA . TYR A 1 659 ? 40.572 -20.922 -27.267 1.00 87.69 659 TYR A CA 1
ATOM 5099 C C . TYR A 1 659 ? 40.977 -19.728 -26.390 1.00 87.69 659 TYR A C 1
ATOM 5101 O O . TYR A 1 659 ? 40.710 -19.700 -25.185 1.00 87.69 659 TYR A O 1
ATOM 5109 N N . MET A 1 660 ? 41.621 -18.733 -26.997 1.00 86.62 660 MET A N 1
ATOM 5110 C CA . MET A 1 660 ? 42.038 -17.498 -26.326 1.00 86.62 660 MET A CA 1
ATOM 5111 C C . MET A 1 660 ? 40.875 -16.506 -26.145 1.00 86.62 660 MET A C 1
ATOM 5113 O O . MET A 1 660 ? 39.859 -16.583 -26.838 1.00 86.62 660 MET A O 1
ATOM 5117 N N . GLN A 1 661 ? 41.025 -15.578 -25.193 1.00 87.44 661 GLN A N 1
ATOM 5118 C CA . GLN A 1 661 ? 40.248 -14.330 -25.197 1.00 87.44 661 GLN A CA 1
ATOM 5119 C C . GLN A 1 661 ? 40.824 -13.431 -26.293 1.00 87.44 661 GLN A C 1
ATOM 5121 O O . GLN A 1 661 ? 42.037 -13.446 -26.488 1.00 87.44 661 GLN A O 1
ATOM 5126 N N . GLN A 1 662 ? 39.964 -12.681 -26.979 1.00 90.12 662 GLN A N 1
ATOM 5127 C CA . GLN A 1 662 ? 40.348 -11.657 -27.955 1.00 90.12 662 GLN A CA 1
ATOM 5128 C C . GLN A 1 662 ? 39.706 -10.321 -27.570 1.00 90.12 662 GLN A C 1
ATOM 5130 O O . GLN A 1 662 ? 38.927 -10.265 -26.612 1.00 90.12 662 GLN A O 1
ATOM 5135 N N . ASP A 1 663 ? 40.040 -9.252 -28.289 1.00 90.12 663 ASP A N 1
ATOM 5136 C CA . ASP A 1 663 ? 39.496 -7.930 -27.994 1.00 90.12 663 ASP A CA 1
ATOM 5137 C C . ASP A 1 663 ? 38.012 -7.818 -28.393 1.00 90.12 663 ASP A C 1
ATOM 5139 O O . ASP A 1 663 ? 37.574 -8.284 -29.450 1.00 90.12 663 ASP A O 1
ATOM 5143 N N . SER A 1 664 ? 37.228 -7.168 -27.534 1.00 89.56 664 SER A N 1
ATOM 5144 C CA . SER A 1 664 ? 35.862 -6.734 -27.835 1.00 89.56 664 SER A CA 1
ATOM 5145 C C . SER A 1 664 ? 35.806 -5.696 -28.960 1.00 89.56 664 SER A C 1
ATOM 5147 O O . SER A 1 664 ? 34.826 -5.676 -29.698 1.00 89.56 664 SER A O 1
ATOM 5149 N N . GLU A 1 665 ? 36.841 -4.868 -29.124 1.00 88.50 665 GLU A N 1
ATOM 5150 C CA . GLU A 1 665 ? 36.943 -3.873 -30.196 1.00 88.50 665 GLU A CA 1
ATOM 5151 C C . GLU A 1 665 ? 37.161 -4.546 -31.556 1.00 88.50 665 GLU A C 1
ATOM 5153 O O . GLU A 1 665 ? 36.393 -4.301 -32.484 1.00 88.50 665 GLU A O 1
ATOM 5158 N N . GLU A 1 666 ? 38.129 -5.464 -31.659 1.00 89.62 666 GLU A N 1
ATOM 5159 C CA . GLU A 1 666 ? 38.389 -6.227 -32.888 1.00 89.62 666 GLU A CA 1
ATOM 5160 C C . GLU A 1 666 ? 37.148 -7.037 -33.300 1.00 89.62 666 GLU A C 1
ATOM 5162 O O . GLU A 1 666 ? 36.777 -7.086 -34.479 1.00 89.62 666 GLU A O 1
ATOM 5167 N N . PHE A 1 667 ? 36.455 -7.629 -32.320 1.00 93.69 667 PHE A N 1
ATOM 5168 C CA . PHE A 1 667 ? 35.186 -8.313 -32.548 1.00 93.69 667 PHE A CA 1
ATOM 5169 C C . PHE A 1 667 ? 34.074 -7.359 -33.018 1.00 93.69 667 PHE A C 1
ATOM 5171 O O . PHE A 1 667 ? 33.385 -7.686 -33.984 1.00 93.69 667 PHE A O 1
ATOM 5178 N N . LEU A 1 668 ? 33.912 -6.183 -32.400 1.00 91.94 668 LEU A N 1
ATOM 5179 C CA . LEU A 1 668 ? 32.912 -5.181 -32.794 1.00 91.94 668 LEU A CA 1
ATOM 5180 C C . LEU A 1 668 ? 33.171 -4.634 -34.206 1.00 91.94 668 LEU A C 1
ATOM 5182 O O . LEU A 1 668 ? 32.251 -4.583 -35.021 1.00 91.94 668 LEU A O 1
ATOM 5186 N N . SER A 1 669 ? 34.420 -4.292 -34.521 1.00 90.81 669 SER A N 1
ATOM 5187 C CA . SER A 1 669 ? 34.829 -3.826 -35.850 1.00 90.81 669 SER A CA 1
ATOM 5188 C C . SER A 1 669 ? 34.621 -4.906 -36.924 1.00 90.81 669 SER A C 1
ATOM 5190 O O . SER A 1 669 ? 34.111 -4.610 -38.007 1.00 90.81 669 SER A O 1
ATOM 5192 N N . THR A 1 670 ? 34.908 -6.179 -36.616 1.00 91.25 670 THR A N 1
ATOM 5193 C CA . THR A 1 670 ? 34.604 -7.310 -37.517 1.00 91.25 670 THR A CA 1
ATOM 5194 C C . THR A 1 670 ? 33.091 -7.487 -37.710 1.00 91.25 670 THR A C 1
ATOM 5196 O O . THR A 1 670 ? 32.616 -7.641 -38.837 1.00 91.25 670 THR A O 1
ATOM 5199 N N . LEU A 1 671 ? 32.317 -7.424 -36.622 1.00 92.19 671 LEU A N 1
ATOM 5200 C CA . LEU A 1 671 ? 30.857 -7.539 -36.622 1.00 92.19 671 LEU A CA 1
ATOM 5201 C C . LEU A 1 671 ? 30.209 -6.450 -37.489 1.00 92.19 671 LEU A C 1
ATOM 5203 O O . LEU A 1 671 ? 29.438 -6.774 -38.391 1.00 92.19 671 LEU A O 1
ATOM 5207 N N . PHE A 1 672 ? 30.565 -5.180 -37.285 1.00 91.50 672 PHE A N 1
ATOM 5208 C CA . PHE A 1 672 ? 30.060 -4.065 -38.090 1.00 91.50 672 PHE A CA 1
ATOM 5209 C C . PHE A 1 672 ? 30.449 -4.193 -39.568 1.00 91.50 672 PHE A C 1
ATOM 5211 O O . PHE A 1 672 ? 29.570 -4.078 -40.420 1.00 91.50 672 PHE A O 1
ATOM 5218 N N . SER A 1 673 ? 31.703 -4.537 -39.887 1.00 89.81 673 SER A N 1
ATOM 5219 C CA . SER A 1 673 ? 32.130 -4.739 -41.281 1.00 89.81 673 SER A CA 1
ATOM 5220 C C . SER A 1 673 ? 31.354 -5.861 -41.989 1.00 89.81 673 SER A C 1
ATOM 5222 O O . SER A 1 673 ? 31.008 -5.738 -43.165 1.00 89.81 673 SER A O 1
ATOM 5224 N N . THR A 1 674 ? 31.007 -6.934 -41.269 1.00 89.69 674 THR A N 1
ATOM 5225 C CA . THR A 1 674 ? 30.190 -8.038 -41.810 1.00 89.69 674 THR A CA 1
ATOM 5226 C C . THR A 1 674 ? 28.733 -7.614 -42.035 1.00 89.69 674 THR A C 1
ATOM 5228 O O . THR A 1 674 ? 28.099 -7.992 -43.025 1.00 89.69 674 THR A O 1
ATOM 5231 N N . LEU A 1 675 ? 28.187 -6.796 -41.132 1.00 89.00 675 LEU A N 1
ATOM 5232 C CA . LEU A 1 675 ? 26.810 -6.309 -41.217 1.00 89.00 675 LEU A CA 1
ATOM 5233 C C . LEU A 1 675 ? 26.633 -5.199 -42.265 1.00 89.00 675 LEU A C 1
ATOM 5235 O O . LEU A 1 675 ? 25.600 -5.188 -42.928 1.00 89.00 675 LEU A O 1
ATOM 5239 N N . GLN A 1 676 ? 27.640 -4.354 -42.519 1.00 88.06 676 GLN A N 1
ATOM 5240 C CA . GLN A 1 676 ? 27.650 -3.423 -43.662 1.00 88.06 676 GLN A CA 1
ATOM 5241 C C . GLN A 1 676 ? 27.507 -4.162 -45.006 1.00 88.06 676 GLN A C 1
ATOM 5243 O O . GLN A 1 676 ? 26.815 -3.689 -45.905 1.00 88.06 676 GLN A O 1
ATOM 5248 N N . GLN A 1 677 ? 28.137 -5.336 -45.137 1.00 86.44 677 GLN A N 1
ATOM 5249 C CA . GLN A 1 677 ? 28.134 -6.138 -46.369 1.00 86.44 677 GLN A CA 1
ATOM 5250 C C . GLN A 1 677 ? 26.831 -6.921 -46.592 1.00 86.44 677 GLN A C 1
ATOM 5252 O O . GLN A 1 677 ? 26.498 -7.235 -47.732 1.00 86.44 677 GLN A O 1
ATOM 5257 N N . THR A 1 678 ? 26.100 -7.255 -45.523 1.00 85.81 678 THR A N 1
ATOM 5258 C CA . THR A 1 678 ? 24.899 -8.110 -45.594 1.00 85.81 678 THR A CA 1
ATOM 5259 C C . THR A 1 678 ? 23.590 -7.339 -45.402 1.00 85.81 678 THR A C 1
ATOM 5261 O O . THR A 1 678 ? 22.598 -7.651 -46.059 1.00 85.81 678 THR A O 1
ATOM 5264 N N . LEU A 1 679 ? 23.556 -6.297 -44.564 1.00 84.38 679 LEU A N 1
ATOM 5265 C CA . LEU A 1 679 ? 22.361 -5.489 -44.282 1.00 84.38 679 LEU A CA 1
ATOM 5266 C C . LEU A 1 679 ? 22.223 -4.298 -45.246 1.00 84.38 679 LEU A C 1
ATOM 5268 O O . LEU A 1 679 ? 22.152 -3.144 -44.827 1.00 84.38 679 LEU A O 1
ATOM 5272 N N . THR A 1 680 ? 22.159 -4.583 -46.547 1.00 77.75 680 THR A N 1
ATOM 5273 C CA . THR A 1 680 ? 22.102 -3.585 -47.635 1.00 77.75 680 THR A CA 1
ATOM 5274 C C . THR A 1 680 ? 20.684 -3.105 -47.989 1.00 77.75 680 THR A C 1
ATOM 5276 O O . THR A 1 680 ? 20.461 -2.591 -49.085 1.00 77.75 680 THR A O 1
ATOM 5279 N N . GLN A 1 681 ? 19.687 -3.324 -47.123 1.00 66.88 681 GLN A N 1
ATOM 5280 C CA . GLN A 1 681 ? 18.331 -2.813 -47.359 1.00 66.88 681 GLN A CA 1
ATOM 5281 C C . GLN A 1 681 ? 18.223 -1.346 -46.905 1.00 66.88 681 GLN A C 1
ATOM 5283 O O . GLN A 1 681 ? 18.755 -1.007 -45.845 1.00 66.88 681 GLN A O 1
ATOM 5288 N N . PRO A 1 682 ? 17.528 -0.472 -47.661 1.00 56.16 682 PRO A N 1
ATOM 5289 C CA . PRO A 1 682 ? 17.324 0.916 -47.264 1.00 56.16 682 PRO A CA 1
ATOM 5290 C C . PRO A 1 682 ? 16.431 0.975 -46.021 1.00 56.16 682 PRO A C 1
ATOM 5292 O O . PRO A 1 682 ? 15.265 0.580 -46.051 1.00 56.16 682 PRO A O 1
ATOM 5295 N N . ALA A 1 683 ? 16.991 1.470 -44.920 1.00 51.81 683 ALA A N 1
ATOM 5296 C CA . ALA A 1 683 ? 16.309 1.556 -43.639 1.00 51.81 683 ALA A CA 1
ATOM 5297 C C . ALA A 1 683 ? 15.212 2.642 -43.697 1.00 51.81 683 ALA A C 1
ATOM 5299 O O . ALA A 1 683 ? 15.495 3.839 -43.757 1.00 51.81 683 ALA A O 1
ATOM 5300 N N . GLY A 1 684 ? 13.943 2.229 -43.733 1.00 47.00 684 GLY A N 1
ATOM 5301 C CA . GLY A 1 684 ? 12.817 3.141 -43.941 1.00 47.00 684 GLY A CA 1
ATOM 5302 C C . GLY A 1 684 ? 12.495 3.999 -42.715 1.00 47.00 684 GLY A C 1
ATOM 5303 O O . GLY A 1 684 ? 11.952 3.486 -41.743 1.00 47.00 684 GLY A O 1
ATOM 5304 N N . GLY A 1 685 ? 12.746 5.311 -42.799 1.00 55.41 685 GLY A N 1
ATOM 5305 C CA . GLY A 1 685 ? 12.242 6.310 -41.840 1.00 55.41 685 GLY A CA 1
ATOM 5306 C C . GLY A 1 685 ? 13.269 6.942 -40.892 1.00 55.41 685 GLY A C 1
ATOM 5307 O O . GLY A 1 685 ? 12.877 7.733 -40.037 1.00 55.41 685 GLY A O 1
ATOM 5308 N N . PHE A 1 686 ? 14.561 6.639 -41.028 1.00 57.59 686 PHE A N 1
ATOM 5309 C CA . PHE A 1 686 ? 15.602 7.158 -40.129 1.00 57.59 686 PHE A CA 1
ATOM 5310 C C . PHE A 1 686 ? 16.147 8.531 -40.555 1.00 57.59 686 PHE A C 1
ATOM 5312 O O . PHE A 1 686 ? 16.289 8.816 -41.744 1.00 57.59 686 PHE A O 1
ATOM 5319 N N . LYS A 1 687 ? 16.517 9.366 -39.570 1.00 51.91 687 LYS A N 1
ATOM 5320 C CA . LYS A 1 687 ? 17.388 10.539 -39.768 1.00 51.91 687 LYS A CA 1
ATOM 5321 C C . LYS A 1 687 ? 18.830 10.051 -40.008 1.00 51.91 687 LYS A C 1
ATOM 5323 O O . LYS A 1 687 ? 19.615 9.977 -39.069 1.00 51.91 687 LYS A O 1
ATOM 5328 N N . SER A 1 688 ? 19.176 9.691 -41.243 1.00 56.16 688 SER A N 1
ATOM 5329 C CA . SER A 1 688 ? 20.563 9.395 -41.631 1.00 56.16 688 SER A CA 1
ATOM 5330 C C . SER A 1 688 ? 21.293 10.650 -42.129 1.00 56.16 688 SER A C 1
ATOM 5332 O O . SER A 1 688 ? 20.672 11.568 -42.668 1.00 56.16 688 SER A O 1
ATOM 5334 N N . LEU A 1 689 ? 22.625 10.668 -42.003 1.00 54.16 689 LEU A N 1
ATOM 5335 C CA . LEU A 1 689 ? 23.526 11.721 -42.511 1.00 54.16 689 LEU A CA 1
ATOM 5336 C C . LEU A 1 689 ? 23.677 11.642 -44.049 1.00 54.16 689 LEU A C 1
ATOM 5338 O O . LEU A 1 689 ? 24.760 11.399 -44.590 1.00 54.16 689 LEU A O 1
ATOM 5342 N N . GLY A 1 690 ? 22.552 11.776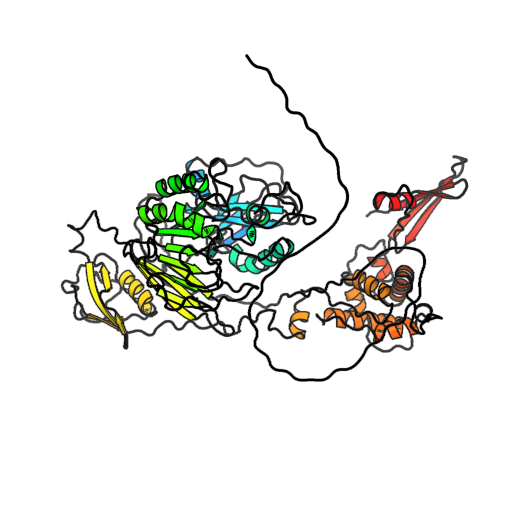 -44.757 1.00 60.16 690 GLY A N 1
ATOM 5343 C CA . GLY A 1 690 ? 22.425 11.563 -46.200 1.00 60.16 690 GLY A CA 1
ATOM 5344 C C . GLY A 1 690 ? 22.016 10.130 -46.592 1.00 60.16 690 GLY A C 1
ATOM 5345 O O . GLY A 1 690 ? 21.709 9.305 -45.727 1.00 60.16 690 GLY A O 1
ATOM 5346 N N . PRO A 1 691 ? 21.965 9.820 -47.903 1.00 60.31 691 PRO A N 1
ATOM 5347 C CA . PRO A 1 691 ? 21.533 8.517 -48.408 1.00 60.31 691 PRO A CA 1
ATOM 5348 C C . PRO A 1 691 ? 22.591 7.430 -48.157 1.00 60.31 691 PRO A C 1
ATOM 5350 O O . PRO A 1 691 ? 23.611 7.367 -48.844 1.00 60.31 691 PRO A O 1
ATOM 5353 N N . THR A 1 692 ? 22.335 6.554 -47.186 1.00 66.12 692 THR A N 1
ATOM 5354 C CA . THR A 1 692 ? 23.178 5.395 -46.857 1.00 66.12 692 THR A CA 1
ATOM 5355 C C . THR A 1 692 ? 22.726 4.133 -47.603 1.00 66.12 692 THR A C 1
ATOM 5357 O O . THR A 1 692 ? 21.548 3.948 -47.907 1.00 66.12 692 THR A O 1
ATOM 5360 N N . SER A 1 693 ? 23.676 3.249 -47.923 1.00 70.12 693 SER A N 1
ATOM 5361 C CA . SER A 1 693 ? 23.441 2.008 -48.689 1.00 70.12 693 SER A CA 1
ATOM 5362 C C . SER A 1 693 ? 23.269 0.755 -47.822 1.00 70.12 693 SER A C 1
ATOM 5364 O O . SER A 1 693 ? 23.004 -0.326 -48.345 1.00 70.12 693 SER A O 1
ATOM 5366 N N . ASN A 1 694 ? 23.449 0.881 -46.507 1.00 80.38 694 ASN A N 1
ATOM 5367 C CA . ASN A 1 694 ? 23.352 -0.207 -45.541 1.00 80.38 694 ASN A CA 1
ATOM 5368 C C . ASN A 1 694 ? 22.893 0.317 -44.170 1.00 80.38 694 ASN A C 1
ATOM 5370 O O . ASN A 1 694 ? 22.996 1.508 -43.870 1.00 80.38 694 ASN A O 1
ATOM 5374 N N . VAL A 1 695 ? 22.397 -0.595 -43.336 1.00 81.62 695 VAL A N 1
ATOM 5375 C CA . VAL A 1 695 ? 21.795 -0.273 -42.032 1.00 81.62 695 VAL A CA 1
ATOM 5376 C C . VAL A 1 695 ? 22.829 0.161 -40.985 1.00 81.62 695 VAL A C 1
ATOM 5378 O O . VAL A 1 695 ? 22.509 0.971 -40.120 1.00 81.62 695 VAL A O 1
ATOM 5381 N N . VAL A 1 696 ? 24.072 -0.328 -41.051 1.00 85.75 696 VAL A N 1
ATOM 5382 C CA . VAL A 1 696 ? 25.105 0.002 -40.049 1.00 85.75 696 VAL A CA 1
ATOM 5383 C C . VAL A 1 696 ? 25.505 1.473 -40.157 1.00 85.75 696 VAL A C 1
ATOM 5385 O O . VAL A 1 696 ? 25.482 2.181 -39.152 1.00 85.75 696 VAL A O 1
ATOM 5388 N N . ASP A 1 697 ? 25.760 1.963 -41.371 1.00 83.25 697 ASP A N 1
ATOM 5389 C CA . ASP A 1 697 ? 26.062 3.380 -41.617 1.00 83.25 697 ASP A CA 1
ATOM 5390 C C . ASP A 1 697 ? 24.857 4.292 -41.319 1.00 83.25 697 ASP A C 1
ATOM 5392 O O . ASP A 1 697 ? 25.035 5.467 -41.010 1.00 83.25 697 ASP A O 1
ATOM 5396 N N . ALA A 1 698 ? 23.628 3.766 -41.399 1.00 81.38 698 ALA A N 1
ATOM 5397 C CA . ALA A 1 698 ? 22.407 4.507 -41.075 1.00 81.38 698 ALA A CA 1
ATOM 5398 C C . ALA A 1 698 ? 22.175 4.689 -39.561 1.00 81.38 698 ALA A C 1
ATOM 5400 O O . ALA A 1 698 ? 21.528 5.659 -39.174 1.00 81.38 698 ALA A O 1
ATOM 5401 N N . LEU A 1 699 ? 22.666 3.763 -38.726 1.00 82.50 699 LEU A N 1
ATOM 5402 C CA . LEU A 1 699 ? 22.436 3.744 -37.271 1.00 82.50 699 LEU A CA 1
ATOM 5403 C C . LEU A 1 699 ? 23.656 4.168 -36.440 1.00 82.50 699 LEU A C 1
ATOM 5405 O O . LEU A 1 699 ? 23.492 4.738 -35.365 1.00 82.50 699 LEU A O 1
ATOM 5409 N N . PHE A 1 700 ? 24.868 3.873 -36.917 1.00 86.00 700 PHE A N 1
ATOM 5410 C CA . PHE A 1 700 ? 26.128 4.100 -36.196 1.00 86.00 700 PHE A CA 1
ATOM 5411 C C . PHE A 1 700 ? 27.105 5.009 -36.959 1.00 86.00 700 PHE A C 1
ATOM 5413 O O . PHE A 1 700 ? 28.206 5.270 -36.474 1.00 86.00 700 PHE A O 1
ATOM 5420 N N . GLY A 1 701 ? 26.724 5.484 -38.149 1.00 83.00 701 GLY A N 1
ATOM 5421 C CA . GLY A 1 701 ? 27.526 6.406 -38.945 1.00 83.00 701 GLY A CA 1
ATOM 5422 C C . GLY A 1 701 ? 27.620 7.794 -38.312 1.00 83.00 701 GLY A C 1
ATOM 5423 O O . GLY A 1 701 ? 26.613 8.411 -37.974 1.00 83.00 701 GLY A O 1
ATOM 5424 N N . LEU A 1 702 ? 28.846 8.295 -38.209 1.00 81.38 702 LEU A N 1
ATOM 5425 C CA . LEU A 1 702 ? 29.197 9.655 -37.814 1.00 81.38 702 LEU A CA 1
ATOM 5426 C C . LEU A 1 702 ? 29.833 10.362 -39.013 1.00 81.38 702 LEU A C 1
ATOM 5428 O O . LEU A 1 702 ? 30.629 9.751 -39.729 1.00 81.38 702 LEU A O 1
ATOM 5432 N N . GLU A 1 703 ? 29.531 11.644 -39.208 1.00 79.75 703 GLU A N 1
ATOM 5433 C CA . GLU A 1 703 ? 30.254 12.520 -40.135 1.00 79.75 703 GLU A CA 1
ATOM 5434 C C . GLU A 1 703 ? 30.938 13.637 -39.341 1.00 79.75 703 GLU A C 1
ATOM 5436 O O . GLU A 1 703 ? 30.334 14.251 -38.458 1.00 79.75 703 GLU A O 1
ATOM 5441 N N . MET A 1 704 ? 32.216 13.859 -39.635 1.00 77.19 704 MET A N 1
ATOM 5442 C CA . MET A 1 704 ? 33.074 14.820 -38.949 1.00 77.19 704 MET A CA 1
ATOM 5443 C C . MET A 1 704 ? 33.714 15.740 -39.986 1.00 77.19 704 MET A C 1
ATOM 5445 O O . MET A 1 704 ? 34.242 15.261 -40.995 1.00 77.19 704 MET A O 1
ATOM 5449 N N . ASP A 1 705 ? 33.689 17.045 -39.724 1.00 77.56 705 ASP A N 1
ATOM 5450 C CA . ASP A 1 705 ? 34.459 18.016 -40.495 1.00 77.56 705 ASP A CA 1
ATOM 5451 C C . ASP A 1 705 ? 35.867 18.104 -39.888 1.00 77.56 705 ASP A C 1
ATOM 5453 O O . ASP A 1 705 ? 36.073 18.646 -38.802 1.00 77.56 705 ASP A O 1
ATOM 5457 N N . GLU A 1 706 ? 36.827 17.519 -40.599 1.00 78.12 706 GLU A N 1
ATOM 5458 C CA . GLU A 1 706 ? 38.260 17.540 -40.323 1.00 78.12 706 GLU A CA 1
ATOM 5459 C C . GLU A 1 706 ? 38.852 18.836 -40.890 1.00 78.12 706 GLU A C 1
ATOM 5461 O O . GLU A 1 706 ? 38.871 19.042 -42.107 1.00 78.12 706 GLU A O 1
ATOM 5466 N N . LYS A 1 707 ? 39.338 19.719 -40.017 1.00 78.19 707 LYS A N 1
ATOM 5467 C CA . LYS A 1 707 ? 39.997 20.978 -40.384 1.00 78.19 707 LYS A CA 1
ATOM 5468 C C . LYS A 1 707 ? 41.483 20.894 -40.060 1.00 78.19 707 LYS A C 1
ATOM 5470 O O . LYS A 1 707 ? 41.856 20.573 -38.932 1.00 78.19 707 LYS A O 1
ATOM 5475 N N . LEU A 1 708 ? 42.312 21.203 -41.051 1.00 77.44 708 LEU A N 1
ATOM 5476 C CA . LEU A 1 708 ? 43.769 21.154 -40.982 1.00 77.44 708 LEU A CA 1
ATOM 5477 C C . LEU A 1 708 ? 44.334 22.563 -41.207 1.00 77.44 708 LEU A C 1
ATOM 5479 O O . LEU A 1 708 ? 44.151 23.152 -42.275 1.00 77.44 708 LEU A O 1
ATOM 5483 N N . GLU A 1 709 ? 44.980 23.105 -40.176 1.00 77.75 709 GLU A N 1
ATOM 5484 C CA . GLU A 1 709 ? 45.482 24.483 -40.084 1.00 77.75 709 GLU A CA 1
ATOM 5485 C C . GLU A 1 709 ? 46.996 24.468 -39.815 1.00 77.75 709 GLU A C 1
ATOM 5487 O O . GLU A 1 709 ? 47.465 23.749 -38.933 1.00 77.75 709 GLU A O 1
ATOM 5492 N N . CYS A 1 710 ? 47.785 25.241 -40.566 1.00 73.25 710 CYS A N 1
ATOM 5493 C CA . CYS A 1 710 ? 49.235 25.308 -40.372 1.00 73.25 710 CYS A CA 1
ATOM 5494 C C . CYS A 1 710 ? 49.576 26.205 -39.172 1.00 73.25 710 CYS A C 1
ATOM 5496 O O . CYS A 1 710 ? 49.216 27.379 -39.156 1.00 73.25 710 CYS A O 1
ATOM 5498 N N . THR A 1 711 ? 50.294 25.686 -38.170 1.00 70.44 711 THR A N 1
ATOM 5499 C CA . THR A 1 711 ? 50.640 26.460 -36.959 1.00 70.44 711 THR A CA 1
ATOM 5500 C C . THR A 1 711 ? 51.889 27.325 -37.126 1.00 70.44 711 THR A C 1
ATOM 5502 O O . THR A 1 711 ? 52.238 28.077 -36.218 1.00 70.44 711 THR A O 1
ATOM 5505 N N . GLU A 1 712 ? 52.586 27.207 -38.259 1.00 73.31 712 GLU A N 1
ATOM 5506 C CA . GLU A 1 712 ? 53.809 27.960 -38.564 1.00 73.31 712 GLU A CA 1
ATOM 5507 C C . GLU A 1 712 ? 53.589 29.100 -39.577 1.00 73.31 712 GLU A C 1
ATOM 5509 O O . GLU A 1 712 ? 54.449 29.979 -39.687 1.00 73.31 712 GLU A O 1
ATOM 5514 N N . SER A 1 713 ? 52.462 29.136 -40.308 1.00 65.75 713 SER A N 1
ATOM 5515 C CA . SER A 1 713 ? 52.164 30.240 -41.232 1.00 65.75 713 SER A CA 1
ATOM 5516 C C . SER A 1 713 ? 50.683 30.406 -41.600 1.00 65.75 713 SER A C 1
ATOM 5518 O O . SER A 1 713 ? 50.104 29.569 -42.289 1.00 65.75 713 SER A O 1
ATOM 5520 N N . ASP A 1 714 ? 50.134 31.589 -41.304 1.00 66.56 714 ASP A N 1
ATOM 5521 C CA . ASP A 1 714 ? 48.795 32.060 -41.711 1.00 66.56 714 ASP A CA 1
ATOM 5522 C C . ASP A 1 714 ? 48.589 32.162 -43.246 1.00 66.56 714 ASP A C 1
ATOM 5524 O O . ASP A 1 714 ? 47.524 32.565 -43.717 1.00 66.56 714 ASP A O 1
ATOM 5528 N N . MET A 1 715 ? 49.622 31.875 -44.049 1.00 64.88 715 MET A N 1
ATOM 5529 C CA . MET A 1 715 ? 49.590 31.948 -45.516 1.00 64.88 715 MET A CA 1
ATOM 5530 C C . MET A 1 715 ? 49.080 30.662 -46.183 1.00 64.88 715 MET A C 1
ATOM 5532 O O . MET A 1 715 ? 48.786 30.681 -47.381 1.00 64.88 715 MET A O 1
ATOM 5536 N N . GLU A 1 716 ? 48.986 29.550 -45.449 1.00 71.31 716 GLU A N 1
ATOM 5537 C CA . GLU A 1 716 ? 48.477 28.281 -45.977 1.00 71.31 716 GLU A CA 1
ATOM 5538 C C . GLU A 1 716 ? 46.958 28.166 -45.734 1.00 71.31 716 GLU A C 1
ATOM 5540 O O . GLU A 1 716 ? 46.497 28.343 -44.606 1.00 71.31 716 GLU A O 1
ATOM 5545 N N . PRO A 1 717 ? 46.138 27.903 -46.772 1.00 74.25 717 PRO A N 1
ATOM 5546 C CA . PRO A 1 717 ? 44.687 27.877 -46.625 1.00 74.25 717 PRO A CA 1
ATOM 5547 C C . PRO A 1 717 ? 44.228 26.636 -45.852 1.00 74.25 717 PRO A C 1
ATOM 5549 O O . PRO A 1 717 ? 44.585 25.514 -46.212 1.00 74.25 717 PRO A O 1
ATOM 5552 N N . VAL A 1 718 ? 43.375 26.838 -44.841 1.00 76.12 718 VAL A N 1
ATOM 5553 C CA . VAL A 1 718 ? 42.798 25.759 -44.022 1.00 76.12 718 VAL A CA 1
ATOM 5554 C C . VAL A 1 718 ? 42.118 24.714 -44.909 1.00 76.12 718 VAL A C 1
ATOM 5556 O O . VAL A 1 718 ? 41.148 25.005 -45.615 1.00 76.12 718 VAL A O 1
ATOM 5559 N N . VAL A 1 719 ? 42.605 23.476 -44.847 1.00 79.25 719 VAL A N 1
ATOM 5560 C CA . VAL A 1 719 ? 42.027 22.350 -45.584 1.00 79.25 719 VAL A CA 1
ATOM 5561 C C . VAL A 1 719 ? 40.876 21.786 -44.760 1.00 79.25 719 VAL A C 1
ATOM 5563 O O . VAL A 1 719 ? 41.080 21.366 -43.627 1.00 79.25 719 VAL A O 1
ATOM 5566 N N . THR A 1 720 ? 39.664 21.773 -45.318 1.00 78.00 720 THR A N 1
ATOM 5567 C CA . THR A 1 720 ? 38.503 21.109 -44.702 1.00 78.00 720 THR A CA 1
ATOM 5568 C C . THR A 1 720 ? 38.151 19.850 -45.494 1.00 78.00 720 THR A C 1
ATOM 5570 O O . THR A 1 720 ? 37.909 19.925 -46.701 1.00 78.00 720 THR A O 1
ATOM 5573 N N . LYS A 1 721 ? 38.117 18.699 -44.821 1.00 80.12 721 LYS A N 1
ATOM 5574 C CA . LYS A 1 721 ? 37.756 17.380 -45.360 1.00 80.12 721 LYS A CA 1
ATOM 5575 C C . LYS A 1 721 ? 36.591 16.808 -44.548 1.00 80.12 721 LYS A C 1
ATOM 5577 O O . LYS A 1 721 ? 36.501 17.015 -43.346 1.00 80.12 721 LYS A O 1
ATOM 5582 N N . LYS A 1 722 ? 35.698 16.071 -45.209 1.00 78.19 722 LYS A N 1
ATOM 5583 C CA . LYS A 1 722 ? 34.656 15.281 -44.539 1.00 78.19 722 LYS A CA 1
ATOM 5584 C C . LYS A 1 722 ? 35.149 13.859 -44.330 1.00 78.19 722 LYS A C 1
ATOM 5586 O O . LYS A 1 722 ? 35.531 13.193 -45.294 1.00 78.19 722 LYS A O 1
ATOM 5591 N N . GLU A 1 723 ? 35.121 13.396 -43.088 1.00 77.19 723 GLU A N 1
ATOM 5592 C CA . GLU A 1 723 ? 35.436 12.019 -42.714 1.00 77.19 723 GLU A CA 1
ATOM 5593 C C . GLU A 1 723 ? 34.198 11.311 -42.157 1.00 77.19 723 GLU A C 1
ATOM 5595 O O . GLU A 1 723 ? 33.344 11.932 -41.523 1.00 77.19 723 GLU A O 1
ATOM 5600 N N . LYS A 1 724 ? 34.092 10.000 -42.408 1.00 78.50 724 LYS A N 1
ATOM 5601 C CA . LYS A 1 724 ? 33.020 9.152 -41.876 1.00 78.50 724 LYS A CA 1
ATOM 5602 C C . LYS A 1 724 ? 33.596 8.071 -40.971 1.00 78.50 724 LYS A C 1
ATOM 5604 O O . LYS A 1 724 ? 34.550 7.394 -41.347 1.00 78.50 724 LYS A O 1
ATOM 5609 N N . ALA A 1 725 ? 32.992 7.896 -39.800 1.00 80.62 725 ALA A N 1
ATOM 5610 C CA . ALA A 1 725 ? 33.417 6.938 -38.783 1.00 80.62 725 ALA A CA 1
ATOM 5611 C C . ALA A 1 725 ? 32.225 6.138 -38.232 1.00 80.62 725 ALA A C 1
ATOM 5613 O O . ALA A 1 725 ? 31.087 6.589 -38.300 1.00 80.62 725 ALA A O 1
ATOM 5614 N N . LEU A 1 726 ? 32.496 4.963 -37.653 1.00 80.44 726 LEU A N 1
ATOM 5615 C CA . LEU A 1 726 ? 31.510 4.140 -36.921 1.00 80.44 726 LEU A CA 1
ATOM 5616 C C . LEU A 1 726 ? 31.730 4.139 -35.397 1.00 80.44 726 LEU A C 1
ATOM 5618 O O . LEU A 1 726 ? 31.030 3.453 -34.655 1.00 80.44 726 LEU A O 1
ATOM 5622 N N . LYS A 1 727 ? 32.761 4.848 -34.926 1.00 83.50 727 LYS A N 1
ATOM 5623 C CA . LYS A 1 727 ? 33.150 4.932 -33.517 1.00 83.50 727 LYS A CA 1
ATOM 5624 C C . LYS A 1 727 ? 33.764 6.297 -33.231 1.00 83.50 727 LYS A C 1
ATOM 5626 O O . LYS A 1 727 ? 34.669 6.723 -33.944 1.00 83.50 727 LYS A O 1
ATOM 5631 N N . LEU A 1 728 ? 33.295 6.952 -32.173 1.00 82.12 728 LEU A N 1
ATOM 5632 C CA . LEU A 1 728 ? 33.961 8.117 -31.600 1.00 82.12 728 LEU A CA 1
ATOM 5633 C C . LEU A 1 728 ? 35.039 7.616 -30.633 1.00 82.12 728 LEU A C 1
ATOM 5635 O O . LEU A 1 728 ? 34.744 6.846 -29.718 1.00 82.12 728 LEU A O 1
ATOM 5639 N N . VAL A 1 729 ? 36.290 8.018 -30.848 1.00 82.25 729 VAL A N 1
ATOM 5640 C CA . VAL A 1 729 ? 37.403 7.638 -29.968 1.00 82.25 729 VAL A CA 1
ATOM 5641 C C . VAL A 1 729 ? 37.399 8.535 -28.726 1.00 82.25 729 VAL A C 1
ATOM 5643 O O . VAL A 1 729 ? 37.086 9.721 -28.803 1.00 82.25 729 VAL A O 1
ATOM 5646 N N . CYS A 1 730 ? 37.763 7.971 -27.575 1.00 82.25 730 CYS A N 1
ATOM 5647 C CA . CYS A 1 730 ? 38.015 8.709 -26.341 1.00 82.25 730 CYS A CA 1
ATOM 5648 C C . CYS A 1 730 ? 39.435 8.383 -25.864 1.00 82.25 730 CYS A C 1
ATOM 5650 O O . CYS A 1 730 ? 39.690 7.281 -25.376 1.00 82.25 730 CYS A O 1
ATOM 5652 N N . ASN A 1 731 ? 40.357 9.334 -25.999 1.00 82.62 731 ASN A N 1
ATOM 5653 C CA . ASN A 1 731 ? 41.744 9.164 -25.575 1.00 82.62 731 ASN A CA 1
ATOM 5654 C C . ASN A 1 731 ? 41.863 9.402 -24.066 1.00 82.62 731 ASN A C 1
ATOM 5656 O O . ASN A 1 731 ? 41.521 10.475 -23.585 1.00 82.62 731 ASN A O 1
ATOM 5660 N N . ILE A 1 732 ? 42.371 8.421 -23.316 1.00 82.31 732 ILE A N 1
ATOM 5661 C CA . ILE A 1 732 ? 42.571 8.551 -21.865 1.00 82.31 732 ILE A CA 1
ATOM 5662 C C . ILE A 1 732 ? 44.033 8.909 -21.586 1.00 82.31 732 ILE A C 1
ATOM 5664 O O . ILE A 1 732 ? 44.932 8.082 -21.733 1.00 82.31 732 ILE A O 1
ATOM 5668 N N . THR A 1 733 ? 44.260 10.150 -21.163 1.00 82.69 733 THR A N 1
ATOM 5669 C CA . THR A 1 733 ? 45.549 10.670 -20.677 1.00 82.69 733 THR A CA 1
ATOM 5670 C C . THR A 1 733 ? 45.532 10.827 -19.152 1.00 82.69 733 THR A C 1
ATOM 5672 O O . THR A 1 733 ? 44.489 10.687 -18.516 1.00 82.69 733 THR A O 1
ATOM 5675 N N . ILE A 1 734 ? 46.670 11.188 -18.548 1.00 81.12 734 ILE A N 1
ATOM 5676 C CA . ILE A 1 734 ? 46.752 11.524 -17.111 1.00 81.12 734 ILE A CA 1
ATOM 5677 C C . ILE A 1 734 ? 45.895 12.747 -16.715 1.00 81.12 734 ILE A C 1
ATOM 5679 O O . ILE A 1 734 ? 45.614 12.952 -15.538 1.00 81.12 734 ILE A O 1
ATOM 5683 N N . GLU A 1 735 ? 45.454 13.542 -17.692 1.00 74.94 735 GLU A N 1
ATOM 5684 C CA . GLU A 1 735 ? 44.626 14.741 -17.505 1.00 74.94 735 GLU A CA 1
ATOM 5685 C C . GLU A 1 735 ? 43.122 14.449 -17.691 1.00 74.94 735 GLU A C 1
ATOM 5687 O O . GLU A 1 735 ? 42.268 15.279 -17.373 1.00 74.94 735 GLU A O 1
ATOM 5692 N N . THR A 1 736 ? 42.777 13.249 -18.175 1.00 82.06 736 THR A N 1
ATOM 5693 C CA . THR A 1 736 ? 41.398 12.835 -18.466 1.00 82.06 736 THR A CA 1
ATOM 5694 C C . THR A 1 736 ? 40.667 12.436 -17.184 1.00 82.06 736 THR A C 1
ATOM 5696 O O . THR A 1 736 ? 40.813 11.316 -16.698 1.00 82.06 736 THR A O 1
ATOM 5699 N N . ASN A 1 737 ? 39.857 13.349 -16.643 1.00 82.50 737 ASN A N 1
ATOM 5700 C CA . ASN A 1 737 ? 39.068 13.113 -15.427 1.00 82.50 737 ASN A CA 1
ATOM 5701 C C . ASN A 1 737 ? 37.619 12.701 -15.738 1.00 82.50 737 ASN A C 1
ATOM 5703 O O . ASN A 1 737 ? 37.029 11.909 -15.000 1.00 82.50 737 ASN A O 1
ATOM 5707 N N . HIS A 1 738 ? 37.053 13.184 -16.849 1.00 81.19 738 HIS A N 1
ATOM 5708 C CA . HIS A 1 738 ? 35.721 12.812 -17.321 1.00 81.19 738 HIS A CA 1
ATOM 5709 C C . HIS A 1 738 ? 35.741 12.355 -18.788 1.00 81.19 738 HIS A C 1
ATOM 5711 O O . HIS A 1 738 ? 36.620 12.726 -19.566 1.00 81.19 738 HIS A O 1
ATOM 5717 N N . LEU A 1 739 ? 34.725 11.580 -19.192 1.00 75.69 739 LEU A N 1
ATOM 5718 C CA . LEU A 1 739 ? 34.552 11.097 -20.574 1.00 75.69 739 LEU A CA 1
ATOM 5719 C C . LEU A 1 739 ? 34.552 12.246 -21.600 1.00 75.69 739 LEU A C 1
ATOM 5721 O O . LEU A 1 739 ? 35.100 12.114 -22.691 1.00 75.69 739 LEU A O 1
ATOM 5725 N N . SER A 1 740 ? 33.992 13.400 -21.221 1.00 78.19 740 SER A N 1
ATOM 5726 C CA . SER A 1 740 ? 34.002 14.625 -22.026 1.00 78.19 740 SER A CA 1
ATOM 5727 C C . SER A 1 740 ? 35.399 15.106 -22.396 1.00 78.19 740 SER A C 1
ATOM 5729 O O . SER A 1 740 ? 35.554 15.807 -23.388 1.00 78.19 740 SER A O 1
ATOM 5731 N N . ASP A 1 741 ? 36.406 14.788 -21.590 1.00 78.19 741 ASP A N 1
ATOM 5732 C CA . ASP A 1 741 ? 37.737 15.373 -21.711 1.00 78.19 741 ASP A CA 1
ATOM 5733 C C . ASP A 1 741 ? 38.589 14.523 -22.653 1.00 78.19 741 ASP A C 1
ATOM 5735 O O . ASP A 1 741 ? 39.221 15.060 -23.559 1.00 78.19 741 ASP A O 1
ATOM 5739 N N . GLY A 1 742 ? 38.474 13.196 -22.554 1.00 77.50 742 GLY A N 1
ATOM 5740 C CA . GLY A 1 742 ? 39.091 12.271 -23.505 1.00 77.50 742 GLY A CA 1
ATOM 5741 C C . GLY A 1 742 ? 38.499 12.337 -24.919 1.00 77.50 742 GLY A C 1
ATOM 5742 O O . GLY A 1 742 ? 39.197 12.045 -25.889 1.00 77.50 742 GLY A O 1
ATOM 5743 N N . ILE A 1 743 ? 37.244 12.783 -25.060 1.00 79.88 743 ILE A N 1
ATOM 5744 C CA . ILE A 1 743 ? 36.636 13.109 -26.363 1.00 79.88 743 ILE A CA 1
ATOM 5745 C C . ILE A 1 743 ? 37.179 14.446 -26.908 1.00 79.88 743 ILE A C 1
ATOM 5747 O O . ILE A 1 743 ? 37.531 14.528 -28.085 1.00 79.88 743 ILE A O 1
ATOM 5751 N N . LYS A 1 744 ? 37.332 15.485 -26.070 1.00 76.00 744 LYS A N 1
ATOM 5752 C CA . LYS A 1 744 ? 37.961 16.761 -26.485 1.00 76.00 744 LYS A CA 1
ATOM 5753 C C . LYS A 1 744 ? 39.412 16.568 -26.942 1.00 76.00 744 LYS A C 1
ATOM 5755 O O . LYS A 1 744 ? 39.809 17.174 -27.927 1.00 76.00 744 LYS A O 1
ATOM 5760 N N . ILE A 1 745 ? 40.168 15.681 -26.288 1.00 72.38 745 ILE A N 1
ATOM 5761 C CA . ILE A 1 745 ? 41.545 15.311 -26.674 1.00 72.38 745 ILE A CA 1
ATOM 5762 C C . ILE A 1 745 ? 41.601 14.640 -28.062 1.00 72.38 745 ILE A C 1
ATOM 5764 O O . ILE A 1 745 ? 42.635 14.680 -28.719 1.00 72.38 745 ILE A O 1
ATOM 5768 N N . VAL A 1 746 ? 40.504 14.046 -28.542 1.00 65.88 746 VAL A N 1
ATOM 5769 C CA . VAL A 1 746 ? 40.382 13.579 -29.937 1.00 65.88 746 VAL A CA 1
ATOM 5770 C C . VAL A 1 746 ? 39.915 14.702 -30.869 1.00 65.88 746 VAL A C 1
ATOM 5772 O O . VAL A 1 746 ? 40.296 14.723 -32.031 1.00 65.88 746 VAL A O 1
ATOM 5775 N N . SER A 1 747 ? 39.142 15.666 -30.361 1.00 61.19 747 SER A N 1
ATOM 5776 C CA . SER A 1 747 ? 38.623 16.804 -31.140 1.00 61.19 747 SER A CA 1
ATOM 5777 C C . SER A 1 747 ? 39.702 17.822 -31.543 1.00 61.19 747 SER A C 1
ATOM 5779 O O . SER A 1 747 ? 39.477 18.601 -32.465 1.00 61.19 747 SER A O 1
ATOM 5781 N N . THR A 1 748 ? 40.863 17.832 -30.877 1.00 61.09 748 THR A N 1
ATOM 5782 C CA . THR A 1 748 ? 42.020 18.677 -31.227 1.00 61.09 748 THR A CA 1
ATOM 5783 C C . THR A 1 748 ? 43.336 17.923 -31.041 1.00 61.09 748 THR A C 1
ATOM 5785 O O . THR A 1 748 ? 43.606 17.465 -29.931 1.00 61.09 748 THR A O 1
ATOM 5788 N N . GLY A 1 749 ? 44.182 17.856 -32.071 1.00 59.94 749 GLY A N 1
ATOM 5789 C CA . GLY A 1 749 ? 45.500 17.215 -31.987 1.00 59.94 749 GLY A CA 1
ATOM 5790 C C . GLY A 1 749 ? 46.528 17.805 -32.953 1.00 59.94 749 GLY A C 1
ATOM 5791 O O . GLY A 1 749 ? 46.165 18.393 -33.967 1.00 59.94 749 GLY A O 1
ATOM 5792 N N . ASP A 1 750 ? 47.813 17.634 -32.645 1.00 54.81 750 ASP A N 1
ATOM 5793 C CA . ASP A 1 750 ? 48.916 18.199 -33.430 1.00 54.81 750 ASP A CA 1
ATOM 5794 C C . ASP A 1 750 ? 49.544 17.140 -34.356 1.00 54.81 750 ASP A C 1
ATOM 5796 O O . ASP A 1 750 ? 49.911 16.044 -33.923 1.00 54.81 750 ASP A O 1
ATOM 5800 N N . ILE A 1 751 ? 49.701 17.476 -35.638 1.00 52.34 751 ILE A N 1
ATOM 5801 C CA . ILE A 1 751 ? 50.373 16.667 -36.663 1.00 52.34 751 ILE A CA 1
ATOM 5802 C C . ILE A 1 751 ? 51.551 17.478 -37.215 1.00 52.34 751 ILE A C 1
ATOM 5804 O O . ILE A 1 751 ? 51.428 18.234 -38.177 1.00 52.34 751 ILE A O 1
ATOM 5808 N N . GLY A 1 752 ? 52.723 17.315 -36.596 1.00 57.12 752 GLY A N 1
ATOM 5809 C CA . GLY A 1 752 ? 53.938 18.031 -36.995 1.00 57.12 752 GLY A CA 1
ATOM 5810 C C . GLY A 1 752 ? 53.822 19.535 -36.737 1.00 57.12 752 GLY A C 1
ATOM 5811 O O . GLY A 1 752 ? 53.723 19.947 -35.586 1.00 57.12 752 GLY A O 1
ATOM 5812 N N . SER A 1 753 ? 53.847 20.334 -37.805 1.00 40.88 753 SER A N 1
ATOM 5813 C CA . SER A 1 753 ? 53.670 21.795 -37.800 1.00 40.88 753 SER A CA 1
ATOM 5814 C C . SER A 1 753 ? 52.241 22.230 -38.167 1.00 40.88 753 SER A C 1
ATOM 5816 O O . SER A 1 753 ? 52.009 23.341 -38.651 1.00 40.88 753 SER A O 1
ATOM 5818 N N . SER A 1 754 ? 51.261 21.344 -37.994 1.00 40.25 754 SER A N 1
ATOM 5819 C CA . SER A 1 754 ? 49.857 21.614 -38.299 1.00 40.25 754 SER A CA 1
ATOM 5820 C C . SER A 1 754 ? 48.936 21.095 -37.203 1.00 40.25 754 SER A C 1
ATOM 5822 O O . SER A 1 754 ? 49.176 20.047 -36.604 1.00 40.25 754 SER A O 1
ATOM 5824 N N . LYS A 1 755 ? 47.852 21.824 -36.968 1.00 45.59 755 LYS A N 1
ATOM 5825 C CA . LYS A 1 755 ? 46.816 21.513 -35.994 1.00 45.59 755 LYS A CA 1
ATOM 5826 C C . LYS A 1 755 ? 45.611 20.908 -36.701 1.00 45.59 755 LYS A C 1
ATOM 5828 O O . LYS A 1 755 ? 45.134 21.432 -37.708 1.00 45.59 755 LYS A O 1
ATOM 5833 N N . LEU A 1 756 ? 45.119 19.815 -36.139 1.00 49.56 756 LEU A N 1
ATOM 5834 C CA . LEU A 1 756 ? 43.925 19.104 -36.560 1.00 49.56 756 LEU A CA 1
ATOM 5835 C C . LEU A 1 756 ? 42.777 19.444 -35.606 1.00 49.56 756 LEU A C 1
ATOM 5837 O O . LEU A 1 756 ? 42.935 19.356 -34.384 1.00 49.56 756 LEU A O 1
ATOM 5841 N N . VAL A 1 757 ? 41.621 19.811 -36.154 1.00 58.69 757 VAL A N 1
ATOM 5842 C CA . VAL A 1 757 ? 40.382 20.035 -35.400 1.00 58.69 757 VAL A CA 1
ATOM 5843 C C . VAL A 1 757 ? 39.264 19.215 -36.035 1.00 58.69 757 VAL A C 1
ATOM 5845 O O . VAL A 1 757 ? 39.027 19.331 -37.235 1.00 58.69 757 VAL A O 1
ATOM 5848 N N . PHE A 1 758 ? 38.564 18.412 -35.235 1.00 53.84 758 PHE A N 1
ATOM 5849 C CA . PHE A 1 758 ? 37.352 17.710 -35.658 1.00 53.84 758 PHE A CA 1
ATOM 5850 C C . PHE A 1 758 ? 36.118 18.387 -35.064 1.00 53.84 758 PHE A C 1
ATOM 5852 O O . PHE A 1 758 ? 35.984 18.494 -33.843 1.00 53.84 758 PHE A O 1
ATOM 5859 N N . GLU A 1 759 ? 35.185 18.784 -35.924 1.00 56.78 759 GLU A N 1
ATOM 5860 C CA . GLU A 1 759 ? 33.854 19.243 -35.523 1.00 56.78 759 GLU A CA 1
ATOM 5861 C C . GLU A 1 759 ? 32.796 18.192 -35.891 1.00 56.78 759 GLU A C 1
ATOM 5863 O O . GLU A 1 759 ? 32.764 17.678 -37.011 1.00 56.78 759 GLU A O 1
ATOM 5868 N N . LEU A 1 760 ? 31.923 17.862 -34.933 1.00 51.72 760 LEU A N 1
ATOM 5869 C CA . LEU A 1 760 ? 30.751 17.015 -35.171 1.00 51.72 760 LEU A CA 1
ATOM 5870 C C . LEU A 1 760 ? 29.674 17.834 -35.889 1.00 51.72 760 LEU A C 1
ATOM 5872 O O . LEU A 1 760 ? 29.231 18.860 -35.374 1.00 51.72 760 LEU A O 1
ATOM 5876 N N . VAL A 1 761 ? 29.237 17.359 -37.055 1.00 50.78 761 VAL A N 1
ATOM 5877 C CA . VAL A 1 761 ? 28.207 18.020 -37.867 1.00 50.78 761 VAL A CA 1
ATOM 5878 C C . VAL A 1 761 ? 26.820 17.710 -37.287 1.00 50.78 761 VAL A C 1
ATOM 5880 O O . VAL A 1 761 ? 26.468 16.540 -37.139 1.00 50.78 761 VAL A O 1
ATOM 5883 N N . SER A 1 762 ? 26.031 18.737 -36.949 1.00 37.31 762 SER A N 1
ATOM 5884 C CA . SER A 1 762 ? 24.704 18.593 -36.325 1.00 37.31 762 SER A CA 1
ATOM 5885 C C . SER A 1 762 ? 23.549 19.154 -37.175 1.00 37.31 762 SER A C 1
ATOM 5887 O O . SER A 1 762 ? 23.545 20.343 -37.487 1.00 37.31 762 SER A O 1
ATOM 5889 N N . ASP A 1 763 ? 22.545 18.301 -37.449 1.00 34.28 763 ASP A N 1
ATOM 5890 C CA . ASP A 1 763 ? 21.271 18.572 -38.168 1.00 34.28 763 ASP A CA 1
ATOM 5891 C C . ASP A 1 763 ? 20.005 18.149 -37.362 1.00 34.28 763 ASP A C 1
ATOM 5893 O O . ASP A 1 763 ? 19.859 16.958 -36.980 1.00 34.28 763 ASP A O 1
#

Radius of gyration: 36.72 Å; Cα contacts (8 Å, |Δi|>4): 1251; chains: 1; bounding box: 110×89×88 Å

Solvent-accessible surface area (backbone atoms only — not comparable to full-atom values): 46201 Å² total; per-residue (Å²): 136,86,90,83,88,87,89,88,86,89,88,84,91,87,89,84,84,91,88,90,89,88,90,82,91,87,93,87,87,90,87,89,88,93,88,81,89,90,83,83,85,87,89,87,88,88,81,90,85,90,85,89,83,91,88,84,91,81,91,85,86,85,86,69,85,54,53,67,90,90,84,90,85,87,89,85,88,88,83,59,79,76,89,86,93,89,80,96,78,94,79,86,89,85,86,88,79,89,78,49,74,68,71,38,41,52,24,58,44,78,62,68,98,70,98,70,91,82,82,83,84,85,79,78,58,76,70,56,60,55,30,34,33,19,22,46,36,53,52,53,74,38,94,62,89,60,92,68,40,40,37,23,32,28,72,37,88,89,48,51,83,44,76,48,65,31,96,52,71,58,44,72,55,76,50,71,97,45,70,56,53,32,24,34,54,34,64,44,42,19,89,73,34,46,74,49,49,58,66,48,78,44,31,33,53,82,54,73,32,70,60,47,63,70,34,47,58,56,43,50,66,70,45,40,89,54,58,53,33,25,52,70,45,72,22,55,24,77,46,39,35,51,68,61,79,47,89,88,55,64,68,30,50,70,49,52,61,58,54,58,44,30,45,58,94,83,43,86,48,48,67,57,48,52,40,36,49,32,45,51,42,50,31,34,40,38,36,37,43,46,90,52,69,42,46,82,86,19,46,54,42,54,42,49,59,54,50,60,76,66,61,50,52,89,68,28,50,36,37,36,37,37,20,10,57,51,81,74,74,60,47,65,66,97,67,74,94,47,53,24,52,55,27,40,77,51,43,48,66,61,42,45,76,69,53,33,55,36,36,42,13,7,75,47,26,18,36,34,32,39,38,29,36,54,95,90,35,70,33,92,81,30,26,29,42,36,27,59,28,15,72,73,58,96,86,54,67,50,78,52,59,54,82,74,73,57,89,33,58,69,48,73,49,53,55,41,36,54,73,49,79,51,74,76,59,79,42,41,31,34,44,35,36,26,39,56,49,99,84,63,66,63,41,80,76,49,73,48,78,46,74,62,85,85,78,87,83,57,80,94,69,50,82,80,44,52,28,34,26,29,40,34,42,94,91,50,71,50,66,74,45,75,40,62,22,85,48,60,42,60,56,60,36,51,58,47,21,78,74,58,46,22,47,63,93,50,54,42,41,34,41,86,53,52,88,58,67,68,55,76,88,44,67,47,67,80,33,95,52,67,39,70,73,32,58,35,38,50,46,59,67,54,68,73,87,76,64,70,96,67,79,88,72,54,72,88,74,54,56,70,64,60,54,28,72,29,78,33,61,72,74,25,49,64,50,68,79,61,55,36,56,40,57,47,47,52,57,56,72,53,61,78,43,58,70,62,50,49,56,43,65,71,49,88,82,66,91,56,94,49,56,56,56,36,39,54,40,34,49,34,54,48,49,52,50,36,57,57,26,62,64,60,44,72,56,61,66,39,56,51,42,47,32,68,64,41,57,79,71,51,41,58,34,96,86,72,75,44,56,45,68,68,61,45,63,63,50,48,55,51,51,51,58,44,40,42,74,65,38,52,55,74,70,87,87,68,91,40,100,58,96,55,69,19,42,48,59,46,75,46,50,44,57,31,44,37,34,41,37,50,74,82,41,92,84,54,79,68,47,77,45,82,46,78,43,76,70,87,68,63,50,85,53,100,82,45,86,48,75,73,46,10,35,49,56,59,31,44,48,78,59,90,66,27,40,39,39,50,42,80,72,85,136

Organism: NCBI:txid2077276

pLDDT: mean 70.88, std 23.63, range [19.3, 98.38]

Nearest PDB structures (foldseek):
  1xzw-assembly1_A  TM=7.814E-01  e=1.339E-26  Ipomoea batatas
  6hwr-assembly1_D  TM=8.698E-01  e=1.025E-24  Phaseolus vulgaris
  1kbp-assembly1_B  TM=8.671E-01  e=8.207E-25  Phaseolus vulgaris
  8brn-assembly1_C  TM=8.695E-01  e=1.788E-24  Phaseolus vulgaris
  7w3h-assembly1_x  TM=6.094E-01  e=4.400E-22  Homo sapiens

Foldseek 3Di:
DDDDDDDDDDDDDDDDDDDDDDDDDDDDDDDDDDDDDDDDDDDDDDDDDDDDDDDDDDDDDDFDFDDDDDDDDDDDDDAADDDDDDDDDDDDDDDDDDGDDAQFWKAKDWDDLDPDPDDDDDDDDPVQLVQLLFFFKDKDFDQDWGPWTKMFIDRDPVDSPDIFTDPDGFDWDDFAPDTGGGMDITGDGQVVLAQSADAAEEQEPQQLCQSVLVSVVVSCVVCVVPCNTHGYHYAYDPSQQHDGPDPPDGGNPSVCNGGQTRDDPVQPLDPGRNWGWHDHHLEIETHHELPDDQACPHSRNVVLVVVLVVDPCVRRVAYEYGHADFCDFQFPPPDDDDSVVVNCVHCLVVCLVSQHAEYEYEHAQWWWKFAQDGPLDHDNSHHIYIYQNNADDPVAWRQGGDPPDRNGTDDIGTAHWDWDWADLDSFWIKIWIFGDDPPDHTHTDDMDITGDPPPPPDPVPCQLFKAWEWEDEDPDIDGRPIDGQQDFVLSVLVSVCVVAQFRSVFWFKDWPQDPGTDDRPDRSSPRPRRHYHTYIYIDGDHDDDDDDPDDPDGSVRDDFQVSLVRQDDDFAFEDDPDQCVLVRVLLVVCLVVVLLLVLLVPDDADDDPDLLSQLSNLSNVVSVVRSRGSYHDYSVSNLVSCCVSPVVQVDADPVPRHTHHDHSVVVNVVNLVSQQVRQQDFRPDAPAPPGDRGDLCRPQKFKKWKWKAFQVDPPDDIDTDIDIDSDQFFQDDPPCPDSVVSSVPVQWDDDPRMIIGIDTDDD